Protein AF-A0A3M7I9L4-F1 (afdb_monomer)

pLDDT: mean 83.22, std 18.9, range [24.86, 98.69]

Mean predicted aligned error: 20.14 Å

InterPro domains:
  IPR007240 Autophagy-related protein 17 [PTHR28005] (32-486)
  IPR032063 ADP-ribosylhydrolase MavL-like [PF16062] (511-694)
  IPR032063 ADP-ribosylhydrolase MavL-like [PF16062] (723-897)
  IPR045326 Autophagy protein ATG17-like domain [PF04108] (46-464)

Organism: Hortaea werneckii (NCBI:txid91943)

Secondary structure (DSSP, 8-state):
------PPP-----PPPPP---------PPPPHHHHHHHHHHHHHHGGGHHHHHHHHHHHHHHHHHHHHHHHHHHHHHHHHHHHHHHHHHHHHHHHHHHHHHHHHHHHHHHHHHHHHHHHHHHHHHHHHHHT-BPPTTTTSPP----------------BSGGGS-SHHHHHHHHHHHHHHHHHHHHHHHHHHHHHHHHHHHHHHHHHHHHTT----S-TT----TTSPP---HHHHHHHHHHHHHHHHHHHHHHHHHHHHHHHHHHTSTTHHHHHHHHHHHTTTTSS---SSHHHHHS--PPP---HHHHHHHHHHHHHHHHHHHHHHHHHHHHHHHHHHHHHHHHHHHHHHHHHHHHHHHHHHHHHHHHHHHHHHHHHHHHHHHHHHHHHHHHHHHHHHHHHHHHHHHHHHHHHHHHHHHHHHHHHHHHHHHHHHHHHHHHHHHHHHHHHHHHHHHHHHHTTTS-TTS-TTTT--GGGS--PPP------------------HHHHHHHHHT-SSPPS-STT-GGGS-HHHHHHHHHH-EEEEETTHHHHHHHHHHHHHHHS-HHHHHHS-TT--HHHHHHHHHHT--SEEETTTTEEE-TTSPBPSS-HHHHHHHTTSTTGGG-SS--TTTS--HHHHHHHTTEEEEEEEEBSS---TT-TTPPPPTTSB-SEEEEEEEE----SSTTSTTHHHHSPPPSS-SS-HHHHHHHHHHHT----TTSSS-HHHHHHHHHHHHHHHHHHHHHHHHHT-S-PPEEEEE--TT-STT--STTHHHHHHHHHHHHHHHS--TTEEEEEEES-----HHHHHHHHHHHHTTT-EEEEE---TTBPPS-GGG-PEEEEEEEE-TTS-TTGGGGGT--SSSHHHHHHHHBTHHHHT-TTT-GGGGG-EEEE-TT-

Structure (mmCIF, N/CA/C/O backbone):
data_AF-A0A3M7I9L4-F1
#
_entry.id   AF-A0A3M7I9L4-F1
#
loop_
_atom_site.group_PDB
_atom_site.id
_atom_site.type_symbol
_atom_site.label_atom_id
_atom_site.label_alt_id
_atom_site.label_comp_id
_atom_site.label_asym_id
_atom_site.label_entity_id
_atom_site.label_seq_id
_atom_site.pdbx_PDB_ins_code
_atom_site.Cartn_x
_atom_site.Cartn_y
_atom_site.Cartn_z
_atom_site.occupancy
_atom_site.B_iso_or_equiv
_atom_site.auth_seq_id
_atom_site.auth_comp_id
_atom_site.auth_asym_id
_atom_site.auth_atom_id
_atom_site.pdbx_PDB_model_num
ATOM 1 N N . MET A 1 1 ? 43.085 18.511 -19.664 1.00 33.53 1 MET A N 1
ATOM 2 C CA . MET A 1 1 ? 44.484 18.156 -19.345 1.00 33.53 1 MET A CA 1
ATOM 3 C C . MET A 1 1 ? 45.012 17.386 -20.539 1.00 33.53 1 MET A C 1
ATOM 5 O O . MET A 1 1 ? 44.425 16.374 -20.874 1.00 33.53 1 MET A O 1
ATOM 9 N N . SER A 1 2 ? 45.694 18.095 -21.429 1.00 28.75 2 SER A N 1
ATOM 10 C CA . SER A 1 2 ? 47.157 18.151 -21.588 1.00 28.75 2 SER A CA 1
ATOM 11 C C . SER A 1 2 ? 47.605 17.152 -22.649 1.00 28.75 2 SER A C 1
ATOM 13 O O . SER A 1 2 ? 47.524 15.946 -22.458 1.00 28.75 2 SER A O 1
ATOM 15 N N . SER A 1 3 ? 48.017 17.726 -23.771 1.00 31.16 3 SER A N 1
ATOM 16 C CA . SER A 1 3 ? 48.779 17.135 -24.861 1.00 31.16 3 SER A CA 1
ATOM 17 C C . SER A 1 3 ? 50.098 16.547 -24.364 1.00 31.16 3 SER A C 1
ATOM 19 O O . SER A 1 3 ? 50.776 17.186 -23.558 1.00 31.16 3 SER A O 1
ATOM 21 N N . SER A 1 4 ? 50.477 15.396 -24.916 1.00 30.62 4 SER A N 1
ATOM 22 C CA . SER A 1 4 ? 51.827 14.842 -24.815 1.00 30.62 4 SER A CA 1
ATOM 23 C C . SER A 1 4 ? 52.316 14.532 -26.226 1.00 30.62 4 SER A C 1
ATOM 25 O O . SER A 1 4 ? 51.827 13.608 -26.872 1.00 30.62 4 SER A O 1
ATOM 27 N N . GLU A 1 5 ? 53.231 15.366 -26.707 1.00 30.31 5 GLU A N 1
ATOM 28 C CA . GLU A 1 5 ? 54.142 15.064 -27.805 1.00 30.31 5 GLU A CA 1
ATOM 29 C C . GLU A 1 5 ? 55.215 14.107 -27.270 1.00 30.31 5 GLU A C 1
ATOM 31 O O . GLU A 1 5 ? 55.821 14.396 -26.240 1.00 30.31 5 GLU A O 1
ATOM 36 N N . GLU A 1 6 ? 55.478 13.001 -27.966 1.00 30.38 6 GLU A N 1
ATOM 37 C CA . GLU A 1 6 ? 56.709 12.230 -27.778 1.00 30.38 6 GLU A CA 1
ATOM 38 C C . GLU A 1 6 ? 57.383 11.993 -29.132 1.00 30.38 6 GLU A C 1
ATOM 40 O O . GLU A 1 6 ? 56.840 11.395 -30.061 1.00 30.38 6 GLU A O 1
ATOM 45 N N . SER A 1 7 ? 58.582 12.557 -29.210 1.00 27.67 7 SER A N 1
ATOM 46 C CA . SER A 1 7 ? 59.583 12.503 -30.263 1.00 27.67 7 SER A CA 1
ATOM 47 C C . SER A 1 7 ? 60.156 11.097 -30.440 1.00 27.67 7 SER A C 1
ATOM 49 O O . SER A 1 7 ? 60.625 10.502 -29.473 1.00 27.67 7 SER A O 1
ATOM 51 N N . SER A 1 8 ? 60.200 10.600 -31.677 1.00 31.52 8 SER A N 1
ATOM 52 C CA . SER A 1 8 ? 60.899 9.360 -32.036 1.00 31.52 8 SER A CA 1
ATOM 53 C C . SER A 1 8 ? 62.241 9.688 -32.691 1.00 31.52 8 SER A C 1
ATOM 55 O O . SER A 1 8 ? 62.301 10.385 -33.704 1.00 31.52 8 SER A O 1
ATOM 57 N N . GLU A 1 9 ? 63.314 9.201 -32.075 1.00 29.89 9 GLU A N 1
ATOM 58 C CA . GLU A 1 9 ? 64.704 9.360 -32.493 1.00 29.89 9 GLU A CA 1
ATOM 59 C C . GLU A 1 9 ? 64.999 8.664 -33.830 1.00 29.89 9 GLU A C 1
ATOM 61 O O . GLU A 1 9 ? 64.612 7.522 -34.074 1.00 29.89 9 GLU A O 1
ATOM 66 N N . ALA A 1 10 ? 65.747 9.362 -34.685 1.00 29.23 10 ALA A N 1
ATOM 67 C CA . ALA A 1 10 ? 66.313 8.832 -35.914 1.00 29.23 10 ALA A CA 1
ATOM 68 C C . ALA A 1 10 ? 67.486 7.888 -35.599 1.00 29.23 10 ALA A C 1
ATOM 70 O O . ALA A 1 10 ? 68.532 8.324 -35.117 1.00 29.23 10 ALA A O 1
ATOM 71 N N . SER A 1 11 ? 67.331 6.602 -35.913 1.00 31.52 11 SER A N 1
ATOM 72 C CA . SER A 1 11 ? 68.429 5.630 -35.948 1.00 31.52 11 SER A CA 1
ATOM 73 C C . SER A 1 11 ? 68.933 5.496 -37.385 1.00 31.52 11 SER A C 1
ATOM 75 O O . SER A 1 11 ? 68.186 5.140 -38.294 1.00 31.52 11 SER A O 1
ATOM 77 N N . ALA A 1 12 ? 70.209 5.814 -37.591 1.00 30.03 12 ALA A N 1
ATOM 78 C CA . ALA A 1 12 ? 70.903 5.659 -38.859 1.00 30.03 12 ALA A CA 1
ATOM 79 C C . ALA A 1 12 ? 71.308 4.190 -39.103 1.00 30.03 12 ALA A C 1
ATOM 81 O O . ALA A 1 12 ? 71.992 3.609 -38.269 1.00 30.03 12 ALA A O 1
ATOM 82 N N . SER A 1 13 ? 70.893 3.675 -40.269 1.00 31.47 13 SER A N 1
ATOM 83 C CA . SER A 1 13 ? 71.448 2.626 -41.155 1.00 31.47 13 SER A CA 1
ATOM 84 C C . SER A 1 13 ? 71.956 1.283 -40.584 1.00 31.47 13 SER A C 1
ATOM 86 O O . SER A 1 13 ? 72.690 1.219 -39.603 1.00 31.47 13 SER A O 1
ATOM 88 N N . PRO A 1 14 ? 71.741 0.196 -41.348 1.00 31.72 14 PRO A N 1
ATOM 89 C CA . PRO A 1 14 ? 72.823 -0.193 -42.249 1.00 31.72 14 PRO A CA 1
ATOM 90 C C . PRO A 1 14 ? 72.371 -0.351 -43.703 1.00 31.72 14 PRO A C 1
ATOM 92 O O . PRO A 1 14 ? 71.306 -0.879 -44.010 1.00 31.72 14 PRO A O 1
ATOM 95 N N . SER A 1 15 ? 73.234 0.130 -44.593 1.00 33.97 15 SER A N 1
ATOM 96 C CA . SER A 1 15 ? 73.202 -0.094 -46.035 1.00 33.97 15 SER A CA 1
ATOM 97 C C . SER A 1 15 ? 73.156 -1.594 -46.369 1.00 33.97 15 SER A C 1
ATOM 99 O O . SER A 1 15 ? 73.733 -2.391 -45.623 1.00 33.97 15 SER A O 1
ATOM 101 N N . PRO A 1 16 ? 72.531 -1.991 -47.492 1.00 37.34 16 PRO A N 1
ATOM 102 C CA . PRO A 1 16 ? 72.519 -3.383 -47.923 1.00 37.34 16 PRO A CA 1
ATOM 103 C C . PRO A 1 16 ? 73.951 -3.885 -48.181 1.00 37.34 16 PRO A C 1
ATOM 105 O O . PRO A 1 16 ? 74.814 -3.099 -48.593 1.00 37.34 16 PRO A O 1
ATOM 108 N N . PRO A 1 17 ? 74.231 -5.177 -47.934 1.00 34.19 17 PRO A N 1
ATOM 109 C CA . PRO A 1 17 ? 75.526 -5.757 -48.247 1.00 34.19 17 PRO A CA 1
ATOM 110 C C . PRO A 1 17 ? 75.766 -5.669 -49.756 1.00 34.19 17 PRO A C 1
ATOM 112 O O . PRO A 1 17 ? 74.877 -5.933 -50.561 1.00 34.19 17 PRO A O 1
ATOM 115 N N . ALA A 1 18 ? 76.982 -5.278 -50.132 1.00 32.62 18 ALA A N 1
ATOM 116 C CA . ALA A 1 18 ? 77.439 -5.332 -51.509 1.00 32.62 18 ALA A CA 1
ATOM 117 C C . ALA A 1 18 ? 77.364 -6.783 -52.006 1.00 32.62 18 ALA A C 1
ATOM 119 O O . ALA A 1 18 ? 78.042 -7.655 -51.458 1.00 32.62 18 ALA A O 1
ATOM 120 N N . SER A 1 19 ? 76.550 -7.035 -53.032 1.00 31.61 19 SER A N 1
ATOM 121 C CA . SER A 1 19 ? 76.536 -8.313 -53.743 1.00 31.61 19 SER A CA 1
ATOM 122 C C . SER A 1 19 ? 77.941 -8.619 -54.278 1.00 31.61 19 SER A C 1
ATOM 124 O O . SER A 1 19 ? 78.522 -7.786 -54.985 1.00 31.61 19 SER A O 1
ATOM 126 N N . PRO A 1 20 ? 78.521 -9.785 -53.957 1.00 37.84 20 PRO A N 1
ATOM 127 C CA . PRO A 1 20 ? 79.822 -10.179 -54.456 1.00 37.84 20 PRO A CA 1
ATOM 128 C C . PRO A 1 20 ? 79.634 -10.964 -55.752 1.00 37.84 20 PRO A C 1
ATOM 130 O O . PRO A 1 20 ? 79.678 -12.181 -55.726 1.00 37.84 20 PRO A O 1
ATOM 133 N N . GLU A 1 21 ? 79.429 -10.291 -56.884 1.00 31.78 21 GLU A N 1
ATOM 134 C CA . GLU A 1 21 ? 79.516 -10.958 -58.196 1.00 31.78 21 GLU A CA 1
ATOM 135 C C . GLU A 1 21 ? 79.838 -9.971 -59.330 1.00 31.78 21 GLU A C 1
ATOM 137 O O . GLU A 1 21 ? 79.263 -9.954 -60.410 1.00 31.78 21 GLU A O 1
ATOM 142 N N . ALA A 1 22 ? 80.855 -9.142 -59.096 1.00 34.44 22 ALA A N 1
ATOM 143 C CA . ALA A 1 22 ? 81.660 -8.581 -60.174 1.00 34.44 22 ALA A CA 1
ATOM 144 C C . ALA A 1 22 ? 82.784 -9.577 -60.519 1.00 34.44 22 ALA A C 1
ATOM 146 O O . ALA A 1 22 ? 83.921 -9.421 -60.076 1.00 34.44 22 ALA A O 1
ATOM 147 N N . SER A 1 23 ? 82.469 -10.640 -61.266 1.00 34.75 23 SER A N 1
ATOM 148 C CA . SER A 1 23 ? 83.470 -11.487 -61.944 1.00 34.75 23 SER A CA 1
ATOM 149 C C . SER A 1 23 ? 82.846 -12.372 -63.024 1.00 34.75 23 SER A C 1
ATOM 151 O O . SER A 1 23 ? 82.532 -13.528 -62.780 1.00 34.75 23 SER A O 1
ATOM 153 N N . ASN A 1 24 ? 82.685 -11.810 -64.225 1.00 30.58 24 ASN A N 1
ATOM 154 C CA . ASN A 1 24 ? 83.087 -12.395 -65.519 1.00 30.58 24 ASN A CA 1
ATOM 155 C C . ASN A 1 24 ? 82.420 -11.613 -66.659 1.00 30.58 24 ASN A C 1
ATOM 157 O O . ASN A 1 24 ? 81.452 -12.055 -67.268 1.00 30.58 24 ASN A O 1
ATOM 161 N N . GLN A 1 25 ? 82.969 -10.445 -66.998 1.00 35.50 25 GLN A N 1
ATOM 162 C CA . GLN A 1 25 ? 82.733 -9.872 -68.323 1.00 35.50 25 GLN A CA 1
ATOM 163 C C . GLN A 1 25 ? 83.596 -10.636 -69.335 1.00 35.50 25 GLN A C 1
ATOM 165 O O . GLN A 1 25 ? 84.698 -10.213 -69.683 1.00 35.50 25 GLN A O 1
ATOM 170 N N . GLN A 1 26 ? 83.106 -11.788 -69.796 1.00 35.09 26 GLN A N 1
ATOM 171 C CA . GLN A 1 26 ? 83.443 -12.235 -71.144 1.00 35.09 26 GLN A CA 1
ATOM 172 C C . GLN A 1 26 ? 82.724 -11.305 -72.136 1.00 35.09 26 GLN A C 1
ATOM 174 O O . GLN A 1 26 ? 81.589 -10.902 -71.868 1.00 35.09 26 GLN A O 1
ATOM 179 N N . PRO A 1 27 ? 83.340 -10.936 -73.273 1.00 38.59 27 PRO A N 1
ATOM 180 C CA . PRO A 1 27 ? 82.607 -10.285 -74.345 1.00 38.59 27 PRO A CA 1
ATOM 181 C C . PRO A 1 27 ? 81.603 -11.308 -74.884 1.00 38.59 27 PRO A C 1
ATOM 183 O O . PRO A 1 27 ? 81.975 -12.203 -75.637 1.00 38.59 27 PRO A O 1
ATOM 186 N N . LEU A 1 28 ? 80.350 -11.222 -74.432 1.00 47.28 28 LEU A N 1
ATOM 187 C CA . LEU A 1 28 ? 79.243 -11.983 -75.000 1.00 47.28 28 LEU A CA 1
ATOM 188 C C . LEU A 1 28 ? 79.167 -11.625 -76.486 1.00 47.28 28 LEU A C 1
ATOM 190 O O . LEU A 1 28 ? 78.856 -10.486 -76.847 1.00 47.28 28 LEU A O 1
ATOM 194 N N . GLU A 1 29 ? 79.518 -12.588 -77.337 1.00 56.56 29 GLU A N 1
ATOM 195 C CA . GLU A 1 29 ? 79.172 -12.545 -78.753 1.00 56.56 29 GLU A CA 1
ATOM 196 C C . GLU A 1 29 ? 77.663 -12.274 -78.882 1.00 56.56 29 GLU A C 1
ATOM 198 O O . GLU A 1 29 ? 76.887 -12.732 -78.036 1.00 56.56 29 GLU A O 1
ATOM 203 N N . PRO A 1 30 ? 77.226 -11.506 -79.897 1.00 60.31 30 PRO A N 1
ATOM 204 C CA . PRO A 1 30 ? 75.805 -11.266 -80.109 1.00 60.31 30 PRO A CA 1
ATOM 205 C C . PRO A 1 30 ? 75.071 -12.613 -80.207 1.00 60.31 30 PRO A C 1
ATOM 207 O O . PRO A 1 30 ? 75.572 -13.521 -80.881 1.00 60.31 30 PRO A O 1
ATOM 210 N N . PRO A 1 31 ? 73.915 -12.769 -79.536 1.00 65.00 31 PRO A N 1
ATOM 211 C CA . PRO A 1 31 ? 73.222 -14.048 -79.471 1.00 65.00 31 PRO A CA 1
ATOM 212 C C . PRO A 1 31 ? 72.908 -14.559 -80.878 1.00 65.00 31 PRO A C 1
ATOM 214 O O . PRO A 1 31 ? 72.498 -13.798 -81.760 1.00 65.00 31 PRO A O 1
ATOM 217 N N . SER A 1 32 ? 73.131 -15.858 -81.098 1.00 74.56 32 SER A N 1
ATOM 218 C CA . SER A 1 32 ? 72.840 -16.487 -82.385 1.00 74.56 32 SER A CA 1
ATOM 219 C C . SER A 1 32 ? 71.345 -16.391 -82.701 1.00 74.56 32 SER A C 1
ATOM 221 O O . SER A 1 32 ? 70.502 -16.334 -81.802 1.00 74.56 32 SER A O 1
ATOM 223 N N . LEU A 1 33 ? 70.996 -16.404 -83.991 1.00 77.56 33 LEU A N 1
ATOM 224 C CA . LEU A 1 33 ? 69.596 -16.342 -84.420 1.00 77.56 33 LEU A CA 1
ATOM 225 C C . LEU A 1 33 ? 68.752 -17.467 -83.793 1.00 77.56 33 LEU A C 1
ATOM 227 O O . LEU A 1 33 ? 67.619 -17.231 -83.389 1.00 77.56 33 LEU A O 1
ATOM 231 N N . GLU A 1 34 ? 69.322 -18.665 -83.648 1.00 76.94 34 GLU A N 1
ATOM 232 C CA . GLU A 1 34 ? 68.676 -19.806 -82.988 1.00 76.94 34 GLU A CA 1
ATOM 233 C C . GLU A 1 34 ? 68.372 -19.527 -81.508 1.00 76.94 34 GLU A C 1
ATOM 235 O O . GLU A 1 34 ? 67.284 -19.843 -81.032 1.00 76.94 34 GLU A O 1
ATOM 240 N N . ARG A 1 35 ? 69.293 -18.871 -80.791 1.00 79.69 35 ARG A N 1
ATOM 241 C CA . ARG A 1 35 ? 69.136 -18.512 -79.375 1.00 79.69 35 ARG A CA 1
ATOM 242 C C . ARG A 1 35 ? 68.072 -17.429 -79.172 1.00 79.69 35 ARG A C 1
ATOM 244 O O . ARG A 1 35 ? 67.231 -17.563 -78.291 1.00 79.69 35 ARG A O 1
ATOM 251 N N . LEU A 1 36 ? 68.018 -16.425 -80.051 1.00 79.19 36 LEU A N 1
ATOM 252 C CA . LEU A 1 36 ? 66.950 -15.413 -80.046 1.00 79.19 36 LEU A CA 1
ATOM 253 C C . LEU A 1 36 ? 65.568 -16.003 -80.351 1.00 79.19 36 LEU A C 1
ATOM 255 O O . LEU A 1 36 ? 64.575 -15.597 -79.749 1.00 79.19 36 LEU A O 1
ATOM 259 N N . VAL A 1 37 ? 65.497 -16.974 -81.265 1.00 80.94 37 VAL A N 1
ATOM 260 C CA . VAL A 1 37 ? 64.253 -17.696 -81.562 1.00 80.94 37 VAL A CA 1
ATOM 261 C C . VAL A 1 37 ? 63.818 -18.547 -80.366 1.00 80.94 37 VAL A C 1
ATOM 263 O O . VAL A 1 37 ? 62.629 -18.561 -80.055 1.00 80.94 37 VAL A O 1
ATOM 266 N N . LEU A 1 38 ? 64.750 -19.185 -79.647 1.00 82.25 38 LEU A N 1
ATOM 267 C CA . LEU A 1 38 ? 64.443 -19.879 -78.393 1.00 82.25 38 LEU A CA 1
ATOM 268 C C . LEU A 1 38 ? 63.884 -18.909 -77.343 1.00 82.25 38 LEU A C 1
ATOM 270 O O . LEU A 1 38 ? 62.786 -19.148 -76.845 1.00 82.25 38 LEU A O 1
ATOM 274 N N . HIS A 1 39 ? 64.555 -17.788 -77.061 1.00 83.31 39 HIS A N 1
ATOM 275 C CA . HIS A 1 39 ? 64.066 -16.788 -76.100 1.00 83.31 39 HIS A CA 1
ATOM 276 C C . HIS A 1 39 ? 62.671 -16.257 -76.460 1.00 83.31 39 HIS A C 1
ATOM 278 O O . HIS A 1 39 ? 61.810 -16.151 -75.592 1.00 83.31 39 HIS A O 1
ATOM 284 N N . PHE A 1 40 ? 62.389 -16.046 -77.749 1.00 83.06 40 PHE A N 1
ATOM 285 C CA . PHE A 1 40 ? 61.051 -15.687 -78.221 1.00 83.06 40 PHE A CA 1
ATOM 286 C C . PHE A 1 40 ? 59.996 -16.779 -77.972 1.00 83.06 40 PHE A C 1
ATOM 288 O O . PHE A 1 40 ? 58.870 -16.461 -77.593 1.00 83.06 40 PHE A O 1
ATOM 295 N N . ILE A 1 41 ? 60.328 -18.060 -78.159 1.00 80.81 41 ILE A N 1
ATOM 296 C CA . ILE A 1 41 ? 59.411 -19.171 -77.851 1.00 80.81 41 ILE A CA 1
ATOM 297 C C . ILE A 1 41 ? 59.143 -19.247 -76.345 1.00 80.81 41 ILE A C 1
ATOM 299 O O . ILE A 1 41 ? 57.988 -19.407 -75.952 1.00 80.81 41 ILE A O 1
ATOM 303 N N . HIS A 1 42 ? 60.175 -19.100 -75.508 1.00 81.88 42 HIS A N 1
ATOM 304 C CA . HIS A 1 42 ? 60.036 -19.065 -74.049 1.00 81.88 42 HIS A CA 1
ATOM 305 C C . HIS A 1 42 ? 59.169 -17.878 -73.599 1.00 81.88 42 HIS A C 1
ATOM 307 O O . HIS A 1 42 ? 58.204 -18.079 -72.863 1.00 81.88 42 HIS A O 1
ATOM 313 N N . ALA A 1 43 ? 59.408 -16.681 -74.143 1.00 83.50 43 ALA A N 1
ATOM 314 C CA . ALA A 1 43 ? 58.579 -15.501 -73.905 1.00 83.50 43 ALA A CA 1
ATOM 315 C C . ALA A 1 43 ? 57.136 -15.671 -74.420 1.00 83.50 43 ALA A C 1
ATOM 317 O O . ALA A 1 43 ? 56.192 -15.188 -73.807 1.00 83.50 43 ALA A O 1
ATOM 318 N N . LYS A 1 44 ? 56.913 -16.386 -75.531 1.00 82.38 44 LYS A N 1
ATOM 319 C CA . LYS A 1 44 ? 55.555 -16.677 -76.024 1.00 82.38 44 LYS A CA 1
ATOM 320 C C . LYS A 1 44 ? 54.827 -17.679 -75.126 1.00 82.38 44 LYS A C 1
ATOM 322 O O . LYS A 1 44 ? 53.634 -17.526 -74.872 1.00 82.38 44 LYS A O 1
ATOM 327 N N . ARG A 1 45 ? 55.526 -18.716 -74.658 1.00 82.50 45 ARG A N 1
ATOM 328 C CA . ARG A 1 45 ? 54.979 -19.721 -73.737 1.00 82.50 45 ARG A CA 1
ATOM 329 C C . ARG A 1 45 ? 54.644 -19.100 -72.378 1.00 82.50 45 ARG A C 1
ATOM 331 O O . ARG A 1 45 ? 53.589 -19.424 -71.837 1.00 82.50 45 ARG A O 1
ATOM 338 N N . SER A 1 46 ? 55.458 -18.172 -71.870 1.00 84.12 46 SER A N 1
ATOM 339 C CA . SER A 1 46 ? 55.203 -17.495 -70.590 1.00 84.12 46 SER A CA 1
ATOM 340 C C . SER A 1 46 ? 53.911 -16.659 -70.597 1.00 84.12 46 SER A C 1
ATOM 342 O O . SER A 1 46 ? 53.231 -16.579 -69.577 1.00 84.12 46 SER A O 1
ATOM 344 N N . LEU A 1 47 ? 53.463 -16.152 -71.756 1.00 83.38 47 LEU A N 1
ATOM 345 C CA . LEU A 1 47 ? 52.170 -15.457 -71.890 1.00 83.38 47 LEU A CA 1
ATOM 346 C C . LEU A 1 47 ? 50.937 -16.353 -71.645 1.00 83.38 47 LEU A C 1
ATOM 348 O O . LEU A 1 47 ? 49.830 -15.841 -71.433 1.00 83.38 47 LEU A O 1
ATOM 352 N N . SER A 1 48 ? 51.098 -17.681 -71.615 1.00 82.12 48 SER A N 1
ATOM 353 C CA . SER A 1 48 ? 50.036 -18.596 -71.167 1.00 82.12 48 SER A CA 1
ATOM 354 C C . SER A 1 48 ? 49.648 -18.386 -69.692 1.00 82.12 48 SER A C 1
ATOM 356 O O . SER A 1 48 ? 48.513 -18.687 -69.318 1.00 82.12 48 SER A O 1
ATOM 358 N N . ALA A 1 49 ? 50.510 -17.734 -68.894 1.00 83.88 49 ALA A N 1
ATOM 359 C CA . ALA A 1 49 ? 50.209 -17.269 -67.537 1.00 83.88 49 ALA A CA 1
ATOM 360 C C . ALA A 1 49 ? 49.059 -16.237 -67.473 1.00 83.88 49 ALA A C 1
ATOM 362 O O . ALA A 1 49 ? 48.527 -15.971 -66.396 1.00 83.88 49 ALA A O 1
ATOM 363 N N . SER A 1 50 ? 48.590 -15.714 -68.616 1.00 83.31 50 SER A N 1
ATOM 364 C CA . SER A 1 50 ? 47.355 -14.915 -68.703 1.00 83.31 50 SER A CA 1
ATOM 365 C C . SER A 1 50 ? 46.131 -15.609 -68.088 1.00 83.31 50 SER A C 1
ATOM 367 O O . SER A 1 50 ? 45.252 -14.935 -67.547 1.00 83.31 50 SER A O 1
ATOM 369 N N . ALA A 1 51 ? 46.077 -16.947 -68.117 1.00 85.25 51 ALA A N 1
ATOM 370 C CA . ALA A 1 51 ? 45.013 -17.716 -67.473 1.00 85.25 51 ALA A CA 1
ATOM 371 C C . ALA A 1 51 ? 45.034 -17.583 -65.937 1.00 85.25 51 ALA A C 1
ATOM 373 O O . ALA A 1 51 ? 43.968 -17.481 -65.325 1.00 85.25 51 ALA A O 1
ATOM 374 N N . LEU A 1 52 ? 46.224 -17.523 -65.323 1.00 86.00 52 LEU A N 1
ATOM 375 C CA . LEU A 1 52 ? 46.391 -17.315 -63.878 1.00 86.00 52 LEU A CA 1
ATOM 376 C C . LEU A 1 52 ? 45.916 -15.918 -63.472 1.00 86.00 52 LEU A C 1
ATOM 378 O O . LEU A 1 52 ? 45.175 -15.774 -62.504 1.00 86.00 52 LEU A O 1
ATOM 382 N N . LEU A 1 53 ? 46.253 -14.897 -64.267 1.00 86.69 53 LEU A N 1
ATOM 383 C CA . LEU A 1 53 ? 45.807 -13.525 -64.023 1.00 86.69 53 LEU A CA 1
ATOM 384 C C . LEU A 1 53 ? 44.280 -13.383 -64.143 1.00 86.69 53 LEU A C 1
ATOM 386 O O . LEU A 1 53 ? 43.653 -12.733 -63.306 1.00 86.69 53 LEU A O 1
ATOM 390 N N . SER A 1 54 ? 43.670 -14.017 -65.152 1.00 86.00 54 SER A N 1
ATOM 391 C CA . SER A 1 54 ? 42.208 -14.034 -65.306 1.00 86.00 54 SER A CA 1
ATOM 392 C C . SER A 1 54 ? 41.530 -14.672 -64.091 1.00 86.00 54 SER A C 1
ATOM 394 O O . SER A 1 54 ? 40.593 -14.099 -63.536 1.00 86.00 54 SER A O 1
ATOM 396 N N . ARG A 1 55 ? 42.039 -15.823 -63.631 1.00 89.94 55 ARG A N 1
ATOM 397 C CA . ARG A 1 55 ? 41.524 -16.530 -62.451 1.00 89.94 55 ARG A CA 1
ATOM 398 C C . ARG A 1 55 ? 41.697 -15.714 -61.167 1.00 89.94 55 ARG A C 1
ATOM 400 O O . ARG A 1 55 ? 40.743 -15.586 -60.404 1.00 89.94 55 ARG A O 1
ATOM 407 N N . ALA A 1 56 ? 42.858 -15.098 -60.947 1.00 88.94 56 ALA A N 1
ATOM 408 C CA . ALA A 1 56 ? 43.089 -14.216 -59.802 1.00 88.94 56 ALA A CA 1
ATOM 409 C C . ALA A 1 56 ? 42.127 -13.011 -59.802 1.00 88.94 56 ALA A C 1
ATOM 411 O O . ALA A 1 56 ? 41.541 -12.680 -58.769 1.00 88.94 56 ALA A O 1
ATOM 412 N N . GLY A 1 57 ? 41.886 -12.401 -60.969 1.00 86.88 57 GLY A N 1
ATOM 413 C CA . GLY A 1 57 ? 40.916 -11.314 -61.132 1.00 86.88 57 GLY A CA 1
ATOM 414 C C . GLY A 1 57 ? 39.472 -11.730 -60.820 1.00 86.88 57 GLY A C 1
ATOM 415 O O . GLY A 1 57 ? 38.736 -10.981 -60.166 1.00 86.88 57 GLY A O 1
ATOM 416 N N . GLU A 1 58 ? 39.067 -12.937 -61.223 1.00 90.06 58 GLU A N 1
ATOM 417 C CA . GLU A 1 58 ? 37.763 -13.516 -60.871 1.00 90.06 58 GLU A CA 1
ATOM 418 C C . GLU A 1 58 ? 37.626 -13.735 -59.356 1.00 90.06 58 GLU A C 1
ATOM 420 O O . GLU A 1 58 ? 36.613 -13.341 -58.769 1.00 90.06 58 GLU A O 1
ATOM 425 N N . LEU A 1 59 ? 38.656 -14.279 -58.698 1.00 90.69 59 LEU A N 1
ATOM 426 C CA . LEU A 1 59 ? 38.664 -14.518 -57.249 1.00 90.69 59 LEU A CA 1
ATOM 427 C C . LEU A 1 59 ? 38.623 -13.216 -56.438 1.00 90.69 59 LEU A C 1
ATOM 429 O O . LEU A 1 59 ? 37.867 -13.123 -55.468 1.00 90.69 59 LEU A O 1
ATOM 433 N N . VAL A 1 60 ? 39.371 -12.184 -56.844 1.00 89.06 60 VAL A N 1
ATOM 434 C CA . VAL A 1 60 ? 39.323 -10.850 -56.214 1.00 89.06 60 VAL A CA 1
ATOM 435 C C . VAL A 1 60 ? 37.964 -10.179 -56.427 1.00 89.06 60 VAL A C 1
ATOM 437 O O . VAL A 1 60 ? 37.435 -9.526 -55.526 1.00 89.06 60 VAL A O 1
ATOM 440 N N . THR A 1 61 ? 37.344 -10.362 -57.592 1.00 88.19 61 THR A N 1
ATOM 441 C CA . THR A 1 61 ? 35.996 -9.834 -57.838 1.00 88.19 61 THR A CA 1
ATOM 442 C C . THR A 1 61 ? 34.956 -10.562 -56.981 1.00 88.19 61 THR A C 1
ATOM 444 O O . THR A 1 61 ? 34.114 -9.920 -56.350 1.00 88.19 61 THR A O 1
ATOM 447 N N . GLY A 1 62 ? 35.043 -11.892 -56.885 1.00 87.12 62 GLY A N 1
ATOM 448 C CA . GLY A 1 62 ? 34.171 -12.706 -56.037 1.00 87.12 62 GLY A CA 1
ATOM 449 C C . GLY A 1 62 ? 34.346 -12.432 -54.539 1.00 87.12 62 GLY A C 1
ATOM 450 O O . GLY A 1 62 ? 33.365 -12.443 -53.792 1.00 87.12 62 GLY A O 1
ATOM 451 N N . SER A 1 63 ? 35.565 -12.125 -54.085 1.00 88.06 63 SER A N 1
ATOM 452 C CA . SER A 1 63 ? 35.855 -11.860 -52.670 1.00 88.06 63 SER A CA 1
ATOM 453 C C . SER A 1 63 ? 35.188 -10.583 -52.152 1.00 88.06 63 SER A C 1
ATOM 455 O O . SER A 1 63 ? 34.806 -10.537 -50.983 1.00 88.06 63 SER A O 1
ATOM 457 N N . ARG A 1 64 ? 34.948 -9.582 -53.015 1.00 86.56 64 ARG A N 1
ATOM 458 C CA . ARG A 1 64 ? 34.178 -8.372 -52.662 1.00 86.56 64 ARG A CA 1
ATOM 459 C C . ARG A 1 64 ? 32.747 -8.711 -52.250 1.00 86.56 64 ARG A C 1
ATOM 461 O O . ARG A 1 64 ? 32.287 -8.243 -51.214 1.00 86.56 64 ARG A O 1
ATOM 468 N N . SER A 1 65 ? 32.078 -9.578 -53.012 1.00 87.81 65 SER A N 1
ATOM 469 C CA . SER A 1 65 ? 30.715 -10.020 -52.692 1.00 87.81 65 SER A CA 1
ATOM 470 C C . SER A 1 65 ? 30.666 -10.818 -51.384 1.00 87.81 65 SER A C 1
ATOM 472 O O . SER A 1 65 ? 29.790 -10.577 -50.554 1.00 87.81 65 SER A O 1
ATOM 474 N N . LEU A 1 66 ? 31.642 -11.705 -51.155 1.00 87.69 66 LEU A N 1
ATOM 475 C CA . LEU A 1 66 ? 31.753 -12.453 -49.897 1.00 87.69 66 LEU A CA 1
ATOM 476 C C . LEU A 1 66 ? 32.012 -11.526 -48.699 1.00 87.69 66 LEU A C 1
ATOM 478 O O . LEU A 1 66 ? 31.427 -11.713 -47.634 1.00 87.69 66 LEU A O 1
ATOM 482 N N . LEU A 1 67 ? 32.854 -10.501 -48.867 1.00 86.62 67 LEU A N 1
ATOM 483 C CA . LEU A 1 67 ? 33.144 -9.512 -47.829 1.00 86.62 67 LEU A CA 1
ATOM 484 C C . LEU A 1 67 ? 31.895 -8.714 -47.434 1.00 86.62 67 LEU A C 1
ATOM 486 O O . LEU A 1 67 ? 31.623 -8.553 -46.242 1.00 86.62 67 LEU A O 1
ATOM 490 N N . GLU A 1 68 ? 31.141 -8.231 -48.422 1.00 87.62 68 GLU A N 1
ATOM 491 C CA . GLU A 1 68 ? 29.871 -7.534 -48.201 1.00 87.62 68 GLU A CA 1
ATOM 492 C C . GLU A 1 68 ? 28.870 -8.432 -47.467 1.00 87.62 68 GLU A C 1
ATOM 494 O O . GLU A 1 68 ? 28.261 -8.008 -46.481 1.00 87.62 68 GLU A O 1
ATOM 499 N N . GLU A 1 69 ? 28.744 -9.693 -47.888 1.00 90.12 69 GLU A N 1
ATOM 500 C CA . GLU A 1 69 ? 27.860 -10.659 -47.242 1.00 90.12 69 GLU A CA 1
ATOM 501 C C . GLU A 1 69 ? 28.263 -10.918 -45.783 1.00 90.12 69 GLU A C 1
ATOM 503 O O . GLU A 1 69 ? 27.415 -10.834 -44.892 1.00 90.12 69 GLU A O 1
ATOM 508 N N . ILE A 1 70 ? 29.549 -11.166 -45.512 1.00 87.06 70 ILE A N 1
ATOM 509 C CA . ILE A 1 70 ? 30.067 -11.353 -44.150 1.00 87.06 70 ILE A CA 1
ATOM 510 C C . ILE A 1 70 ? 29.778 -10.116 -43.292 1.00 87.06 70 ILE A C 1
ATOM 512 O O . ILE A 1 70 ? 29.292 -10.255 -42.168 1.00 87.06 70 ILE A O 1
ATOM 516 N N . ALA A 1 71 ? 30.038 -8.910 -43.801 1.00 84.06 71 ALA A N 1
ATOM 517 C CA . ALA A 1 71 ? 29.791 -7.676 -43.061 1.00 84.06 71 ALA A CA 1
ATOM 518 C C . ALA A 1 71 ? 28.305 -7.528 -42.689 1.00 84.06 71 ALA A C 1
ATOM 520 O O . ALA A 1 71 ? 27.982 -7.249 -41.531 1.00 84.06 71 ALA A O 1
ATOM 521 N N . VAL A 1 72 ? 27.398 -7.780 -43.639 1.00 88.25 72 VAL A N 1
ATOM 522 C CA . VAL A 1 72 ? 25.948 -7.710 -43.414 1.00 88.25 72 VAL A CA 1
ATOM 523 C C . VAL A 1 72 ? 25.479 -8.793 -42.440 1.00 88.25 72 VAL A C 1
ATOM 525 O O . VAL A 1 72 ? 24.730 -8.488 -41.508 1.00 88.25 72 VAL A O 1
ATOM 528 N N . LEU A 1 73 ? 25.907 -10.046 -42.621 1.00 87.81 73 LEU A N 1
ATOM 529 C CA . LEU A 1 73 ? 25.506 -11.162 -41.763 1.00 87.81 73 LEU A CA 1
ATOM 530 C C . LEU A 1 73 ? 26.037 -11.003 -40.340 1.00 87.81 73 LEU A C 1
ATOM 532 O O . LEU A 1 73 ? 25.274 -11.216 -39.399 1.00 87.81 73 LEU A O 1
ATOM 536 N N . ASN A 1 74 ? 27.286 -10.570 -40.161 1.00 85.25 74 ASN A N 1
ATOM 537 C CA . ASN A 1 74 ? 27.858 -10.332 -38.836 1.00 85.25 74 ASN A CA 1
ATOM 538 C C . ASN A 1 74 ? 27.183 -9.152 -38.136 1.00 85.25 74 ASN A C 1
ATOM 540 O O . ASN A 1 74 ? 26.853 -9.266 -36.960 1.00 85.25 74 ASN A O 1
ATOM 544 N N . ALA A 1 75 ? 26.913 -8.049 -38.843 1.00 84.06 75 ALA A N 1
ATOM 545 C CA . ALA A 1 75 ? 26.207 -6.907 -38.263 1.00 84.06 75 ALA A CA 1
ATOM 546 C C . ALA A 1 75 ? 24.783 -7.286 -37.820 1.00 84.06 75 ALA A C 1
ATOM 548 O O . ALA A 1 75 ? 24.384 -6.991 -36.692 1.00 84.06 75 ALA A O 1
ATOM 549 N N . ARG A 1 76 ? 24.032 -7.997 -38.675 1.00 88.50 76 ARG A N 1
ATOM 550 C CA . ARG A 1 76 ? 22.684 -8.492 -38.346 1.00 88.50 76 ARG A CA 1
ATOM 551 C C . ARG A 1 76 ? 22.706 -9.491 -37.196 1.00 88.50 76 ARG A C 1
ATOM 553 O O . ARG A 1 76 ? 21.869 -9.396 -36.305 1.00 88.50 76 ARG A O 1
ATOM 560 N N . SER A 1 77 ? 23.652 -10.427 -37.209 1.00 86.50 77 SER A N 1
ATOM 561 C CA . SER A 1 77 ? 23.779 -11.456 -36.174 1.00 86.50 77 SER A CA 1
ATOM 562 C C . SER A 1 77 ? 24.197 -10.856 -34.833 1.00 86.50 77 SER A C 1
ATOM 564 O O . SER A 1 77 ? 23.617 -11.208 -33.816 1.00 86.50 77 SER A O 1
ATOM 566 N N . ALA A 1 78 ? 25.115 -9.885 -34.819 1.00 83.81 78 ALA A N 1
ATOM 567 C CA . ALA A 1 78 ? 25.511 -9.174 -33.604 1.00 83.81 78 ALA A CA 1
ATOM 568 C C . ALA A 1 78 ? 24.362 -8.342 -33.015 1.00 83.81 78 ALA A C 1
ATOM 570 O O . ALA A 1 78 ? 24.162 -8.351 -31.802 1.00 83.81 78 ALA A O 1
ATOM 571 N N . PHE A 1 79 ? 23.594 -7.644 -33.859 1.00 86.31 79 PHE A N 1
ATOM 572 C CA . PHE A 1 79 ? 22.413 -6.902 -33.415 1.00 86.31 79 PHE A CA 1
ATOM 573 C C . PHE A 1 79 ? 21.342 -7.838 -32.838 1.00 86.31 79 PHE A C 1
ATOM 575 O O . PHE A 1 79 ? 20.867 -7.614 -31.728 1.00 86.31 79 PHE A O 1
ATOM 582 N N . ALA A 1 80 ? 21.002 -8.908 -33.565 1.00 86.81 80 ALA A N 1
ATOM 583 C CA . ALA A 1 80 ? 20.016 -9.888 -33.119 1.00 86.81 80 ALA A CA 1
ATOM 584 C C . ALA A 1 80 ? 20.454 -10.592 -31.830 1.00 86.81 80 ALA A C 1
ATOM 586 O O . ALA A 1 80 ? 19.632 -10.783 -30.945 1.00 86.81 80 ALA A O 1
ATOM 587 N N . ARG A 1 81 ? 21.742 -10.927 -31.697 1.00 86.75 81 ARG A N 1
ATOM 588 C CA . ARG A 1 81 ? 22.283 -11.580 -30.504 1.00 86.75 81 ARG A CA 1
ATOM 589 C C . ARG A 1 81 ? 22.126 -10.728 -29.252 1.00 86.75 81 ARG A C 1
ATOM 591 O O . ARG A 1 81 ? 21.559 -11.222 -28.294 1.00 86.75 81 ARG A O 1
ATOM 598 N N . ARG A 1 82 ? 22.521 -9.449 -29.289 1.00 86.75 82 ARG A N 1
ATOM 599 C CA . ARG A 1 82 ? 22.335 -8.547 -28.135 1.00 86.75 82 ARG A CA 1
ATOM 600 C C . ARG A 1 82 ? 20.874 -8.475 -27.699 1.00 86.75 82 ARG A C 1
ATOM 602 O O . ARG A 1 82 ? 20.587 -8.567 -26.516 1.00 86.75 82 ARG A O 1
ATOM 609 N N . ALA A 1 83 ? 19.957 -8.365 -28.663 1.00 86.56 83 ALA A N 1
ATOM 610 C CA . ALA A 1 83 ? 18.531 -8.350 -28.364 1.00 86.56 83 ALA A CA 1
ATOM 611 C C . ALA A 1 83 ? 18.054 -9.686 -27.765 1.00 86.56 83 ALA A C 1
ATOM 613 O O . ALA A 1 83 ? 17.285 -9.685 -26.813 1.00 86.56 83 ALA A O 1
ATOM 614 N N . VAL A 1 84 ? 18.507 -10.824 -28.301 1.00 89.38 84 VAL A N 1
ATOM 615 C CA . VAL A 1 84 ? 18.188 -12.159 -27.771 1.00 89.38 84 VAL A CA 1
ATOM 616 C C . VAL A 1 84 ? 18.723 -12.332 -26.349 1.00 89.38 84 VAL A C 1
ATOM 618 O O . VAL A 1 84 ? 17.971 -12.803 -25.503 1.00 89.38 84 VAL A O 1
ATOM 621 N N . ASP A 1 85 ? 19.963 -11.924 -26.075 1.00 87.25 85 ASP A N 1
ATOM 622 C CA . ASP A 1 85 ? 20.579 -12.000 -24.745 1.00 87.25 85 ASP A CA 1
ATOM 623 C C . ASP A 1 85 ? 19.747 -11.217 -23.715 1.00 87.25 85 ASP A C 1
ATOM 625 O O . ASP A 1 85 ? 19.333 -11.776 -22.700 1.00 87.25 85 ASP A O 1
ATOM 629 N N . GLU A 1 86 ? 19.383 -9.966 -24.028 1.00 89.62 86 GLU A N 1
ATOM 630 C CA . GLU A 1 86 ? 18.516 -9.133 -23.178 1.00 89.62 86 GLU A CA 1
ATOM 631 C C . GLU A 1 86 ? 17.132 -9.772 -22.937 1.00 89.62 86 GLU A C 1
ATOM 633 O O . GLU A 1 86 ? 16.589 -9.723 -21.827 1.00 89.62 86 GLU A O 1
ATOM 638 N N . GLN A 1 87 ? 16.536 -10.391 -23.964 1.00 91.19 87 GLN A N 1
ATOM 639 C CA . GLN A 1 87 ? 15.251 -11.084 -23.816 1.00 91.19 87 GLN A CA 1
ATOM 640 C C . GLN A 1 87 ? 15.372 -12.354 -22.967 1.00 91.19 87 GLN A C 1
ATOM 642 O O . GLN A 1 87 ? 14.483 -12.625 -22.161 1.00 91.19 87 GLN A O 1
ATOM 647 N N . VAL A 1 88 ? 16.452 -13.126 -23.110 1.00 91.06 88 VAL A N 1
ATOM 648 C CA . VAL A 1 88 ? 16.695 -14.334 -22.306 1.00 91.06 88 VAL A CA 1
ATOM 649 C C . VAL A 1 88 ? 16.907 -13.970 -20.838 1.00 91.06 88 VAL A C 1
ATOM 651 O O . VAL A 1 88 ? 16.316 -14.621 -19.978 1.00 91.06 88 VAL A O 1
ATOM 654 N N . GLU A 1 89 ? 17.657 -12.906 -20.541 1.00 91.19 89 GLU A N 1
ATOM 655 C CA . GLU A 1 89 ? 17.797 -12.377 -19.176 1.00 91.19 89 GLU A CA 1
ATOM 656 C C . GLU A 1 89 ? 16.442 -11.959 -18.591 1.00 91.19 89 GLU A C 1
ATOM 658 O O . GLU A 1 89 ? 16.110 -12.309 -17.458 1.00 91.19 89 GLU A O 1
ATOM 663 N N . THR A 1 90 ? 15.618 -11.272 -19.385 1.00 93.00 90 THR A N 1
ATOM 664 C CA . THR A 1 90 ? 14.272 -10.859 -18.963 1.00 93.00 90 THR A CA 1
ATOM 665 C C . THR A 1 90 ? 13.376 -12.066 -18.674 1.00 93.00 90 THR A C 1
ATOM 667 O O . THR A 1 90 ? 12.695 -12.104 -17.649 1.00 93.00 90 THR A O 1
ATOM 670 N N . LEU A 1 91 ? 13.375 -13.078 -19.547 1.00 94.00 91 LEU A N 1
ATOM 671 C CA . LEU A 1 91 ? 12.594 -14.302 -19.350 1.00 94.00 91 LEU A CA 1
ATOM 672 C C . LEU A 1 91 ? 13.099 -15.122 -18.153 1.00 94.00 91 LEU A C 1
ATOM 674 O O . LEU A 1 91 ? 12.290 -15.699 -17.428 1.00 94.00 91 LEU A O 1
ATOM 678 N N . ALA A 1 92 ? 14.410 -15.144 -17.902 1.00 92.62 92 ALA A N 1
ATOM 679 C CA . ALA A 1 92 ? 14.983 -15.761 -16.710 1.00 92.62 92 ALA A CA 1
ATOM 680 C C . ALA A 1 92 ? 14.521 -15.047 -15.430 1.00 92.62 92 ALA A C 1
ATOM 682 O O . ALA A 1 92 ? 14.061 -15.709 -14.504 1.00 92.62 92 ALA A O 1
ATOM 683 N N . ALA A 1 93 ? 14.521 -13.710 -15.413 1.00 93.19 93 ALA A N 1
ATOM 684 C CA . ALA A 1 93 ? 14.010 -12.936 -14.282 1.00 93.19 93 ALA A CA 1
ATOM 685 C C . ALA A 1 93 ? 12.509 -13.177 -14.030 1.00 93.19 93 ALA A C 1
ATOM 687 O O . ALA A 1 93 ? 12.080 -13.278 -12.880 1.00 93.19 93 ALA A O 1
ATOM 688 N N . ILE A 1 94 ? 11.700 -13.314 -15.091 1.00 93.75 94 ILE A N 1
ATOM 689 C CA . ILE A 1 94 ? 10.282 -13.689 -14.962 1.00 93.75 94 ILE A CA 1
ATOM 690 C C . ILE A 1 94 ? 10.153 -15.096 -14.373 1.00 93.75 94 ILE A C 1
ATOM 692 O O . ILE A 1 94 ? 9.337 -15.305 -13.478 1.00 93.75 94 ILE A O 1
ATOM 696 N N . ARG A 1 95 ? 10.952 -16.057 -14.851 1.00 94.12 95 ARG A N 1
ATOM 697 C CA . ARG A 1 95 ? 10.965 -17.422 -14.315 1.00 94.12 95 ARG A CA 1
ATOM 698 C C . ARG A 1 95 ? 11.291 -17.434 -12.829 1.00 94.12 95 ARG A C 1
ATOM 700 O O . ARG A 1 95 ? 10.613 -18.137 -12.086 1.00 94.12 95 ARG A O 1
ATOM 707 N N . ASP A 1 96 ? 12.308 -16.687 -12.412 1.00 93.62 96 ASP A N 1
ATOM 708 C CA . ASP A 1 96 ? 12.721 -16.612 -11.009 1.00 93.62 96 ASP A CA 1
ATOM 709 C C . ASP A 1 96 ? 11.603 -16.013 -10.158 1.00 93.62 96 ASP A C 1
ATOM 711 O O . ASP A 1 96 ? 11.189 -16.626 -9.181 1.00 93.62 96 ASP A O 1
ATOM 715 N N . SER A 1 97 ? 10.988 -1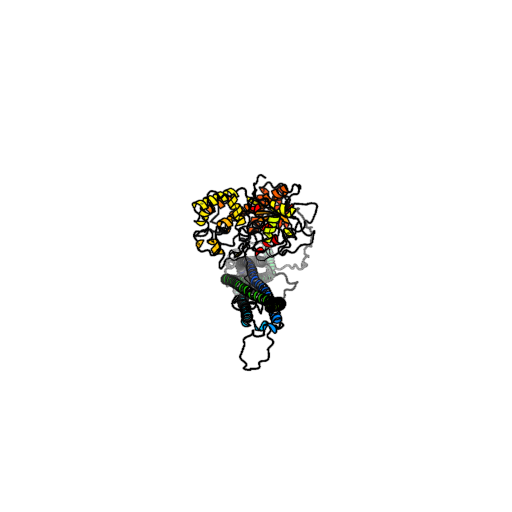4.919 -10.619 1.00 92.44 97 SER A N 1
ATOM 716 C CA . SER A 1 97 ? 9.828 -14.335 -9.942 1.00 92.44 97 SER A CA 1
ATOM 717 C C . SER A 1 97 ? 8.639 -15.295 -9.837 1.00 92.44 97 SER A C 1
ATOM 719 O O . SER A 1 97 ? 7.894 -15.211 -8.864 1.00 92.44 97 SER A O 1
ATOM 721 N N . VAL A 1 98 ? 8.413 -16.169 -10.824 1.00 93.75 98 VAL A N 1
ATOM 722 C CA . VAL A 1 98 ? 7.379 -17.212 -10.737 1.00 93.75 98 VAL A CA 1
ATOM 723 C C . VAL A 1 98 ? 7.793 -18.284 -9.728 1.00 93.75 98 VAL A C 1
ATOM 725 O O . VAL A 1 98 ? 6.961 -18.691 -8.923 1.00 93.75 98 VAL A O 1
ATOM 728 N N . GLY A 1 99 ? 9.058 -18.712 -9.733 1.00 93.44 99 GLY A N 1
ATOM 729 C CA . GLY A 1 99 ? 9.610 -19.661 -8.762 1.00 93.44 99 GLY A CA 1
ATOM 730 C C . GLY A 1 99 ? 9.464 -19.185 -7.316 1.00 93.44 99 GLY A C 1
ATOM 731 O O . GLY A 1 99 ? 8.957 -19.937 -6.485 1.00 93.44 99 GLY A O 1
ATOM 732 N N . ASP A 1 100 ? 9.764 -17.911 -7.058 1.00 93.69 100 ASP A N 1
ATOM 733 C CA . ASP A 1 100 ? 9.634 -17.277 -5.742 1.00 93.69 100 ASP A CA 1
ATOM 734 C C . ASP A 1 100 ? 8.204 -17.377 -5.176 1.00 93.69 100 ASP A C 1
ATOM 736 O O . ASP A 1 100 ? 8.020 -17.495 -3.965 1.00 93.69 100 ASP A O 1
ATOM 740 N N . VAL A 1 101 ? 7.168 -17.375 -6.031 1.00 93.50 101 VAL A N 1
ATOM 741 C CA . VAL A 1 101 ? 5.769 -17.583 -5.600 1.00 93.50 101 VAL A CA 1
ATOM 742 C C . VAL A 1 101 ? 5.573 -18.990 -5.031 1.00 93.50 101 VAL A C 1
ATOM 744 O O . VAL A 1 101 ? 4.857 -19.161 -4.041 1.00 93.50 101 VAL A O 1
ATOM 747 N N . GLY A 1 102 ? 6.194 -19.993 -5.652 1.00 92.69 102 GLY A N 1
ATOM 748 C CA . GLY A 1 102 ? 6.164 -21.380 -5.194 1.00 92.69 102 GLY A CA 1
ATOM 749 C C . GLY A 1 102 ? 6.926 -21.585 -3.889 1.00 92.69 102 GLY A C 1
ATOM 750 O O . GLY A 1 102 ? 6.433 -22.285 -2.999 1.00 92.69 102 GLY A O 1
ATOM 751 N N . ASP A 1 103 ? 8.092 -20.956 -3.757 1.00 93.31 103 ASP A N 1
ATOM 752 C CA . ASP A 1 103 ? 8.922 -21.033 -2.551 1.00 93.31 103 ASP A CA 1
ATOM 753 C C . ASP A 1 103 ? 8.231 -20.340 -1.373 1.00 93.31 103 ASP A C 1
ATOM 755 O O . ASP A 1 103 ? 8.012 -20.966 -0.336 1.00 93.31 103 ASP A O 1
ATOM 759 N N . LEU A 1 104 ? 7.728 -19.117 -1.576 1.00 93.50 104 LEU A N 1
ATOM 760 C CA . LEU A 1 104 ? 6.958 -18.393 -0.564 1.00 93.50 104 LEU A CA 1
ATOM 761 C C . LEU A 1 104 ? 5.719 -19.177 -0.110 1.00 93.50 104 LEU A C 1
ATOM 763 O O . LEU A 1 104 ? 5.434 -19.241 1.083 1.00 93.50 104 LEU A O 1
ATOM 767 N N . ALA A 1 105 ? 4.973 -19.788 -1.036 1.00 93.25 105 ALA A N 1
ATOM 768 C CA . ALA A 1 105 ? 3.819 -20.614 -0.678 1.00 93.25 105 ALA A CA 1
ATOM 769 C C . ALA A 1 105 ? 4.220 -21.863 0.124 1.00 93.25 105 ALA A C 1
ATOM 771 O O . ALA A 1 105 ? 3.461 -22.307 0.979 1.00 93.25 105 ALA A O 1
ATOM 772 N N . THR A 1 106 ? 5.410 -22.418 -0.123 1.00 93.69 106 THR A N 1
ATOM 773 C CA . THR A 1 106 ? 5.936 -23.570 0.625 1.00 93.69 106 THR A CA 1
ATOM 774 C C . THR A 1 106 ? 6.333 -23.167 2.046 1.00 93.69 106 THR A C 1
ATOM 776 O O . THR A 1 106 ? 5.987 -23.871 2.994 1.00 93.69 106 THR A O 1
ATOM 779 N N . ASP A 1 107 ? 6.971 -22.008 2.208 1.00 93.75 107 ASP A N 1
ATOM 780 C CA . ASP A 1 107 ? 7.309 -21.451 3.521 1.00 93.75 107 ASP A CA 1
ATOM 781 C C . ASP A 1 107 ? 6.048 -21.086 4.320 1.00 93.75 107 ASP A C 1
ATOM 783 O O . ASP A 1 107 ? 5.926 -21.406 5.504 1.00 93.75 107 ASP A O 1
ATOM 787 N N . GLU A 1 108 ? 5.068 -20.440 3.680 1.00 93.94 108 GLU A N 1
ATOM 788 C CA . GLU A 1 108 ? 3.764 -20.170 4.291 1.00 93.94 108 GLU A CA 1
ATOM 789 C C . GLU A 1 108 ? 3.062 -21.472 4.704 1.00 93.94 108 GLU A C 1
ATOM 791 O O . GLU A 1 108 ? 2.513 -21.545 5.803 1.00 93.94 108 GLU A O 1
ATOM 796 N N . PHE A 1 109 ? 3.096 -22.501 3.852 1.00 94.94 109 PHE A N 1
ATOM 797 C CA . PHE A 1 109 ? 2.522 -23.809 4.151 1.00 94.94 109 PHE A CA 1
ATOM 798 C C . PHE A 1 109 ? 3.179 -24.455 5.369 1.00 94.94 109 PHE A C 1
ATOM 800 O O . PHE A 1 109 ? 2.461 -24.921 6.252 1.00 94.94 109 PHE A O 1
ATOM 807 N N . GLN A 1 110 ? 4.509 -24.415 5.472 1.00 93.44 110 GLN A N 1
ATOM 808 C CA . GLN A 1 110 ? 5.214 -24.961 6.630 1.00 93.44 110 GLN A CA 1
ATOM 809 C C . GLN A 1 110 ? 4.785 -24.266 7.929 1.00 93.44 110 GLN A C 1
ATOM 811 O O . GLN A 1 110 ? 4.439 -24.939 8.893 1.00 93.44 110 GLN A O 1
ATOM 816 N N . ASN A 1 111 ? 4.692 -22.933 7.927 1.00 90.75 111 ASN A N 1
ATOM 817 C CA . ASN A 1 111 ? 4.220 -22.181 9.096 1.00 90.75 111 ASN A CA 1
ATOM 818 C C . ASN A 1 111 ? 2.776 -22.545 9.491 1.00 90.75 111 ASN A C 1
ATOM 820 O O . ASN A 1 111 ? 2.431 -22.581 10.672 1.00 90.75 111 ASN A O 1
ATOM 824 N N . VAL A 1 112 ? 1.909 -22.797 8.505 1.00 91.94 112 VAL A N 1
ATOM 825 C CA . VAL A 1 112 ? 0.521 -23.215 8.744 1.00 91.94 112 VAL A CA 1
ATOM 826 C C . VAL A 1 112 ? 0.466 -24.624 9.336 1.00 91.94 112 VAL A C 1
ATOM 828 O O . VAL A 1 112 ? -0.304 -24.847 10.271 1.00 91.94 112 VAL A O 1
ATOM 831 N N . VAL A 1 113 ? 1.281 -25.552 8.829 1.00 91.38 113 VAL A N 1
ATOM 832 C CA . VAL A 1 113 ? 1.406 -26.915 9.370 1.00 91.38 113 VAL A CA 1
ATOM 833 C C . VAL A 1 113 ? 1.920 -26.881 10.807 1.00 91.38 113 VAL A C 1
ATOM 835 O O . VAL A 1 113 ? 1.312 -27.509 11.669 1.00 91.38 113 VAL A O 1
ATOM 838 N N . ASP A 1 114 ? 2.937 -26.071 11.104 1.00 90.12 114 ASP A N 1
ATOM 839 C CA . ASP A 1 114 ? 3.458 -25.921 12.468 1.00 90.12 114 ASP A CA 1
ATOM 840 C C . ASP A 1 114 ? 2.360 -25.433 13.440 1.00 90.12 114 ASP A C 1
ATOM 842 O O . ASP A 1 114 ? 2.238 -25.925 14.565 1.00 90.12 114 ASP A O 1
ATOM 846 N N . GLY A 1 115 ? 1.498 -24.511 12.992 1.00 89.62 115 GLY A N 1
ATOM 847 C CA . GLY A 1 115 ? 0.347 -24.041 13.772 1.00 89.62 115 GLY A CA 1
ATOM 848 C C . GLY A 1 115 ? -0.757 -25.093 13.958 1.00 89.62 115 GLY A C 1
ATOM 849 O O . GLY A 1 115 ? -1.397 -25.140 15.013 1.00 89.62 115 GLY A O 1
ATOM 850 N N . VAL A 1 116 ? -0.986 -25.953 12.959 1.00 93.12 116 VAL A N 1
ATOM 851 C CA . VAL A 1 116 ? -1.876 -27.122 13.081 1.00 93.12 116 VAL A CA 1
ATOM 852 C C . VAL A 1 116 ? -1.325 -28.092 14.123 1.00 93.12 116 VAL A C 1
ATOM 854 O O . VAL A 1 116 ? -2.074 -28.511 15.008 1.00 93.12 116 VAL A O 1
ATOM 857 N N . ASP A 1 117 ? -0.034 -28.413 14.051 1.00 92.19 117 ASP A N 1
ATOM 858 C CA . ASP A 1 117 ? 0.631 -29.352 14.954 1.00 92.19 117 ASP A CA 1
ATOM 859 C C . ASP A 1 117 ? 0.615 -28.847 16.402 1.00 92.19 117 ASP A C 1
ATOM 861 O O . ASP A 1 117 ? 0.365 -29.622 17.330 1.00 92.19 117 ASP A O 1
ATOM 865 N N . GLU A 1 118 ? 0.795 -27.541 16.622 1.00 92.25 118 GLU A N 1
ATOM 866 C CA . GLU A 1 118 ? 0.665 -26.938 17.951 1.00 92.25 118 GLU A CA 1
ATOM 867 C C . GLU A 1 118 ? -0.765 -27.069 18.501 1.00 92.25 118 GLU A C 1
ATOM 869 O O . GLU A 1 118 ? -0.962 -27.476 19.656 1.00 92.25 118 GLU A O 1
ATOM 874 N N . ALA A 1 119 ? -1.776 -26.753 17.683 1.00 90.88 119 ALA A N 1
ATOM 875 C CA . ALA A 1 119 ? -3.178 -26.855 18.078 1.00 90.88 119 ALA A CA 1
ATOM 876 C C . ALA A 1 119 ? -3.573 -28.311 18.373 1.00 90.88 119 ALA A C 1
ATOM 878 O O . ALA A 1 119 ? -4.197 -28.583 19.405 1.00 90.88 119 ALA A O 1
ATOM 879 N N . HIS A 1 120 ? -3.158 -29.246 17.517 1.00 90.94 120 HIS A N 1
ATOM 880 C CA . HIS A 1 120 ? -3.364 -30.681 17.699 1.00 90.94 120 HIS A CA 1
ATOM 881 C C . HIS A 1 120 ? -2.655 -31.186 18.962 1.00 90.94 120 HIS A C 1
ATOM 883 O O . HIS A 1 120 ? -3.280 -31.810 19.820 1.00 90.94 120 HIS A O 1
ATOM 889 N N . GLY A 1 121 ? -1.395 -30.799 19.178 1.00 90.69 121 GLY A N 1
ATOM 890 C CA . GLY A 1 121 ? -0.647 -31.130 20.390 1.00 90.69 121 GLY A CA 1
ATOM 891 C C . GLY A 1 121 ? -1.251 -30.539 21.671 1.00 90.69 121 GLY A C 1
ATOM 892 O O . GLY A 1 121 ? -1.076 -31.095 22.761 1.00 90.69 121 GLY A O 1
ATOM 893 N N . ARG A 1 122 ? -1.970 -29.411 21.595 1.00 91.38 122 ARG A N 1
ATOM 894 C CA . ARG A 1 122 ? -2.765 -28.896 22.721 1.00 91.38 122 ARG A CA 1
ATOM 895 C C . ARG A 1 122 ? -4.002 -29.755 22.967 1.00 91.38 122 ARG A C 1
ATOM 897 O O . ARG A 1 122 ? -4.244 -30.108 24.120 1.00 91.38 122 ARG A O 1
ATOM 904 N N . LEU A 1 123 ? -4.746 -30.101 21.919 1.00 90.81 123 LEU A N 1
ATOM 905 C CA . LEU A 1 123 ? -5.931 -30.946 22.034 1.00 90.81 123 LEU A CA 1
ATOM 906 C C . LEU A 1 123 ? -5.593 -32.306 22.658 1.00 90.81 123 LEU A C 1
ATOM 908 O O . LEU A 1 123 ? -6.226 -32.685 23.640 1.00 90.81 123 LEU A O 1
ATOM 912 N N . GLU A 1 124 ? -4.549 -32.982 22.175 1.00 90.62 124 GLU A N 1
ATOM 913 C CA . GLU A 1 124 ? -4.071 -34.264 22.716 1.00 90.62 124 GLU A CA 1
ATOM 914 C C . GLU A 1 124 ? -3.747 -34.184 24.216 1.00 90.62 124 GLU A C 1
ATOM 916 O O . GLU A 1 124 ? -4.171 -35.033 25.005 1.00 90.62 124 GLU A O 1
ATOM 921 N N . ARG A 1 125 ? -3.070 -33.115 24.659 1.00 92.06 125 ARG A N 1
ATOM 922 C CA . ARG A 1 125 ? -2.796 -32.886 26.089 1.00 92.06 125 ARG A CA 1
ATOM 923 C C . ARG A 1 125 ? -4.077 -32.711 26.904 1.00 92.06 125 ARG A C 1
ATOM 925 O O . ARG A 1 125 ? -4.174 -33.265 28.001 1.00 92.06 125 ARG A O 1
ATOM 932 N N . THR A 1 126 ? -5.055 -31.969 26.388 1.00 89.94 126 THR A N 1
ATOM 933 C CA . THR A 1 126 ? -6.347 -31.782 27.060 1.00 89.94 126 THR A CA 1
ATOM 934 C C . THR A 1 126 ? -7.139 -33.094 27.116 1.00 89.94 126 THR A C 1
ATOM 936 O O . THR A 1 126 ? -7.649 -33.449 28.181 1.00 89.94 126 THR A O 1
ATOM 939 N N . LEU A 1 127 ? -7.182 -33.872 26.028 1.00 89.06 127 LEU A N 1
ATOM 940 C CA . LEU A 1 127 ? -7.833 -35.187 25.992 1.00 89.06 127 LEU A CA 1
ATOM 941 C C . LEU A 1 127 ? -7.173 -36.178 26.964 1.00 89.06 127 LEU A C 1
ATOM 943 O O . LEU A 1 127 ? -7.875 -36.875 27.700 1.00 89.06 127 LEU A O 1
ATOM 947 N N . ALA A 1 128 ? -5.840 -36.201 27.040 1.00 89.06 128 ALA A N 1
ATOM 948 C CA . ALA A 1 128 ? -5.108 -36.997 28.026 1.00 89.06 128 ALA A CA 1
ATOM 949 C C . ALA A 1 128 ? -5.454 -36.583 29.469 1.00 89.06 128 ALA A C 1
ATOM 951 O O . ALA A 1 128 ? -5.665 -37.439 30.331 1.00 89.06 128 ALA A O 1
ATOM 952 N N . GLY A 1 129 ? -5.587 -35.277 29.725 1.00 87.56 129 GLY A N 1
ATOM 953 C CA . GLY A 1 129 ? -6.025 -34.745 31.017 1.00 87.56 129 GLY A CA 1
ATOM 954 C C . GLY A 1 129 ? -7.443 -35.175 31.410 1.00 87.56 129 GLY A C 1
ATOM 955 O O . GLY A 1 129 ? -7.703 -35.429 32.586 1.00 87.56 129 GLY A O 1
ATOM 956 N N . LEU A 1 130 ? -8.351 -35.303 30.439 1.00 87.88 130 LEU A N 1
ATOM 957 C CA . LEU A 1 130 ? -9.719 -35.783 30.659 1.00 87.88 130 LEU A CA 1
ATOM 958 C C . LEU A 1 130 ? -9.770 -37.291 30.936 1.00 87.88 130 LEU A C 1
ATOM 960 O O . LEU A 1 130 ? -10.471 -37.711 31.857 1.00 87.88 130 LEU A O 1
ATOM 964 N N . LYS A 1 131 ? -8.986 -38.095 30.203 1.00 87.69 131 LYS A N 1
ATOM 965 C CA . LYS A 1 131 ? -8.844 -39.543 30.449 1.00 87.69 131 LYS A CA 1
ATOM 966 C C . LYS A 1 131 ? -8.276 -39.833 31.843 1.00 87.69 131 LYS A C 1
ATOM 968 O O . LYS A 1 131 ? -8.689 -40.791 32.486 1.00 87.69 131 LYS A O 1
ATOM 973 N N . GLY A 1 132 ? -7.367 -38.987 32.333 1.00 84.94 132 GLY A N 1
ATOM 974 C CA . GLY A 1 132 ? -6.749 -39.128 33.655 1.00 84.94 132 GLY A CA 1
ATOM 975 C C . GLY A 1 132 ? -7.618 -38.695 34.842 1.00 84.94 132 GLY A C 1
ATOM 976 O O . GLY A 1 132 ? -7.182 -38.827 35.986 1.00 84.94 132 GLY A O 1
ATOM 977 N N . ARG A 1 133 ? -8.821 -38.152 34.613 1.00 83.19 133 ARG A N 1
ATOM 978 C CA . ARG A 1 133 ? -9.650 -37.554 35.666 1.00 83.19 133 ARG A CA 1
ATOM 979 C C . ARG A 1 133 ? -10.943 -38.344 35.866 1.00 83.19 133 ARG A C 1
ATOM 981 O O . ARG A 1 133 ? -11.900 -38.195 35.108 1.00 83.19 133 ARG A O 1
ATOM 988 N N . ALA A 1 134 ? -10.949 -39.174 36.908 1.00 84.19 134 ALA A N 1
ATOM 989 C CA . ALA A 1 134 ? -12.095 -39.988 37.304 1.00 84.19 134 ALA A CA 1
ATOM 990 C C . ALA A 1 134 ? -13.270 -39.130 37.806 1.00 84.19 134 ALA A C 1
ATOM 992 O O . ALA A 1 134 ? -13.079 -38.078 38.433 1.00 84.19 134 ALA A O 1
ATOM 993 N N . VAL A 1 135 ? -14.493 -39.586 37.529 1.00 83.19 135 VAL A N 1
ATOM 994 C CA . VAL A 1 135 ? -15.722 -38.958 38.022 1.00 83.19 135 VAL A CA 1
ATOM 995 C C . VAL A 1 135 ? -16.001 -39.403 39.462 1.00 83.19 135 VAL A C 1
ATOM 997 O O . VAL A 1 135 ? -15.849 -40.571 39.800 1.00 83.19 135 VAL A O 1
ATOM 1000 N N . ASP A 1 136 ? -16.412 -38.462 40.311 1.00 79.25 136 ASP A N 1
ATOM 1001 C CA . ASP A 1 136 ? -16.623 -38.659 41.743 1.00 79.25 136 ASP A CA 1
ATOM 1002 C C . ASP A 1 136 ? -17.792 -39.619 42.010 1.00 79.25 136 ASP A C 1
ATOM 1004 O O . ASP A 1 136 ? -18.865 -39.502 41.407 1.00 79.25 136 ASP A O 1
ATOM 1008 N N . ALA A 1 137 ? -17.584 -40.564 42.928 1.00 69.06 137 ALA A N 1
ATOM 1009 C CA . ALA A 1 137 ? -18.531 -41.629 43.247 1.00 69.06 137 ALA A CA 1
ATOM 1010 C C . ALA A 1 137 ? -19.874 -41.116 43.804 1.00 69.06 137 ALA A C 1
ATOM 1012 O O . ALA A 1 137 ? -20.895 -41.789 43.659 1.00 69.06 137 ALA A O 1
ATOM 1013 N N . GLU A 1 138 ? -19.912 -39.931 44.422 1.00 65.69 138 GLU A N 1
ATOM 1014 C CA . GLU A 1 138 ? -21.140 -39.331 44.958 1.00 65.69 138 GLU A CA 1
ATOM 1015 C C . GLU A 1 138 ? -22.062 -38.817 43.838 1.00 65.69 138 GLU A C 1
ATOM 1017 O O . GLU A 1 138 ? -23.283 -38.914 43.947 1.00 65.69 138 GLU A O 1
ATOM 1022 N N . LEU A 1 139 ? -21.482 -38.352 42.723 1.00 67.81 139 LEU A N 1
ATOM 1023 C CA . LEU A 1 139 ? -22.209 -37.926 41.518 1.00 67.81 139 LEU A CA 1
ATOM 1024 C C . LEU A 1 139 ? -22.726 -39.105 40.681 1.00 67.81 139 LEU A C 1
ATOM 1026 O O . LEU A 1 139 ? -23.608 -38.921 39.844 1.00 67.81 139 LEU A O 1
ATOM 1030 N N . GLN A 1 140 ? -22.185 -40.305 40.900 1.00 66.25 140 GLN A N 1
ATOM 1031 C CA . GLN A 1 140 ? -22.589 -41.528 40.205 1.00 66.25 140 GLN A CA 1
ATOM 1032 C C . GLN A 1 140 ? -23.709 -42.298 40.926 1.00 66.25 140 GLN A C 1
ATOM 1034 O O . GLN A 1 140 ? -24.227 -43.267 40.369 1.00 66.25 140 GLN A O 1
ATOM 1039 N N . ARG A 1 141 ? -24.120 -41.888 42.138 1.00 61.03 141 ARG A N 1
ATOM 1040 C CA . ARG A 1 141 ? -25.240 -42.534 42.842 1.00 61.03 141 ARG A CA 1
ATOM 1041 C C . ARG A 1 141 ? -26.581 -42.126 42.215 1.00 61.03 141 ARG A C 1
ATOM 1043 O O . ARG A 1 141 ? -26.859 -40.929 42.120 1.00 61.03 141 ARG A O 1
ATOM 1050 N N . PRO A 1 142 ? -27.456 -43.078 41.842 1.00 47.59 142 PRO A N 1
ATOM 1051 C CA . PRO A 1 142 ? -28.812 -42.753 41.422 1.00 47.59 142 PRO A CA 1
ATOM 1052 C C . PRO A 1 142 ? -29.560 -42.067 42.570 1.00 47.59 142 PRO A C 1
ATOM 1054 O O . PRO A 1 142 ? -29.598 -42.576 43.691 1.00 47.59 142 PRO A O 1
ATOM 1057 N N . GLY A 1 143 ? -30.145 -40.898 42.300 1.00 45.03 143 GLY A N 1
ATOM 1058 C CA . GLY A 1 143 ? -31.030 -40.221 43.242 1.00 45.03 143 GLY A CA 1
ATOM 1059 C C . GLY A 1 143 ? -32.210 -41.123 43.607 1.00 45.03 143 GLY A C 1
ATOM 1060 O O . GLY A 1 143 ? -32.837 -41.711 42.729 1.00 45.03 143 GLY A O 1
ATOM 1061 N N . SER A 1 144 ? -32.479 -41.229 44.908 1.00 46.00 144 SER A N 1
ATOM 1062 C CA . SER A 1 144 ? -33.569 -41.980 45.540 1.00 46.00 144 SER A CA 1
ATOM 1063 C C . SER A 1 144 ? -34.824 -42.123 44.668 1.00 46.00 144 SER A C 1
ATOM 1065 O O . SER A 1 144 ? -35.606 -41.181 44.531 1.00 46.00 144 SER A O 1
ATOM 1067 N N . SER A 1 145 ? -35.035 -43.322 44.129 1.00 34.19 145 SER A N 1
ATOM 1068 C CA . SER A 1 145 ? -36.361 -43.837 43.790 1.00 34.19 145 SER A CA 1
ATOM 1069 C C . SER A 1 145 ? -36.517 -45.139 44.563 1.00 34.19 145 SER A C 1
ATOM 1071 O O . SER A 1 145 ? -35.695 -46.043 44.434 1.00 34.19 145 SER A O 1
ATOM 1073 N N . GLU A 1 146 ? -37.507 -45.170 45.447 1.00 40.06 146 GLU A N 1
ATOM 1074 C CA . GLU A 1 146 ? -37.936 -46.380 46.136 1.00 40.06 146 GLU A CA 1
ATOM 1075 C C . GLU A 1 146 ? -38.343 -47.449 45.108 1.00 40.06 146 GLU A C 1
ATOM 1077 O O . GLU A 1 146 ? -38.939 -47.134 44.079 1.00 40.06 146 GLU A O 1
ATOM 1082 N N . GLU A 1 147 ? -38.011 -48.698 45.441 1.00 40.50 147 GLU A N 1
ATOM 1083 C CA . GLU A 1 147 ? -38.567 -49.945 44.900 1.00 40.50 147 GLU A CA 1
ATOM 1084 C C . GLU A 1 147 ? -38.320 -50.248 43.408 1.00 40.50 147 GLU A C 1
ATOM 1086 O O . GLU A 1 147 ? -39.112 -49.932 42.524 1.00 40.50 147 GLU A O 1
ATOM 1091 N N . ASN A 1 148 ? -37.241 -50.990 43.136 1.00 31.70 148 ASN A N 1
ATOM 1092 C CA . ASN A 1 148 ? -37.360 -52.345 42.583 1.00 31.70 148 ASN A CA 1
ATOM 1093 C C . ASN A 1 148 ? -36.004 -53.059 42.631 1.00 31.70 148 ASN A C 1
ATOM 1095 O O . ASN A 1 148 ? -35.088 -52.775 41.861 1.00 31.70 148 ASN A O 1
ATOM 1099 N N . GLU A 1 149 ? -35.906 -54.009 43.557 1.00 40.44 149 GLU A N 1
ATOM 1100 C CA . GLU A 1 149 ? -34.888 -55.049 43.555 1.00 40.44 149 GLU A CA 1
ATOM 1101 C C . GLU A 1 149 ? -35.164 -56.003 42.387 1.00 40.44 149 GLU A C 1
ATOM 1103 O O . GLU A 1 149 ? -36.062 -56.836 42.452 1.00 40.44 149 GLU A O 1
ATOM 1108 N N . THR A 1 150 ? -34.368 -55.900 41.327 1.00 37.41 150 THR A N 1
ATOM 1109 C CA . THR A 1 150 ? -33.948 -57.074 40.555 1.00 37.41 150 THR A CA 1
ATOM 1110 C C . THR A 1 150 ? -32.532 -56.832 40.066 1.00 37.41 150 THR A C 1
ATOM 1112 O O . THR A 1 150 ? -32.231 -55.821 39.437 1.00 37.41 150 THR A O 1
ATOM 1115 N N . GLU A 1 151 ? -31.676 -57.764 40.453 1.00 42.50 151 GLU A N 1
ATOM 1116 C CA . GLU A 1 151 ? -30.248 -57.836 40.205 1.00 42.50 151 GLU A CA 1
ATOM 1117 C C . GLU A 1 151 ? -29.911 -57.788 38.710 1.00 42.50 151 GLU A C 1
ATOM 1119 O O . GLU A 1 151 ? -30.505 -58.511 37.918 1.00 42.50 151 GLU A O 1
ATOM 1124 N N . GLU A 1 152 ? -28.868 -57.040 38.355 1.00 36.09 152 GLU A N 1
ATOM 1125 C CA . GLU A 1 152 ? -27.746 -57.610 37.609 1.00 36.09 152 GLU A CA 1
ATOM 1126 C C . GLU A 1 152 ? -26.466 -56.861 37.999 1.00 36.09 152 GLU A C 1
ATOM 1128 O O . GLU A 1 152 ? -26.371 -55.634 37.954 1.00 36.09 152 GLU A O 1
ATOM 1133 N N . GLN A 1 153 ? -25.497 -57.633 38.485 1.00 40.44 153 GLN A N 1
ATOM 1134 C CA . GLN A 1 153 ? -24.182 -57.182 38.914 1.00 40.44 153 GLN A CA 1
ATOM 1135 C C . GLN A 1 153 ? -23.383 -56.703 37.697 1.00 40.44 153 GLN A C 1
ATOM 1137 O O . GLN A 1 153 ? -22.798 -57.507 36.977 1.00 40.44 153 GLN A O 1
ATOM 1142 N N . SER A 1 154 ? -23.307 -55.393 37.489 1.00 38.59 154 SER A N 1
ATOM 1143 C CA . SER A 1 154 ? -22.212 -54.779 36.736 1.00 38.59 154 SER A CA 1
ATOM 1144 C C . SER A 1 154 ? -21.304 -54.064 37.730 1.00 38.59 154 SER A C 1
ATOM 1146 O O . SER A 1 154 ? -21.776 -53.187 38.457 1.00 38.59 154 SER A O 1
ATOM 1148 N N . GLU A 1 155 ? -20.026 -54.446 37.791 1.00 42.12 155 GLU A N 1
ATOM 1149 C CA . GLU A 1 155 ? -19.006 -53.703 38.542 1.00 42.12 155 GLU A CA 1
ATOM 1150 C C . GLU A 1 155 ? -19.107 -52.196 38.231 1.00 42.12 155 GLU A C 1
ATOM 1152 O O . GLU A 1 155 ? -19.387 -51.835 37.082 1.00 42.12 155 GLU A O 1
ATOM 1157 N N . PRO A 1 156 ? -18.897 -51.295 39.209 1.00 49.53 156 PRO A N 1
ATOM 1158 C CA . PRO A 1 156 ? -18.890 -49.867 38.938 1.00 49.53 156 PRO A CA 1
ATOM 1159 C C . PRO A 1 156 ? -17.650 -49.556 38.095 1.00 49.53 156 PRO A C 1
ATOM 1161 O O . PRO A 1 156 ? -16.560 -49.360 38.621 1.00 49.53 156 PRO A O 1
ATOM 1164 N N . THR A 1 157 ? -17.796 -49.547 36.770 1.00 57.62 157 THR A N 1
ATOM 1165 C CA . THR A 1 157 ? -16.750 -49.056 35.871 1.00 57.62 157 THR A CA 1
ATOM 1166 C C . THR A 1 157 ? -16.495 -47.597 36.225 1.00 57.62 157 THR A C 1
ATOM 1168 O O . THR A 1 157 ? -17.388 -46.766 36.035 1.00 57.62 157 THR A O 1
ATOM 1171 N N . GLU A 1 158 ? -15.315 -47.293 36.768 1.00 63.94 158 GLU A N 1
ATOM 1172 C CA . GLU A 1 158 ? -14.869 -45.927 37.043 1.00 63.94 158 GLU A CA 1
ATOM 1173 C C . GLU A 1 158 ? -14.889 -45.123 35.738 1.00 63.94 158 GLU A C 1
ATOM 1175 O O . GLU A 1 158 ? -13.980 -45.213 34.915 1.00 63.94 158 GLU A O 1
ATOM 1180 N N . LYS A 1 159 ? -15.964 -44.359 35.520 1.00 80.88 159 LYS A N 1
ATOM 1181 C CA . LYS A 1 159 ? -16.081 -43.480 34.354 1.00 80.88 159 LYS A CA 1
ATOM 1182 C C . LYS A 1 159 ? -15.132 -42.300 34.514 1.00 80.88 159 LYS A C 1
ATOM 1184 O O . LYS A 1 159 ? -15.066 -41.682 35.583 1.00 80.88 159 LYS A O 1
ATOM 1189 N N . ASN A 1 160 ? -14.423 -41.964 33.449 1.00 85.25 160 ASN A N 1
ATOM 1190 C CA . ASN A 1 160 ? -13.586 -40.771 33.377 1.00 85.25 160 ASN A CA 1
ATOM 1191 C C . ASN A 1 160 ? -14.354 -39.635 32.672 1.00 85.25 160 ASN A C 1
ATOM 1193 O O . ASN A 1 160 ? -15.431 -39.841 32.116 1.00 85.25 160 ASN A O 1
ATOM 1197 N N . LEU A 1 161 ? -13.825 -38.410 32.709 1.00 84.19 161 LEU A N 1
ATOM 1198 C CA . LEU A 1 161 ? -14.464 -37.273 32.030 1.00 84.19 161 LEU A CA 1
ATOM 1199 C C . LEU A 1 161 ? -14.476 -37.409 30.498 1.00 84.19 161 LEU A C 1
ATOM 1201 O O . LEU A 1 161 ? -15.339 -36.816 29.853 1.00 84.19 161 LEU A O 1
ATOM 1205 N N . TYR A 1 162 ? -13.541 -38.167 29.920 1.00 85.56 162 TYR A N 1
ATOM 1206 C CA . TYR A 1 162 ? -13.462 -38.396 28.476 1.00 85.56 162 TYR A CA 1
ATOM 1207 C C . TYR A 1 162 ? -14.647 -39.227 27.954 1.00 85.56 162 TYR A C 1
ATOM 1209 O O . TYR A 1 162 ? -15.145 -38.936 26.872 1.00 85.56 162 TYR A O 1
ATOM 1217 N N . ASP A 1 163 ? -15.187 -40.157 28.750 1.00 84.94 163 ASP A N 1
ATOM 1218 C CA . ASP A 1 163 ? -16.352 -40.988 28.391 1.00 84.94 163 ASP A CA 1
ATOM 1219 C C . ASP A 1 163 ? -17.638 -40.172 28.123 1.00 84.94 163 ASP A C 1
ATOM 1221 O O . ASP A 1 163 ? -18.617 -40.689 27.584 1.00 84.94 163 ASP A O 1
ATOM 1225 N N . PHE A 1 164 ? -17.655 -38.890 28.503 1.00 85.44 164 PHE A N 1
ATOM 1226 C CA . PHE A 1 164 ? -18.772 -37.963 28.290 1.00 85.44 164 PHE A CA 1
ATOM 1227 C C . PHE A 1 164 ? -18.605 -37.086 27.036 1.00 85.44 164 PHE A C 1
ATOM 1229 O O . PHE A 1 164 ? -19.432 -36.206 26.788 1.00 85.44 164 PHE A O 1
ATOM 1236 N N . ILE A 1 165 ? -17.549 -37.307 26.248 1.00 85.75 165 ILE A N 1
ATOM 1237 C CA . ILE A 1 165 ? -17.209 -36.537 25.049 1.00 85.75 165 ILE A CA 1
ATOM 1238 C C . ILE A 1 165 ? -17.420 -37.401 23.797 1.00 85.75 165 ILE A C 1
ATOM 1240 O O . ILE A 1 165 ? -17.155 -38.598 23.799 1.00 85.75 165 ILE A O 1
ATOM 1244 N N . GLN A 1 166 ? -17.898 -36.795 22.705 1.00 80.00 166 GLN A N 1
ATOM 1245 C CA . GLN A 1 166 ? -18.018 -37.477 21.412 1.00 80.00 166 GLN A CA 1
ATOM 1246 C C . GLN A 1 166 ? -16.649 -37.579 20.724 1.00 80.00 166 GLN A C 1
ATOM 1248 O O . GLN A 1 166 ? -16.001 -36.568 20.471 1.00 80.00 166 GLN A O 1
ATOM 1253 N N . GLU A 1 167 ? -16.214 -38.797 20.401 1.00 75.25 167 GLU A N 1
ATOM 1254 C CA . GLU A 1 167 ? -14.912 -39.057 19.767 1.00 75.25 167 GLU A CA 1
ATOM 1255 C C . GLU A 1 167 ? -14.872 -38.645 18.279 1.00 75.25 167 GLU A C 1
ATOM 1257 O O . GLU A 1 167 ? -13.822 -38.271 17.757 1.00 75.25 167 GLU A O 1
ATOM 1262 N N . SER A 1 168 ? -16.021 -38.628 17.598 1.00 79.44 168 SER A N 1
ATOM 1263 C CA . SER A 1 168 ? -16.108 -38.308 16.165 1.00 79.44 168 SER A CA 1
ATOM 1264 C C . SER A 1 168 ? -15.741 -36.857 15.830 1.00 79.44 168 SER A C 1
ATOM 1266 O O . SER A 1 168 ? -15.213 -36.580 14.762 1.00 79.44 168 SER A O 1
ATOM 1268 N N . THR A 1 169 ? -15.962 -35.903 16.739 1.00 79.88 169 THR A N 1
ATOM 1269 C CA . THR A 1 169 ? -15.797 -34.471 16.433 1.00 79.88 169 THR A CA 1
ATOM 1270 C C . THR A 1 169 ? -14.352 -34.026 16.216 1.00 79.88 169 THR A C 1
ATOM 1272 O O . THR A 1 169 ? -14.132 -33.124 15.413 1.00 79.88 169 THR A O 1
ATOM 1275 N N . HIS A 1 170 ? -13.368 -34.614 16.904 1.00 81.69 170 HIS A N 1
ATOM 1276 C CA . HIS A 1 170 ? -11.957 -34.261 16.679 1.00 81.69 170 HIS A CA 1
ATOM 1277 C C . HIS A 1 170 ? -11.322 -35.087 15.557 1.00 81.69 170 HIS A C 1
ATOM 1279 O O . HIS A 1 170 ? -10.565 -34.543 14.757 1.00 81.69 170 HIS A O 1
ATOM 1285 N N . THR A 1 171 ? -11.686 -36.367 15.441 1.00 84.56 171 THR A N 1
ATOM 1286 C CA . THR A 1 171 ? -11.170 -37.270 14.400 1.00 84.56 171 THR A CA 1
ATOM 1287 C C . THR A 1 171 ? -11.609 -36.853 12.992 1.00 84.56 171 THR A C 1
ATOM 1289 O O . THR A 1 171 ? -10.790 -36.865 12.069 1.00 84.56 171 THR A O 1
ATOM 1292 N N . ASP A 1 172 ? -12.852 -36.388 12.822 1.00 88.38 172 ASP A N 1
ATOM 1293 C CA . ASP A 1 172 ? -13.339 -35.831 11.550 1.00 88.38 172 ASP A CA 1
ATOM 1294 C C . ASP A 1 172 ? -12.587 -34.543 11.165 1.00 88.38 172 ASP A C 1
ATOM 1296 O O . ASP A 1 172 ? -12.279 -34.305 9.992 1.00 88.38 172 ASP A O 1
ATOM 1300 N N . LEU A 1 173 ? -12.254 -33.714 12.159 1.00 88.44 173 LEU A N 1
ATOM 1301 C CA . LEU A 1 173 ? -11.550 -32.449 11.959 1.00 88.44 173 LEU A CA 1
ATOM 1302 C C . LEU A 1 173 ? -10.093 -32.679 11.536 1.00 88.44 173 LEU A C 1
ATOM 1304 O O . LEU A 1 173 ? -9.613 -32.047 10.594 1.00 88.44 173 LEU A O 1
ATOM 1308 N N . GLU A 1 174 ? -9.415 -33.633 12.172 1.00 87.19 174 GLU A N 1
ATOM 1309 C CA . GLU A 1 174 ? -8.065 -34.068 11.802 1.00 87.19 174 GLU A CA 1
ATOM 1310 C C . GLU A 1 174 ? -8.017 -34.677 10.398 1.00 87.19 174 GLU A C 1
ATOM 1312 O O . GLU A 1 174 ? -7.124 -34.354 9.609 1.00 87.19 174 GLU A O 1
ATOM 1317 N N . ALA A 1 175 ? -8.994 -35.522 10.052 1.00 90.00 175 ALA A N 1
ATOM 1318 C CA . ALA A 1 175 ? -9.101 -36.097 8.715 1.00 90.00 175 ALA A CA 1
ATOM 1319 C C . ALA A 1 175 ? -9.303 -35.010 7.645 1.00 90.00 175 ALA A C 1
ATOM 1321 O O . ALA A 1 175 ? -8.669 -35.062 6.589 1.00 90.00 175 ALA A O 1
ATOM 1322 N N . SER A 1 176 ? -10.128 -33.997 7.932 1.00 93.12 176 SER A N 1
ATOM 1323 C CA . SER A 1 176 ? -10.342 -32.860 7.032 1.00 93.12 176 SER A CA 1
ATOM 1324 C C . SER A 1 176 ? -9.074 -32.027 6.825 1.00 93.12 176 SER A C 1
ATOM 1326 O O . SER A 1 176 ? -8.807 -31.627 5.693 1.00 93.12 176 SER A O 1
ATOM 1328 N N . ILE A 1 177 ? -8.292 -31.762 7.879 1.00 92.31 177 ILE A N 1
ATOM 1329 C CA . ILE A 1 177 ? -7.036 -31.001 7.764 1.00 92.31 177 ILE A CA 1
ATOM 1330 C C . ILE A 1 177 ? -6.002 -31.786 6.949 1.00 92.31 177 ILE A C 1
ATOM 1332 O O . ILE A 1 177 ? -5.356 -31.215 6.071 1.00 92.31 177 ILE A O 1
ATOM 1336 N N . ARG A 1 178 ? -5.892 -33.103 7.170 1.00 92.00 178 ARG A N 1
ATOM 1337 C CA . ARG A 1 178 ? -5.006 -33.968 6.377 1.00 92.00 178 ARG A CA 1
ATOM 1338 C C . ARG A 1 178 ? -5.360 -33.937 4.887 1.00 92.00 178 ARG A C 1
ATOM 1340 O O . ARG A 1 178 ? -4.464 -33.820 4.061 1.00 92.00 178 ARG A O 1
ATOM 1347 N N . GLY A 1 179 ? -6.652 -33.955 4.551 1.00 93.31 179 GLY A N 1
ATOM 1348 C CA . GLY A 1 179 ? -7.109 -33.832 3.163 1.00 93.31 179 GLY A CA 1
ATOM 1349 C C . GLY A 1 179 ? -6.682 -32.521 2.490 1.00 93.31 179 GLY A C 1
ATOM 1350 O O . GLY A 1 179 ? -6.258 -32.541 1.338 1.00 93.31 179 GLY A O 1
ATOM 1351 N N . LEU A 1 180 ? -6.722 -31.399 3.216 1.00 93.62 180 LEU A N 1
ATOM 1352 C CA . LEU A 1 180 ? -6.272 -30.090 2.716 1.00 93.62 180 LEU A CA 1
ATOM 1353 C C . LEU A 1 180 ? -4.746 -30.026 2.524 1.00 93.62 180 LEU A C 1
ATOM 1355 O O . LEU A 1 180 ? -4.258 -29.410 1.578 1.00 93.62 180 LEU A O 1
ATOM 1359 N N . VAL A 1 181 ? -3.987 -30.684 3.404 1.00 92.94 181 VAL A N 1
ATOM 1360 C CA . VAL A 1 181 ? -2.529 -30.837 3.270 1.00 92.94 181 VAL A CA 1
ATOM 1361 C C . VAL A 1 181 ? -2.173 -31.637 2.012 1.00 92.94 181 VAL A C 1
ATOM 1363 O O . VAL A 1 181 ? -1.305 -31.223 1.240 1.00 92.94 181 VAL A O 1
ATOM 1366 N N . ASP A 1 182 ? -2.875 -32.744 1.765 1.00 93.69 182 ASP A N 1
ATOM 1367 C CA . ASP A 1 182 ? -2.680 -33.553 0.558 1.00 93.69 182 ASP A CA 1
ATOM 1368 C C . ASP A 1 182 ? -3.042 -32.762 -0.714 1.00 93.69 182 ASP A C 1
ATOM 1370 O O . ASP A 1 182 ? -2.328 -32.827 -1.721 1.00 93.69 182 ASP A O 1
ATOM 1374 N N . GLU A 1 183 ? -4.111 -31.961 -0.664 1.00 94.75 183 GLU A N 1
ATOM 1375 C CA . GLU A 1 183 ? -4.536 -31.084 -1.759 1.00 94.75 183 GLU A CA 1
ATOM 1376 C C . GLU A 1 183 ? -3.463 -30.046 -2.122 1.00 94.75 183 GLU A C 1
ATOM 1378 O O . GLU A 1 183 ? -3.150 -29.874 -3.307 1.00 94.75 183 GLU A O 1
ATOM 1383 N N . PHE A 1 184 ? -2.818 -29.425 -1.126 1.00 95.38 184 PHE A N 1
ATOM 1384 C CA . PHE A 1 184 ? -1.680 -28.533 -1.369 1.00 95.38 184 PHE A CA 1
ATOM 1385 C C . PHE A 1 184 ? -0.544 -29.257 -2.099 1.00 95.38 184 PHE A C 1
ATOM 1387 O O . PHE A 1 184 ? -0.000 -28.736 -3.076 1.00 95.38 184 PHE A O 1
ATOM 1394 N N . GLY A 1 185 ? -0.225 -30.486 -1.680 1.00 93.69 185 GLY A N 1
ATOM 1395 C CA . GLY A 1 185 ? 0.777 -31.317 -2.345 1.00 93.69 185 GLY A CA 1
ATOM 1396 C C . GLY A 1 185 ? 0.457 -31.559 -3.825 1.00 93.69 185 GLY A C 1
ATOM 1397 O O . GLY A 1 185 ? 1.347 -31.487 -4.678 1.00 93.69 185 GLY A O 1
ATOM 1398 N N . VAL A 1 186 ? -0.811 -31.800 -4.170 1.00 95.75 186 VAL A N 1
ATOM 1399 C CA . VAL A 1 186 ? -1.252 -31.968 -5.567 1.00 95.75 186 VAL A CA 1
ATOM 1400 C C . VAL A 1 186 ? -1.082 -30.671 -6.361 1.00 95.75 186 VAL A C 1
ATOM 1402 O O . VAL A 1 186 ? -0.490 -30.684 -7.445 1.00 95.75 186 VAL A O 1
ATOM 1405 N N . VAL A 1 187 ? -1.561 -29.552 -5.817 1.00 95.12 187 VAL A N 1
ATOM 1406 C CA . VAL A 1 187 ? -1.514 -28.233 -6.463 1.00 95.12 187 VAL A CA 1
ATOM 1407 C C . VAL A 1 187 ? -0.066 -27.771 -6.678 1.00 95.12 187 VAL A C 1
ATOM 1409 O O . VAL A 1 187 ? 0.287 -27.347 -7.783 1.00 95.12 187 VAL A O 1
ATOM 1412 N N . LYS A 1 188 ? 0.813 -27.964 -5.687 1.00 94.69 188 LYS A N 1
ATOM 1413 C CA . LYS A 1 188 ? 2.252 -27.685 -5.799 1.00 94.69 188 LYS A CA 1
ATOM 1414 C C . LYS A 1 188 ? 2.926 -28.537 -6.872 1.00 94.69 188 LYS A C 1
ATOM 1416 O O . LYS A 1 188 ? 3.668 -28.009 -7.694 1.00 94.69 188 LYS A O 1
ATOM 1421 N N . ASN A 1 189 ? 2.624 -29.832 -6.942 1.00 95.25 189 ASN A N 1
ATOM 1422 C CA . ASN A 1 189 ? 3.192 -30.703 -7.976 1.00 95.25 189 ASN A CA 1
ATOM 1423 C C . ASN A 1 189 ? 2.815 -30.267 -9.403 1.00 95.25 189 ASN A C 1
ATOM 1425 O O . ASN A 1 189 ? 3.624 -30.403 -10.328 1.00 95.25 189 ASN A O 1
ATOM 1429 N N . ILE A 1 190 ? 1.593 -29.757 -9.596 1.00 94.25 190 ILE A N 1
ATOM 1430 C CA . ILE A 1 190 ? 1.140 -29.210 -10.882 1.00 94.25 190 ILE A CA 1
ATOM 1431 C C . ILE A 1 190 ? 1.943 -27.954 -11.233 1.00 94.25 190 ILE A C 1
ATOM 1433 O O . ILE A 1 190 ? 2.445 -27.865 -12.356 1.00 94.25 190 ILE A O 1
ATOM 1437 N N . PHE A 1 191 ? 2.106 -27.038 -10.277 1.00 96.19 191 PHE A N 1
ATOM 1438 C CA . PHE A 1 191 ? 2.897 -25.820 -10.438 1.00 96.19 191 PHE A CA 1
ATOM 1439 C C . PHE A 1 191 ? 4.375 -26.120 -10.739 1.00 96.19 191 PHE A C 1
ATOM 1441 O O . PHE A 1 191 ? 4.911 -25.655 -11.744 1.00 96.19 191 PHE A O 1
ATOM 1448 N N . ASP A 1 192 ? 5.016 -26.992 -9.957 1.00 94.50 192 ASP A N 1
ATOM 1449 C CA . ASP A 1 192 ? 6.424 -27.354 -10.149 1.00 94.50 192 ASP A CA 1
ATOM 1450 C C . ASP A 1 192 ? 6.657 -28.022 -11.519 1.00 94.50 192 ASP A C 1
ATOM 1452 O O . ASP A 1 192 ? 7.723 -27.891 -12.127 1.00 94.50 192 ASP A O 1
ATOM 1456 N N . ARG A 1 193 ? 5.664 -28.758 -12.039 1.00 95.56 193 ARG A N 1
ATOM 1457 C CA . ARG A 1 193 ? 5.720 -29.337 -13.390 1.00 95.56 193 ARG A CA 1
ATOM 1458 C C . ARG A 1 193 ? 5.692 -28.260 -14.472 1.00 95.56 193 ARG A C 1
ATOM 1460 O O . ARG A 1 193 ? 6.439 -28.395 -15.444 1.00 95.56 193 ARG A O 1
ATOM 1467 N N . ASP A 1 194 ? 4.858 -27.238 -14.309 1.00 94.69 194 ASP A N 1
ATOM 1468 C CA . ASP A 1 194 ? 4.782 -26.099 -15.225 1.00 94.69 194 ASP A CA 1
ATOM 1469 C C . ASP A 1 194 ? 6.089 -25.289 -15.216 1.00 94.69 194 ASP A C 1
ATOM 1471 O O . ASP A 1 194 ? 6.695 -25.067 -16.267 1.00 94.69 194 ASP A O 1
ATOM 1475 N N . LEU A 1 195 ? 6.632 -25.003 -14.028 1.00 94.62 195 LEU A N 1
ATOM 1476 C CA . LEU A 1 195 ? 7.916 -24.316 -13.873 1.00 94.62 195 LEU A CA 1
ATOM 1477 C C . LEU A 1 195 ? 9.080 -25.102 -14.508 1.00 94.62 195 LEU A C 1
ATOM 1479 O O . LEU A 1 195 ? 9.944 -24.531 -15.178 1.00 94.62 195 LEU A O 1
ATOM 1483 N N . ARG A 1 196 ? 9.087 -26.440 -14.390 1.00 95.06 196 ARG A N 1
ATOM 1484 C CA . ARG A 1 196 ? 10.047 -27.304 -15.109 1.00 95.06 196 ARG A CA 1
ATOM 1485 C C . ARG A 1 196 ? 9.877 -27.255 -16.628 1.00 95.06 196 ARG A C 1
ATOM 1487 O O . ARG A 1 196 ? 10.845 -27.492 -17.351 1.00 95.06 196 ARG A O 1
ATOM 1494 N N . GLN A 1 197 ? 8.672 -27.023 -17.141 1.00 93.94 197 GLN A N 1
ATOM 1495 C CA . GLN A 1 197 ? 8.453 -26.834 -18.576 1.00 93.94 197 GLN A CA 1
ATOM 1496 C C . GLN A 1 197 ? 9.002 -25.488 -19.046 1.00 93.94 197 GLN A C 1
ATOM 1498 O O . GLN A 1 197 ? 9.738 -25.468 -20.031 1.00 93.94 197 GLN A O 1
ATOM 1503 N N . TYR A 1 198 ? 8.751 -24.415 -18.295 1.00 94.44 198 TYR A N 1
ATOM 1504 C CA . TYR A 1 198 ? 9.343 -23.102 -18.550 1.00 94.44 198 TYR A CA 1
ATOM 1505 C C . TYR A 1 198 ? 10.876 -23.190 -18.605 1.00 94.44 198 TYR A C 1
ATOM 1507 O O . TYR A 1 198 ? 11.502 -22.755 -19.572 1.00 94.44 198 TYR A O 1
ATOM 1515 N N . ASN A 1 199 ? 11.491 -23.819 -17.598 1.00 93.50 199 ASN A N 1
ATOM 1516 C CA . ASN A 1 199 ? 12.944 -23.984 -17.528 1.00 93.50 199 ASN A CA 1
ATOM 1517 C C . ASN A 1 199 ? 13.519 -24.744 -18.727 1.00 93.50 199 ASN A C 1
ATOM 1519 O O . ASN A 1 199 ? 14.581 -24.380 -19.226 1.00 93.50 199 ASN A O 1
ATOM 1523 N N . ARG A 1 200 ? 12.811 -25.763 -19.231 1.00 93.06 200 ARG A N 1
ATOM 1524 C CA . ARG A 1 200 ? 13.227 -26.478 -20.446 1.00 93.06 200 ARG A CA 1
ATOM 1525 C C . ARG A 1 200 ? 13.226 -25.575 -21.677 1.00 93.06 200 ARG A C 1
ATOM 1527 O O . ARG A 1 200 ? 14.154 -25.683 -22.468 1.00 93.06 200 ARG A O 1
ATOM 1534 N N . HIS A 1 201 ? 12.245 -24.680 -21.825 1.00 91.38 201 HIS A N 1
ATOM 1535 C CA . HIS A 1 201 ? 12.235 -23.717 -22.933 1.00 91.38 201 HIS A CA 1
ATOM 1536 C C . HIS A 1 201 ? 13.428 -22.751 -22.858 1.00 91.38 201 HIS A C 1
ATOM 1538 O O . HIS A 1 201 ? 14.083 -22.514 -23.870 1.00 91.38 201 HIS A O 1
ATOM 1544 N N . LEU A 1 202 ? 13.756 -22.232 -21.666 1.00 92.44 202 LEU A N 1
ATOM 1545 C CA . LEU A 1 202 ? 14.924 -21.358 -21.495 1.00 92.44 202 LEU A CA 1
ATOM 1546 C C . LEU A 1 202 ? 16.247 -22.079 -21.752 1.00 92.44 202 LEU A C 1
ATOM 1548 O O . LEU A 1 202 ? 17.116 -21.527 -22.427 1.00 92.44 202 LEU A O 1
ATOM 1552 N N . GLN A 1 203 ? 16.392 -23.306 -21.246 1.00 91.12 203 GLN A N 1
ATOM 1553 C CA . GLN A 1 203 ? 17.603 -24.094 -21.456 1.00 91.12 203 GLN A CA 1
ATOM 1554 C C . GLN A 1 203 ? 17.806 -24.404 -22.940 1.00 91.12 203 GLN A C 1
ATOM 1556 O O . GLN A 1 203 ? 18.892 -24.197 -23.458 1.00 91.12 203 GLN A O 1
ATOM 1561 N N . ASP A 1 204 ? 16.752 -24.805 -23.649 1.00 90.62 204 ASP A N 1
ATOM 1562 C CA . ASP A 1 204 ? 16.804 -25.095 -25.084 1.00 90.62 204 ASP A CA 1
ATOM 1563 C C . ASP A 1 204 ? 17.180 -23.853 -25.925 1.00 90.62 204 ASP A C 1
ATOM 1565 O O . ASP A 1 204 ? 17.951 -23.948 -26.886 1.00 90.62 204 ASP A O 1
ATOM 1569 N N . ILE A 1 205 ? 16.710 -22.660 -25.535 1.00 91.00 205 ILE A N 1
ATOM 1570 C CA . ILE A 1 205 ? 17.137 -21.387 -26.140 1.00 91.00 205 ILE A CA 1
ATOM 1571 C C . ILE A 1 205 ? 18.629 -21.128 -25.878 1.00 91.00 205 ILE A C 1
ATOM 1573 O O . ILE A 1 205 ? 19.362 -20.803 -26.814 1.00 91.00 205 ILE A O 1
ATOM 1577 N N . SER A 1 206 ? 19.086 -21.299 -24.635 1.00 89.38 206 SER A N 1
ATOM 1578 C CA . SER A 1 206 ? 20.483 -21.078 -24.235 1.00 89.38 206 SER A CA 1
ATOM 1579 C C . SER A 1 206 ? 21.450 -22.076 -24.889 1.00 89.38 206 SER A C 1
ATOM 1581 O O . SER A 1 206 ? 22.498 -21.686 -25.409 1.00 89.38 206 SER A O 1
ATOM 1583 N N . ASP A 1 207 ? 21.071 -23.352 -24.966 1.00 87.44 207 ASP A N 1
ATOM 1584 C CA . ASP A 1 207 ? 21.833 -24.409 -25.633 1.00 87.44 207 ASP A CA 1
ATOM 1585 C C . ASP A 1 207 ? 21.946 -24.114 -27.136 1.00 87.44 207 ASP A C 1
ATOM 1587 O O . ASP A 1 207 ? 23.036 -24.143 -27.704 1.00 87.44 207 ASP A O 1
ATOM 1591 N N . THR A 1 208 ? 20.847 -23.717 -27.787 1.00 86.44 208 THR A N 1
ATOM 1592 C CA . THR A 1 208 ? 20.874 -23.330 -29.211 1.00 86.44 208 THR A CA 1
ATOM 1593 C C . THR A 1 208 ? 21.762 -22.098 -29.447 1.00 86.44 208 THR A C 1
ATOM 1595 O O . THR A 1 208 ? 22.460 -22.011 -30.461 1.00 86.44 208 THR A O 1
ATOM 1598 N N . LEU A 1 209 ? 21.771 -21.149 -28.507 1.00 84.31 209 LEU A N 1
ATOM 1599 C CA . LEU A 1 209 ? 22.571 -19.927 -28.576 1.00 84.31 209 LEU A CA 1
ATOM 1600 C C . LEU A 1 209 ? 24.070 -20.174 -28.328 1.00 84.31 209 LEU A C 1
ATOM 1602 O O . LEU A 1 209 ? 24.898 -19.523 -28.964 1.00 84.31 209 LEU A O 1
ATOM 1606 N N . SER A 1 210 ? 24.426 -21.121 -27.457 1.00 82.88 210 SER A N 1
ATOM 1607 C CA . SER A 1 210 ? 25.816 -21.524 -27.186 1.00 82.88 210 SER A CA 1
ATOM 1608 C C . SER A 1 210 ? 26.385 -22.451 -28.270 1.00 82.88 210 SER A C 1
ATOM 1610 O O . SER A 1 210 ? 27.562 -22.355 -28.633 1.00 82.88 210 SER A O 1
ATOM 1612 N N . HIS A 1 211 ? 25.543 -23.285 -28.885 1.00 77.12 211 HIS A N 1
ATOM 1613 C CA . HIS A 1 211 ? 25.893 -24.035 -30.093 1.00 77.12 211 HIS A CA 1
ATOM 1614 C C . HIS A 1 211 ? 26.138 -23.133 -31.311 1.00 77.12 211 HIS A C 1
ATOM 1616 O O . HIS A 1 211 ? 26.888 -23.511 -32.207 1.00 77.12 211 HIS A O 1
ATOM 1622 N N . ALA A 1 212 ? 25.570 -21.922 -31.341 1.00 67.50 212 ALA A N 1
ATOM 1623 C CA . ALA A 1 212 ? 25.885 -20.931 -32.371 1.00 67.50 212 ALA A CA 1
ATOM 1624 C C . ALA A 1 212 ? 27.305 -20.338 -32.238 1.00 67.50 212 ALA A C 1
ATOM 1626 O O . ALA A 1 212 ? 27.856 -19.879 -33.240 1.00 67.50 212 ALA A O 1
ATOM 1627 N N . ASP A 1 213 ? 27.891 -20.368 -31.033 1.00 64.06 213 ASP A N 1
ATOM 1628 C CA . ASP A 1 213 ? 29.259 -19.901 -30.758 1.00 64.06 213 ASP A CA 1
ATOM 1629 C C . ASP A 1 213 ? 30.306 -21.009 -30.918 1.00 64.06 213 ASP A C 1
ATOM 1631 O O . ASP A 1 213 ? 31.454 -20.752 -31.290 1.00 64.06 213 ASP A O 1
ATOM 1635 N N . SER A 1 214 ? 29.920 -22.254 -30.638 1.00 59.50 214 SER A N 1
ATOM 1636 C CA . SER A 1 214 ? 30.808 -23.412 -30.705 1.00 59.50 214 SER A CA 1
ATOM 1637 C C . SER A 1 214 ? 30.792 -24.035 -32.098 1.00 59.50 214 SER A C 1
ATOM 1639 O O . SER A 1 214 ? 30.049 -24.968 -32.390 1.00 59.50 214 SER A O 1
ATOM 1641 N N . HIS A 1 215 ? 31.662 -23.546 -32.981 1.00 53.75 215 HIS A N 1
ATOM 1642 C CA . HIS A 1 215 ? 31.960 -24.283 -34.204 1.00 53.75 215 HIS A CA 1
ATOM 1643 C C . HIS A 1 215 ? 33.011 -25.379 -33.957 1.00 53.75 215 HIS A C 1
ATOM 1645 O O . HIS A 1 215 ? 34.056 -25.096 -33.366 1.00 53.75 215 HIS A O 1
ATOM 1651 N N . PRO A 1 216 ? 32.776 -26.613 -34.449 1.00 41.53 216 PRO A N 1
ATOM 1652 C CA . PRO A 1 216 ? 33.781 -27.660 -34.472 1.00 41.53 216 PRO A CA 1
ATOM 1653 C C . PRO A 1 216 ? 34.857 -27.256 -35.477 1.00 41.53 216 PRO A C 1
ATOM 1655 O O . PRO A 1 216 ? 34.617 -27.216 -36.685 1.00 41.53 216 PRO A O 1
ATOM 1658 N N . THR A 1 217 ? 36.057 -26.948 -34.993 1.00 36.88 217 THR A N 1
ATOM 1659 C CA . THR A 1 217 ? 37.246 -27.054 -35.833 1.00 36.88 217 THR A CA 1
ATOM 1660 C C . THR A 1 217 ? 37.291 -28.488 -36.340 1.00 36.88 217 THR A C 1
ATOM 1662 O O . THR A 1 217 ? 37.241 -29.435 -35.555 1.00 36.88 217 THR A O 1
ATOM 1665 N N . SER A 1 218 ? 37.328 -28.662 -37.654 1.00 36.81 218 SER A N 1
ATOM 1666 C CA . SER A 1 218 ? 37.468 -29.956 -38.313 1.00 36.81 218 SER A CA 1
ATOM 1667 C C . SER A 1 218 ? 38.884 -30.517 -38.126 1.00 36.81 218 SER A C 1
ATOM 1669 O O . SER A 1 218 ? 39.567 -30.759 -39.110 1.00 36.81 218 SER A O 1
ATOM 1671 N N . ASP A 1 219 ? 39.332 -30.663 -36.875 1.00 35.16 219 ASP A N 1
ATOM 1672 C CA . ASP A 1 219 ? 40.440 -31.520 -36.453 1.00 35.16 219 ASP A CA 1
ATOM 1673 C C . ASP A 1 219 ? 40.472 -31.632 -34.905 1.00 35.16 219 ASP A C 1
ATOM 1675 O O . ASP A 1 219 ? 40.678 -30.619 -34.227 1.00 35.16 219 ASP A O 1
ATOM 1679 N N . PRO A 1 220 ? 40.280 -32.818 -34.291 1.00 36.50 220 PRO A N 1
ATOM 1680 C CA . PRO A 1 220 ? 40.402 -33.000 -32.840 1.00 36.50 220 PRO A CA 1
ATOM 1681 C C . PRO A 1 220 ? 41.832 -32.826 -32.290 1.00 36.50 220 PRO A C 1
ATOM 1683 O O . PRO A 1 220 ? 42.025 -32.959 -31.080 1.00 36.50 220 PRO A O 1
ATOM 1686 N N . GLN A 1 221 ? 42.839 -32.559 -33.136 1.00 36.75 221 GLN A N 1
ATOM 1687 C CA . GLN A 1 221 ? 44.244 -32.433 -32.721 1.00 36.75 221 GLN A CA 1
ATOM 1688 C C . GLN A 1 221 ? 44.833 -31.013 -32.729 1.00 36.75 221 GLN A C 1
ATOM 1690 O O . GLN A 1 221 ? 45.899 -30.818 -32.146 1.00 36.75 221 GLN A O 1
ATOM 1695 N N . ALA A 1 222 ? 44.155 -29.996 -33.263 1.00 37.41 222 ALA A N 1
ATOM 1696 C CA . ALA A 1 222 ? 44.703 -28.637 -33.299 1.00 37.41 222 ALA A CA 1
ATOM 1697 C C . ALA A 1 222 ? 44.253 -27.795 -32.088 1.00 37.41 222 ALA A C 1
ATOM 1699 O O . ALA A 1 222 ? 43.413 -26.902 -32.198 1.00 37.41 222 ALA A O 1
ATOM 1700 N N . LYS A 1 223 ? 44.818 -28.059 -30.902 1.00 40.47 223 LYS A N 1
ATOM 1701 C CA . LYS A 1 223 ? 44.834 -27.042 -29.837 1.00 40.47 223 LYS A CA 1
ATOM 1702 C C . LYS A 1 223 ? 45.750 -25.912 -30.301 1.00 40.47 223 LYS A C 1
ATOM 1704 O O . LYS A 1 223 ? 46.953 -26.138 -30.381 1.00 40.47 223 LYS A O 1
ATOM 1709 N N . GLN A 1 224 ? 45.192 -24.730 -30.569 1.00 40.41 224 GLN A N 1
ATOM 1710 C CA . GLN A 1 224 ? 45.983 -23.514 -30.771 1.00 40.41 224 GLN A CA 1
ATOM 1711 C C . GLN A 1 224 ? 46.965 -23.355 -29.608 1.00 40.41 224 GLN A C 1
ATOM 1713 O O . GLN A 1 224 ? 46.563 -23.298 -28.440 1.00 40.41 224 GLN A O 1
ATOM 1718 N N . THR A 1 225 ? 48.253 -23.348 -29.924 1.00 43.84 225 THR A N 1
ATOM 1719 C CA . THR A 1 225 ? 49.314 -23.121 -28.944 1.00 43.84 225 THR A CA 1
ATOM 1720 C C . THR A 1 225 ? 49.638 -21.630 -28.882 1.00 43.84 225 THR A C 1
ATOM 1722 O O . THR A 1 225 ? 49.331 -20.878 -29.801 1.00 43.84 225 THR A O 1
ATOM 1725 N N . LEU A 1 226 ? 50.281 -21.182 -27.798 1.00 38.59 226 LEU A N 1
ATOM 1726 C CA . LEU A 1 226 ? 50.677 -19.780 -27.572 1.00 38.59 226 LEU A CA 1
ATOM 1727 C C . LEU A 1 226 ? 51.620 -19.202 -28.663 1.00 38.59 226 LEU A C 1
ATOM 1729 O O . LEU A 1 226 ? 51.988 -18.034 -28.584 1.00 38.59 226 LEU A O 1
ATOM 1733 N N . TYR A 1 227 ? 52.036 -20.026 -29.630 1.00 44.50 227 TYR A N 1
ATOM 1734 C CA . TYR A 1 227 ? 52.976 -19.715 -30.708 1.00 44.50 227 TYR A CA 1
ATOM 1735 C C . TYR A 1 227 ? 52.331 -19.694 -32.104 1.00 44.50 227 TYR A C 1
ATOM 1737 O O . TYR A 1 227 ? 53.046 -19.475 -33.078 1.00 44.50 227 TYR A O 1
ATOM 1745 N N . ASP A 1 228 ? 51.016 -19.909 -32.219 1.00 39.44 228 ASP A N 1
ATOM 1746 C CA . ASP A 1 228 ? 50.325 -19.803 -33.506 1.00 39.44 228 ASP A CA 1
ATOM 1747 C C . ASP A 1 228 ? 50.056 -18.328 -33.840 1.00 39.44 228 ASP A C 1
ATOM 1749 O O . ASP A 1 228 ? 49.414 -17.608 -33.069 1.00 39.44 228 ASP A O 1
ATOM 1753 N N . ASP A 1 229 ? 50.546 -17.874 -34.998 1.00 40.50 229 ASP A N 1
ATOM 1754 C CA . ASP A 1 229 ? 50.285 -16.524 -35.499 1.00 40.50 229 ASP A CA 1
ATOM 1755 C C . ASP A 1 229 ? 48.767 -16.275 -35.619 1.00 40.50 229 ASP A C 1
ATOM 1757 O O . ASP A 1 229 ? 48.014 -17.147 -36.075 1.00 40.50 229 ASP A O 1
ATOM 1761 N N . PRO A 1 230 ? 48.269 -15.089 -35.224 1.00 45.66 230 PRO A N 1
ATOM 1762 C CA . PRO A 1 230 ? 46.843 -14.816 -35.218 1.00 45.66 230 PRO A CA 1
ATOM 1763 C C . PRO A 1 230 ? 46.273 -14.892 -36.637 1.00 45.66 230 PRO A C 1
ATOM 1765 O O . PRO A 1 230 ? 46.753 -14.222 -37.552 1.00 45.66 230 PRO A O 1
ATOM 1768 N N . THR A 1 231 ? 45.196 -15.669 -36.799 1.00 57.19 231 THR A N 1
ATOM 1769 C CA . THR A 1 231 ? 44.445 -15.779 -38.060 1.00 57.19 231 THR A CA 1
ATOM 1770 C C . THR A 1 231 ? 44.225 -14.386 -38.679 1.00 57.19 231 THR A C 1
ATOM 1772 O O . THR A 1 231 ? 43.708 -13.500 -37.986 1.00 57.19 231 THR A O 1
ATOM 1775 N N . PRO A 1 232 ? 44.590 -14.148 -39.955 1.00 63.19 232 PRO A N 1
ATOM 1776 C CA . PRO A 1 232 ? 44.500 -12.817 -40.545 1.00 63.19 232 PRO A CA 1
ATOM 1777 C C . PRO A 1 232 ? 43.056 -12.309 -40.530 1.00 63.19 232 PRO A C 1
ATOM 1779 O O . PRO A 1 232 ? 42.119 -13.047 -40.836 1.00 63.19 232 PRO A O 1
ATOM 1782 N N . SER A 1 233 ? 42.857 -11.034 -40.183 1.00 76.12 233 SER A N 1
ATOM 1783 C CA . SER A 1 233 ? 41.516 -10.450 -40.190 1.00 76.12 233 SER A CA 1
ATOM 1784 C C . SER A 1 233 ? 40.950 -10.398 -41.612 1.00 76.12 233 SER A C 1
ATOM 1786 O O . SER A 1 233 ? 41.684 -10.234 -42.583 1.00 76.12 233 SER A O 1
ATOM 1788 N N . ILE A 1 234 ? 39.626 -10.497 -41.743 1.00 79.50 234 ILE A N 1
ATOM 1789 C CA . ILE A 1 234 ? 38.927 -10.515 -43.039 1.00 79.50 234 ILE A CA 1
ATOM 1790 C C . ILE A 1 234 ? 39.351 -9.346 -43.967 1.00 79.50 234 ILE A C 1
ATOM 1792 O O . ILE A 1 234 ? 39.632 -9.596 -45.139 1.00 79.50 234 ILE A O 1
ATOM 1796 N N . PRO A 1 235 ? 39.515 -8.094 -43.481 1.00 82.56 235 PRO A N 1
ATOM 1797 C CA . PRO A 1 235 ? 40.040 -7.001 -44.306 1.00 82.56 235 PRO A CA 1
ATOM 1798 C C . PRO A 1 235 ? 41.508 -7.169 -44.722 1.00 82.56 235 PRO A C 1
ATOM 1800 O O . PRO A 1 235 ? 41.896 -6.676 -45.778 1.00 82.56 235 PRO A O 1
ATOM 1803 N N . LYS A 1 236 ? 42.335 -7.839 -43.905 1.00 83.69 236 LYS A N 1
ATOM 1804 C CA . LYS A 1 236 ? 43.731 -8.149 -44.248 1.00 83.69 236 LYS A CA 1
ATOM 1805 C C . LYS A 1 236 ? 43.804 -9.219 -45.335 1.00 83.69 236 LYS A C 1
ATOM 1807 O O . LYS A 1 236 ? 44.580 -9.038 -46.260 1.00 83.69 236 LYS A O 1
ATOM 1812 N N . LEU A 1 237 ? 42.964 -10.259 -45.269 1.00 84.06 237 LEU A N 1
ATOM 1813 C CA . LEU A 1 237 ? 42.864 -11.284 -46.320 1.00 84.06 237 LEU A CA 1
ATOM 1814 C C . LEU A 1 237 ? 42.490 -10.664 -47.671 1.00 84.06 237 LEU A C 1
ATOM 1816 O O . LEU A 1 237 ? 43.135 -10.938 -48.676 1.00 84.06 237 LEU A O 1
ATOM 1820 N N . PHE A 1 238 ? 41.496 -9.771 -47.681 1.00 85.75 238 PHE A N 1
ATOM 1821 C CA . PHE A 1 238 ? 41.083 -9.079 -48.902 1.00 85.75 238 PHE A CA 1
ATOM 1822 C C . PHE A 1 238 ? 42.190 -8.178 -49.472 1.00 85.75 238 PHE A C 1
ATOM 1824 O O . PHE A 1 238 ? 42.476 -8.242 -50.662 1.00 85.75 238 PHE A O 1
ATOM 1831 N N . ARG A 1 239 ? 42.840 -7.360 -48.630 1.00 87.00 239 ARG A N 1
ATOM 1832 C CA . ARG A 1 239 ? 43.940 -6.482 -49.072 1.00 87.00 239 ARG A CA 1
ATOM 1833 C C . ARG A 1 239 ? 45.162 -7.262 -49.552 1.00 87.00 239 ARG A C 1
ATOM 1835 O O . ARG A 1 239 ? 45.814 -6.804 -50.479 1.00 87.00 239 ARG A O 1
ATOM 1842 N N . ALA A 1 240 ? 45.459 -8.404 -48.930 1.00 86.00 240 ALA A N 1
ATOM 1843 C CA . ALA A 1 240 ? 46.527 -9.292 -49.374 1.00 86.00 240 ALA A CA 1
ATOM 1844 C C . ALA A 1 240 ? 46.219 -9.841 -50.772 1.00 86.00 240 ALA A C 1
ATOM 1846 O O . ALA A 1 240 ? 47.029 -9.671 -51.670 1.00 86.00 240 ALA A O 1
ATOM 1847 N N . MET A 1 241 ? 45.010 -10.369 -51.002 1.00 88.56 241 MET A N 1
ATOM 1848 C CA . MET A 1 241 ? 44.605 -10.839 -52.333 1.00 88.56 241 MET A CA 1
ATOM 1849 C C . MET A 1 241 ? 44.635 -9.741 -53.404 1.00 88.56 241 MET A C 1
ATOM 1851 O O . MET A 1 241 ? 45.101 -9.988 -54.510 1.00 88.56 241 MET A O 1
ATOM 1855 N N . ASP A 1 242 ? 44.127 -8.543 -53.094 1.00 87.75 242 ASP A N 1
ATOM 1856 C CA . ASP A 1 242 ? 44.122 -7.400 -54.022 1.00 87.75 242 ASP A CA 1
ATOM 1857 C C . ASP A 1 242 ? 45.560 -6.945 -54.340 1.00 87.75 242 ASP A C 1
ATOM 1859 O O . ASP A 1 242 ? 45.888 -6.660 -55.490 1.00 87.75 242 ASP A O 1
ATOM 1863 N N . GLY A 1 243 ? 46.443 -6.964 -53.334 1.00 89.25 243 GLY A N 1
ATOM 1864 C CA . GLY A 1 243 ? 47.872 -6.698 -53.488 1.00 89.25 243 GLY A CA 1
ATOM 1865 C C . GLY A 1 243 ? 48.594 -7.752 -54.330 1.00 89.25 243 GLY A C 1
ATOM 1866 O O . GLY A 1 243 ? 49.328 -7.386 -55.243 1.00 89.25 243 GLY A O 1
ATOM 1867 N N . HIS A 1 244 ? 48.350 -9.041 -54.081 1.00 90.75 244 HIS A N 1
ATOM 1868 C CA . HIS A 1 244 ? 48.970 -10.138 -54.833 1.00 90.75 244 HIS A CA 1
ATOM 1869 C C . HIS A 1 244 ? 48.474 -10.146 -56.285 1.00 90.75 244 HIS A C 1
ATOM 1871 O O . HIS A 1 244 ? 49.276 -10.269 -57.202 1.00 90.75 244 HIS A O 1
ATOM 1877 N N . ALA A 1 245 ? 47.184 -9.892 -56.532 1.00 89.50 245 ALA A N 1
ATOM 1878 C CA . ALA A 1 245 ? 46.658 -9.747 -57.891 1.00 89.50 245 ALA A CA 1
ATOM 1879 C C . ALA A 1 245 ? 47.246 -8.529 -58.633 1.00 89.50 245 ALA A C 1
ATOM 1881 O O . ALA A 1 245 ? 47.482 -8.600 -59.841 1.00 89.50 245 ALA A O 1
ATOM 1882 N N . ALA A 1 246 ? 47.514 -7.422 -57.929 1.00 89.81 246 ALA A N 1
ATOM 1883 C CA . ALA A 1 246 ? 48.198 -6.263 -58.504 1.00 89.81 246 ALA A CA 1
ATOM 1884 C C . ALA A 1 246 ? 49.666 -6.570 -58.851 1.00 89.81 246 ALA A C 1
ATOM 1886 O O . ALA A 1 246 ? 50.113 -6.212 -59.940 1.00 89.81 246 ALA A O 1
ATOM 1887 N N . GLN A 1 247 ? 50.384 -7.284 -57.977 1.00 91.25 247 GLN A N 1
ATOM 1888 C CA . GLN A 1 247 ? 51.749 -7.760 -58.240 1.00 91.25 247 GLN A CA 1
ATOM 1889 C C . GLN A 1 247 ? 51.784 -8.733 -59.425 1.00 91.25 247 GLN A C 1
ATOM 1891 O O . GLN A 1 247 ? 52.596 -8.568 -60.332 1.00 91.25 247 GLN A O 1
ATOM 1896 N N . MET A 1 248 ? 50.831 -9.669 -59.505 1.00 90.56 248 MET A N 1
ATOM 1897 C CA . MET A 1 248 ? 50.688 -10.563 -60.658 1.00 90.56 248 MET A CA 1
ATOM 1898 C C . MET A 1 248 ? 50.470 -9.789 -61.967 1.00 90.56 248 MET A C 1
ATOM 1900 O O . MET A 1 248 ? 51.014 -10.161 -63.006 1.00 90.56 248 MET A O 1
ATOM 1904 N N . ALA A 1 249 ? 49.700 -8.696 -61.945 1.00 88.56 249 ALA A N 1
ATOM 1905 C CA . ALA A 1 249 ? 49.506 -7.849 -63.121 1.00 88.56 249 ALA A CA 1
ATOM 1906 C C . ALA A 1 249 ? 50.789 -7.094 -63.527 1.00 88.56 249 ALA A C 1
ATOM 1908 O O . ALA A 1 249 ? 51.032 -6.900 -64.721 1.00 88.56 249 ALA A O 1
ATOM 1909 N N . GLU A 1 250 ? 51.616 -6.684 -62.561 1.00 90.06 250 GLU A N 1
ATOM 1910 C CA . GLU A 1 250 ? 52.904 -6.022 -62.802 1.00 90.06 250 GLU A CA 1
ATOM 1911 C C . GLU A 1 250 ? 53.939 -6.986 -63.404 1.00 90.06 250 GLU A C 1
ATOM 1913 O O . GLU A 1 250 ? 54.528 -6.669 -64.442 1.00 90.06 250 GLU A O 1
ATOM 1918 N N . LEU A 1 251 ? 54.076 -8.190 -62.835 1.00 90.00 251 LEU A N 1
ATOM 1919 C CA . LEU A 1 251 ? 54.926 -9.267 -63.360 1.00 90.00 251 LEU A CA 1
ATOM 1920 C C . LEU A 1 251 ? 54.460 -9.741 -64.745 1.00 90.00 251 LEU A C 1
ATOM 1922 O O . LEU A 1 251 ? 55.256 -9.955 -65.654 1.00 90.00 251 LEU A O 1
ATOM 1926 N N . PHE A 1 252 ? 53.151 -9.838 -64.979 1.00 89.44 252 PHE A N 1
ATOM 1927 C CA . PHE A 1 252 ? 52.649 -10.169 -66.313 1.00 89.44 252 PHE A CA 1
ATOM 1928 C C . PHE A 1 252 ? 52.928 -9.047 -67.332 1.00 89.44 252 PHE A C 1
ATOM 1930 O O . PHE A 1 252 ? 53.235 -9.314 -68.493 1.00 89.44 252 PHE A O 1
ATOM 1937 N N . SER A 1 253 ? 52.879 -7.780 -66.905 1.00 87.88 253 SER A N 1
ATOM 1938 C CA . SER A 1 253 ? 53.249 -6.631 -67.741 1.00 87.88 253 SER A CA 1
ATOM 1939 C C . SER A 1 253 ? 54.736 -6.640 -68.115 1.00 87.88 253 SER A C 1
ATOM 1941 O O . SER A 1 253 ? 55.072 -6.288 -69.248 1.00 87.88 253 SER A O 1
ATOM 1943 N N . SER A 1 254 ? 55.635 -7.074 -67.220 1.00 89.12 254 SER A N 1
ATOM 1944 C CA . SER A 1 254 ? 57.056 -7.247 -67.557 1.00 89.12 254 SER A CA 1
ATOM 1945 C C . SER A 1 254 ? 57.271 -8.386 -68.561 1.00 89.12 254 SER A C 1
ATOM 1947 O O . SER A 1 254 ? 58.007 -8.187 -69.527 1.00 89.12 254 SER A O 1
ATOM 1949 N N . LEU A 1 255 ? 56.543 -9.505 -68.442 1.00 87.19 255 LEU A N 1
ATOM 1950 C CA . LEU A 1 255 ? 56.563 -10.590 -69.436 1.00 87.19 255 LEU A CA 1
ATOM 1951 C C . LEU A 1 255 ? 56.065 -10.138 -70.819 1.00 87.19 255 LEU A C 1
ATOM 1953 O O . LEU A 1 255 ? 56.669 -10.493 -71.831 1.00 87.19 255 LEU A O 1
ATOM 1957 N N . ILE A 1 256 ? 55.009 -9.315 -70.884 1.00 85.44 256 ILE A N 1
ATOM 1958 C CA . ILE A 1 256 ? 54.540 -8.720 -72.150 1.00 85.44 256 ILE A CA 1
ATOM 1959 C C . ILE A 1 256 ? 55.620 -7.818 -72.752 1.00 85.44 256 ILE A C 1
ATOM 1961 O O . ILE A 1 256 ? 55.914 -7.933 -73.940 1.00 85.44 256 ILE A O 1
ATOM 1965 N N . LYS A 1 257 ? 56.244 -6.949 -71.946 1.00 85.81 257 LYS A N 1
ATOM 1966 C CA . LYS A 1 257 ? 57.328 -6.071 -72.417 1.00 85.81 257 LYS A CA 1
ATOM 1967 C C . LYS A 1 257 ? 58.519 -6.876 -72.933 1.00 85.81 257 LYS A C 1
ATOM 1969 O O . LYS A 1 257 ? 59.069 -6.519 -73.971 1.00 85.81 257 LYS A O 1
ATOM 1974 N N . HIS A 1 258 ? 58.885 -7.961 -72.252 1.00 87.00 258 HIS A N 1
ATOM 1975 C CA . HIS A 1 258 ? 59.947 -8.862 -72.692 1.00 87.00 258 HIS A CA 1
ATOM 1976 C C . HIS A 1 258 ? 59.584 -9.556 -74.012 1.00 87.00 258 HIS A C 1
ATOM 1978 O O . HIS A 1 258 ? 60.382 -9.557 -74.948 1.00 87.00 258 HIS A O 1
ATOM 1984 N N . TYR A 1 259 ? 58.352 -10.056 -74.147 1.00 85.81 259 TYR A N 1
ATOM 1985 C CA . TYR A 1 259 ? 57.850 -10.603 -75.408 1.00 85.81 259 TYR A CA 1
ATOM 1986 C C . TYR A 1 259 ? 57.917 -9.570 -76.544 1.00 85.81 259 TYR A C 1
ATOM 1988 O O . TYR A 1 259 ? 58.473 -9.864 -77.603 1.00 85.81 259 TYR A O 1
ATOM 1996 N N . ASP A 1 260 ? 57.432 -8.345 -76.327 1.00 83.94 260 ASP A N 1
ATOM 1997 C CA . ASP A 1 260 ? 57.488 -7.258 -77.312 1.00 83.94 260 ASP A CA 1
ATOM 1998 C C . ASP A 1 260 ? 58.937 -6.877 -77.675 1.00 83.94 260 ASP A C 1
ATOM 2000 O O . ASP A 1 260 ? 59.240 -6.564 -78.836 1.00 83.94 260 ASP A O 1
ATOM 2004 N N . LEU A 1 261 ? 59.861 -6.961 -76.714 1.00 84.56 261 LEU A N 1
ATOM 2005 C CA . LEU A 1 261 ? 61.289 -6.747 -76.933 1.00 84.56 261 LEU A CA 1
ATOM 2006 C C . LEU A 1 261 ? 61.912 -7.880 -77.765 1.00 84.56 261 LEU A C 1
ATOM 2008 O O . LEU A 1 261 ? 62.646 -7.593 -78.710 1.00 84.56 261 LEU A O 1
ATOM 2012 N N . CYS A 1 262 ? 61.567 -9.147 -77.509 1.00 82.06 262 CYS A N 1
ATOM 2013 C CA . CYS A 1 262 ? 61.972 -10.291 -78.336 1.00 82.06 262 CYS A CA 1
ATOM 2014 C C . CYS A 1 262 ? 61.437 -10.176 -79.772 1.00 82.06 262 CYS A C 1
ATOM 2016 O O . CYS A 1 262 ? 62.164 -10.423 -80.736 1.00 82.06 262 CYS A O 1
ATOM 2018 N N . VAL A 1 263 ? 60.178 -9.753 -79.929 1.00 80.06 263 VAL A N 1
ATOM 2019 C CA . VAL A 1 263 ? 59.544 -9.471 -81.227 1.00 80.06 263 VAL A CA 1
ATOM 2020 C C . VAL A 1 263 ? 60.327 -8.395 -81.982 1.00 80.06 263 VAL A C 1
ATOM 2022 O O . VAL A 1 263 ? 60.600 -8.539 -83.177 1.00 80.06 263 VAL A O 1
ATOM 2025 N N . THR A 1 264 ? 60.711 -7.326 -81.287 1.00 80.56 264 THR A N 1
ATOM 2026 C CA . THR A 1 264 ? 61.490 -6.218 -81.852 1.00 80.56 264 THR A CA 1
ATOM 2027 C C . THR A 1 264 ? 62.902 -6.679 -82.228 1.00 80.56 264 THR A C 1
ATOM 2029 O O . THR A 1 264 ? 63.332 -6.481 -83.365 1.00 80.56 264 THR A O 1
ATOM 2032 N N . ALA A 1 265 ? 63.592 -7.416 -81.355 1.00 79.56 265 ALA A N 1
ATOM 2033 C CA . ALA A 1 265 ? 64.922 -7.969 -81.615 1.00 79.56 265 ALA A CA 1
ATOM 2034 C C . ALA A 1 265 ? 64.965 -8.917 -82.831 1.00 79.56 265 ALA A C 1
ATOM 2036 O O . ALA A 1 265 ? 65.910 -8.864 -83.628 1.00 79.56 265 ALA A O 1
ATOM 2037 N N . LEU A 1 266 ? 63.924 -9.735 -83.026 1.00 78.38 266 LEU A N 1
ATOM 2038 C CA . LEU A 1 266 ? 63.783 -10.615 -84.192 1.00 78.38 266 LEU A CA 1
ATOM 2039 C C . LEU A 1 266 ? 63.498 -9.850 -85.490 1.00 78.38 266 LEU A C 1
ATOM 2041 O O . LEU A 1 266 ? 64.008 -10.237 -86.541 1.00 78.38 266 LEU A O 1
ATOM 2045 N N . LYS A 1 267 ? 62.731 -8.751 -85.438 1.00 76.69 267 LYS A N 1
ATOM 2046 C CA . LYS A 1 267 ? 62.491 -7.872 -86.600 1.00 76.69 267 LYS A CA 1
ATOM 2047 C C . LYS A 1 267 ? 63.769 -7.183 -87.087 1.00 76.69 267 LYS A C 1
ATOM 2049 O O . LYS A 1 267 ? 63.929 -6.989 -88.289 1.00 76.69 267 LYS A O 1
ATOM 2054 N N . HIS A 1 268 ? 64.678 -6.843 -86.173 1.00 74.88 268 HIS A N 1
ATOM 2055 C CA . HIS A 1 268 ? 65.966 -6.205 -86.475 1.00 74.88 268 HIS A CA 1
ATOM 2056 C C . HIS A 1 268 ? 67.114 -7.198 -86.732 1.00 74.88 268 HIS A C 1
ATOM 2058 O O . HIS A 1 268 ? 68.277 -6.792 -86.776 1.00 74.88 268 HIS A O 1
ATOM 2064 N N . THR A 1 269 ? 66.822 -8.492 -86.903 1.00 76.81 269 THR A N 1
ATOM 2065 C CA . THR A 1 269 ? 67.822 -9.530 -87.193 1.00 76.81 269 THR A CA 1
ATOM 2066 C C . THR A 1 269 ? 67.492 -10.233 -88.511 1.00 76.81 269 THR A C 1
ATOM 2068 O O . THR A 1 269 ? 66.365 -10.670 -88.737 1.00 76.81 269 THR A O 1
ATOM 2071 N N . GLU A 1 270 ? 68.474 -10.321 -89.410 1.00 72.88 270 GLU A N 1
ATOM 2072 C CA . GLU A 1 270 ? 68.311 -10.904 -90.747 1.00 72.88 270 GLU A CA 1
ATOM 2073 C C . GLU A 1 270 ? 67.847 -12.371 -90.658 1.00 72.88 270 GLU A C 1
ATOM 2075 O O . GLU A 1 270 ? 68.423 -13.171 -89.926 1.00 72.88 270 GLU A O 1
ATOM 2080 N N . GLY A 1 271 ? 66.756 -12.718 -91.353 1.00 70.88 271 GLY A N 1
ATOM 2081 C CA . GLY A 1 271 ? 66.141 -14.055 -91.298 1.00 70.88 271 GLY A CA 1
ATOM 2082 C C . GLY A 1 271 ? 65.299 -14.359 -90.044 1.00 70.88 271 GLY A C 1
ATOM 2083 O O . GLY A 1 271 ? 64.625 -15.390 -90.006 1.00 70.88 271 GLY A O 1
ATOM 2084 N N . GLY A 1 272 ? 65.258 -13.468 -89.045 1.00 69.50 272 GLY A N 1
ATOM 2085 C CA . GLY A 1 272 ? 64.588 -13.720 -87.761 1.00 69.50 272 GLY A CA 1
ATOM 2086 C C . GLY A 1 272 ? 63.070 -13.878 -87.840 1.00 69.50 272 GLY A C 1
ATOM 2087 O O . GLY A 1 272 ? 62.507 -14.742 -87.170 1.00 69.50 272 GLY A O 1
ATOM 2088 N N . GLY A 1 273 ? 62.400 -13.123 -88.715 1.00 68.56 273 GLY A N 1
ATOM 2089 C CA . GLY A 1 273 ? 60.950 -13.240 -88.919 1.00 68.56 273 GLY A CA 1
ATOM 2090 C C . GLY A 1 273 ? 60.510 -14.571 -89.548 1.00 68.56 273 GLY A C 1
ATOM 2091 O O . GLY A 1 273 ? 59.455 -15.098 -89.196 1.00 68.56 273 GLY A O 1
ATOM 2092 N N . GLU A 1 274 ? 61.313 -15.150 -90.450 1.00 68.69 274 GLU A N 1
ATOM 2093 C CA . GLU A 1 274 ? 61.026 -16.466 -91.046 1.00 68.69 274 GLU A CA 1
ATOM 2094 C C . GLU A 1 274 ? 61.351 -17.611 -90.077 1.00 68.69 274 GLU A C 1
ATOM 2096 O O . GLU A 1 274 ? 60.561 -18.552 -89.961 1.00 68.69 274 GLU A O 1
ATOM 2101 N N . ALA A 1 275 ? 62.452 -17.500 -89.323 1.00 71.00 275 ALA A N 1
ATOM 2102 C CA . ALA A 1 275 ? 62.849 -18.476 -88.309 1.00 71.00 275 ALA A CA 1
ATOM 2103 C C . ALA A 1 275 ? 61.845 -18.550 -87.141 1.00 71.00 275 ALA A C 1
ATOM 2105 O O . ALA A 1 275 ? 61.438 -19.641 -86.741 1.00 71.00 275 ALA A O 1
ATOM 2106 N N . ALA A 1 276 ? 61.351 -17.403 -86.661 1.00 69.38 276 ALA A N 1
ATOM 2107 C CA . ALA A 1 276 ? 60.297 -17.346 -85.647 1.00 69.38 276 ALA A CA 1
ATOM 2108 C C . ALA A 1 276 ? 58.984 -17.990 -86.132 1.00 69.38 276 ALA A C 1
ATOM 2110 O O . ALA A 1 276 ? 58.322 -18.702 -85.375 1.00 69.38 276 ALA A O 1
ATOM 2111 N N . LYS A 1 277 ? 58.630 -17.809 -87.415 1.00 69.06 277 LYS A N 1
ATOM 2112 C CA . LYS A 1 277 ? 57.438 -18.421 -88.024 1.00 69.06 277 LYS A CA 1
ATOM 2113 C C . LYS A 1 277 ? 57.521 -19.942 -88.063 1.00 69.06 277 LYS A C 1
ATOM 2115 O O . LYS A 1 277 ? 56.546 -20.616 -87.736 1.00 69.06 277 LYS A O 1
ATOM 2120 N N . GLN A 1 278 ? 58.670 -20.474 -88.476 1.00 70.75 278 GLN A N 1
ATOM 2121 C CA . GLN A 1 278 ? 58.905 -21.917 -88.528 1.00 70.75 278 GLN A CA 1
ATOM 2122 C C . GLN A 1 278 ? 58.898 -22.526 -87.125 1.00 70.75 278 GLN A C 1
ATOM 2124 O O . GLN A 1 278 ? 58.270 -23.561 -86.919 1.00 70.75 278 GLN A O 1
ATOM 2129 N N . ALA A 1 279 ? 59.513 -21.853 -86.152 1.00 69.94 279 ALA A N 1
ATOM 2130 C CA . ALA A 1 279 ? 59.565 -22.331 -84.779 1.00 69.94 279 ALA A CA 1
ATOM 2131 C C . ALA A 1 279 ? 58.184 -22.349 -84.099 1.00 69.94 279 ALA A C 1
ATOM 2133 O O . ALA A 1 279 ? 57.816 -23.353 -83.500 1.00 69.94 279 ALA A O 1
ATOM 2134 N N . VAL A 1 280 ? 57.360 -21.307 -84.277 1.00 69.19 280 VAL A N 1
ATOM 2135 C CA . VAL A 1 280 ? 55.975 -21.269 -83.756 1.00 69.19 280 VAL A CA 1
ATOM 2136 C C . VAL A 1 280 ? 55.087 -22.352 -84.385 1.00 69.19 280 VAL A C 1
ATOM 2138 O O . VAL A 1 280 ? 54.214 -22.897 -83.706 1.00 69.19 280 VAL A O 1
ATOM 2141 N N . GLN A 1 281 ? 55.301 -22.678 -85.666 1.00 68.94 281 GLN A N 1
ATOM 2142 C CA . GLN A 1 281 ? 54.583 -23.755 -86.361 1.00 68.94 281 GLN A CA 1
ATOM 2143 C C . GLN A 1 281 ? 55.045 -25.149 -85.914 1.00 68.94 281 GLN A C 1
ATOM 2145 O O . GLN A 1 281 ? 54.202 -26.025 -85.731 1.00 68.94 281 GLN A O 1
ATOM 2150 N N . ALA A 1 282 ? 56.350 -25.345 -85.701 1.00 65.50 282 ALA A N 1
ATOM 2151 C CA . ALA A 1 282 ? 56.925 -26.599 -85.207 1.00 65.50 282 ALA A CA 1
ATOM 2152 C C . ALA A 1 282 ? 56.476 -26.927 -83.772 1.00 65.50 282 ALA A C 1
ATOM 2154 O O . ALA A 1 282 ? 56.258 -28.085 -83.429 1.00 65.50 282 ALA A O 1
ATOM 2155 N N . GLU A 1 283 ? 56.285 -25.895 -82.958 1.00 61.31 283 GLU A N 1
ATOM 2156 C CA . GLU A 1 283 ? 55.871 -25.970 -81.557 1.00 61.31 283 GLU A CA 1
ATOM 2157 C C . GLU A 1 283 ? 54.342 -26.032 -81.350 1.00 61.31 283 GLU A C 1
ATOM 2159 O O . GLU A 1 283 ? 53.875 -26.109 -80.218 1.00 61.31 283 GLU A O 1
ATOM 2164 N N . HIS A 1 284 ? 53.534 -25.986 -82.421 1.00 60.59 284 HIS A N 1
ATOM 2165 C CA . HIS A 1 284 ? 52.060 -25.981 -82.356 1.00 60.59 284 HIS A CA 1
ATOM 2166 C C . HIS A 1 284 ? 51.446 -24.844 -81.492 1.00 60.59 284 HIS A C 1
ATOM 2168 O O . HIS A 1 284 ? 50.271 -24.896 -81.126 1.00 60.59 284 HIS A O 1
ATOM 2174 N N . LEU A 1 285 ? 52.179 -23.753 -81.238 1.00 60.06 285 LEU A N 1
ATOM 2175 C CA . LEU A 1 285 ? 51.764 -22.607 -80.402 1.00 60.06 285 LEU A CA 1
ATOM 2176 C C . LEU A 1 285 ? 50.789 -21.635 -81.111 1.00 60.06 285 LEU A C 1
ATOM 2178 O O . LEU A 1 285 ? 50.743 -20.450 -80.786 1.00 60.06 285 LEU A O 1
ATOM 2182 N N . SER A 1 286 ? 50.050 -22.101 -82.122 1.00 54.75 286 SER A N 1
ATOM 2183 C CA . SER A 1 286 ? 49.183 -21.288 -82.999 1.00 54.75 286 SER A CA 1
ATOM 2184 C C . SER A 1 286 ? 47.730 -21.167 -82.508 1.00 54.75 286 SER A C 1
ATOM 2186 O O . SER A 1 286 ? 46.941 -20.466 -83.138 1.00 54.75 286 SER A O 1
ATOM 2188 N N . ALA A 1 287 ? 47.338 -21.885 -81.450 1.00 49.91 287 ALA A N 1
ATOM 2189 C CA . ALA A 1 287 ? 45.923 -22.157 -81.171 1.00 49.91 287 ALA A CA 1
ATOM 2190 C C . ALA A 1 287 ? 45.374 -21.607 -79.841 1.00 49.91 287 ALA A C 1
ATOM 2192 O O . ALA A 1 287 ? 44.206 -21.849 -79.543 1.00 49.91 287 ALA A O 1
ATOM 2193 N N . GLN A 1 288 ? 46.151 -20.876 -79.036 1.00 46.91 288 GLN A N 1
ATOM 2194 C CA . GLN A 1 288 ? 45.683 -20.385 -77.733 1.00 46.91 288 GLN A CA 1
ATOM 2195 C C . GLN A 1 288 ? 45.925 -18.871 -77.591 1.00 46.91 288 GLN A C 1
ATOM 2197 O O . GLN A 1 288 ? 47.044 -18.423 -77.383 1.00 46.91 288 GLN A O 1
ATOM 2202 N N . ASN A 1 289 ? 44.820 -18.123 -77.706 1.00 41.44 289 ASN A N 1
ATOM 2203 C CA . ASN A 1 289 ? 44.602 -16.674 -77.558 1.00 41.44 289 ASN A CA 1
ATOM 2204 C C . ASN A 1 289 ? 44.946 -15.718 -78.740 1.00 41.44 289 ASN A C 1
ATOM 2206 O O . ASN A 1 289 ? 46.110 -15.427 -79.008 1.00 41.44 289 ASN A O 1
ATOM 2210 N N . PRO A 1 290 ? 43.916 -15.134 -79.404 1.00 43.81 290 PRO A N 1
ATOM 2211 C CA . PRO A 1 290 ? 44.036 -14.214 -80.536 1.00 43.81 290 PRO A CA 1
ATOM 2212 C C . PRO A 1 290 ? 44.093 -12.746 -80.077 1.00 43.81 290 PRO A C 1
ATOM 2214 O O . PRO A 1 290 ? 43.196 -11.954 -80.365 1.00 43.81 290 PRO A O 1
ATOM 2217 N N . ALA A 1 291 ? 45.140 -12.357 -79.353 1.00 37.62 291 ALA A N 1
ATOM 2218 C CA . ALA A 1 291 ? 45.344 -10.963 -78.958 1.00 37.62 291 ALA A CA 1
ATOM 2219 C C . ALA A 1 291 ? 46.437 -10.304 -79.814 1.00 37.62 291 ALA A C 1
ATOM 2221 O O . ALA A 1 291 ? 47.552 -10.110 -79.354 1.00 37.62 291 ALA A O 1
ATOM 2222 N N . GLY A 1 292 ? 46.113 -9.994 -81.077 1.00 44.03 292 GLY A N 1
ATOM 2223 C CA . GLY A 1 292 ? 46.655 -8.882 -81.888 1.00 44.03 292 GLY A CA 1
ATOM 2224 C C . GLY A 1 292 ? 48.160 -8.780 -82.212 1.00 44.03 292 GLY A C 1
ATOM 2225 O O . GLY A 1 292 ? 48.509 -8.092 -83.170 1.00 44.03 292 GLY A O 1
ATOM 2226 N N . GLY A 1 293 ? 49.056 -9.445 -81.480 1.00 44.66 293 GLY A N 1
ATOM 2227 C CA . GLY A 1 293 ? 50.508 -9.328 -81.632 1.00 44.66 293 GLY A CA 1
ATOM 2228 C C . GLY A 1 293 ? 51.077 -10.162 -82.779 1.00 44.66 293 GLY A C 1
ATOM 2229 O O . GLY A 1 293 ? 52.063 -9.764 -83.400 1.00 44.66 293 GLY A O 1
ATOM 2230 N N . GLU A 1 294 ? 50.426 -11.278 -83.133 1.00 47.75 294 GLU A N 1
ATOM 2231 C CA . GLU A 1 294 ? 50.895 -12.150 -84.221 1.00 47.75 294 GLU A CA 1
ATOM 2232 C C . GLU A 1 294 ? 50.869 -11.448 -85.587 1.00 47.75 294 GLU A C 1
ATOM 2234 O O . GLU A 1 294 ? 51.720 -11.713 -86.431 1.00 47.75 294 GLU A O 1
ATOM 2239 N N . GLU A 1 295 ? 49.976 -10.477 -85.803 1.00 48.28 295 GLU A N 1
ATOM 2240 C CA . GLU A 1 295 ? 49.964 -9.687 -87.042 1.00 48.28 295 GLU A CA 1
ATOM 2241 C C . GLU A 1 295 ? 51.138 -8.698 -87.152 1.00 48.28 295 GLU A C 1
ATOM 2243 O O . GLU A 1 295 ? 51.500 -8.301 -88.262 1.00 48.28 295 GLU A O 1
ATOM 2248 N N . SER A 1 296 ? 51.741 -8.289 -86.031 1.00 49.91 296 SER A N 1
ATOM 2249 C CA . SER A 1 296 ? 52.797 -7.269 -86.006 1.00 49.91 296 SER A CA 1
ATOM 2250 C C . SER A 1 296 ? 54.146 -7.808 -86.488 1.00 49.91 296 SER A C 1
ATOM 2252 O O . SER A 1 296 ? 54.941 -7.054 -87.042 1.00 49.91 296 SER A O 1
ATOM 2254 N N . LEU A 1 297 ? 54.415 -9.106 -86.319 1.00 50.78 297 LEU A N 1
ATOM 2255 C CA . LEU A 1 297 ? 55.675 -9.748 -86.727 1.00 50.78 297 LEU A CA 1
ATOM 2256 C C . LEU A 1 297 ? 55.728 -10.072 -88.225 1.00 50.78 297 LEU A C 1
ATOM 2258 O O . LEU A 1 297 ? 56.804 -10.076 -88.817 1.00 50.78 297 LEU A O 1
ATOM 2262 N N . TYR A 1 298 ? 54.564 -10.326 -88.835 1.00 53.53 298 TYR A N 1
ATOM 2263 C CA . TYR A 1 298 ? 54.448 -10.795 -90.221 1.00 53.53 298 TYR A CA 1
ATOM 2264 C C . TYR A 1 298 ? 53.916 -9.740 -91.202 1.00 53.53 298 TYR A C 1
ATOM 2266 O O . TYR A 1 298 ? 53.882 -9.991 -92.410 1.00 53.53 298 TYR A O 1
ATOM 2274 N N . LYS A 1 299 ? 53.524 -8.548 -90.730 1.00 50.72 299 LYS A N 1
ATOM 2275 C CA . LYS A 1 299 ? 53.324 -7.390 -91.611 1.00 50.72 299 LYS A CA 1
ATOM 2276 C C . LYS A 1 299 ? 54.688 -6.903 -92.106 1.00 50.72 299 LYS A C 1
ATOM 2278 O O . LYS A 1 299 ? 55.616 -6.734 -91.325 1.00 50.72 299 LYS A O 1
ATOM 2283 N N . LYS A 1 300 ? 54.799 -6.646 -93.417 1.00 44.31 300 LYS A N 1
ATOM 2284 C CA . LYS A 1 300 ? 55.953 -5.991 -94.070 1.00 44.31 300 LYS A CA 1
ATOM 2285 C C . LYS A 1 300 ? 56.074 -4.519 -93.639 1.00 44.31 300 LYS A C 1
ATOM 2287 O O . LYS A 1 300 ? 55.993 -3.615 -94.465 1.00 44.31 300 LYS A O 1
ATOM 2292 N N . THR A 1 301 ? 56.215 -4.251 -92.351 1.00 50.59 301 THR A N 1
ATOM 2293 C CA . THR A 1 301 ? 56.637 -2.942 -91.859 1.00 50.59 301 THR A CA 1
ATOM 2294 C C . THR A 1 301 ? 58.147 -2.981 -91.743 1.00 50.59 301 THR A C 1
ATOM 2296 O O . THR A 1 301 ? 58.682 -3.788 -90.985 1.00 50.59 301 THR A O 1
ATOM 2299 N N . VAL A 1 302 ? 58.824 -2.152 -92.540 1.00 51.19 302 VAL A N 1
ATOM 2300 C CA . VAL A 1 302 ? 60.262 -1.917 -92.397 1.00 51.19 302 VAL A CA 1
ATOM 2301 C C . VAL A 1 302 ? 60.487 -1.435 -90.958 1.00 51.19 302 VAL A C 1
ATOM 2303 O O . VAL A 1 302 ? 59.846 -0.456 -90.572 1.00 51.19 302 VAL A O 1
ATOM 2306 N N . PRO A 1 303 ? 61.299 -2.131 -90.149 1.00 58.69 303 PRO A N 1
ATOM 2307 C CA . PRO A 1 303 ? 61.586 -1.703 -88.785 1.00 58.69 303 PRO A CA 1
ATOM 2308 C C . PRO A 1 303 ? 62.228 -0.305 -88.789 1.00 58.69 303 PRO A C 1
ATOM 2310 O O . PRO A 1 303 ? 62.999 -0.002 -89.701 1.00 58.69 303 PRO A O 1
ATOM 2313 N N . GLU A 1 304 ? 61.924 0.551 -87.809 1.00 60.03 304 GLU A N 1
ATOM 2314 C CA . GLU A 1 304 ? 62.593 1.858 -87.692 1.00 60.03 304 GLU A CA 1
ATOM 2315 C C . GLU A 1 304 ? 64.112 1.652 -87.546 1.00 60.03 304 GLU A C 1
ATOM 2317 O O . GLU A 1 304 ? 64.530 0.780 -86.792 1.00 60.03 304 GLU A O 1
ATOM 2322 N N . PRO A 1 305 ? 64.974 2.372 -88.281 1.00 59.34 305 PRO A N 1
ATOM 2323 C CA . PRO A 1 305 ? 66.410 2.124 -88.227 1.00 59.34 305 PRO A CA 1
ATOM 2324 C C . PRO A 1 305 ? 66.958 2.448 -86.829 1.00 59.34 305 PRO A C 1
ATOM 2326 O O . PRO A 1 305 ? 67.062 3.615 -86.466 1.00 59.34 305 PRO A O 1
ATOM 2329 N N . ILE A 1 306 ? 67.302 1.406 -86.070 1.00 70.50 306 ILE A N 1
ATOM 2330 C CA . ILE A 1 306 ? 68.014 1.501 -84.788 1.00 70.50 306 ILE A CA 1
ATOM 2331 C C . ILE A 1 306 ? 69.523 1.552 -85.034 1.00 70.50 306 ILE A C 1
ATOM 2333 O O . ILE A 1 306 ? 70.022 0.901 -85.961 1.00 70.50 306 ILE A O 1
ATOM 2337 N N . ASP A 1 307 ? 70.251 2.310 -84.214 1.00 74.69 307 ASP A N 1
ATOM 2338 C CA . ASP A 1 307 ? 71.714 2.351 -84.290 1.00 74.69 307 ASP A CA 1
ATOM 2339 C C . ASP A 1 307 ? 72.328 1.002 -83.862 1.00 74.69 307 ASP A C 1
ATOM 2341 O O . ASP A 1 307 ? 71.722 0.207 -83.137 1.00 74.69 307 ASP A O 1
ATOM 2345 N N . GLU A 1 308 ? 73.549 0.713 -84.311 1.00 68.56 308 GLU A N 1
ATOM 2346 C CA . GLU A 1 308 ? 74.220 -0.559 -84.037 1.00 68.56 308 GLU A CA 1
ATOM 2347 C C . GLU A 1 308 ? 74.501 -0.748 -82.535 1.00 68.56 308 GLU A C 1
ATOM 2349 O O . GLU A 1 308 ? 74.431 -1.871 -82.027 1.00 68.56 308 GLU A O 1
ATOM 2354 N N . GLU A 1 309 ? 74.743 0.342 -81.801 1.00 71.75 309 GLU A N 1
ATOM 2355 C CA . GLU A 1 309 ? 74.901 0.302 -80.344 1.00 71.75 309 GLU A CA 1
ATOM 2356 C C . GLU A 1 309 ? 73.569 0.147 -79.598 1.00 71.75 309 GLU A C 1
ATOM 2358 O O . GLU A 1 309 ? 73.494 -0.635 -78.647 1.00 71.75 309 GLU A O 1
ATOM 2363 N N . GLU A 1 310 ? 72.490 0.775 -80.073 1.00 76.19 310 GLU A N 1
ATOM 2364 C CA . GLU A 1 310 ? 71.138 0.557 -79.533 1.00 76.19 310 GLU A CA 1
ATOM 2365 C C . GLU A 1 310 ? 70.685 -0.896 -79.742 1.00 76.19 310 GLU A C 1
ATOM 2367 O O . GLU A 1 310 ? 70.123 -1.523 -78.839 1.00 76.19 310 GLU A O 1
ATOM 2372 N N . ARG A 1 311 ? 71.014 -1.488 -80.897 1.00 76.44 311 ARG A N 1
ATOM 2373 C CA . ARG A 1 311 ? 70.748 -2.901 -81.194 1.00 76.44 311 ARG A CA 1
ATOM 2374 C C . ARG A 1 311 ? 71.525 -3.841 -80.274 1.00 76.44 311 ARG A C 1
ATOM 2376 O O . ARG A 1 311 ? 70.948 -4.803 -79.768 1.00 76.44 311 ARG A O 1
ATOM 2383 N N . LYS A 1 312 ? 72.816 -3.583 -80.031 1.00 76.50 312 LYS A N 1
ATOM 2384 C CA . LYS A 1 312 ? 73.626 -4.381 -79.090 1.00 76.50 312 LYS A CA 1
ATOM 2385 C C . LYS A 1 312 ? 73.101 -4.270 -77.661 1.00 76.50 312 LYS A C 1
ATOM 2387 O O . LYS A 1 312 ? 73.084 -5.272 -76.949 1.00 76.50 312 LYS A O 1
ATOM 2392 N N . GLN A 1 313 ? 72.656 -3.086 -77.246 1.00 78.62 313 GLN A N 1
ATOM 2393 C CA . GLN A 1 313 ? 72.052 -2.883 -75.932 1.00 78.62 313 GLN A CA 1
ATOM 2394 C C . GLN A 1 313 ? 70.730 -3.648 -75.795 1.00 78.62 313 GLN A C 1
ATOM 2396 O O . GLN A 1 313 ? 70.555 -4.361 -74.811 1.00 78.62 313 GLN A O 1
ATOM 2401 N N . MET A 1 314 ? 69.850 -3.587 -76.798 1.00 81.69 314 MET A N 1
ATOM 2402 C CA . MET A 1 314 ? 68.599 -4.352 -76.825 1.00 81.69 314 MET A CA 1
ATOM 2403 C C . MET A 1 314 ? 68.846 -5.863 -76.718 1.00 81.69 314 MET A C 1
ATOM 2405 O O . MET A 1 314 ? 68.195 -6.531 -75.922 1.00 81.69 314 MET A O 1
ATOM 2409 N N . LEU A 1 315 ? 69.810 -6.405 -77.470 1.00 81.31 315 LEU A N 1
ATOM 2410 C CA . LEU A 1 315 ? 70.142 -7.834 -77.416 1.00 81.31 315 LEU A CA 1
ATOM 2411 C C . LEU A 1 315 ? 70.710 -8.259 -76.054 1.00 81.31 315 LEU A C 1
ATOM 2413 O O . LEU A 1 315 ? 70.429 -9.367 -75.609 1.00 81.31 315 LEU A O 1
ATOM 2417 N N . ARG A 1 316 ? 71.458 -7.384 -75.366 1.00 82.00 316 ARG A N 1
ATOM 2418 C CA . ARG A 1 316 ? 71.915 -7.641 -73.988 1.00 82.00 316 ARG A CA 1
ATOM 2419 C C . ARG A 1 316 ? 70.763 -7.671 -72.988 1.00 82.00 316 ARG A C 1
ATOM 2421 O O . ARG A 1 316 ? 70.789 -8.506 -72.094 1.00 82.00 316 ARG A O 1
ATOM 2428 N N . VAL A 1 317 ? 69.783 -6.778 -73.134 1.00 83.75 317 VAL A N 1
ATOM 2429 C CA . VAL A 1 317 ? 68.590 -6.754 -72.272 1.00 83.75 317 VAL A CA 1
ATOM 2430 C C . VAL A 1 317 ? 67.745 -8.008 -72.501 1.00 83.75 317 VAL A C 1
ATOM 2432 O O . VAL A 1 317 ? 67.395 -8.670 -71.537 1.00 83.75 317 VAL A O 1
ATOM 2435 N N . VAL A 1 318 ? 67.521 -8.414 -73.758 1.00 84.31 318 VAL A N 1
ATOM 2436 C CA . VAL A 1 318 ? 66.806 -9.667 -74.072 1.00 84.31 318 VAL A CA 1
ATOM 2437 C C . VAL A 1 318 ? 67.500 -10.888 -73.465 1.00 84.31 318 VAL A C 1
ATOM 2439 O O . VAL A 1 318 ? 66.823 -11.758 -72.932 1.00 84.31 318 VAL A O 1
ATOM 2442 N N . GLU A 1 319 ? 68.830 -10.963 -73.530 1.00 82.19 319 GLU A N 1
ATOM 2443 C CA . GLU A 1 319 ? 69.592 -12.080 -72.958 1.00 82.19 319 GLU A CA 1
ATOM 2444 C C . GLU A 1 319 ? 69.544 -12.095 -71.420 1.00 82.19 319 GLU A C 1
ATOM 2446 O O . GLU A 1 319 ? 69.452 -13.167 -70.830 1.00 82.19 319 GLU A O 1
ATOM 2451 N N . GLY A 1 320 ? 69.584 -10.921 -70.779 1.00 83.00 320 GLY A N 1
ATOM 2452 C CA . GLY A 1 320 ? 69.446 -10.785 -69.326 1.00 83.00 320 GLY A CA 1
ATOM 2453 C C . GLY A 1 320 ? 68.050 -11.182 -68.848 1.00 83.00 320 GLY A C 1
ATOM 2454 O O . GLY A 1 320 ? 67.913 -12.124 -68.071 1.00 83.00 320 GLY A O 1
ATOM 2455 N N . ASP A 1 321 ? 67.018 -10.541 -69.397 1.00 86.88 321 ASP A N 1
ATOM 2456 C CA . ASP A 1 321 ? 65.619 -10.808 -69.055 1.00 86.88 321 ASP A CA 1
ATOM 2457 C C . ASP A 1 321 ? 65.254 -12.284 -69.286 1.00 86.88 321 ASP A C 1
ATOM 2459 O O . ASP A 1 321 ? 64.530 -12.880 -68.494 1.00 86.88 321 ASP A O 1
ATOM 2463 N N . ALA A 1 322 ? 65.786 -12.914 -70.343 1.00 84.12 322 ALA A N 1
ATOM 2464 C CA . ALA A 1 322 ? 65.497 -14.310 -70.658 1.00 84.12 322 ALA A CA 1
ATOM 2465 C C . ALA A 1 322 ? 65.975 -15.304 -69.587 1.00 84.12 322 ALA A C 1
ATOM 2467 O O . ALA A 1 322 ? 65.451 -16.418 -69.533 1.00 84.12 322 ALA A O 1
ATOM 2468 N N . THR A 1 323 ? 66.948 -14.929 -68.749 1.00 85.44 323 THR A N 1
ATOM 2469 C CA . THR A 1 323 ? 67.369 -15.750 -67.600 1.00 85.44 323 THR A CA 1
ATOM 2470 C C . THR A 1 323 ? 66.424 -15.633 -66.405 1.00 85.44 323 THR A C 1
ATOM 2472 O O . THR A 1 323 ? 66.358 -16.565 -65.613 1.00 85.44 323 THR A O 1
ATOM 2475 N N . GLU A 1 324 ? 65.645 -14.551 -66.325 1.00 86.06 324 GLU A N 1
ATOM 2476 C CA . GLU A 1 324 ? 64.727 -14.251 -65.217 1.00 86.06 324 GLU A CA 1
ATOM 2477 C C . GLU A 1 324 ? 63.276 -14.696 -65.502 1.00 86.06 324 GLU A C 1
ATOM 2479 O O . GLU A 1 324 ? 62.458 -14.767 -64.588 1.00 86.06 324 GLU A O 1
ATOM 2484 N N . VAL A 1 325 ? 62.930 -15.035 -66.756 1.00 86.25 325 VAL A N 1
ATOM 2485 C CA . VAL A 1 325 ? 61.553 -15.408 -67.158 1.00 86.25 325 VAL A CA 1
ATOM 2486 C C . VAL A 1 325 ? 60.980 -16.569 -66.335 1.00 86.25 325 VAL A C 1
ATOM 2488 O O . VAL A 1 325 ? 59.805 -16.526 -65.975 1.00 86.25 325 VAL A O 1
ATOM 2491 N N . GLU A 1 326 ? 61.771 -17.604 -66.044 1.00 84.75 326 GLU A N 1
ATOM 2492 C CA . GLU A 1 326 ? 61.303 -18.757 -65.256 1.00 84.75 326 GLU A CA 1
ATOM 2493 C C . GLU A 1 326 ? 61.097 -18.395 -63.775 1.00 84.75 326 GLU A C 1
ATOM 2495 O O . GLU A 1 326 ? 60.137 -18.861 -63.163 1.00 84.75 326 GLU A O 1
ATOM 2500 N N . ASP A 1 327 ? 61.928 -17.512 -63.214 1.00 86.88 327 ASP A N 1
ATOM 2501 C CA . ASP A 1 327 ? 61.779 -17.033 -61.834 1.00 86.88 327 ASP A CA 1
ATOM 2502 C C . ASP A 1 327 ? 60.511 -16.178 -61.686 1.00 86.88 327 ASP A C 1
ATOM 2504 O O . ASP A 1 327 ? 59.717 -16.400 -60.771 1.00 86.88 327 ASP A O 1
ATOM 2508 N N . VAL A 1 328 ? 60.247 -15.291 -62.654 1.00 88.25 328 VAL A N 1
ATOM 2509 C CA . VAL A 1 328 ? 59.004 -14.501 -62.721 1.00 88.25 328 VAL A CA 1
ATOM 2510 C C . VAL A 1 328 ? 57.773 -15.401 -62.890 1.00 88.25 328 VAL A C 1
ATOM 2512 O O . VAL A 1 328 ? 56.711 -15.122 -62.330 1.00 88.25 328 VAL A O 1
ATOM 2515 N N . LEU A 1 329 ? 57.883 -16.498 -63.648 1.00 86.88 329 LEU A N 1
ATOM 2516 C CA . LEU A 1 329 ? 56.802 -17.479 -63.770 1.00 86.88 329 LEU A CA 1
ATOM 2517 C C . LEU A 1 329 ? 56.555 -18.229 -62.459 1.00 86.88 329 LEU A C 1
ATOM 2519 O O . LEU A 1 329 ? 55.392 -18.443 -62.119 1.00 86.88 329 LEU A O 1
ATOM 2523 N N . ASN A 1 330 ? 57.599 -18.615 -61.725 1.00 87.94 330 ASN A N 1
ATOM 2524 C CA . ASN A 1 330 ? 57.453 -19.251 -60.414 1.00 87.94 330 ASN A CA 1
ATOM 2525 C C . ASN A 1 330 ? 56.789 -18.296 -59.412 1.00 87.94 330 ASN A C 1
ATOM 2527 O O . ASN A 1 330 ? 55.809 -18.682 -58.778 1.00 87.94 330 ASN A O 1
ATOM 2531 N N . GLU A 1 331 ? 57.219 -17.032 -59.365 1.00 90.94 331 GLU A N 1
ATOM 2532 C CA . GLU A 1 331 ? 56.608 -15.999 -58.518 1.00 90.94 331 GLU A CA 1
ATOM 2533 C C . GLU A 1 331 ? 55.119 -15.784 -58.859 1.00 90.94 331 GLU A C 1
ATOM 2535 O O . GLU A 1 331 ? 54.272 -15.701 -57.970 1.00 90.94 331 GLU A O 1
ATOM 2540 N N . LEU A 1 332 ? 54.753 -15.785 -60.148 1.00 89.50 332 LEU A N 1
ATOM 2541 C CA . LEU A 1 332 ? 53.349 -15.721 -60.579 1.00 89.50 332 LEU A CA 1
ATOM 2542 C C . LEU A 1 332 ? 52.511 -16.919 -60.103 1.00 89.50 332 LEU A C 1
ATOM 2544 O O . LEU A 1 332 ? 51.331 -16.742 -59.784 1.00 89.50 332 LEU A O 1
ATOM 2548 N N . HIS A 1 333 ? 53.083 -18.125 -60.075 1.00 89.62 333 HIS A N 1
ATOM 2549 C CA . HIS A 1 333 ? 52.392 -19.310 -59.559 1.00 89.62 333 HIS A CA 1
ATOM 2550 C C . HIS A 1 333 ? 52.235 -19.240 -58.036 1.00 89.62 333 HIS A C 1
ATOM 2552 O O . HIS A 1 333 ? 51.129 -19.465 -57.547 1.00 89.62 333 HIS A O 1
ATOM 2558 N N . GLU A 1 334 ? 53.286 -18.858 -57.307 1.00 90.81 334 GLU A N 1
ATOM 2559 C CA . GLU A 1 334 ? 53.251 -18.686 -55.848 1.00 90.81 334 GLU A CA 1
ATOM 2560 C C . GLU A 1 334 ? 52.188 -17.656 -55.434 1.00 90.81 334 GLU A C 1
ATOM 2562 O O . GLU A 1 334 ? 51.308 -17.955 -54.623 1.00 90.81 334 GLU A O 1
ATOM 2567 N N . LEU A 1 335 ? 52.173 -16.480 -56.073 1.00 90.19 335 LEU A N 1
ATOM 2568 C CA . LEU A 1 335 ? 51.160 -15.452 -55.818 1.00 90.19 335 LEU A CA 1
ATOM 2569 C C . LEU A 1 335 ? 49.739 -15.944 -56.139 1.00 90.19 335 LEU A C 1
ATOM 2571 O O . LEU A 1 335 ? 48.795 -15.627 -55.409 1.00 90.19 335 LEU A O 1
ATOM 2575 N N . SER A 1 336 ? 49.566 -16.743 -57.199 1.00 90.00 336 SER A N 1
ATOM 2576 C CA . SER A 1 336 ? 48.269 -17.343 -57.538 1.00 90.00 336 SER A CA 1
ATOM 2577 C C . SER A 1 336 ? 47.790 -18.318 -56.456 1.00 90.00 336 SER A C 1
ATOM 2579 O O . SER A 1 336 ? 46.615 -18.280 -56.079 1.00 90.00 336 SER A O 1
ATOM 2581 N N . GLU A 1 337 ? 48.673 -19.169 -55.928 1.00 90.12 337 GLU A N 1
ATOM 2582 C CA . GLU A 1 337 ? 48.353 -20.098 -54.834 1.00 90.12 337 GLU A CA 1
ATOM 2583 C C . GLU A 1 337 ? 47.979 -19.350 -53.543 1.00 90.12 337 GLU A C 1
ATOM 2585 O O . GLU A 1 337 ? 47.031 -19.726 -52.842 1.00 90.12 337 GLU A O 1
ATOM 2590 N N . GLU A 1 338 ? 48.652 -18.237 -53.245 1.00 89.38 338 GLU A N 1
ATOM 2591 C CA . GLU A 1 338 ? 48.336 -17.399 -52.085 1.00 89.38 338 GLU A CA 1
ATOM 2592 C C . GLU A 1 338 ? 46.980 -16.683 -52.205 1.00 89.38 338 GLU A C 1
ATOM 2594 O O . GLU A 1 338 ? 46.240 -16.578 -51.212 1.00 89.38 338 GLU A O 1
ATOM 2599 N N . VAL A 1 339 ? 46.624 -16.214 -53.409 1.00 89.19 339 VAL A N 1
ATOM 2600 C CA . VAL A 1 339 ? 45.301 -15.634 -53.703 1.00 89.19 339 VAL A CA 1
ATOM 2601 C C . VAL A 1 339 ? 44.204 -16.685 -53.506 1.00 89.19 339 VAL A C 1
ATOM 2603 O O . VAL A 1 339 ? 43.180 -16.389 -52.882 1.00 89.19 339 VAL A O 1
ATOM 2606 N N . GLU A 1 340 ? 44.424 -17.918 -53.966 1.00 89.50 340 GLU A N 1
ATOM 2607 C CA . GLU A 1 340 ? 43.487 -19.036 -53.794 1.00 89.50 340 GLU A CA 1
ATOM 2608 C C . GLU A 1 340 ? 43.315 -19.432 -52.324 1.00 89.50 340 GLU A C 1
ATOM 2610 O O . GLU A 1 340 ? 42.188 -19.473 -51.822 1.00 89.50 340 GLU A O 1
ATOM 2615 N N . SER A 1 341 ? 44.419 -19.610 -51.595 1.00 88.19 341 SER A N 1
ATOM 2616 C CA . SER A 1 341 ? 44.410 -19.916 -50.157 1.00 88.19 341 SER A CA 1
ATOM 2617 C C . SER A 1 341 ? 43.665 -18.851 -49.343 1.00 88.19 341 SER A C 1
ATOM 2619 O O . SER A 1 341 ? 42.877 -19.148 -48.436 1.00 88.19 341 SER A O 1
ATOM 2621 N N . SER A 1 342 ? 43.876 -17.576 -49.674 1.00 88.25 342 SER A N 1
ATOM 2622 C CA . SER A 1 342 ? 43.187 -16.460 -49.023 1.00 88.25 342 SER A CA 1
ATOM 2623 C C . SER A 1 342 ? 41.688 -16.439 -49.338 1.00 88.25 342 SER A C 1
ATOM 2625 O O . SER A 1 342 ? 40.873 -16.183 -48.441 1.00 88.25 342 SER A O 1
ATOM 2627 N N . TYR A 1 343 ? 41.304 -16.773 -50.572 1.00 88.56 343 TYR A N 1
ATOM 2628 C CA . TYR A 1 343 ? 39.904 -16.896 -50.972 1.00 88.56 343 TYR A CA 1
ATOM 2629 C C . TYR A 1 343 ? 39.192 -18.049 -50.243 1.00 88.56 343 TYR A C 1
ATOM 2631 O O . TYR A 1 343 ? 38.078 -17.866 -49.748 1.00 88.56 343 TYR A O 1
ATOM 2639 N N . GLU A 1 344 ? 39.834 -19.208 -50.071 1.00 87.81 344 GLU A N 1
ATOM 2640 C CA . GLU A 1 344 ? 39.282 -20.338 -49.303 1.00 87.81 344 GLU A CA 1
ATOM 2641 C C . GLU A 1 344 ? 39.034 -19.983 -47.825 1.00 87.81 344 GLU A C 1
ATOM 2643 O O . GLU A 1 344 ? 37.983 -20.302 -47.247 1.00 87.81 344 GLU A O 1
ATOM 2648 N N . LYS A 1 345 ? 39.961 -19.242 -47.203 1.00 86.81 345 LYS A N 1
ATOM 2649 C CA . LYS A 1 345 ? 39.799 -18.710 -45.836 1.00 86.81 345 LYS A CA 1
ATOM 2650 C C . LYS A 1 345 ? 38.627 -17.723 -45.737 1.00 86.81 345 LYS A C 1
ATOM 2652 O O . LYS A 1 345 ? 37.902 -17.705 -44.734 1.00 86.81 345 LYS A O 1
ATOM 2657 N N . LEU A 1 346 ? 38.391 -16.920 -46.774 1.00 87.06 346 LEU A N 1
ATOM 2658 C CA . LEU A 1 346 ? 37.236 -16.023 -46.839 1.00 87.06 346 LEU A CA 1
ATOM 2659 C C . LEU A 1 346 ? 35.921 -16.796 -47.034 1.00 87.06 346 LEU A C 1
ATOM 2661 O O . LEU A 1 346 ? 34.918 -16.506 -46.374 1.00 87.06 346 LEU A O 1
ATOM 2665 N N . HIS A 1 347 ? 35.929 -17.824 -47.878 1.00 87.44 347 HIS A N 1
ATOM 2666 C CA . HIS A 1 347 ? 34.772 -18.676 -48.132 1.00 87.44 347 HIS A CA 1
ATOM 2667 C C . HIS A 1 347 ? 34.343 -19.451 -46.873 1.00 87.44 347 HIS A C 1
ATOM 2669 O O . HIS A 1 347 ? 33.168 -19.433 -46.498 1.00 87.44 347 HIS A O 1
ATOM 2675 N N . SER A 1 348 ? 35.291 -20.047 -46.141 1.00 86.69 348 SER A N 1
ATOM 2676 C CA . SER A 1 348 ? 35.017 -20.696 -44.846 1.00 86.69 348 SER A CA 1
ATOM 2677 C C . SER A 1 348 ? 34.492 -19.710 -43.793 1.00 86.69 348 SER A C 1
ATOM 2679 O O . SER A 1 348 ? 33.579 -20.029 -43.029 1.00 86.69 348 SER A O 1
ATOM 2681 N N . SER A 1 349 ? 34.992 -18.472 -43.782 1.00 85.44 349 SER A N 1
ATOM 2682 C CA . SER A 1 349 ? 34.468 -17.402 -42.921 1.00 85.44 349 SER A CA 1
ATOM 2683 C C . SER A 1 349 ? 33.036 -16.999 -43.283 1.00 85.44 349 SER A C 1
ATOM 2685 O O . SER A 1 349 ? 32.226 -16.763 -42.388 1.00 85.44 349 SER A O 1
ATOM 2687 N N . THR A 1 350 ? 32.692 -17.004 -44.572 1.00 87.88 350 THR A N 1
ATOM 2688 C CA . THR A 1 350 ? 31.319 -16.769 -45.048 1.00 87.88 350 THR A CA 1
ATOM 2689 C C . THR A 1 350 ? 30.381 -17.897 -44.618 1.00 87.88 350 THR A C 1
ATOM 2691 O O . THR A 1 350 ? 29.282 -17.636 -44.129 1.00 87.88 350 THR A O 1
ATOM 2694 N N . ALA A 1 351 ? 30.820 -19.156 -44.724 1.00 86.38 351 ALA A N 1
ATOM 2695 C CA . ALA A 1 351 ? 30.050 -20.310 -44.259 1.00 86.38 351 ALA A CA 1
ATOM 2696 C C . ALA A 1 351 ? 29.755 -20.238 -42.748 1.00 86.38 351 ALA A C 1
ATOM 2698 O O . ALA A 1 351 ? 28.619 -20.486 -42.338 1.00 86.38 351 ALA A O 1
ATOM 2699 N N . ARG A 1 352 ? 30.734 -19.810 -41.935 1.00 84.25 352 ARG A N 1
ATOM 2700 C CA . ARG A 1 352 ? 30.535 -19.544 -40.498 1.00 84.25 352 ARG A CA 1
ATOM 2701 C C . ARG A 1 352 ? 29.483 -18.460 -40.262 1.00 84.25 352 ARG A C 1
ATOM 2703 O O . ARG A 1 352 ? 28.520 -18.702 -39.543 1.00 84.25 352 ARG A O 1
ATOM 2710 N N . ALA A 1 353 ? 29.604 -17.308 -40.928 1.00 85.44 353 ALA A N 1
ATOM 2711 C CA . ALA A 1 353 ? 28.640 -16.212 -40.788 1.00 85.44 353 ALA A CA 1
ATOM 2712 C C . ALA A 1 353 ? 27.202 -16.636 -41.160 1.00 85.44 353 ALA A C 1
ATOM 2714 O O . ALA A 1 353 ? 26.248 -16.280 -40.465 1.00 85.44 353 ALA A O 1
ATOM 2715 N N . ARG A 1 354 ? 27.035 -17.450 -42.215 1.00 89.75 354 ARG A N 1
ATOM 2716 C CA . ARG A 1 354 ? 25.737 -18.035 -42.602 1.00 89.75 354 ARG A CA 1
ATOM 2717 C C . ARG A 1 354 ? 25.194 -18.991 -41.541 1.00 89.75 354 ARG A C 1
ATOM 2719 O O . ARG A 1 354 ? 24.010 -18.909 -41.214 1.00 89.75 354 ARG A O 1
ATOM 2726 N N . SER A 1 355 ? 26.040 -19.863 -40.991 1.00 86.62 355 SER A N 1
ATOM 2727 C CA . SER A 1 355 ? 25.643 -20.807 -39.943 1.00 86.62 355 SER A CA 1
ATOM 2728 C C . SER A 1 355 ? 25.165 -20.076 -38.690 1.00 86.62 355 SER A C 1
ATOM 2730 O O . SER A 1 355 ? 24.043 -20.319 -38.248 1.00 86.62 355 SER A O 1
ATOM 2732 N N . THR A 1 356 ? 25.946 -19.120 -38.174 1.00 86.12 356 THR A N 1
ATOM 2733 C CA . THR A 1 356 ? 25.561 -18.300 -37.013 1.00 86.12 356 THR A CA 1
ATOM 2734 C C . THR A 1 356 ? 24.239 -17.572 -37.259 1.00 86.12 356 THR A C 1
ATOM 2736 O O . THR A 1 356 ? 23.345 -17.600 -36.413 1.00 86.12 356 THR A O 1
ATOM 2739 N N . HIS A 1 357 ? 24.068 -16.978 -38.445 1.00 88.06 357 HIS A N 1
ATOM 2740 C CA . HIS A 1 357 ? 22.819 -16.313 -38.808 1.00 88.06 357 HIS A CA 1
ATOM 2741 C C . HIS A 1 357 ? 21.625 -17.282 -38.834 1.00 88.06 357 HIS A C 1
ATOM 2743 O O . HIS A 1 357 ? 20.534 -16.936 -38.379 1.00 88.06 357 HIS A O 1
ATOM 2749 N N . SER A 1 358 ? 21.817 -18.505 -39.337 1.00 89.81 358 SER A N 1
ATOM 2750 C CA . SER A 1 358 ? 20.770 -19.531 -39.374 1.00 89.81 358 SER A CA 1
ATOM 2751 C C . SER A 1 358 ? 20.375 -20.019 -37.974 1.00 89.81 358 SER A C 1
ATOM 2753 O O . SER A 1 358 ? 19.181 -20.098 -37.685 1.00 89.81 358 SER A O 1
ATOM 2755 N N . SER A 1 359 ? 21.343 -20.232 -37.075 1.00 88.25 359 SER A N 1
ATOM 2756 C CA . SER A 1 359 ? 21.088 -20.617 -35.682 1.00 88.25 359 SER A CA 1
ATOM 2757 C C . SER A 1 359 ? 20.323 -19.528 -34.934 1.00 88.25 359 SER A C 1
ATOM 2759 O O . SER A 1 359 ? 19.342 -19.821 -34.255 1.00 88.25 359 SER A O 1
ATOM 2761 N N . LEU A 1 360 ? 20.685 -18.254 -35.124 1.00 89.50 360 LEU A N 1
ATOM 2762 C CA . LEU A 1 360 ? 19.948 -17.132 -34.530 1.00 89.50 360 LEU A CA 1
ATOM 2763 C C . LEU A 1 360 ? 18.495 -17.055 -35.020 1.00 89.50 360 LEU A C 1
ATOM 2765 O O . LEU A 1 360 ? 17.607 -16.707 -34.245 1.00 89.50 360 LEU A O 1
ATOM 2769 N N . ARG A 1 361 ? 18.213 -17.423 -36.276 1.00 89.69 361 ARG A N 1
ATOM 2770 C CA . ARG A 1 361 ? 16.825 -17.523 -36.762 1.00 89.69 361 ARG A CA 1
ATOM 2771 C C . ARG A 1 361 ? 16.042 -18.630 -36.058 1.00 89.69 361 ARG A C 1
ATOM 2773 O O . ARG A 1 361 ? 14.862 -18.432 -35.784 1.00 89.69 361 ARG A O 1
ATOM 2780 N N . VAL A 1 362 ? 16.680 -19.762 -35.756 1.00 91.56 362 VAL A N 1
ATOM 2781 C CA . VAL A 1 362 ? 16.062 -20.842 -34.966 1.00 91.56 362 VAL A CA 1
ATOM 2782 C C . VAL A 1 362 ? 15.774 -20.362 -33.542 1.00 91.56 362 VAL A C 1
ATOM 2784 O O . VAL A 1 362 ? 14.667 -20.570 -33.051 1.00 91.56 362 VAL A O 1
ATOM 2787 N N . VAL A 1 363 ? 16.716 -19.650 -32.912 1.00 91.56 363 VAL A N 1
ATOM 2788 C CA . VAL A 1 363 ? 16.520 -19.053 -31.578 1.00 91.56 363 VAL A CA 1
ATOM 2789 C C . VAL A 1 363 ? 15.347 -18.070 -31.567 1.00 91.56 363 VAL A C 1
ATOM 2791 O O . VAL A 1 363 ? 14.510 -18.133 -30.672 1.00 91.56 363 VAL A O 1
ATOM 2794 N N . LEU A 1 364 ? 15.227 -17.209 -32.582 1.00 89.75 364 LEU A N 1
ATOM 2795 C CA . LEU A 1 364 ? 14.085 -16.294 -32.705 1.00 89.75 364 LEU A CA 1
ATOM 2796 C C . LEU A 1 364 ? 12.747 -17.039 -32.845 1.00 89.75 364 LEU A C 1
ATOM 2798 O O . LEU A 1 364 ? 11.741 -16.581 -32.308 1.00 89.75 364 LEU A O 1
ATOM 2802 N N . GLY A 1 365 ? 12.731 -18.195 -33.517 1.00 90.31 365 GLY A N 1
ATOM 2803 C CA . GLY A 1 365 ? 11.562 -19.079 -33.559 1.00 90.31 365 GLY A CA 1
ATOM 2804 C C . GLY A 1 365 ? 11.179 -19.599 -32.170 1.00 90.31 365 GLY A C 1
ATOM 2805 O O . GLY A 1 365 ? 10.032 -19.445 -31.757 1.00 90.31 365 GLY A O 1
ATOM 2806 N N . LYS A 1 366 ? 12.155 -20.108 -31.408 1.00 91.06 366 LYS A N 1
ATOM 2807 C CA . LYS A 1 366 ? 11.953 -20.584 -30.025 1.00 91.06 366 LYS A CA 1
ATOM 2808 C C . LYS A 1 366 ? 11.504 -19.462 -29.077 1.00 91.06 366 LYS A C 1
ATOM 2810 O O . LYS A 1 366 ? 10.655 -19.683 -28.217 1.00 91.06 366 LYS A O 1
ATOM 2815 N N . LEU A 1 367 ? 12.006 -18.237 -29.263 1.00 91.75 367 LEU A N 1
ATOM 2816 C CA . LEU A 1 367 ? 11.531 -17.060 -28.525 1.00 91.75 367 LEU A CA 1
ATOM 2817 C C . LEU A 1 367 ? 10.054 -16.748 -28.812 1.00 91.75 367 LEU A C 1
ATOM 2819 O O . LEU A 1 367 ? 9.323 -16.331 -27.917 1.00 91.75 367 LEU A O 1
ATOM 2823 N N . HIS A 1 368 ? 9.587 -16.974 -30.039 1.00 90.12 368 HIS A N 1
ATOM 2824 C CA . HIS A 1 368 ? 8.173 -16.808 -30.365 1.00 90.12 368 HIS A CA 1
ATOM 2825 C C . HIS A 1 368 ? 7.302 -17.925 -29.763 1.00 90.12 368 HIS A C 1
ATOM 2827 O O . HIS A 1 368 ? 6.193 -17.666 -29.291 1.00 90.12 368 HIS A O 1
ATOM 2833 N N . GLU A 1 369 ? 7.816 -19.155 -29.704 1.00 90.88 369 GLU A N 1
ATOM 2834 C CA . GLU A 1 369 ? 7.143 -20.269 -29.026 1.00 90.88 369 GLU A CA 1
ATOM 2835 C C . GLU A 1 369 ? 6.951 -19.971 -27.531 1.00 90.88 369 GLU A C 1
ATOM 2837 O O . GLU A 1 369 ? 5.819 -20.030 -27.040 1.00 90.88 369 GLU A O 1
ATOM 2842 N N . ILE A 1 370 ? 8.004 -19.551 -26.815 1.00 92.50 370 ILE A N 1
ATOM 2843 C CA . ILE A 1 370 ? 7.873 -19.184 -25.396 1.00 92.50 370 ILE A CA 1
ATOM 2844 C C . ILE A 1 370 ? 7.001 -17.938 -25.206 1.00 92.50 370 ILE A C 1
ATOM 2846 O O . ILE A 1 370 ? 6.227 -17.902 -24.257 1.00 92.50 370 ILE A O 1
ATOM 2850 N N . GLN A 1 371 ? 7.030 -16.963 -26.124 1.00 91.06 371 GLN A N 1
ATOM 2851 C CA . GLN A 1 371 ? 6.116 -15.814 -26.094 1.00 91.06 371 GLN A CA 1
ATOM 2852 C C . GLN A 1 371 ? 4.647 -16.263 -26.104 1.00 91.06 371 GLN A C 1
ATOM 2854 O O . GLN A 1 371 ? 3.829 -15.702 -25.376 1.00 91.06 371 GLN A O 1
ATOM 2859 N N . SER A 1 372 ? 4.309 -17.277 -26.905 1.00 90.69 372 SER A N 1
ATOM 2860 C CA . SER A 1 372 ? 2.948 -17.819 -26.968 1.00 90.69 372 SER A CA 1
ATOM 2861 C C . SER A 1 372 ? 2.564 -18.644 -25.732 1.00 90.69 372 SER A C 1
ATOM 2863 O O . SER A 1 372 ? 1.403 -18.629 -25.325 1.00 90.69 372 SER A O 1
ATOM 2865 N N . ALA A 1 373 ? 3.532 -19.319 -25.103 1.00 91.38 373 ALA A N 1
ATOM 2866 C CA . ALA A 1 373 ? 3.323 -20.131 -23.903 1.00 91.38 373 ALA A CA 1
ATOM 2867 C C . ALA A 1 373 ? 3.353 -19.314 -22.596 1.00 91.38 373 ALA A C 1
ATOM 2869 O O . ALA A 1 373 ? 2.758 -19.723 -21.599 1.00 91.38 373 ALA A O 1
ATOM 2870 N N . LEU A 1 374 ? 4.008 -18.148 -22.590 1.00 93.25 374 LEU A N 1
ATOM 2871 C CA . LEU A 1 374 ? 4.221 -17.312 -21.407 1.00 93.25 374 LEU A CA 1
ATOM 2872 C C . LEU A 1 374 ? 2.920 -16.948 -20.666 1.00 93.25 374 LEU A C 1
ATOM 2874 O O . LEU A 1 374 ? 2.899 -17.100 -19.443 1.00 93.25 374 LEU A O 1
ATOM 2878 N N . PRO A 1 375 ? 1.821 -16.539 -21.335 1.00 94.62 375 PRO A N 1
ATOM 2879 C CA . PRO A 1 375 ? 0.558 -16.287 -20.646 1.00 94.62 375 PRO A CA 1
ATOM 2880 C C . PRO A 1 375 ? 0.043 -17.514 -19.887 1.00 94.62 375 PRO A C 1
ATOM 2882 O O . PRO A 1 375 ? -0.434 -17.372 -18.768 1.00 94.62 375 PRO A O 1
ATOM 2885 N N . SER A 1 376 ? 0.194 -18.720 -20.448 1.00 92.69 376 SER A N 1
ATOM 2886 C CA . SER A 1 376 ? -0.231 -19.960 -19.786 1.00 92.69 376 SER A CA 1
ATOM 2887 C C . SER A 1 376 ? 0.555 -20.217 -18.500 1.00 92.69 376 SER A C 1
ATOM 2889 O O . SER A 1 376 ? -0.041 -20.600 -17.498 1.00 92.69 376 SER A O 1
ATOM 2891 N N . HIS A 1 377 ? 1.868 -19.977 -18.509 1.00 93.00 377 HIS A N 1
ATOM 2892 C CA . HIS A 1 377 ? 2.715 -20.128 -17.322 1.00 93.00 377 HIS A CA 1
ATOM 2893 C C . HIS A 1 377 ? 2.372 -19.100 -16.231 1.00 93.00 377 HIS A C 1
ATOM 2895 O O . HIS A 1 377 ? 2.290 -19.427 -15.046 1.00 93.00 377 HIS A O 1
ATOM 2901 N N . LEU A 1 378 ? 2.102 -17.850 -16.625 1.00 93.44 378 LEU A N 1
ATOM 2902 C CA . LEU A 1 378 ? 1.677 -16.805 -15.689 1.00 93.44 378 LEU A CA 1
ATOM 2903 C C . LEU A 1 378 ? 0.295 -17.100 -15.088 1.00 93.44 378 LEU A C 1
ATOM 2905 O O . LEU A 1 378 ? 0.097 -16.904 -13.890 1.00 93.44 378 LEU A O 1
ATOM 2909 N N . GLU A 1 379 ? -0.652 -17.603 -15.882 1.00 92.38 379 GLU A N 1
ATOM 2910 C CA . GLU A 1 379 ? -1.963 -18.026 -15.375 1.00 92.38 379 GLU A CA 1
ATOM 2911 C C . GLU A 1 379 ? -1.867 -19.265 -14.474 1.00 92.38 379 GLU A C 1
ATOM 2913 O O . GLU A 1 379 ? -2.563 -19.327 -13.459 1.00 92.38 379 GLU A O 1
ATOM 2918 N N . ALA A 1 380 ? -0.968 -20.213 -14.763 1.00 92.12 380 ALA A N 1
ATOM 2919 C CA . ALA A 1 380 ? -0.703 -21.352 -13.882 1.00 92.12 380 ALA A CA 1
ATOM 2920 C C . ALA A 1 380 ? -0.176 -20.898 -12.508 1.00 92.12 380 ALA A C 1
ATOM 2922 O O . ALA A 1 380 ? -0.647 -21.388 -11.483 1.00 92.12 380 ALA A O 1
ATOM 2923 N N . SER A 1 381 ? 0.729 -19.912 -12.475 1.00 94.81 381 SER A N 1
ATOM 2924 C CA . SER A 1 381 ? 1.224 -19.299 -11.233 1.00 94.81 381 SER A CA 1
ATOM 2925 C C . SER A 1 381 ? 0.116 -18.594 -10.439 1.00 94.81 381 SER A C 1
ATOM 2927 O O . SER A 1 381 ? -0.019 -18.817 -9.234 1.00 94.81 381 SER A O 1
ATOM 2929 N N . LYS A 1 382 ? -0.736 -17.801 -11.105 1.00 93.81 382 LYS A N 1
ATOM 2930 C CA . LYS A 1 382 ? -1.889 -17.149 -10.455 1.00 93.81 382 LYS A CA 1
ATOM 2931 C C . LYS A 1 382 ? -2.888 -18.161 -9.904 1.00 93.81 382 LYS A C 1
ATOM 2933 O O . LYS A 1 382 ? -3.357 -18.000 -8.782 1.00 93.81 382 LYS A O 1
ATOM 2938 N N . THR A 1 383 ? -3.189 -19.201 -10.681 1.00 94.19 383 THR A N 1
ATOM 2939 C CA . THR A 1 383 ? -4.103 -20.277 -10.278 1.00 94.19 383 THR A CA 1
ATOM 2940 C C . THR A 1 383 ? -3.549 -21.018 -9.067 1.00 94.19 383 THR A C 1
ATOM 2942 O O . THR A 1 383 ? -4.265 -21.195 -8.090 1.00 94.19 383 THR A O 1
ATOM 2945 N N . PHE A 1 384 ? -2.258 -21.372 -9.087 1.00 96.75 384 PHE A N 1
ATOM 2946 C CA . PHE A 1 384 ? -1.569 -21.968 -7.942 1.00 96.75 384 PHE A CA 1
ATOM 2947 C C . PHE A 1 384 ? -1.699 -21.096 -6.689 1.00 96.75 384 PHE A C 1
ATOM 2949 O O . PHE A 1 384 ? -2.073 -21.600 -5.631 1.00 96.75 384 PHE A O 1
ATOM 2956 N N . ARG A 1 385 ? -1.454 -19.782 -6.808 1.00 96.00 385 ARG A N 1
ATOM 2957 C CA . ARG A 1 385 ? -1.566 -18.869 -5.667 1.00 96.00 385 ARG A CA 1
ATOM 2958 C C . ARG A 1 385 ? -2.996 -18.771 -5.136 1.00 96.00 385 ARG A C 1
ATOM 2960 O O . ARG A 1 385 ? -3.177 -18.834 -3.926 1.00 96.00 385 ARG A O 1
ATOM 2967 N N . ALA A 1 386 ? -3.989 -18.666 -6.017 1.00 94.25 386 ALA A N 1
ATOM 2968 C CA . ALA A 1 386 ? -5.397 -18.622 -5.626 1.00 94.25 386 ALA A CA 1
ATOM 2969 C C . ALA A 1 386 ? -5.830 -19.909 -4.905 1.00 94.25 386 ALA A C 1
ATOM 2971 O O . ALA A 1 386 ? -6.417 -19.839 -3.829 1.00 94.25 386 ALA A O 1
ATOM 2972 N N . SER A 1 387 ? -5.468 -21.079 -5.444 1.00 95.06 387 SER A N 1
ATOM 2973 C CA . SER A 1 387 ? -5.724 -22.365 -4.789 1.00 95.06 387 SER A CA 1
ATOM 2974 C C . SER A 1 387 ? -5.013 -22.473 -3.437 1.00 95.06 387 SER A C 1
ATOM 2976 O O . SER A 1 387 ? -5.606 -22.961 -2.479 1.00 95.06 387 SER A O 1
ATOM 2978 N N . TRP A 1 388 ? -3.773 -21.982 -3.315 1.00 96.50 388 TRP A N 1
ATOM 2979 C CA . TRP A 1 388 ? -3.086 -21.932 -2.022 1.00 96.50 388 TRP A CA 1
ATOM 2980 C C . TRP A 1 388 ? -3.815 -21.033 -1.018 1.00 96.50 388 TRP A C 1
ATOM 2982 O O . TRP A 1 388 ? -4.000 -21.436 0.127 1.00 96.50 388 TRP A O 1
ATOM 2992 N N . ASP A 1 389 ? -4.274 -19.851 -1.430 1.00 94.31 389 ASP A N 1
ATOM 2993 C CA . ASP A 1 389 ? -5.011 -18.945 -0.548 1.00 94.31 389 ASP A CA 1
ATOM 2994 C C . ASP A 1 389 ? -6.308 -19.590 -0.017 1.00 94.31 389 ASP A C 1
ATOM 2996 O O . ASP A 1 389 ? -6.594 -19.483 1.179 1.00 94.31 389 ASP A O 1
ATOM 3000 N N . GLU A 1 390 ? -7.041 -20.331 -0.856 1.00 94.75 390 GLU A N 1
ATOM 3001 C CA . GLU A 1 390 ? -8.239 -21.089 -0.459 1.00 94.75 390 GLU A CA 1
ATOM 3002 C C . GLU A 1 390 ? -7.925 -22.230 0.523 1.00 94.75 390 GLU A C 1
ATOM 3004 O O . GLU A 1 390 ? -8.585 -22.359 1.565 1.00 94.75 390 GLU A O 1
ATOM 3009 N N . ILE A 1 391 ? -6.893 -23.032 0.232 1.00 95.12 391 ILE A N 1
ATOM 3010 C CA . ILE A 1 391 ? -6.440 -24.123 1.108 1.00 95.12 391 ILE A CA 1
ATOM 3011 C C . ILE A 1 391 ? -5.992 -23.551 2.455 1.00 95.12 391 ILE A C 1
ATOM 3013 O O . ILE A 1 391 ? -6.424 -24.022 3.507 1.00 95.12 391 ILE A O 1
ATOM 3017 N N . ARG A 1 392 ? -5.190 -22.483 2.443 1.00 95.44 392 ARG A N 1
ATOM 3018 C CA . ARG A 1 392 ? -4.692 -21.800 3.639 1.00 95.44 392 ARG A CA 1
ATOM 3019 C C . ARG A 1 392 ? -5.828 -21.263 4.504 1.00 95.44 392 ARG A C 1
ATOM 3021 O O . ARG A 1 392 ? -5.817 -21.478 5.715 1.00 95.44 392 ARG A O 1
ATOM 3028 N N . SER A 1 393 ? -6.819 -20.593 3.912 1.00 93.75 393 SER A N 1
ATOM 3029 C CA . SER A 1 393 ? -8.001 -20.120 4.646 1.00 93.75 393 SER A CA 1
ATOM 3030 C C . SER A 1 393 ? -8.803 -21.275 5.248 1.00 93.75 393 SER A C 1
ATOM 3032 O O . SER A 1 393 ? -9.257 -21.175 6.392 1.00 93.75 393 SER A O 1
ATOM 3034 N N . SER A 1 394 ? -8.933 -22.384 4.518 1.00 94.31 394 SER A N 1
ATOM 3035 C CA . SER A 1 394 ? -9.627 -23.584 4.994 1.00 94.31 394 SER A CA 1
ATOM 3036 C C . SER A 1 394 ? -8.890 -24.237 6.166 1.00 94.31 394 SER A C 1
ATOM 3038 O O . SER A 1 394 ? -9.516 -24.510 7.193 1.00 94.31 394 SER A O 1
ATOM 3040 N N . ILE A 1 395 ? -7.564 -24.403 6.071 1.00 93.38 395 ILE A N 1
ATOM 3041 C CA . ILE A 1 395 ? -6.741 -24.926 7.170 1.00 93.38 395 ILE A CA 1
ATOM 3042 C C . ILE A 1 395 ? -6.842 -23.995 8.381 1.00 93.38 395 ILE A C 1
ATOM 3044 O O . ILE A 1 395 ? -7.164 -24.461 9.466 1.00 93.38 395 ILE A O 1
ATOM 3048 N N . ALA A 1 396 ? -6.684 -22.678 8.211 1.00 91.31 396 ALA A N 1
ATOM 3049 C CA . ALA A 1 396 ? -6.772 -21.721 9.316 1.00 91.31 396 ALA A CA 1
ATOM 3050 C C . ALA A 1 396 ? -8.127 -21.771 10.051 1.00 91.31 396 ALA A C 1
ATOM 3052 O O . ALA A 1 396 ? -8.167 -21.730 11.284 1.00 91.31 396 ALA A O 1
ATOM 3053 N N . SER A 1 397 ? -9.240 -21.905 9.317 1.00 93.12 397 SER A N 1
ATOM 3054 C CA . SER A 1 397 ? -10.570 -22.091 9.916 1.00 93.12 397 SER A CA 1
ATOM 3055 C C . SER A 1 397 ? -10.640 -23.379 10.738 1.00 93.12 397 SER A C 1
ATOM 3057 O O . SER A 1 397 ? -11.095 -23.358 11.883 1.00 93.12 397 SER A O 1
ATOM 3059 N N . LYS A 1 398 ? -10.152 -24.494 10.185 1.00 92.12 398 LYS A N 1
ATOM 3060 C CA . LYS A 1 398 ? -10.178 -25.809 10.841 1.00 92.12 398 LYS A CA 1
ATOM 3061 C C . LYS A 1 398 ? -9.243 -25.871 12.053 1.00 92.12 398 LYS A C 1
ATOM 3063 O O . LYS A 1 398 ? -9.637 -26.392 13.093 1.00 92.12 398 LYS A O 1
ATOM 3068 N N . THR A 1 399 ? -8.071 -25.242 11.993 1.00 92.00 399 THR A N 1
ATOM 3069 C CA . THR A 1 399 ? -7.161 -25.079 13.139 1.00 92.00 399 THR A CA 1
ATOM 3070 C C . THR A 1 399 ? -7.807 -24.258 14.252 1.00 92.00 399 THR A C 1
ATOM 3072 O O . THR A 1 399 ? -7.684 -24.598 15.429 1.00 92.00 399 THR A O 1
ATOM 3075 N N . LYS A 1 400 ? -8.558 -23.204 13.905 1.00 92.06 400 LYS A N 1
ATOM 3076 C CA . LYS A 1 400 ? -9.322 -22.423 14.887 1.00 92.06 400 LYS A CA 1
ATOM 3077 C C . LYS A 1 400 ? -10.437 -23.252 15.526 1.00 92.06 400 LYS A C 1
ATOM 3079 O O . LYS A 1 400 ? -10.623 -23.158 16.740 1.00 92.06 400 LYS A O 1
ATOM 3084 N N . GLU A 1 401 ? -11.161 -24.059 14.751 1.00 92.25 401 GLU A N 1
ATOM 3085 C CA . GLU A 1 401 ? -12.146 -25.015 15.282 1.00 92.25 401 GLU A CA 1
ATOM 3086 C C . GLU A 1 401 ? -11.476 -25.982 16.274 1.00 92.25 401 GLU A C 1
ATOM 3088 O O . GLU A 1 401 ? -11.988 -26.177 17.377 1.00 92.25 401 GLU A O 1
ATOM 3093 N N . LEU A 1 402 ? -10.282 -26.484 15.944 1.00 90.69 402 LEU A N 1
ATOM 3094 C CA . LEU A 1 402 ? -9.527 -27.428 16.768 1.00 90.69 402 LEU A CA 1
ATOM 3095 C C . LEU A 1 402 ? -9.039 -26.797 18.085 1.00 90.69 402 LEU A C 1
ATOM 3097 O O . LEU A 1 402 ? -9.224 -27.362 19.164 1.00 90.69 402 LEU A O 1
ATOM 3101 N N . ALA A 1 403 ? -8.504 -25.575 18.029 1.00 90.38 403 ALA A N 1
ATOM 3102 C CA . ALA A 1 403 ? -8.123 -24.808 19.217 1.00 90.38 403 ALA A CA 1
ATOM 3103 C C . ALA A 1 403 ? -9.332 -24.437 20.101 1.00 90.38 403 ALA A C 1
ATOM 3105 O O . ALA A 1 403 ? -9.239 -24.430 21.336 1.00 90.38 403 ALA A O 1
ATOM 3106 N N . SER A 1 404 ? -10.478 -24.138 19.480 1.00 91.19 404 SER A N 1
ATOM 3107 C CA . SER A 1 404 ? -11.730 -23.865 20.196 1.00 91.19 404 SER A CA 1
ATOM 3108 C C . SER A 1 404 ? -12.235 -25.119 20.906 1.00 91.19 404 SER A C 1
ATOM 3110 O O . SER A 1 404 ? -12.661 -25.034 22.057 1.00 91.19 404 SER A O 1
ATOM 3112 N N . LEU A 1 405 ? -12.122 -26.283 20.259 1.00 91.50 405 LEU A N 1
ATOM 3113 C CA . LEU A 1 405 ? -12.486 -27.574 20.833 1.00 91.50 405 LEU A CA 1
ATOM 3114 C C . LEU A 1 405 ? -11.620 -27.916 22.053 1.00 91.50 405 LEU A C 1
ATOM 3116 O O . LEU A 1 405 ? -12.154 -28.275 23.101 1.00 91.50 405 LEU A O 1
ATOM 3120 N N . ALA A 1 406 ? -10.302 -27.712 21.962 1.00 90.19 406 ALA A N 1
ATOM 3121 C CA . ALA A 1 406 ? -9.398 -27.877 23.102 1.00 90.19 406 ALA A CA 1
ATOM 3122 C C . ALA A 1 406 ? -9.784 -26.956 24.275 1.00 90.19 406 ALA A C 1
ATOM 3124 O O . ALA A 1 406 ? -9.846 -27.392 25.423 1.00 90.19 406 ALA A O 1
ATOM 3125 N N . SER A 1 407 ? -10.115 -25.695 23.985 1.00 90.75 407 SER A N 1
ATOM 3126 C CA . SER A 1 407 ? -10.507 -24.724 25.016 1.00 90.75 407 SER A CA 1
ATOM 3127 C C . SER A 1 407 ? -11.857 -25.076 25.657 1.00 90.75 407 SER A C 1
ATOM 3129 O O . SER A 1 407 ? -12.007 -24.969 26.871 1.00 90.75 407 SER A O 1
ATOM 3131 N N . PHE A 1 408 ? -12.815 -25.575 24.871 1.00 91.94 408 PHE A N 1
ATOM 3132 C CA . PHE A 1 408 ? -14.084 -26.097 25.381 1.00 91.94 408 PHE A CA 1
ATOM 3133 C C . PHE A 1 408 ? -13.873 -27.274 26.347 1.00 91.94 408 PHE A C 1
ATOM 3135 O O . PHE A 1 408 ? -14.523 -27.344 27.391 1.00 91.94 408 PHE A O 1
ATOM 3142 N N . TYR A 1 409 ? -12.946 -28.182 26.039 1.00 90.88 409 TYR A N 1
ATOM 3143 C CA . TYR A 1 409 ? -12.612 -29.302 26.921 1.00 90.88 409 TYR A CA 1
ATOM 3144 C C . TYR A 1 409 ? -11.865 -28.871 28.195 1.00 90.88 409 TYR A C 1
ATOM 3146 O O . TYR A 1 409 ? -12.134 -29.419 29.271 1.00 90.88 409 TYR A O 1
ATOM 3154 N N . ASP A 1 410 ? -10.999 -27.856 28.118 1.00 89.25 410 ASP A N 1
ATOM 3155 C CA . ASP A 1 410 ? -10.388 -27.231 29.300 1.00 89.25 410 ASP A CA 1
ATOM 3156 C C . ASP A 1 410 ? -11.476 -26.632 30.220 1.00 89.25 410 ASP A C 1
ATOM 3158 O O . ASP A 1 410 ? -11.499 -26.889 31.431 1.00 89.25 410 ASP A O 1
ATOM 3162 N N . ASP A 1 411 ? -12.433 -25.900 29.641 1.00 90.25 411 ASP A N 1
ATOM 3163 C CA . ASP A 1 411 ? -13.567 -25.311 30.359 1.00 90.25 411 ASP A CA 1
ATOM 3164 C C . ASP A 1 411 ? -14.492 -26.372 30.961 1.00 90.25 411 ASP A C 1
ATOM 3166 O O . ASP A 1 411 ? -14.952 -26.215 32.096 1.00 90.25 411 ASP A O 1
ATOM 3170 N N . PHE A 1 412 ? -14.731 -27.478 30.251 1.00 90.12 412 PHE A N 1
ATOM 3171 C CA . PHE A 1 412 ? -15.486 -28.624 30.757 1.00 90.12 412 PHE A CA 1
ATOM 3172 C C . PHE A 1 412 ? -14.824 -29.224 32.011 1.00 90.12 412 PHE A C 1
ATOM 3174 O O . PHE A 1 412 ? -15.483 -29.396 33.042 1.00 90.12 412 PHE A O 1
ATOM 3181 N N . SER A 1 413 ? -13.505 -29.440 31.983 1.00 88.06 413 SER A N 1
ATOM 3182 C CA . SER A 1 413 ? -12.730 -29.915 33.143 1.00 88.06 413 SER A CA 1
ATOM 3183 C C . SER A 1 413 ? -12.757 -28.916 34.318 1.00 88.06 413 SER A C 1
ATOM 3185 O O . SER A 1 413 ? -12.897 -29.290 35.495 1.00 88.06 413 SER A O 1
ATOM 3187 N N . ALA A 1 414 ? -12.688 -27.613 34.027 1.00 87.44 414 ALA A N 1
ATOM 3188 C CA . ALA A 1 414 ? -12.788 -26.559 35.035 1.00 87.44 414 ALA A CA 1
ATOM 3189 C C . ALA A 1 414 ? -14.200 -26.456 35.640 1.00 87.44 414 ALA A C 1
ATOM 3191 O O . ALA A 1 414 ? -14.345 -26.268 36.854 1.00 87.44 414 ALA A O 1
ATOM 3192 N N . ALA A 1 415 ? -15.244 -26.599 34.823 1.00 88.50 415 ALA A N 1
ATOM 3193 C CA . ALA A 1 415 ? -16.636 -26.620 35.253 1.00 88.50 415 ALA A CA 1
ATOM 3194 C C . ALA A 1 415 ? -16.911 -27.820 36.160 1.00 88.50 415 ALA A C 1
ATOM 3196 O O . ALA A 1 415 ? -17.497 -27.642 37.228 1.00 88.50 415 ALA A O 1
ATOM 3197 N N . TYR A 1 416 ? -16.386 -29.000 35.825 1.00 88.38 416 TYR A N 1
ATOM 3198 C CA . TYR A 1 416 ? -16.458 -30.174 36.691 1.00 88.38 416 TYR A CA 1
ATOM 3199 C C . TYR A 1 416 ? -15.858 -29.905 38.086 1.00 88.38 416 TYR A C 1
ATOM 3201 O O . TYR A 1 416 ? -16.472 -30.198 39.110 1.00 88.38 416 TYR A O 1
ATOM 3209 N N . SER A 1 417 ? -14.725 -29.200 38.156 1.00 85.88 417 SER A N 1
ATOM 3210 C CA . SER A 1 417 ? -14.121 -28.781 39.437 1.00 85.88 417 SER A CA 1
ATOM 3211 C C . SER A 1 417 ? -14.993 -27.800 40.245 1.00 85.88 417 SER A C 1
ATOM 3213 O O . SER A 1 417 ? -14.835 -27.667 41.461 1.00 85.88 417 SER A O 1
ATOM 3215 N N . LYS A 1 418 ? -15.885 -27.050 39.587 1.00 87.69 418 LYS A N 1
ATOM 3216 C CA . LYS A 1 418 ? -16.876 -26.187 40.253 1.00 87.69 418 LYS A CA 1
ATOM 3217 C C . LYS A 1 418 ? -18.081 -26.999 40.724 1.00 87.69 418 LYS A C 1
ATOM 3219 O O . LYS A 1 418 ? -18.582 -26.718 41.807 1.00 87.69 418 LYS A O 1
ATOM 3224 N N . VAL A 1 419 ? -18.500 -28.007 39.956 1.00 85.75 419 VAL A N 1
ATOM 3225 C CA . VAL A 1 419 ? -19.565 -28.941 40.350 1.00 85.75 419 VAL A CA 1
ATOM 3226 C C . VAL A 1 419 ? -19.194 -29.644 41.652 1.00 85.75 419 VAL A C 1
ATOM 3228 O O . VAL A 1 419 ? -20.000 -29.623 42.573 1.00 85.75 419 VAL A O 1
ATOM 3231 N N . LEU A 1 420 ? -17.962 -30.146 41.785 1.00 84.81 420 LEU A N 1
ATOM 3232 C CA . LEU A 1 420 ? -17.497 -30.767 43.035 1.00 84.81 420 LEU A CA 1
ATOM 3233 C C . LEU A 1 420 ? -17.609 -29.814 44.237 1.00 84.81 420 LEU A C 1
ATOM 3235 O O . LEU A 1 420 ? -18.191 -30.161 45.259 1.00 84.81 420 LEU A O 1
ATOM 3239 N N . ARG A 1 421 ? -17.169 -28.558 44.083 1.00 83.81 421 ARG A N 1
ATOM 3240 C CA . ARG A 1 421 ? -17.312 -27.537 45.138 1.00 83.81 421 ARG A CA 1
ATOM 3241 C C . ARG A 1 421 ? -18.769 -27.216 45.477 1.00 83.81 421 ARG A C 1
ATOM 3243 O O . ARG A 1 421 ? -19.077 -26.912 46.628 1.00 83.81 421 ARG A O 1
ATOM 3250 N N . GLU A 1 422 ? -19.665 -27.239 44.494 1.00 84.25 422 GLU A N 1
ATOM 3251 C CA . GLU A 1 422 ? -21.095 -27.025 44.730 1.00 84.25 422 GLU A CA 1
ATOM 3252 C C . GLU A 1 422 ? -21.740 -28.224 45.436 1.00 84.25 422 GLU A C 1
ATOM 3254 O O . GLU A 1 422 ? -22.592 -28.014 46.300 1.00 84.25 422 GLU A O 1
ATOM 3259 N N . VAL A 1 423 ? -21.310 -29.455 45.136 1.00 82.75 423 VAL A N 1
ATOM 3260 C CA . VAL A 1 423 ? -21.713 -30.661 45.880 1.00 82.75 423 VAL A CA 1
ATOM 3261 C C . VAL A 1 423 ? -21.302 -30.531 47.347 1.00 82.75 423 VAL A C 1
ATOM 3263 O O . VAL A 1 423 ? -22.163 -30.622 48.224 1.00 82.75 423 VAL A O 1
ATOM 3266 N N . ASP A 1 424 ? -20.042 -30.180 47.625 1.00 80.31 424 ASP A N 1
ATOM 3267 C CA . ASP A 1 424 ? -19.552 -29.954 48.994 1.00 80.31 424 ASP A CA 1
ATOM 3268 C C . ASP A 1 424 ? -20.357 -28.871 49.723 1.00 80.31 424 ASP A C 1
ATOM 3270 O O . ASP A 1 424 ? -20.780 -29.039 50.872 1.00 80.31 424 ASP A O 1
ATOM 3274 N N . ARG A 1 425 ? -20.621 -27.748 49.042 1.00 88.25 425 ARG A N 1
ATOM 3275 C CA . ARG A 1 425 ? -21.411 -26.645 49.598 1.00 88.25 425 ARG A CA 1
ATOM 3276 C C . ARG A 1 425 ? -22.844 -27.081 49.908 1.00 88.25 425 ARG A C 1
ATOM 3278 O O . ARG A 1 425 ? -23.383 -26.670 50.938 1.00 88.25 425 ARG A O 1
ATOM 3285 N N . ARG A 1 426 ? -23.476 -27.882 49.041 1.00 82.75 426 ARG A N 1
ATOM 3286 C CA . ARG A 1 426 ? -24.833 -28.409 49.264 1.00 82.75 426 ARG A CA 1
ATOM 3287 C C . ARG A 1 426 ? -24.871 -29.373 50.437 1.00 82.75 426 ARG A C 1
ATOM 3289 O O . ARG A 1 426 ? -25.731 -29.197 51.296 1.00 82.75 426 ARG A O 1
ATOM 3296 N N . ASN A 1 427 ? -23.904 -30.277 50.536 1.00 78.44 427 ASN A N 1
ATOM 3297 C CA . ASN A 1 427 ? -23.783 -31.194 51.667 1.00 78.44 427 ASN A CA 1
ATOM 3298 C C . ASN A 1 427 ? -23.600 -30.423 52.990 1.00 78.44 427 ASN A C 1
ATOM 3300 O O . ASN A 1 427 ? -24.278 -30.702 53.982 1.00 78.44 427 ASN A O 1
ATOM 3304 N N . ALA A 1 428 ? -22.761 -29.380 53.001 1.00 79.56 428 ALA A N 1
ATOM 3305 C CA . ALA A 1 428 ? -22.572 -28.518 54.170 1.00 79.56 428 ALA A CA 1
ATOM 3306 C C . ALA A 1 428 ? -23.837 -27.716 54.535 1.00 79.56 428 ALA A C 1
ATOM 3308 O O . ALA A 1 428 ? -24.202 -27.623 55.712 1.00 79.56 428 ALA A O 1
ATOM 3309 N N . ALA A 1 429 ? -24.527 -27.154 53.538 1.00 76.62 429 ALA A N 1
ATOM 3310 C CA . ALA A 1 429 ? -25.772 -26.417 53.737 1.00 76.62 429 ALA A CA 1
ATOM 3311 C C . ALA A 1 429 ? -26.895 -27.327 54.259 1.00 76.62 429 ALA A C 1
ATOM 3313 O O . ALA A 1 429 ? -27.622 -26.937 55.173 1.00 76.62 429 ALA A O 1
ATOM 3314 N N . GLU A 1 430 ? -27.006 -28.549 53.734 1.00 77.75 430 GLU A N 1
ATOM 3315 C CA . GLU A 1 430 ? -27.963 -29.546 54.206 1.00 77.75 430 GLU A CA 1
ATOM 3316 C C . GLU A 1 430 ? -27.669 -29.955 55.655 1.00 77.75 430 GLU A C 1
ATOM 3318 O O . GLU A 1 430 ? -28.575 -29.956 56.493 1.00 77.75 430 GLU A O 1
ATOM 3323 N N . ALA A 1 431 ? -26.404 -30.211 55.999 1.00 77.88 431 ALA A N 1
ATOM 3324 C CA . ALA A 1 431 ? -26.002 -30.514 57.371 1.00 77.88 431 ALA A CA 1
ATOM 3325 C C . ALA A 1 431 ? -26.339 -29.363 58.340 1.00 77.88 431 ALA A C 1
ATOM 3327 O O . ALA A 1 431 ? -26.841 -29.592 59.447 1.00 77.88 431 ALA A O 1
ATOM 3328 N N . GLN A 1 432 ? -26.120 -28.112 57.923 1.00 76.12 432 GLN A N 1
ATOM 3329 C CA . GLN A 1 432 ? -26.464 -26.930 58.714 1.00 76.12 432 GLN A CA 1
ATOM 3330 C C . GLN A 1 432 ? -27.983 -26.763 58.874 1.00 76.12 432 GLN A C 1
ATOM 3332 O O . GLN A 1 432 ? -28.450 -26.482 59.982 1.00 76.12 432 GLN A O 1
ATOM 3337 N N . ALA A 1 433 ? -28.756 -26.977 57.805 1.00 69.00 433 ALA A N 1
ATOM 3338 C CA . ALA A 1 433 ? -30.215 -26.936 57.836 1.00 69.00 433 ALA A CA 1
ATOM 3339 C C . ALA A 1 433 ? -30.787 -28.018 58.766 1.00 69.00 433 ALA A C 1
ATOM 3341 O O . ALA A 1 433 ? -31.598 -27.703 59.638 1.00 69.00 433 ALA A O 1
ATOM 3342 N N . ARG A 1 434 ? -30.293 -29.263 58.673 1.00 75.75 434 ARG A N 1
ATOM 3343 C CA . ARG A 1 434 ? -30.670 -30.363 59.580 1.00 75.75 434 ARG A CA 1
ATOM 3344 C C . ARG A 1 434 ? -30.354 -30.026 61.042 1.00 75.75 434 ARG A C 1
ATOM 3346 O O . ARG A 1 434 ? -31.179 -30.272 61.921 1.00 75.75 434 ARG A O 1
ATOM 3353 N N . LYS A 1 435 ? -29.204 -29.399 61.321 1.00 79.50 435 LYS A N 1
ATOM 3354 C CA . LYS A 1 435 ? -28.821 -28.967 62.679 1.00 79.50 435 LYS A CA 1
ATOM 3355 C C . LYS A 1 435 ? -29.748 -27.880 63.237 1.00 79.50 435 LYS A C 1
ATOM 3357 O O . LYS A 1 435 ? -30.109 -27.933 64.414 1.00 79.50 435 LYS A O 1
ATOM 3362 N N . LEU A 1 436 ? -30.129 -26.901 62.415 1.00 74.81 436 LEU A N 1
ATOM 3363 C CA . LEU A 1 436 ? -31.068 -25.837 62.793 1.00 74.81 436 LEU A CA 1
ATOM 3364 C C . LEU A 1 436 ? -32.482 -26.380 63.014 1.00 74.81 436 LEU A C 1
ATOM 3366 O O . LEU A 1 436 ? -33.088 -26.053 64.033 1.00 74.81 436 LEU A O 1
ATOM 3370 N N . ALA A 1 437 ? -32.966 -27.255 62.129 1.00 69.56 437 ALA A N 1
ATOM 3371 C CA . ALA A 1 437 ? -34.255 -27.926 62.275 1.00 69.56 437 ALA A CA 1
ATOM 3372 C C . ALA A 1 437 ? -34.315 -28.748 63.572 1.00 69.56 437 ALA A C 1
ATOM 3374 O O . ALA A 1 437 ? -35.252 -28.599 64.350 1.00 69.56 437 ALA A O 1
ATOM 3375 N N . ALA A 1 438 ? -33.265 -29.520 63.878 1.00 73.19 438 ALA A N 1
ATOM 3376 C CA . ALA A 1 438 ? -33.179 -30.274 65.128 1.00 73.19 438 ALA A CA 1
ATOM 3377 C C . ALA A 1 438 ? -33.178 -29.370 66.376 1.00 73.19 438 ALA A C 1
ATOM 3379 O O . ALA A 1 438 ? -33.733 -29.743 67.407 1.00 73.19 438 ALA A O 1
ATOM 3380 N N . LYS A 1 439 ? -32.567 -28.178 66.311 1.00 76.19 439 LYS A N 1
ATOM 3381 C CA . LYS A 1 439 ? -32.595 -27.207 67.417 1.00 76.19 439 LYS A CA 1
ATOM 3382 C C . LYS A 1 439 ? -33.981 -26.577 67.583 1.00 76.19 439 LYS A C 1
ATOM 3384 O O . LYS A 1 439 ? -34.447 -26.466 68.711 1.00 76.19 439 LYS A O 1
ATOM 3389 N N . ALA A 1 440 ? -34.622 -26.183 66.484 1.00 68.94 440 ALA A N 1
ATOM 3390 C CA . ALA A 1 440 ? -35.969 -25.621 66.497 1.00 68.94 440 ALA A CA 1
ATOM 3391 C C . ALA A 1 440 ? -36.996 -26.631 67.028 1.00 68.94 440 ALA A C 1
ATOM 3393 O O . ALA A 1 440 ? -37.817 -26.266 67.864 1.00 68.94 440 ALA A O 1
ATOM 3394 N N . GLN A 1 441 ? -36.887 -27.901 66.622 1.00 69.69 441 GLN A N 1
ATOM 3395 C CA . GLN A 1 441 ? -37.740 -28.978 67.122 1.00 69.69 441 GLN A CA 1
ATOM 3396 C C . GLN A 1 441 ? -37.593 -29.154 68.637 1.00 69.69 441 GLN A C 1
ATOM 3398 O O . GLN A 1 441 ? -38.591 -29.151 69.339 1.00 69.69 441 GLN A O 1
ATOM 3403 N N . ARG A 1 442 ? -36.363 -29.182 69.172 1.00 76.44 442 ARG A N 1
ATOM 3404 C CA . ARG A 1 442 ? -36.144 -29.291 70.628 1.00 76.44 442 ARG A CA 1
ATOM 3405 C C . ARG A 1 442 ? -36.737 -28.131 71.427 1.00 76.44 442 ARG A C 1
ATOM 3407 O O . ARG A 1 442 ? -37.190 -28.342 72.545 1.00 76.44 442 ARG A O 1
ATOM 3414 N N . GLU A 1 443 ? -36.677 -26.906 70.910 1.00 73.94 443 GLU A N 1
ATOM 3415 C CA . GLU A 1 443 ? -37.278 -25.749 71.589 1.00 73.94 443 GLU A CA 1
ATOM 3416 C C . GLU A 1 443 ? -38.812 -25.778 71.505 1.00 73.94 443 GLU A C 1
ATOM 3418 O O . GLU A 1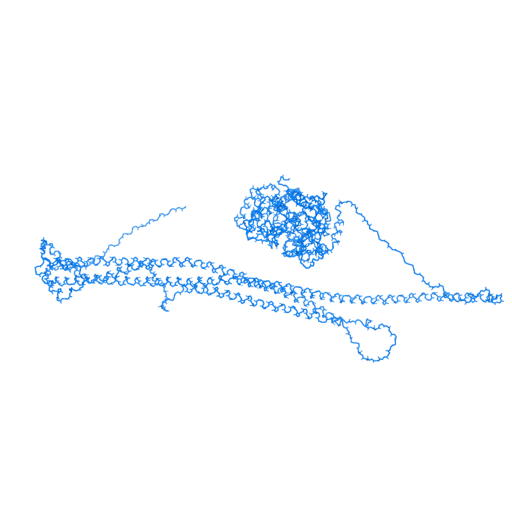 443 ? -39.478 -25.443 72.480 1.00 73.94 443 GLU A O 1
ATOM 3423 N N . LEU A 1 444 ? -39.376 -26.250 70.387 1.00 71.25 444 LEU A N 1
ATOM 3424 C CA . LEU A 1 444 ? -40.813 -26.510 70.259 1.00 71.25 444 LEU A CA 1
ATOM 3425 C C . LEU A 1 444 ? -41.281 -27.610 71.221 1.00 71.25 444 LEU A C 1
ATOM 3427 O O . LEU A 1 444 ? -42.287 -27.419 71.896 1.00 71.25 444 LEU A O 1
ATOM 3431 N N . ASP A 1 445 ? -40.531 -28.707 71.340 1.00 73.38 445 ASP A N 1
ATOM 3432 C CA . ASP A 1 445 ? -40.843 -29.810 72.256 1.00 73.38 445 ASP A CA 1
ATOM 3433 C C . ASP A 1 445 ? -40.801 -29.340 73.723 1.00 73.38 445 ASP A C 1
ATOM 3435 O O . ASP A 1 445 ? -41.686 -29.671 74.505 1.00 73.38 445 ASP A O 1
ATOM 3439 N N . LYS A 1 446 ? -39.829 -28.492 74.102 1.00 78.88 446 LYS A N 1
ATOM 3440 C CA . LYS A 1 446 ? -39.783 -27.880 75.446 1.00 78.88 446 LYS A CA 1
ATOM 3441 C C . LYS A 1 446 ? -40.995 -27.001 75.739 1.00 78.88 446 LYS A C 1
ATOM 3443 O O . LYS A 1 446 ? -41.534 -27.064 76.838 1.00 78.88 446 LYS A O 1
ATOM 3448 N N . LEU A 1 447 ? -41.393 -26.155 74.785 1.00 73.12 447 LEU A N 1
ATOM 3449 C CA . LEU A 1 447 ? -42.573 -25.300 74.938 1.00 73.12 447 LEU A CA 1
ATOM 3450 C C . LEU A 1 447 ? -43.850 -26.135 75.034 1.00 73.12 447 LEU A C 1
ATOM 3452 O O . LEU A 1 447 ? -44.740 -25.799 75.807 1.00 73.12 447 LEU A O 1
ATOM 3456 N N . TYR A 1 448 ? -43.916 -27.229 74.277 1.00 73.62 448 TYR A N 1
ATOM 3457 C CA . TYR A 1 448 ? -45.030 -28.163 74.317 1.00 73.62 448 TYR A CA 1
ATOM 3458 C C . TYR A 1 448 ? -45.154 -28.859 75.676 1.00 73.62 448 TYR A C 1
ATOM 3460 O O . TYR A 1 448 ? -46.251 -28.909 76.227 1.00 73.62 448 TYR A O 1
ATOM 3468 N N . GLU A 1 449 ? -44.048 -29.355 76.236 1.00 74.50 449 GLU A N 1
ATOM 3469 C CA . GLU A 1 449 ? -44.059 -29.983 77.563 1.00 74.50 449 GLU A CA 1
ATOM 3470 C C . GLU A 1 449 ? -44.377 -28.973 78.674 1.00 74.50 449 GLU A C 1
ATOM 3472 O O . GLU A 1 449 ? -45.192 -29.277 79.537 1.00 74.50 449 GLU A O 1
ATOM 3477 N N . ALA A 1 450 ? -43.845 -27.746 78.614 1.00 75.69 450 ALA A N 1
ATOM 3478 C CA . ALA A 1 450 ? -44.172 -26.702 79.591 1.00 75.69 450 ALA A CA 1
ATOM 3479 C C . ALA A 1 450 ? -45.657 -26.285 79.549 1.00 75.69 450 ALA A C 1
ATOM 3481 O O . ALA A 1 450 ? -46.279 -26.069 80.586 1.00 75.69 450 ALA A O 1
ATOM 3482 N N . ASP A 1 451 ? -46.246 -26.184 78.353 1.00 74.25 451 ASP A N 1
ATOM 3483 C CA . ASP A 1 451 ? -47.679 -25.912 78.181 1.00 74.25 451 ASP A CA 1
ATOM 3484 C C . ASP A 1 451 ? -48.549 -27.092 78.642 1.00 74.25 451 ASP A C 1
ATOM 3486 O O . ASP A 1 451 ? -49.624 -26.894 79.207 1.00 74.25 451 ASP A O 1
ATOM 3490 N N . LYS A 1 452 ? -48.090 -28.329 78.427 1.00 72.44 452 LYS A N 1
ATOM 3491 C CA . L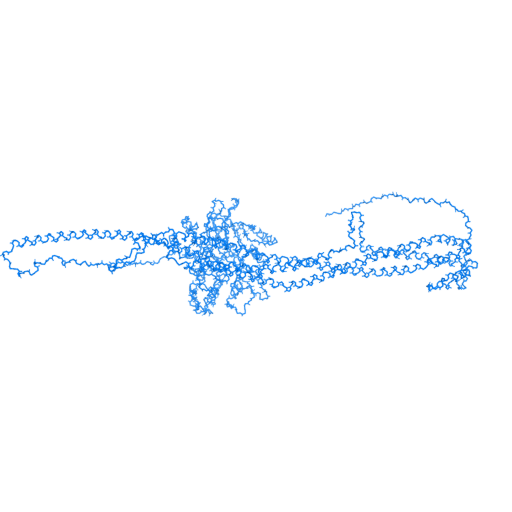YS A 1 452 ? -48.761 -29.535 78.918 1.00 72.44 452 LYS A CA 1
ATOM 3492 C C . LYS A 1 452 ? -48.758 -29.594 80.448 1.00 72.44 452 LYS A C 1
ATOM 3494 O O . LYS A 1 452 ? -49.815 -29.831 81.020 1.00 72.44 452 LYS A O 1
ATOM 3499 N N . GLU A 1 453 ? -47.621 -29.328 81.085 1.00 77.62 453 GLU A N 1
ATOM 3500 C CA . GLU A 1 453 ? -47.476 -29.288 82.547 1.00 77.62 453 GLU A CA 1
ATOM 3501 C C . GLU A 1 453 ? -48.383 -28.204 83.155 1.00 77.62 453 GLU A C 1
ATOM 3503 O O . GLU A 1 453 ? -49.187 -28.490 84.034 1.00 77.62 453 GLU A O 1
ATOM 3508 N N . ALA A 1 454 ? -48.397 -26.995 82.580 1.00 74.00 454 ALA A N 1
ATOM 3509 C CA . ALA A 1 454 ? -49.300 -25.924 83.014 1.00 74.00 454 ALA A CA 1
ATOM 3510 C C . ALA A 1 454 ? -50.795 -26.270 82.844 1.00 74.00 454 ALA A C 1
ATOM 3512 O O . ALA A 1 454 ? -51.635 -25.826 83.632 1.00 74.00 454 ALA A O 1
ATOM 3513 N N . ARG A 1 455 ? -51.154 -27.050 81.813 1.00 70.44 455 ARG A N 1
ATOM 3514 C CA . ARG A 1 455 ? -52.523 -27.555 81.620 1.00 70.44 455 ARG A CA 1
ATOM 3515 C C . ARG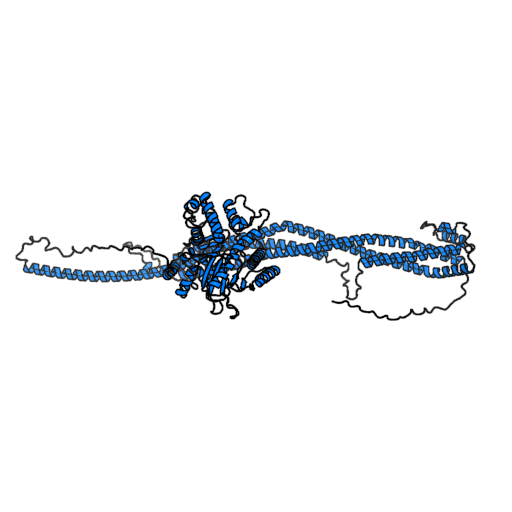 A 1 455 ? -52.888 -28.625 82.645 1.00 70.44 455 ARG A C 1
ATOM 3517 O O . ARG A 1 455 ? -54.032 -28.636 83.095 1.00 70.44 455 ARG A O 1
ATOM 3524 N N . GLU A 1 456 ? -51.956 -29.509 82.989 1.00 70.50 456 GLU A N 1
ATOM 3525 C CA . GLU A 1 456 ? -52.141 -30.540 84.016 1.00 70.50 456 GLU A CA 1
ATOM 3526 C C . GLU A 1 456 ? -52.315 -29.907 85.407 1.00 70.50 456 GLU A C 1
ATOM 3528 O O . GLU A 1 456 ? -53.315 -30.206 86.060 1.00 70.50 456 GLU A O 1
ATOM 3533 N N . ASP A 1 457 ? -51.471 -28.938 85.784 1.00 74.06 457 ASP A N 1
ATOM 3534 C CA . ASP A 1 457 ? -51.600 -28.161 87.030 1.00 74.06 457 ASP A CA 1
ATOM 3535 C C . ASP A 1 457 ? -52.957 -27.437 87.117 1.00 74.06 457 ASP A C 1
ATOM 3537 O O . ASP A 1 457 ? -53.672 -27.513 88.118 1.00 74.06 457 ASP A O 1
ATOM 3541 N N . PHE A 1 458 ? -53.370 -26.769 86.033 1.00 70.69 458 PHE A N 1
ATOM 3542 C CA . PHE A 1 458 ? -54.673 -26.100 85.969 1.00 70.69 458 PHE A CA 1
ATOM 3543 C C . PHE A 1 458 ? -55.848 -27.085 86.093 1.00 70.69 458 PHE A C 1
ATOM 3545 O O . PHE A 1 458 ? -56.870 -26.775 86.707 1.00 70.69 458 PHE A O 1
ATOM 3552 N N . LEU A 1 459 ? -55.732 -28.278 85.503 1.00 66.75 459 LEU A N 1
ATOM 3553 C CA . LEU A 1 459 ? -56.753 -29.321 85.608 1.00 66.75 459 LEU A CA 1
ATOM 3554 C C . LEU A 1 459 ? -56.817 -29.923 87.019 1.00 66.75 459 LEU A C 1
ATOM 3556 O O . LEU A 1 459 ? -57.914 -30.283 87.453 1.00 66.75 459 LEU A O 1
ATOM 3560 N N . GLU A 1 460 ? -55.695 -30.002 87.735 1.00 70.44 460 GLU A N 1
ATOM 3561 C CA . GLU A 1 460 ? -55.639 -30.458 89.128 1.00 70.44 460 GLU A CA 1
ATOM 3562 C C . GLU A 1 460 ? -56.312 -29.456 90.083 1.00 70.44 460 GLU A C 1
ATOM 3564 O O . GLU A 1 460 ? -57.150 -29.854 90.897 1.00 70.44 460 GLU A O 1
ATOM 3569 N N . ASP A 1 461 ? -56.066 -28.154 89.907 1.00 68.19 461 ASP A N 1
ATOM 3570 C CA . ASP A 1 461 ? -56.660 -27.089 90.732 1.00 68.19 461 ASP A CA 1
ATOM 3571 C C . ASP A 1 461 ? -58.182 -26.938 90.539 1.00 68.19 461 ASP A C 1
ATOM 3573 O O . ASP A 1 461 ? -58.913 -26.525 91.447 1.00 68.19 461 ASP A O 1
ATOM 3577 N N . VAL A 1 462 ? -58.683 -27.244 89.339 1.00 66.69 462 VAL A N 1
ATOM 3578 C CA . VAL A 1 462 ? -60.023 -26.821 88.900 1.00 66.69 462 VAL A CA 1
ATOM 3579 C C . VAL A 1 462 ? -60.960 -28.003 88.584 1.00 66.69 462 VAL A C 1
ATOM 3581 O O . VAL A 1 462 ? -62.185 -27.836 88.514 1.00 66.69 462 VAL A O 1
ATOM 3584 N N . GLY A 1 463 ? -60.425 -29.223 88.466 1.00 57.91 463 GLY A N 1
ATOM 3585 C CA . GLY A 1 463 ? -61.103 -30.411 87.929 1.00 57.91 463 GLY A CA 1
ATOM 3586 C C . GLY A 1 463 ? -62.345 -30.908 88.682 1.00 57.91 463 GLY A C 1
ATOM 3587 O O . GLY A 1 463 ? -63.140 -31.652 88.109 1.00 57.91 463 GLY A O 1
ATOM 3588 N N . GLY A 1 464 ? -62.560 -30.485 89.932 1.00 59.44 464 GLY A N 1
ATOM 3589 C CA . GLY A 1 464 ? -63.767 -30.810 90.708 1.00 59.44 464 GLY A CA 1
ATOM 3590 C C . GLY A 1 464 ? -64.928 -29.816 90.560 1.00 59.44 464 GLY A C 1
ATOM 3591 O O . GLY A 1 464 ? -66.048 -30.130 90.962 1.00 59.44 464 GLY A O 1
ATOM 3592 N N . SER A 1 465 ? -64.678 -28.628 89.998 1.00 60.34 465 SER A N 1
ATOM 3593 C CA . SER A 1 465 ? -65.573 -27.462 90.126 1.00 60.34 465 SER A CA 1
ATOM 3594 C C . SER A 1 465 ? -66.133 -26.943 88.799 1.00 60.34 465 SER A C 1
ATOM 3596 O O . SER A 1 465 ? -67.051 -26.122 88.807 1.00 60.34 465 SER A O 1
ATOM 3598 N N . LEU A 1 466 ? -65.597 -27.390 87.660 1.00 57.34 466 LEU A N 1
ATOM 3599 C CA . LEU A 1 466 ? -65.927 -26.854 86.339 1.00 57.34 466 LEU A CA 1
ATOM 3600 C C . LEU A 1 466 ? -66.390 -27.959 85.368 1.00 57.34 466 LEU A C 1
ATOM 3602 O O . LEU A 1 466 ? -65.640 -28.901 85.109 1.00 57.34 466 LEU A O 1
ATOM 3606 N N . PRO A 1 467 ? -67.617 -27.863 84.813 1.00 59.22 467 PRO A N 1
ATOM 3607 C CA . PRO A 1 467 ? -68.100 -28.771 83.773 1.00 59.22 467 PRO A CA 1
ATOM 3608 C C . PRO A 1 467 ? -67.203 -28.724 82.527 1.00 59.22 467 PRO A C 1
ATOM 3610 O O . PRO A 1 467 ? -66.795 -27.645 82.092 1.00 59.22 467 PRO A O 1
ATOM 3613 N N . ARG A 1 468 ? -66.926 -29.889 81.924 1.00 56.75 468 ARG A N 1
ATOM 3614 C CA . ARG A 1 468 ? -66.023 -30.050 80.758 1.00 56.75 468 ARG A CA 1
ATOM 3615 C C . ARG A 1 468 ? -66.465 -29.273 79.509 1.00 56.75 468 ARG A C 1
ATOM 3617 O O . ARG A 1 468 ? -65.693 -29.088 78.576 1.00 56.75 468 ARG A O 1
ATOM 3624 N N . ASP A 1 469 ? -67.705 -28.824 79.497 1.00 56.53 469 ASP A N 1
ATOM 3625 C CA . ASP A 1 469 ? -68.448 -28.261 78.382 1.00 56.53 469 ASP A CA 1
ATOM 3626 C C . ASP A 1 469 ? -68.406 -26.719 78.333 1.00 56.53 469 ASP A C 1
ATOM 3628 O O . ASP A 1 469 ? -68.828 -26.129 77.339 1.00 56.53 469 ASP A O 1
ATOM 3632 N N . ILE A 1 470 ? -67.818 -26.050 79.337 1.00 64.38 470 ILE A N 1
ATOM 3633 C CA . ILE A 1 470 ? -67.666 -24.581 79.333 1.00 64.38 470 ILE A CA 1
ATOM 3634 C C . ILE A 1 470 ? -66.593 -24.089 78.347 1.00 64.38 470 ILE A C 1
ATOM 3636 O O . ILE A 1 470 ? -66.663 -22.960 77.862 1.00 64.38 470 ILE A O 1
ATOM 3640 N N . TRP A 1 471 ? -65.596 -24.930 78.043 1.00 63.34 471 TRP A N 1
ATOM 3641 C CA . TRP A 1 471 ? -64.524 -24.618 77.100 1.00 63.34 471 TRP A CA 1
ATOM 3642 C C . TRP A 1 471 ? -64.164 -25.855 76.256 1.00 63.34 471 TRP A C 1
ATOM 3644 O O . TRP A 1 471 ? -63.229 -26.586 76.577 1.00 63.34 471 TRP A O 1
ATOM 3654 N N . PRO A 1 472 ? -64.835 -26.055 75.106 1.00 57.34 472 PRO A N 1
ATOM 3655 C CA . PRO A 1 472 ? -64.634 -27.220 74.234 1.00 57.34 472 PRO A CA 1
ATOM 3656 C C . PRO A 1 472 ? -63.206 -27.395 73.686 1.00 57.34 472 PRO A C 1
ATOM 3658 O O . PRO A 1 472 ? -62.837 -28.488 73.278 1.00 57.34 472 PRO A O 1
ATOM 3661 N N . ARG A 1 473 ? -62.407 -26.319 73.667 1.00 52.56 473 ARG A N 1
ATOM 3662 C CA . ARG A 1 473 ? -61.012 -26.289 73.188 1.00 52.56 473 ARG A CA 1
ATOM 3663 C C . ARG A 1 473 ? -59.964 -26.417 74.301 1.00 52.56 473 ARG A C 1
ATOM 3665 O O . ARG A 1 473 ? -58.779 -26.378 74.000 1.00 52.56 473 ARG A O 1
ATOM 3672 N N . ALA A 1 474 ? -60.367 -26.573 75.564 1.00 56.03 474 ALA A N 1
ATOM 3673 C CA . ALA A 1 474 ? -59.430 -26.725 76.683 1.00 56.03 474 ALA A CA 1
ATOM 3674 C C . ALA A 1 474 ? -58.595 -28.024 76.605 1.00 56.03 474 ALA A C 1
ATOM 3676 O O . ALA A 1 474 ? -57.572 -28.136 77.272 1.00 56.03 474 ALA A O 1
ATOM 3677 N N . GLY A 1 475 ? -59.011 -28.989 75.773 1.00 51.66 475 GLY A N 1
ATOM 3678 C CA . GLY A 1 475 ? -58.276 -30.229 75.499 1.00 51.66 475 GLY A CA 1
ATOM 3679 C C . GLY A 1 475 ? -57.424 -30.229 74.223 1.00 51.66 475 GLY A C 1
ATOM 3680 O O . GLY A 1 475 ? -56.786 -31.243 73.946 1.00 51.66 475 GLY A O 1
ATOM 3681 N N . ASP A 1 476 ? -57.400 -29.148 73.434 1.00 50.34 476 ASP A N 1
ATOM 3682 C CA . ASP A 1 476 ? -56.641 -29.125 72.177 1.00 50.34 476 ASP A CA 1
ATOM 3683 C C . ASP A 1 476 ? -55.146 -28.888 72.437 1.00 50.34 476 ASP A C 1
ATOM 3685 O O . ASP A 1 476 ? -54.742 -27.879 73.013 1.00 50.34 476 ASP A O 1
ATOM 3689 N N . ALA A 1 477 ? -54.308 -29.817 71.973 1.00 49.56 477 ALA A N 1
ATOM 3690 C CA . ALA A 1 477 ? -52.856 -29.701 72.022 1.00 49.56 477 ALA A CA 1
ATOM 3691 C C . ALA A 1 477 ? -52.349 -28.513 71.172 1.00 49.56 477 ALA A C 1
ATOM 3693 O O . ALA A 1 477 ? -52.823 -28.280 70.058 1.00 49.56 477 ALA A O 1
ATOM 3694 N N . PHE A 1 478 ? -51.331 -27.809 71.681 1.00 45.75 478 PHE A N 1
ATOM 3695 C CA . PHE A 1 478 ? -50.729 -26.550 71.193 1.00 45.75 478 PHE A CA 1
ATOM 3696 C C . PHE A 1 478 ? -50.269 -26.515 69.708 1.00 45.75 478 PHE A C 1
ATOM 3698 O O . PHE A 1 478 ? -49.851 -25.480 69.192 1.00 45.75 478 PHE A O 1
ATOM 3705 N N . LEU A 1 479 ? -50.339 -27.626 68.972 1.00 44.41 479 LEU A N 1
ATOM 3706 C CA . LEU A 1 479 ? -49.607 -27.843 67.718 1.00 44.41 479 LEU A CA 1
ATOM 3707 C C . LEU A 1 479 ? -50.220 -27.254 66.431 1.00 44.41 479 LEU A C 1
ATOM 3709 O O . LEU A 1 479 ? -49.654 -27.450 65.360 1.00 44.41 479 LEU A O 1
ATOM 3713 N N . ASN A 1 480 ? -51.312 -26.485 66.484 1.00 45.19 480 ASN A N 1
ATOM 3714 C CA . ASN A 1 480 ? -51.974 -25.989 65.261 1.00 45.19 480 ASN A CA 1
ATOM 3715 C C . ASN A 1 480 ? -51.693 -24.522 64.867 1.00 45.19 480 ASN A C 1
ATOM 3717 O O . ASN A 1 480 ? -52.298 -24.043 63.908 1.00 45.19 480 ASN A O 1
ATOM 3721 N N . ILE A 1 481 ? -50.794 -23.792 65.545 1.00 46.44 481 ILE A N 1
ATOM 3722 C CA . ILE A 1 481 ? -50.642 -22.332 65.322 1.00 46.44 481 ILE A CA 1
ATOM 3723 C C . ILE A 1 481 ? -49.414 -21.932 64.475 1.00 46.44 481 ILE A C 1
ATOM 3725 O O . ILE A 1 481 ? -49.418 -20.858 63.877 1.00 46.44 481 ILE A O 1
ATOM 3729 N N . PHE A 1 482 ? -48.397 -22.782 64.301 1.00 39.84 482 PHE A N 1
ATOM 3730 C CA . PHE A 1 482 ? -47.181 -22.401 63.560 1.00 39.84 482 PHE A CA 1
ATOM 3731 C C . PHE A 1 482 ? -47.073 -23.049 62.170 1.00 39.84 482 PHE A C 1
ATOM 3733 O O . PHE A 1 482 ? -46.307 -23.984 61.954 1.00 39.84 482 PHE A O 1
ATOM 3740 N N . LYS A 1 483 ? -47.785 -22.486 61.184 1.00 34.12 483 LYS A N 1
ATOM 3741 C CA . LYS A 1 483 ? -47.376 -22.547 59.768 1.00 34.12 483 LYS A CA 1
ATOM 3742 C C . LYS A 1 483 ? -46.813 -21.180 59.368 1.00 34.12 483 LYS A C 1
ATOM 3744 O O . LYS A 1 483 ? -47.549 -20.202 59.289 1.00 34.12 483 LYS A O 1
ATOM 3749 N N . PHE A 1 484 ? -45.496 -21.117 59.164 1.00 31.62 484 PHE A N 1
ATOM 3750 C CA . PHE A 1 484 ? -44.758 -19.915 58.761 1.00 31.62 484 PHE A CA 1
ATOM 3751 C C . PHE A 1 484 ? -45.263 -19.347 57.419 1.00 31.62 484 PHE A C 1
ATOM 3753 O O . PHE A 1 484 ? -45.333 -20.066 56.425 1.00 31.62 484 PHE A O 1
ATOM 3760 N N . VAL A 1 485 ? -45.548 -18.039 57.387 1.00 28.67 485 VAL A N 1
ATOM 3761 C CA . VAL A 1 485 ? -45.763 -17.234 56.171 1.00 28.67 485 VAL A CA 1
ATOM 3762 C C . VAL A 1 485 ? -44.494 -16.423 55.902 1.00 28.67 485 VAL A C 1
ATOM 3764 O O . VAL A 1 485 ? -43.954 -15.787 56.804 1.00 28.67 485 VAL A O 1
ATOM 3767 N N . ASN A 1 486 ? -44.013 -16.472 54.662 1.00 28.33 486 ASN A N 1
ATOM 3768 C CA . ASN A 1 486 ? -42.787 -15.830 54.190 1.00 28.33 486 ASN A CA 1
ATOM 3769 C C . ASN A 1 486 ? -43.124 -14.457 53.566 1.00 28.33 486 ASN A C 1
ATOM 3771 O O . ASN A 1 486 ? -44.072 -14.370 52.786 1.00 28.33 486 ASN A O 1
ATOM 3775 N N . VAL A 1 487 ? -42.368 -13.396 53.877 1.00 27.78 487 VAL A N 1
ATOM 3776 C CA . VAL A 1 487 ? -42.533 -12.050 53.285 1.00 27.78 487 VAL A CA 1
ATOM 3777 C C . VAL A 1 487 ? -41.217 -11.625 52.639 1.00 27.78 487 VAL A C 1
ATOM 3779 O O . VAL A 1 487 ? -40.203 -11.516 53.322 1.00 27.78 487 VAL A O 1
ATOM 3782 N N . ALA A 1 488 ? -41.243 -11.344 51.333 1.00 25.92 488 ALA A N 1
ATOM 3783 C CA . ALA A 1 488 ? -40.128 -10.746 50.605 1.00 25.92 488 ALA A CA 1
ATOM 3784 C C . ALA A 1 488 ? -40.616 -9.676 49.608 1.00 25.92 488 ALA A C 1
ATOM 3786 O O . ALA A 1 488 ? -41.470 -9.928 48.762 1.00 25.92 488 ALA A O 1
ATOM 3787 N N . GLY A 1 489 ? -40.030 -8.486 49.717 1.00 24.86 489 GLY A N 1
ATOM 3788 C CA . GLY A 1 489 ? -40.088 -7.328 48.816 1.00 24.86 489 GLY A CA 1
ATOM 3789 C C . GLY A 1 489 ? -39.138 -6.282 49.417 1.00 24.86 489 GLY A C 1
ATOM 3790 O O . GLY A 1 489 ? -39.028 -6.214 50.633 1.00 24.86 489 GLY A O 1
ATOM 3791 N N . MET A 1 490 ? -38.351 -5.471 48.719 1.00 26.14 490 MET A N 1
ATOM 3792 C CA . MET A 1 490 ? -38.198 -5.053 47.325 1.00 26.14 490 MET A CA 1
ATOM 3793 C C . MET A 1 490 ? -36.743 -4.549 47.181 1.00 26.14 490 MET A C 1
ATOM 3795 O O . MET A 1 490 ? -36.139 -4.193 48.188 1.00 26.14 490 MET A O 1
ATOM 3799 N N . ASN A 1 491 ? -36.221 -4.381 45.961 1.00 25.31 491 ASN A N 1
ATOM 3800 C CA . ASN A 1 491 ? -35.243 -3.315 45.694 1.00 25.31 491 ASN A CA 1
ATOM 3801 C C . ASN A 1 491 ? -35.379 -2.778 44.259 1.00 25.31 491 ASN A C 1
ATOM 3803 O O . ASN A 1 491 ? -35.417 -3.541 43.296 1.00 25.31 491 ASN A O 1
ATOM 3807 N N . LYS A 1 492 ? -35.475 -1.445 44.152 1.00 26.56 492 LYS A N 1
ATOM 3808 C CA . LYS A 1 492 ? -35.440 -0.633 42.924 1.00 26.56 492 LYS A CA 1
ATOM 3809 C C . LYS A 1 492 ? -34.024 -0.083 42.719 1.00 26.56 492 LYS A C 1
ATOM 3811 O O . LYS A 1 492 ? -33.374 0.287 43.692 1.00 26.56 492 LYS A O 1
ATOM 3816 N N . ILE A 1 493 ? -33.607 0.058 41.461 1.00 25.44 493 ILE A N 1
ATOM 3817 C CA . ILE A 1 493 ? -32.398 0.783 41.035 1.00 25.44 493 ILE A CA 1
ATOM 3818 C C . ILE A 1 493 ? -32.827 2.079 40.326 1.00 25.44 493 ILE A C 1
ATOM 3820 O O . ILE A 1 493 ? -33.802 2.081 39.576 1.00 25.44 493 ILE A O 1
ATOM 3824 N N . ILE A 1 494 ? -32.101 3.172 40.584 1.00 25.59 494 ILE A N 1
ATOM 3825 C CA . ILE A 1 494 ? -32.218 4.486 39.929 1.00 25.59 494 ILE A CA 1
ATOM 3826 C C . ILE A 1 494 ? -30.923 4.749 39.143 1.00 25.59 494 ILE A C 1
ATOM 3828 O O . ILE A 1 494 ? -29.833 4.538 39.669 1.00 25.59 494 ILE A O 1
ATOM 3832 N N . SER A 1 495 ? -31.052 5.244 37.910 1.00 26.62 495 SER A N 1
ATOM 3833 C CA . SER A 1 495 ? -29.972 5.800 37.071 1.00 26.62 495 SER A CA 1
ATOM 3834 C C . SER A 1 495 ? -29.890 7.332 37.216 1.00 26.62 495 SER A C 1
ATOM 3836 O O . SER A 1 495 ? -30.934 7.947 37.445 1.00 26.62 495 SER A O 1
ATOM 3838 N N . PRO A 1 496 ? -28.729 7.986 36.995 1.00 31.89 496 PRO A N 1
ATOM 3839 C CA . PRO A 1 496 ? -28.671 9.443 36.863 1.00 31.89 496 PRO A CA 1
ATOM 3840 C C . PRO A 1 496 ? -28.206 9.953 35.483 1.00 31.89 496 PRO A C 1
ATOM 3842 O O . PRO A 1 496 ? -27.446 9.309 34.764 1.00 31.89 496 PRO A O 1
ATOM 3845 N N . GLN A 1 497 ? -28.703 11.150 35.155 1.00 27.41 497 GLN A N 1
ATOM 3846 C CA . GLN A 1 497 ? -28.496 11.945 33.938 1.00 27.41 497 GLN A CA 1
ATOM 3847 C C . GLN A 1 497 ? -27.210 12.800 33.979 1.00 27.41 497 GLN A C 1
ATOM 3849 O O . GLN A 1 497 ? -26.745 13.191 35.049 1.00 27.41 497 GLN A O 1
ATOM 3854 N N . LEU A 1 498 ? -26.691 13.132 32.787 1.00 29.88 498 LEU A N 1
ATOM 3855 C CA . LEU A 1 498 ? -25.478 13.919 32.511 1.00 29.88 498 LEU A CA 1
ATOM 3856 C C . LEU A 1 498 ? -25.596 15.436 32.791 1.00 29.88 498 LEU A C 1
ATOM 3858 O O . LEU A 1 498 ? -26.646 16.051 32.605 1.00 29.88 498 LEU A O 1
ATOM 3862 N N . ARG A 1 499 ? -24.443 16.042 33.118 1.00 26.52 499 ARG A N 1
ATOM 3863 C CA . ARG A 1 499 ? -24.117 17.485 33.138 1.00 26.52 499 ARG A CA 1
ATOM 3864 C C . ARG A 1 499 ? -22.669 17.695 32.599 1.00 26.52 499 ARG A C 1
ATOM 3866 O O . ARG A 1 499 ? -22.002 16.695 32.352 1.00 26.52 499 ARG A O 1
ATOM 3873 N N . PRO A 1 500 ? -22.225 18.940 32.311 1.00 32.03 500 PRO A N 1
ATOM 3874 C CA . PRO A 1 500 ? -21.415 19.308 31.138 1.00 32.03 500 PRO A CA 1
ATOM 3875 C C . PRO A 1 500 ? -19.917 18.960 31.204 1.00 32.03 500 PRO A C 1
ATOM 3877 O O . PRO A 1 500 ? -19.341 18.807 32.275 1.00 32.03 500 PRO A O 1
ATOM 3880 N N . ILE A 1 501 ? -19.314 18.859 30.014 1.00 41.69 501 ILE A N 1
ATOM 3881 C CA . ILE A 1 501 ? -18.001 18.267 29.725 1.00 41.69 501 ILE A CA 1
ATOM 3882 C C . ILE A 1 501 ? -16.858 19.221 30.106 1.00 41.69 501 ILE A C 1
ATOM 3884 O O . ILE A 1 501 ? -16.483 20.110 29.345 1.00 41.69 501 ILE A O 1
ATOM 3888 N N . THR A 1 502 ? -16.265 18.985 31.271 1.00 44.44 502 THR A N 1
ATOM 3889 C CA . THR A 1 502 ? -14.806 19.017 31.439 1.00 44.44 502 THR A CA 1
ATOM 3890 C C . THR A 1 502 ? -14.300 17.586 31.226 1.00 44.44 502 THR A C 1
ATOM 3892 O O . THR A 1 502 ? -15.023 16.636 31.539 1.00 44.44 502 THR A O 1
ATOM 3895 N N . THR A 1 503 ? -13.105 17.392 30.653 1.00 58.78 503 THR A N 1
ATOM 3896 C CA . THR A 1 503 ? -12.521 16.047 30.497 1.00 58.78 503 THR A CA 1
ATOM 3897 C C . THR A 1 503 ? -12.100 15.539 31.874 1.00 58.78 503 THR A C 1
ATOM 3899 O O . THR A 1 503 ? -10.952 15.658 32.292 1.00 58.78 503 THR A O 1
ATOM 3902 N N . ASP A 1 504 ? -13.065 15.030 32.632 1.00 75.25 504 ASP A N 1
ATOM 3903 C CA . ASP A 1 504 ? -12.796 14.344 33.882 1.00 75.25 504 ASP A CA 1
ATOM 3904 C C . ASP A 1 504 ? -11.999 13.070 33.578 1.00 75.25 504 ASP A C 1
ATOM 3906 O O . ASP A 1 504 ? -12.455 12.193 32.841 1.00 75.25 504 ASP A O 1
ATOM 3910 N N . MET A 1 505 ? -10.784 12.979 34.119 1.00 82.12 505 MET A N 1
ATOM 3911 C CA . MET A 1 505 ? -9.915 11.832 33.861 1.00 82.12 505 MET A CA 1
ATOM 3912 C C . MET A 1 505 ? -10.521 10.541 34.417 1.00 82.12 505 MET A C 1
ATOM 3914 O O . MET A 1 505 ? -10.330 9.479 33.826 1.00 82.12 505 MET A O 1
ATOM 3918 N N . ASP A 1 506 ? -11.323 10.625 35.483 1.00 80.62 506 ASP A N 1
ATOM 3919 C CA . ASP A 1 506 ? -12.044 9.466 36.012 1.00 80.62 506 ASP A CA 1
ATOM 3920 C C . ASP A 1 506 ? -13.101 8.970 35.012 1.00 80.62 506 ASP A C 1
ATOM 3922 O O . ASP A 1 506 ? -13.269 7.762 34.833 1.00 80.62 506 ASP A O 1
ATOM 3926 N N . SER A 1 507 ? -13.745 9.883 34.277 1.00 85.88 507 SER A N 1
ATOM 3927 C CA . SER A 1 507 ? -14.644 9.557 33.163 1.00 85.88 507 SER A CA 1
ATOM 3928 C C . SER A 1 507 ? -13.905 8.879 32.004 1.00 85.88 507 SER A C 1
ATOM 3930 O O . SER A 1 507 ? -14.362 7.843 31.517 1.00 85.88 507 SER A O 1
ATOM 3932 N N . VAL A 1 508 ? -12.742 9.396 31.591 1.00 85.94 508 VAL A N 1
ATOM 3933 C CA . VAL A 1 508 ? -11.936 8.800 30.506 1.00 85.94 508 VAL A CA 1
ATOM 3934 C C . VAL A 1 508 ? -11.419 7.407 30.900 1.00 85.94 508 VAL A C 1
ATOM 3936 O O . VAL A 1 508 ? -11.583 6.456 30.136 1.00 85.94 508 VAL A O 1
ATOM 3939 N N . LEU A 1 509 ? -10.892 7.238 32.120 1.00 87.06 509 LEU A N 1
ATOM 3940 C CA . LEU A 1 509 ? -10.466 5.931 32.644 1.00 87.06 509 LEU A CA 1
ATOM 3941 C C . LEU A 1 509 ? -11.639 4.954 32.776 1.00 87.06 509 LEU A C 1
ATOM 3943 O O . LEU A 1 509 ? -11.507 3.772 32.455 1.00 87.06 509 LEU A O 1
ATOM 3947 N N . SER A 1 510 ? -12.797 5.430 33.240 1.00 89.25 510 SER A N 1
ATOM 3948 C CA . SER A 1 510 ? -14.017 4.623 33.321 1.00 89.25 510 SER A CA 1
ATOM 3949 C C . SER A 1 510 ? -14.451 4.136 31.938 1.00 89.25 510 SER A C 1
ATOM 3951 O O . SER A 1 510 ? -14.768 2.959 31.771 1.00 89.25 510 SER A O 1
ATOM 3953 N N . ARG A 1 511 ? -14.400 4.998 30.918 1.00 91.31 511 ARG A N 1
ATOM 3954 C CA . ARG A 1 511 ? -14.713 4.628 29.530 1.00 91.31 511 ARG A CA 1
ATOM 3955 C C . ARG A 1 511 ? -13.731 3.610 28.967 1.00 91.31 511 ARG A C 1
ATOM 3957 O O . ARG A 1 511 ? -14.187 2.603 28.433 1.00 91.31 511 ARG A O 1
ATOM 3964 N N . ALA A 1 512 ? -12.426 3.813 29.156 1.00 89.44 512 ALA A N 1
ATOM 3965 C CA . ALA A 1 512 ? -11.398 2.851 28.750 1.00 89.44 512 ALA A CA 1
ATOM 3966 C C . ALA A 1 512 ? -11.664 1.458 29.351 1.00 89.44 512 ALA A C 1
ATOM 3968 O O . ALA A 1 512 ? -11.705 0.453 28.639 1.00 89.44 512 ALA A O 1
ATOM 3969 N N . ARG A 1 513 ? -11.976 1.397 30.654 1.00 88.44 513 ARG A N 1
ATOM 3970 C CA . ARG A 1 513 ? -12.323 0.142 31.345 1.00 88.44 513 ARG A CA 1
ATOM 3971 C C . ARG A 1 513 ? -13.623 -0.483 30.856 1.00 88.44 513 ARG A C 1
ATOM 3973 O O . ARG A 1 513 ? -13.758 -1.698 30.953 1.00 88.44 513 ARG A O 1
ATOM 3980 N N . ASN A 1 514 ? -14.561 0.302 30.334 1.00 90.75 514 ASN A N 1
ATOM 3981 C CA . ASN A 1 514 ? -15.906 -0.140 29.957 1.00 90.75 514 ASN A CA 1
ATOM 3982 C C . ASN A 1 514 ? -16.113 -0.302 28.441 1.00 90.75 514 ASN A C 1
ATOM 3984 O O . ASN A 1 514 ? -17.247 -0.502 28.012 1.00 90.75 514 ASN A O 1
ATOM 3988 N N . LEU A 1 515 ? -15.047 -0.279 27.631 1.00 92.19 515 LEU A N 1
ATOM 3989 C CA . LEU A 1 515 ? -15.142 -0.610 26.206 1.00 92.19 515 LEU A CA 1
ATOM 3990 C C . LEU A 1 515 ? -15.744 -2.008 25.999 1.00 92.19 515 LEU A C 1
ATOM 3992 O O . LEU A 1 515 ? -15.406 -2.943 26.733 1.00 92.19 515 LEU A O 1
ATOM 3996 N N . ALA A 1 516 ? -16.623 -2.138 25.000 1.00 93.19 516 ALA A N 1
ATOM 3997 C CA . ALA A 1 516 ? -17.256 -3.409 24.644 1.00 93.19 516 ALA A CA 1
ATOM 3998 C C . ALA A 1 516 ? -16.218 -4.431 24.155 1.00 93.19 516 ALA A C 1
ATOM 4000 O O . ALA A 1 516 ? -16.196 -5.564 24.627 1.00 93.19 516 ALA A O 1
ATOM 4001 N N . VAL A 1 517 ? -15.310 -3.995 23.279 1.00 93.81 517 VAL A N 1
ATOM 4002 C CA . VAL A 1 517 ? -14.109 -4.745 22.897 1.00 93.81 517 VAL A CA 1
ATOM 4003 C C . VAL A 1 517 ? -12.937 -4.208 23.701 1.00 93.81 517 VAL A C 1
ATOM 4005 O O . VAL A 1 517 ? -12.651 -3.011 23.667 1.00 93.81 517 VAL A O 1
ATOM 4008 N N . LYS A 1 518 ? -12.276 -5.078 24.466 1.00 93.19 518 LYS A N 1
ATOM 4009 C CA . LYS A 1 518 ? -11.114 -4.677 25.262 1.00 93.19 518 LYS A CA 1
ATOM 4010 C C . LYS A 1 518 ? -9.892 -4.495 24.361 1.00 93.19 518 LYS A C 1
ATOM 4012 O O . LYS A 1 518 ? -9.711 -5.304 23.452 1.00 93.19 518 LYS A O 1
ATOM 4017 N N . PRO A 1 519 ? -9.041 -3.488 24.628 1.00 93.25 519 PRO A N 1
ATOM 4018 C CA . PRO A 1 519 ? -7.708 -3.444 24.045 1.00 93.25 519 PRO A CA 1
ATOM 4019 C C . PRO A 1 519 ? -6.983 -4.781 24.309 1.00 93.25 519 PRO A C 1
ATOM 4021 O O . PRO A 1 519 ? -7.028 -5.260 25.446 1.00 93.25 519 PRO A O 1
ATOM 4024 N N . PRO A 1 520 ? -6.341 -5.401 23.303 1.00 92.75 520 PRO A N 1
ATOM 4025 C CA . PRO A 1 520 ? -5.653 -6.684 23.473 1.00 92.75 520 PRO A CA 1
ATOM 4026 C C . PRO A 1 520 ? -4.495 -6.657 24.474 1.00 92.75 520 PRO A C 1
ATOM 4028 O O . PRO A 1 520 ? -4.127 -7.697 25.014 1.00 92.75 520 PRO A O 1
ATOM 4031 N N . ILE A 1 521 ? -3.908 -5.482 24.707 1.00 93.88 521 ILE A N 1
ATOM 4032 C CA . ILE A 1 521 ? -2.808 -5.271 25.649 1.00 93.88 521 ILE A CA 1
ATOM 4033 C C . ILE A 1 521 ? -3.144 -4.133 26.613 1.00 93.88 521 ILE A C 1
ATOM 4035 O O . ILE A 1 521 ? -3.951 -3.252 26.314 1.00 93.88 521 ILE A O 1
ATOM 4039 N N . THR A 1 522 ? -2.495 -4.143 27.777 1.00 93.50 522 THR A N 1
ATOM 4040 C CA . THR A 1 522 ? -2.648 -3.107 28.814 1.00 93.50 522 THR A CA 1
ATOM 4041 C C . THR A 1 522 ? -1.356 -2.337 29.090 1.00 93.50 522 THR A C 1
ATOM 4043 O O . THR A 1 522 ? -1.361 -1.382 29.866 1.00 93.50 522 THR A O 1
ATOM 4046 N N . THR A 1 523 ? -0.238 -2.748 28.486 1.00 94.19 523 THR A N 1
ATOM 4047 C CA . THR A 1 523 ? 1.106 -2.189 28.718 1.00 94.19 523 THR A CA 1
ATOM 4048 C C . THR A 1 523 ? 1.212 -0.715 28.330 1.00 94.19 523 THR A C 1
ATOM 4050 O O . THR A 1 523 ? 1.931 0.040 28.977 1.00 94.19 523 THR A O 1
ATOM 4053 N N . ASN A 1 524 ? 0.449 -0.292 27.327 1.00 93.88 524 ASN A N 1
ATOM 4054 C CA . ASN A 1 524 ? 0.347 1.071 26.806 1.00 93.88 524 ASN A CA 1
ATOM 4055 C C . ASN A 1 524 ? -0.924 1.818 27.270 1.00 93.88 524 ASN A C 1
ATOM 4057 O O . ASN A 1 524 ? -1.222 2.888 26.740 1.00 93.88 524 ASN A O 1
ATOM 4061 N N . SER A 1 525 ? -1.690 1.274 28.225 1.00 95.56 525 SER A N 1
ATOM 4062 C CA . SER A 1 525 ? -2.917 1.925 28.709 1.00 95.56 525 SER A CA 1
ATOM 4063 C C . SER A 1 525 ? -2.602 3.233 29.437 1.00 95.56 525 SER A C 1
ATOM 4065 O O . SER A 1 525 ? -1.651 3.304 30.218 1.00 95.56 525 SER A O 1
ATOM 4067 N N . ILE A 1 526 ? -3.444 4.255 29.266 1.00 94.50 526 ILE A N 1
ATOM 4068 C CA . ILE A 1 526 ? -3.327 5.542 29.972 1.00 94.50 526 ILE A CA 1
ATOM 4069 C C . ILE A 1 526 ? -3.402 5.380 31.496 1.00 94.50 526 ILE A C 1
ATOM 4071 O O . ILE A 1 526 ? -2.883 6.210 32.235 1.00 94.50 526 ILE A O 1
ATOM 4075 N N . ALA A 1 527 ? -4.003 4.286 31.979 1.00 92.56 527 ALA A N 1
ATOM 4076 C CA . ALA A 1 527 ? -4.047 3.943 33.399 1.00 92.56 527 ALA A CA 1
ATOM 4077 C C . ALA A 1 527 ? -2.664 3.615 33.994 1.00 92.56 527 ALA A C 1
ATOM 4079 O O . ALA A 1 527 ? -2.505 3.650 35.213 1.00 92.56 527 ALA A O 1
ATOM 4080 N N . SER A 1 528 ? -1.683 3.296 33.146 1.00 92.31 528 SER A N 1
ATOM 4081 C CA . SER A 1 528 ? -0.308 2.962 33.529 1.00 92.31 528 SER A CA 1
ATOM 4082 C C . SER A 1 528 ? 0.599 4.194 33.659 1.00 92.31 528 SER A C 1
ATOM 4084 O O . SER A 1 528 ? 1.746 4.061 34.087 1.00 92.31 528 SER A O 1
ATOM 4086 N N . PHE A 1 529 ? 0.111 5.387 33.304 1.00 93.50 529 PHE A N 1
ATOM 4087 C CA . PHE A 1 529 ? 0.881 6.633 33.316 1.00 93.50 529 PHE A CA 1
ATOM 4088 C C . PHE A 1 529 ? 0.323 7.646 34.318 1.00 93.50 529 PHE A C 1
ATOM 4090 O O . PHE A 1 529 ? -0.738 7.459 34.914 1.00 93.50 529 PHE A O 1
ATOM 4097 N N . ASP A 1 530 ? 1.056 8.746 34.508 1.00 92.50 530 ASP A N 1
ATOM 4098 C CA . ASP A 1 530 ? 0.623 9.838 35.375 1.00 92.50 530 ASP A CA 1
ATOM 4099 C C . ASP A 1 530 ? -0.759 10.375 34.927 1.00 92.50 530 ASP A C 1
ATOM 4101 O O . ASP A 1 530 ? -0.915 10.778 33.765 1.00 92.50 530 ASP A O 1
ATOM 4105 N N . PRO A 1 531 ? -1.770 10.407 35.819 1.00 89.81 531 PRO A N 1
ATOM 4106 C CA . PRO A 1 531 ? -3.125 10.816 35.454 1.00 89.81 531 PRO A CA 1
ATOM 4107 C C . PRO A 1 531 ? -3.233 12.265 34.973 1.00 89.81 531 PRO A C 1
ATOM 4109 O O . PRO A 1 531 ? -4.075 12.562 34.125 1.00 89.81 531 PRO A O 1
ATOM 4112 N N . ASN A 1 532 ? -2.399 13.177 35.487 1.00 90.38 532 ASN A N 1
ATOM 4113 C CA . ASN A 1 532 ? -2.421 14.579 35.059 1.00 90.38 532 ASN A CA 1
ATOM 4114 C C . ASN A 1 532 ? -1.845 14.729 33.648 1.00 90.38 532 ASN A C 1
ATOM 4116 O O . ASN A 1 532 ? -2.415 15.434 32.819 1.00 90.38 532 ASN A O 1
ATOM 4120 N N . THR A 1 533 ? -0.751 14.026 33.359 1.00 92.81 533 THR A N 1
ATOM 4121 C CA . THR A 1 533 ? -0.153 13.974 32.021 1.00 92.81 533 THR A CA 1
ATOM 4122 C C . THR A 1 533 ? -1.127 13.355 31.024 1.00 92.81 533 THR A C 1
ATOM 4124 O O . THR A 1 533 ? -1.397 13.954 29.990 1.00 92.81 533 THR A O 1
ATOM 4127 N N . SER A 1 534 ? -1.751 12.229 31.378 1.00 93.69 534 SER A N 1
ATOM 4128 C CA . SER A 1 534 ? -2.752 11.567 30.531 1.00 93.69 534 SER A CA 1
ATOM 4129 C C . SER A 1 534 ? -3.979 12.447 30.269 1.00 93.69 534 SER A C 1
ATOM 4131 O O . SER A 1 534 ? -4.495 12.468 29.152 1.00 93.69 534 SER A O 1
ATOM 4133 N N . ARG A 1 535 ? -4.426 13.223 31.268 1.00 93.19 535 ARG A N 1
ATOM 4134 C CA . ARG A 1 535 ? -5.496 14.218 31.098 1.00 93.19 535 ARG A CA 1
ATOM 4135 C C . ARG A 1 535 ? -5.091 15.308 30.111 1.00 93.19 535 ARG A C 1
ATOM 4137 O O . ARG A 1 535 ? -5.840 15.578 29.175 1.00 93.19 535 ARG A O 1
ATOM 4144 N N . ASN A 1 536 ? -3.912 15.899 30.299 1.00 92.81 536 ASN A N 1
ATOM 4145 C CA . ASN A 1 536 ? -3.387 16.922 29.394 1.00 92.81 536 ASN A CA 1
ATOM 4146 C C . ASN A 1 536 ? -3.239 16.374 27.969 1.00 92.81 536 ASN A C 1
ATOM 4148 O O . ASN A 1 536 ? -3.503 17.087 27.004 1.00 92.81 536 ASN A O 1
ATOM 4152 N N . ASP A 1 537 ? -2.870 15.100 27.827 1.00 95.94 537 ASP A N 1
ATOM 4153 C CA . ASP A 1 537 ? -2.748 14.466 26.522 1.00 95.94 537 ASP A CA 1
ATOM 4154 C C . ASP A 1 537 ? -4.104 14.255 25.843 1.00 95.94 537 ASP A C 1
ATOM 4156 O O . ASP A 1 537 ? -4.270 14.549 24.653 1.00 95.94 537 ASP A O 1
ATOM 4160 N N . ALA A 1 538 ? -5.103 13.809 26.608 1.00 95.38 538 ALA A N 1
ATOM 4161 C CA . ALA A 1 538 ? -6.476 13.688 26.136 1.00 95.38 538 ALA A CA 1
ATOM 4162 C C . ALA A 1 538 ? -7.031 15.047 25.669 1.00 95.38 538 ALA A C 1
ATOM 4164 O O . ALA A 1 538 ? -7.648 15.133 24.602 1.00 95.38 538 ALA A O 1
ATOM 4165 N N . GLU A 1 539 ? -6.774 16.117 26.429 1.00 94.75 539 GLU A N 1
ATOM 4166 C CA . GLU A 1 539 ? -7.156 17.495 26.092 1.00 94.75 539 GLU A CA 1
ATOM 4167 C C . GLU A 1 539 ? -6.379 18.046 24.887 1.00 94.75 539 GLU A C 1
ATOM 4169 O O . GLU A 1 539 ? -6.956 18.739 24.049 1.00 94.75 539 GLU A O 1
ATOM 4174 N N . GLY A 1 540 ? -5.100 17.687 24.759 1.00 95.69 540 GLY A N 1
ATOM 4175 C CA . GLY A 1 540 ? -4.228 18.065 23.647 1.00 95.69 540 GLY A CA 1
ATOM 4176 C C . GLY A 1 540 ? -4.482 17.297 22.346 1.00 95.69 540 GLY A C 1
ATOM 4177 O O . GLY A 1 540 ? -3.918 17.665 21.307 1.00 95.69 540 GLY A O 1
ATOM 4178 N N . THR A 1 541 ? -5.309 16.249 22.381 1.00 98.19 541 THR A N 1
ATOM 4179 C CA . THR A 1 541 ? -5.740 15.495 21.196 1.00 98.19 541 THR A CA 1
ATOM 4180 C C . THR A 1 541 ? -6.804 16.279 20.423 1.00 98.19 541 THR A C 1
ATOM 4182 O O . THR A 1 541 ? -7.721 16.854 21.024 1.00 98.19 541 THR A O 1
ATOM 4185 N N . ARG A 1 542 ? -6.675 16.320 19.091 1.00 98.19 542 ARG A N 1
ATOM 4186 C CA . ARG A 1 542 ? -7.542 17.082 18.178 1.00 98.19 542 ARG A CA 1
ATOM 4187 C C . ARG A 1 542 ? -7.633 16.444 16.792 1.00 98.19 542 ARG A C 1
ATOM 4189 O O . ARG A 1 542 ? -6.690 15.791 16.341 1.00 98.19 542 ARG A O 1
ATOM 4196 N N . ILE A 1 543 ? -8.741 16.693 16.100 1.00 98.62 543 ILE A N 1
ATOM 4197 C CA . ILE A 1 543 ? -8.868 16.420 14.665 1.00 98.62 543 ILE A CA 1
ATOM 4198 C C . ILE A 1 543 ? -8.137 17.534 13.910 1.00 98.62 543 ILE A C 1
ATOM 4200 O O . ILE A 1 543 ? -8.292 18.709 14.243 1.00 98.62 543 ILE A O 1
ATOM 4204 N N . VAL A 1 544 ? -7.355 17.182 12.895 1.00 98.50 544 VAL A N 1
ATOM 4205 C CA . VAL A 1 544 ? -6.655 18.129 12.021 1.00 98.50 544 VAL A CA 1
ATOM 4206 C C . VAL A 1 544 ? -7.201 18.030 10.602 1.00 98.50 544 VAL A C 1
ATOM 4208 O O . VAL A 1 544 ? -7.356 16.934 10.061 1.00 98.50 544 VAL A O 1
ATOM 4211 N N . VAL A 1 545 ? -7.514 19.179 10.003 1.00 98.38 545 VAL A N 1
ATOM 4212 C CA . VAL A 1 545 ? -8.064 19.259 8.644 1.00 98.38 545 VAL A CA 1
ATOM 4213 C C . VAL A 1 545 ? -7.379 20.355 7.836 1.00 98.38 545 VAL A C 1
ATOM 4215 O O . VAL A 1 545 ? -7.003 21.404 8.364 1.00 98.38 545 VAL A O 1
ATOM 4218 N N . HIS A 1 546 ? -7.258 20.138 6.529 1.00 97.88 546 HIS A N 1
ATOM 4219 C CA . HIS A 1 546 ? -6.764 21.147 5.595 1.00 97.88 546 HIS A CA 1
ATOM 4220 C C . HIS A 1 546 ? -7.724 22.361 5.543 1.00 97.88 546 HIS A C 1
ATOM 4222 O O . HIS A 1 546 ? -8.941 22.191 5.567 1.00 97.88 546 HIS A O 1
ATOM 4228 N N . SER A 1 547 ? -7.207 23.586 5.387 1.00 96.50 547 SER A N 1
ATOM 4229 C CA . SER A 1 547 ? -7.978 24.851 5.299 1.00 96.50 547 SER A CA 1
ATOM 4230 C C . SER A 1 547 ? -9.204 24.831 4.376 1.00 96.50 547 SER A C 1
ATOM 4232 O O . SER A 1 547 ? -10.256 25.366 4.709 1.00 96.50 547 SER A O 1
ATOM 4234 N N . ARG A 1 548 ? -9.073 24.200 3.208 1.00 97.19 548 ARG A N 1
ATOM 4235 C CA . ARG A 1 548 ? -10.148 23.973 2.222 1.00 97.19 548 ARG A CA 1
ATOM 4236 C C . ARG A 1 548 ? -11.203 22.925 2.610 1.00 97.19 548 ARG A C 1
ATOM 4238 O O . ARG A 1 548 ? -12.248 22.878 1.970 1.00 97.19 548 ARG A O 1
ATOM 4245 N N . PHE A 1 549 ? -10.952 22.071 3.600 1.00 98.12 549 PHE A N 1
ATOM 4246 C CA . PHE A 1 549 ? -11.817 20.927 3.912 1.00 98.12 549 PHE A CA 1
ATOM 4247 C C . PHE A 1 549 ? -13.235 21.325 4.359 1.00 98.12 549 PHE A C 1
ATOM 4249 O O . PHE A 1 549 ? -14.182 20.715 3.869 1.00 98.12 549 PHE A O 1
ATOM 4256 N N . PRO A 1 550 ? -13.443 22.385 5.172 1.00 98.19 550 PRO A N 1
ATOM 4257 C CA . PRO A 1 550 ? -14.791 22.851 5.499 1.00 98.19 550 PRO A CA 1
ATOM 4258 C C . PRO A 1 550 ? -15.645 23.159 4.261 1.00 98.19 550 PRO A C 1
ATOM 4260 O O . PRO A 1 550 ? -16.816 22.803 4.226 1.00 98.19 550 PRO A O 1
ATOM 4263 N N . ALA A 1 551 ? -15.059 23.751 3.214 1.00 98.12 551 ALA A N 1
ATOM 4264 C CA . ALA A 1 551 ? -15.783 24.047 1.977 1.00 98.12 551 ALA A CA 1
ATOM 4265 C C . ALA A 1 551 ? -16.176 22.775 1.203 1.00 98.12 551 ALA A C 1
ATOM 4267 O O . ALA A 1 551 ? -17.269 22.722 0.643 1.00 98.12 551 ALA A O 1
ATOM 4268 N N . LEU A 1 552 ? -15.322 21.742 1.210 1.00 98.56 552 LEU A N 1
ATOM 4269 C CA . LEU A 1 552 ? -15.653 20.431 0.638 1.00 98.56 552 LEU A CA 1
ATOM 4270 C C . LEU A 1 552 ? -16.845 19.800 1.365 1.00 98.56 552 LEU A C 1
ATOM 4272 O O . LEU A 1 552 ? -17.764 19.302 0.721 1.00 98.56 552 LEU A O 1
ATOM 4276 N N . ILE A 1 553 ? -16.850 19.853 2.698 1.00 98.69 553 ILE A N 1
ATOM 4277 C CA . ILE A 1 553 ? -17.944 19.306 3.500 1.00 98.69 553 ILE A CA 1
ATOM 4278 C C . ILE A 1 553 ? -19.252 20.063 3.254 1.00 98.69 553 ILE A C 1
ATOM 4280 O O . ILE A 1 553 ? -20.290 19.434 3.088 1.00 98.69 553 ILE A O 1
ATOM 4284 N N . GLU A 1 554 ? -19.229 21.393 3.168 1.00 98.44 554 GLU A N 1
ATOM 4285 C CA . GLU A 1 554 ? -20.441 22.163 2.849 1.00 98.44 554 GLU A CA 1
ATOM 4286 C C . GLU A 1 554 ? -20.997 21.814 1.457 1.00 98.44 554 GLU A C 1
ATOM 4288 O O . GLU A 1 554 ? -22.213 21.669 1.286 1.00 98.44 554 GLU A O 1
ATOM 4293 N N . ALA A 1 555 ? -20.121 21.602 0.468 1.00 98.44 555 ALA A N 1
ATOM 4294 C CA . ALA A 1 555 ? -20.522 21.123 -0.855 1.00 98.44 555 ALA A CA 1
ATOM 4295 C C . ALA A 1 555 ? -21.111 19.701 -0.796 1.00 98.44 555 ALA A C 1
ATOM 4297 O O . ALA A 1 555 ? -22.159 19.445 -1.396 1.00 98.44 555 ALA A O 1
ATOM 4298 N N . PHE A 1 556 ? -20.496 18.798 -0.025 1.00 98.62 556 PHE A N 1
ATOM 4299 C CA . PHE A 1 556 ? -21.007 17.449 0.229 1.00 98.62 556 PHE A CA 1
ATOM 4300 C C . PHE A 1 556 ? -22.393 17.479 0.885 1.00 98.62 556 PHE A C 1
ATOM 4302 O O . PHE A 1 556 ? -23.328 16.879 0.360 1.00 98.62 556 PHE A O 1
ATOM 4309 N N . LEU A 1 557 ? -22.568 18.223 1.981 1.00 98.56 557 LEU A N 1
ATOM 4310 C CA . LEU A 1 557 ? -23.840 18.317 2.703 1.00 98.56 557 LEU A CA 1
ATOM 4311 C C . LEU A 1 557 ? -24.940 18.912 1.821 1.00 98.56 557 LEU A C 1
ATOM 4313 O O . LEU A 1 557 ? -26.060 18.401 1.800 1.00 98.56 557 LEU A O 1
ATOM 4317 N N . THR A 1 558 ? -24.624 19.958 1.052 1.00 98.06 558 THR A N 1
ATOM 4318 C CA . THR A 1 558 ? -25.550 20.538 0.065 1.00 98.06 558 THR A CA 1
ATOM 4319 C C . THR A 1 558 ? -25.975 19.488 -0.957 1.00 98.06 558 THR A C 1
ATOM 4321 O O . THR A 1 558 ? -27.168 19.279 -1.180 1.00 98.06 558 THR A O 1
ATOM 4324 N N . HIS A 1 559 ? -25.011 18.751 -1.513 1.00 98.06 559 HIS A N 1
ATOM 4325 C CA . HIS A 1 559 ? -25.291 17.686 -2.464 1.00 98.06 559 HIS A CA 1
ATOM 4326 C C . HIS A 1 559 ? -26.185 16.590 -1.862 1.00 98.06 559 HIS A C 1
ATOM 4328 O O . HIS A 1 559 ? -27.196 16.230 -2.470 1.00 98.06 559 HIS A O 1
ATOM 4334 N N . LYS A 1 560 ? -25.863 16.094 -0.661 1.00 97.62 560 LYS A N 1
ATOM 4335 C CA . LYS A 1 560 ? -26.617 15.027 0.015 1.00 97.62 560 LYS A CA 1
ATOM 4336 C C . LYS A 1 560 ? -28.034 15.452 0.400 1.00 97.62 560 LYS A C 1
ATOM 4338 O O . LYS A 1 560 ? -28.966 14.664 0.256 1.00 97.62 560 LYS A O 1
ATOM 4343 N N . ARG A 1 561 ? -28.239 16.712 0.789 1.00 97.50 561 ARG A N 1
ATOM 4344 C CA . ARG A 1 561 ? -29.577 17.274 1.057 1.00 97.50 561 ARG A CA 1
ATOM 4345 C C . ARG A 1 561 ? -30.466 17.319 -0.179 1.00 97.50 561 ARG A C 1
ATOM 4347 O O . ARG A 1 561 ? -31.668 17.089 -0.079 1.00 97.50 561 ARG A O 1
ATOM 4354 N N . GLU A 1 562 ? -29.894 17.607 -1.341 1.00 96.62 562 GLU A N 1
ATOM 4355 C CA . GLU A 1 562 ? -30.651 17.734 -2.588 1.00 96.62 562 GLU A CA 1
ATOM 4356 C C . GLU A 1 562 ? -30.856 16.378 -3.283 1.00 96.62 562 GLU A C 1
ATOM 4358 O O . GLU A 1 562 ? -31.981 16.010 -3.640 1.00 96.62 562 GLU A O 1
ATOM 4363 N N . HIS A 1 563 ? -29.781 15.603 -3.430 1.00 96.25 563 HIS A N 1
ATOM 4364 C CA . HIS A 1 563 ? -29.712 14.423 -4.300 1.00 96.25 563 HIS A CA 1
ATOM 4365 C C . HIS A 1 563 ? -29.553 13.105 -3.538 1.00 96.25 563 HIS A C 1
ATOM 4367 O O . HIS A 1 563 ? -29.654 12.047 -4.153 1.00 96.25 563 HIS A O 1
ATOM 4373 N N . GLY A 1 564 ? -29.321 13.152 -2.224 1.00 95.38 564 GLY A N 1
ATOM 4374 C CA . GLY A 1 564 ? -29.114 11.956 -1.416 1.00 95.38 564 GLY A CA 1
ATOM 4375 C C . GLY A 1 564 ? -30.350 11.064 -1.296 1.00 95.38 564 GLY A C 1
ATOM 4376 O O . GLY A 1 564 ? -31.479 11.449 -1.641 1.00 95.38 564 GLY A O 1
ATOM 4377 N N . SER A 1 565 ? -30.121 9.861 -0.776 1.00 97.00 565 SER A N 1
ATOM 4378 C CA . SER A 1 565 ? -31.161 8.887 -0.450 1.00 97.00 565 SER A CA 1
ATOM 4379 C C . SER A 1 565 ? -32.105 9.400 0.642 1.00 97.00 565 SER A C 1
ATOM 4381 O O . SER A 1 565 ? -31.863 10.418 1.299 1.00 97.00 565 SER A O 1
ATOM 4383 N N . THR A 1 566 ? -33.191 8.666 0.891 1.00 96.75 566 THR A N 1
ATOM 4384 C CA . THR A 1 566 ? -34.079 8.959 2.027 1.00 96.75 566 THR A CA 1
ATOM 4385 C C . THR A 1 566 ? -33.350 8.900 3.371 1.00 96.75 566 THR A C 1
ATOM 4387 O O . THR A 1 566 ? -33.694 9.661 4.270 1.00 96.75 566 THR A O 1
ATOM 4390 N N . TYR A 1 567 ? -32.336 8.037 3.505 1.00 97.44 567 TYR A N 1
ATOM 4391 C CA . TYR A 1 567 ? -31.532 7.913 4.724 1.00 97.44 567 TYR A CA 1
ATOM 4392 C C . TYR A 1 567 ? -30.597 9.112 4.901 1.00 97.44 567 TYR A C 1
ATOM 4394 O O . TYR A 1 567 ? -30.546 9.702 5.977 1.00 97.44 567 TYR A O 1
ATOM 4402 N N . GLU A 1 568 ? -29.913 9.522 3.832 1.00 97.62 568 GLU A N 1
ATOM 4403 C CA . GLU A 1 568 ? -28.995 10.667 3.852 1.00 97.62 568 GLU A CA 1
ATOM 4404 C C . GLU A 1 568 ? -29.744 11.974 4.125 1.00 97.62 568 GLU A C 1
ATOM 4406 O O . GLU A 1 568 ? -29.330 12.765 4.968 1.00 97.62 568 GLU A O 1
ATOM 4411 N N . LYS A 1 569 ? -30.900 12.183 3.486 1.00 96.94 569 LYS A N 1
ATOM 4412 C CA . LYS A 1 569 ? -31.736 13.373 3.719 1.00 96.94 569 LYS A CA 1
ATOM 4413 C C . LYS A 1 569 ? -32.302 13.436 5.137 1.00 96.94 569 LYS A C 1
ATOM 4415 O O . LYS A 1 569 ? -32.493 14.533 5.657 1.00 96.94 569 LYS A O 1
ATOM 4420 N N . ALA A 1 570 ? -32.572 12.284 5.753 1.00 96.50 570 ALA A N 1
ATOM 4421 C CA . ALA A 1 570 ? -33.018 12.214 7.142 1.00 96.50 570 ALA A CA 1
ATOM 4422 C C . ALA A 1 570 ? -31.890 12.545 8.133 1.00 96.50 570 ALA A C 1
ATOM 4424 O O . ALA A 1 570 ? -32.156 13.139 9.175 1.00 96.50 570 ALA A O 1
ATOM 4425 N N . LEU A 1 571 ? -30.645 12.192 7.802 1.00 97.00 571 LEU A N 1
ATOM 4426 C CA . LEU A 1 571 ? -29.475 12.469 8.631 1.00 97.00 571 LEU A CA 1
ATOM 4427 C C . LEU A 1 571 ? -28.995 13.925 8.492 1.00 97.00 571 LEU A C 1
ATOM 4429 O O . LEU A 1 571 ? -28.849 14.633 9.489 1.00 97.00 571 LEU A O 1
ATOM 4433 N N . TYR A 1 572 ? -28.783 14.400 7.263 1.00 96.94 572 TYR A N 1
ATOM 4434 C CA . TYR A 1 572 ? -28.161 15.699 6.977 1.00 96.94 572 TYR A CA 1
ATOM 4435 C C . TYR A 1 572 ? -29.167 16.853 6.957 1.00 96.94 572 TYR A C 1
ATOM 4437 O O . TYR A 1 572 ? -29.250 17.630 6.002 1.00 96.94 572 TYR A O 1
ATOM 4445 N N . ILE A 1 573 ? -29.934 16.999 8.033 1.00 94.75 573 ILE A N 1
ATOM 4446 C CA . ILE A 1 573 ? -30.895 18.096 8.196 1.00 94.75 573 ILE A CA 1
ATOM 4447 C C . ILE A 1 573 ? -30.212 19.472 8.142 1.00 94.75 573 ILE A C 1
ATOM 4449 O O . ILE A 1 573 ? -28.998 19.588 8.289 1.00 94.75 573 ILE A O 1
ATOM 4453 N N . ALA A 1 574 ? -30.984 20.545 7.952 1.00 92.00 574 ALA A N 1
ATOM 4454 C CA . ALA A 1 574 ? -30.445 21.898 7.764 1.00 92.00 574 ALA A CA 1
ATOM 4455 C C . ALA A 1 574 ? -29.546 22.397 8.915 1.00 92.00 574 ALA A C 1
ATOM 4457 O O . ALA A 1 574 ? -28.649 23.199 8.679 1.00 92.00 574 ALA A O 1
ATOM 4458 N N . SER A 1 575 ? -29.761 21.922 10.146 1.00 94.44 575 SER A N 1
ATOM 4459 C CA . SER A 1 575 ? -28.928 22.264 11.306 1.00 94.44 575 SER A CA 1
ATOM 4460 C C . SER A 1 575 ? -27.641 21.442 11.421 1.00 94.44 575 SER A C 1
ATOM 4462 O O . SER A 1 575 ? -26.824 21.759 12.275 1.00 94.44 575 SER A O 1
ATOM 4464 N N . PHE A 1 576 ? -27.468 20.391 10.611 1.00 96.69 576 PHE A N 1
ATOM 4465 C CA . PHE A 1 576 ? -26.270 19.551 10.603 1.00 96.69 576 PHE A CA 1
ATOM 4466 C C . PHE A 1 576 ? -25.124 20.304 9.912 1.00 96.69 576 PHE A C 1
ATOM 4468 O O . PHE A 1 576 ? -25.203 20.627 8.727 1.00 96.69 576 PHE A O 1
ATOM 4475 N N . THR A 1 577 ? -24.079 20.652 10.649 1.00 97.00 577 THR A N 1
ATOM 4476 C CA . THR A 1 577 ? -23.001 21.523 10.164 1.00 97.00 577 THR A CA 1
ATOM 4477 C C . THR A 1 577 ? -21.800 20.728 9.665 1.00 97.00 577 THR A C 1
ATOM 4479 O O . THR A 1 577 ? -21.656 19.539 9.947 1.00 97.00 577 THR A O 1
ATOM 4482 N N . TRP A 1 578 ? -20.863 21.401 8.991 1.00 97.75 578 TRP A N 1
ATOM 4483 C CA . TRP A 1 578 ? -19.596 20.768 8.620 1.00 97.75 578 TRP A CA 1
ATOM 4484 C C . TRP A 1 578 ? -18.789 20.257 9.824 1.00 97.75 578 TRP A C 1
ATOM 4486 O O . TRP A 1 578 ? -18.003 19.323 9.686 1.00 97.75 578 TRP A O 1
ATOM 4496 N N . ARG A 1 579 ? -18.964 20.851 11.013 1.00 97.38 579 ARG A N 1
ATOM 4497 C CA . ARG A 1 579 ? -18.291 20.391 12.237 1.00 97.38 579 ARG A CA 1
ATOM 4498 C C . ARG A 1 579 ? -18.901 19.103 12.769 1.00 97.38 579 ARG A C 1
ATOM 4500 O O . ARG A 1 579 ? -18.152 18.243 13.224 1.00 97.38 579 ARG A O 1
ATOM 4507 N N . ASP A 1 580 ? -20.221 18.976 12.673 1.00 98.00 580 ASP A N 1
ATOM 4508 C CA . ASP A 1 580 ? -20.928 17.744 13.029 1.00 98.00 580 ASP A CA 1
ATOM 4509 C C . ASP A 1 580 ? -20.496 16.605 12.100 1.00 98.00 580 ASP A C 1
ATOM 4511 O O . ASP A 1 580 ? -20.226 15.499 12.563 1.00 98.00 580 ASP A O 1
ATOM 4515 N N . GLU A 1 581 ? -20.320 16.902 10.809 1.00 98.44 581 GLU A N 1
ATOM 4516 C CA . GLU A 1 581 ? -19.792 15.939 9.843 1.00 98.44 581 GLU A CA 1
ATOM 4517 C C . GLU A 1 581 ? -18.354 15.527 10.180 1.00 98.44 581 GLU A C 1
ATOM 4519 O O . GLU A 1 581 ? -18.049 14.342 10.236 1.00 98.44 581 GLU A O 1
ATOM 4524 N N . VAL A 1 582 ? -17.465 16.473 10.504 1.00 98.25 582 VAL A N 1
ATOM 4525 C CA . VAL A 1 582 ? -16.087 16.144 10.915 1.00 98.25 582 VAL A CA 1
ATOM 4526 C C . VAL A 1 582 ? -16.050 15.257 12.165 1.00 98.25 582 VAL A C 1
ATOM 4528 O O . VAL A 1 582 ? -15.265 14.309 12.211 1.00 98.25 582 VAL A O 1
ATOM 4531 N N . ALA A 1 583 ? -16.891 15.529 13.168 1.00 97.75 583 ALA A N 1
ATOM 4532 C CA . ALA A 1 583 ? -17.001 14.671 14.347 1.00 97.75 583 ALA A CA 1
ATOM 4533 C C . ALA A 1 583 ? -17.505 13.270 13.962 1.00 97.75 583 ALA A C 1
ATOM 4535 O O . ALA A 1 583 ? -16.913 12.258 14.348 1.00 97.75 583 ALA A O 1
ATOM 4536 N N . ARG A 1 584 ? -18.539 13.206 13.118 1.00 97.81 584 ARG A N 1
ATOM 4537 C CA . ARG A 1 584 ? -19.123 11.964 12.608 1.00 97.81 584 ARG A CA 1
ATOM 4538 C C . ARG A 1 584 ? -18.113 11.098 11.854 1.00 97.81 584 ARG A C 1
ATOM 4540 O O . ARG A 1 584 ? -18.071 9.892 12.105 1.00 97.81 584 ARG A O 1
ATOM 4547 N N . LEU A 1 585 ? -17.266 11.699 11.014 1.00 98.56 585 LEU A N 1
ATOM 4548 C CA . LEU A 1 585 ? -16.201 11.010 10.273 1.00 98.56 585 LEU A CA 1
ATOM 4549 C C . LEU A 1 585 ? -15.210 10.271 11.182 1.00 98.56 585 LEU A C 1
ATOM 4551 O O . LEU A 1 585 ? -14.499 9.398 10.694 1.00 98.56 585 LEU A O 1
ATOM 4555 N N . ILE A 1 586 ? -15.152 10.595 12.478 1.00 97.88 586 ILE A N 1
ATOM 4556 C CA . ILE A 1 586 ? -14.343 9.896 13.484 1.00 97.88 586 ILE A CA 1
ATOM 4557 C C . ILE A 1 586 ? -15.203 8.963 14.347 1.00 97.88 586 ILE A C 1
ATOM 4559 O O . ILE A 1 586 ? -14.856 7.798 14.538 1.00 97.88 586 ILE A O 1
ATOM 4563 N N . GLU A 1 587 ? -16.335 9.445 14.859 1.00 97.81 587 GLU A N 1
ATOM 4564 C CA . GLU A 1 587 ? -17.171 8.726 15.831 1.00 97.81 587 GLU A CA 1
ATOM 4565 C C . GLU A 1 587 ? -17.854 7.482 15.259 1.00 97.81 587 GLU A C 1
ATOM 4567 O O . GLU A 1 587 ? -18.059 6.498 15.974 1.00 97.81 587 GLU A O 1
ATOM 4572 N N . LYS A 1 588 ? -18.213 7.516 13.973 1.00 97.94 588 LYS A N 1
ATOM 4573 C CA . LYS A 1 588 ? -19.031 6.476 13.335 1.00 97.94 588 LYS A CA 1
ATOM 4574 C C . LYS A 1 588 ? -18.211 5.424 12.584 1.00 97.94 588 LYS A C 1
ATOM 4576 O O . LYS A 1 588 ? -18.781 4.600 11.873 1.00 97.94 588 LYS A O 1
ATOM 4581 N N . ARG A 1 589 ? -16.894 5.372 12.804 1.00 97.75 589 ARG A N 1
ATOM 4582 C CA . ARG A 1 589 ? -16.031 4.302 12.279 1.00 97.75 589 ARG A CA 1
ATOM 4583 C C . ARG A 1 589 ? -16.227 2.978 13.048 1.00 97.75 589 ARG A C 1
ATOM 4585 O O . ARG A 1 589 ? -16.557 3.001 14.242 1.00 97.75 589 ARG A O 1
ATOM 4592 N N . PRO A 1 590 ? -16.070 1.815 12.395 1.00 97.75 590 PRO A N 1
ATOM 4593 C CA . PRO A 1 590 ? -15.877 0.532 13.069 1.00 97.75 590 PRO A CA 1
ATOM 4594 C C . PRO A 1 590 ? -14.505 0.463 13.764 1.00 97.75 590 PRO A C 1
ATOM 4596 O O . PRO A 1 590 ? -13.656 1.338 13.592 1.00 97.75 590 PRO A O 1
ATOM 4599 N N . LEU A 1 591 ? -14.283 -0.591 14.555 1.00 96.94 591 LEU A N 1
ATOM 4600 C CA . LEU A 1 591 ? -12.966 -0.840 15.151 1.00 96.94 591 LEU A CA 1
ATOM 4601 C C . LEU A 1 591 ? -11.949 -1.227 14.081 1.00 96.94 591 LEU A C 1
ATOM 4603 O O . LEU A 1 591 ? -10.810 -0.771 14.123 1.00 96.94 591 LEU A O 1
ATOM 4607 N N . VAL A 1 592 ? -12.394 -2.055 13.136 1.00 96.81 592 VAL A N 1
ATOM 4608 C CA . VAL A 1 592 ? -11.564 -2.665 12.099 1.00 96.81 592 VAL A CA 1
ATOM 4609 C C . VAL A 1 592 ? -12.231 -2.460 10.750 1.00 96.81 592 VAL A C 1
ATOM 4611 O O . VAL A 1 592 ? -13.440 -2.680 10.635 1.00 96.81 592 VAL A O 1
ATOM 4614 N N . PHE A 1 593 ? -11.435 -2.097 9.752 1.00 96.19 593 PHE A N 1
ATOM 4615 C CA . PHE A 1 593 ? -11.813 -2.028 8.346 1.00 96.19 593 PHE A CA 1
ATOM 4616 C C . PHE A 1 593 ? -10.566 -2.322 7.503 1.00 96.19 593 PHE A C 1
ATOM 4618 O O . PHE A 1 593 ? -9.620 -1.534 7.508 1.00 96.19 593 PHE A O 1
ATOM 4625 N N . VAL A 1 594 ? -10.520 -3.489 6.850 1.00 92.19 594 VAL A N 1
ATOM 4626 C CA . VAL A 1 594 ? -9.306 -3.968 6.161 1.00 92.19 594 VAL A CA 1
ATOM 4627 C C . VAL A 1 594 ? -9.587 -4.707 4.855 1.00 92.19 594 VAL A C 1
ATOM 4629 O O . VAL A 1 594 ? -10.563 -5.452 4.738 1.00 92.19 594 VAL A O 1
ATOM 4632 N N . GLY A 1 595 ? -8.662 -4.566 3.904 1.00 90.25 595 GLY A N 1
ATOM 4633 C CA . GLY A 1 595 ? -8.615 -5.337 2.662 1.00 90.25 595 GLY A CA 1
ATOM 4634 C C . GLY A 1 595 ? -9.699 -4.978 1.640 1.00 90.25 595 GLY A C 1
ATOM 4635 O O . GLY A 1 595 ? -10.662 -4.268 1.926 1.00 90.25 595 GLY A O 1
ATOM 4636 N N . GLY A 1 596 ? -9.586 -5.530 0.428 1.00 91.31 596 GLY A N 1
ATOM 4637 C CA . GLY A 1 596 ? -10.556 -5.318 -0.662 1.00 91.31 596 GLY A CA 1
ATOM 4638 C C . GLY A 1 596 ? -11.942 -5.948 -0.440 1.00 91.31 596 GLY A C 1
ATOM 4639 O O . GLY A 1 596 ? -12.877 -5.676 -1.195 1.00 91.31 596 GLY A O 1
ATOM 4640 N N . SER A 1 597 ? -12.099 -6.776 0.596 1.00 91.81 597 SER A N 1
ATOM 4641 C CA . SER A 1 597 ? -13.395 -7.279 1.072 1.00 91.81 597 SER A CA 1
ATOM 4642 C C . SER A 1 597 ? -14.059 -6.355 2.095 1.00 91.81 597 SER A C 1
ATOM 4644 O O . SER A 1 597 ? -15.183 -6.642 2.510 1.00 91.81 597 SER A O 1
ATOM 4646 N N . ASP A 1 598 ? -13.394 -5.264 2.493 1.00 94.62 598 ASP A N 1
ATOM 4647 C CA . ASP A 1 598 ? -13.827 -4.339 3.544 1.00 94.62 598 ASP A CA 1
ATOM 4648 C C . ASP A 1 598 ? -14.166 -5.073 4.856 1.00 94.62 598 ASP A C 1
ATOM 4650 O O . ASP A 1 598 ? -15.178 -4.800 5.510 1.00 94.62 598 ASP A O 1
ATOM 4654 N N . THR A 1 599 ? -13.342 -6.058 5.229 1.00 94.38 599 THR A N 1
ATOM 4655 C CA . THR A 1 599 ? -13.555 -6.895 6.416 1.00 94.38 599 THR A CA 1
ATOM 4656 C C . THR A 1 599 ? -13.678 -6.012 7.648 1.00 94.38 599 THR A C 1
ATOM 4658 O O . THR A 1 599 ? -12.787 -5.217 7.945 1.00 94.38 599 THR A O 1
ATOM 4661 N N . THR A 1 600 ? -14.799 -6.152 8.354 1.00 96.44 600 THR A N 1
ATOM 4662 C CA . THR A 1 600 ? -15.202 -5.205 9.395 1.00 96.44 600 THR A CA 1
ATOM 4663 C C . THR A 1 600 ? -15.418 -5.887 10.740 1.00 96.44 600 THR A C 1
ATOM 4665 O O . THR A 1 600 ? -16.124 -6.895 10.835 1.00 96.44 600 THR A O 1
ATOM 4668 N N . VAL A 1 601 ? -14.879 -5.276 11.798 1.00 96.25 601 VAL A N 1
ATOM 4669 C CA . VAL A 1 601 ? -15.261 -5.549 13.192 1.00 96.25 601 VAL A CA 1
ATOM 4670 C C . VAL A 1 601 ? -15.888 -4.287 13.766 1.00 96.25 601 VAL A C 1
ATOM 4672 O O . VAL A 1 601 ? -15.268 -3.226 13.841 1.00 96.25 601 VAL A O 1
ATOM 4675 N N . LEU A 1 602 ? -17.149 -4.402 14.156 1.00 96.56 602 LEU A N 1
ATOM 4676 C CA . LEU A 1 602 ? -17.963 -3.316 14.681 1.00 96.56 602 LEU A CA 1
ATOM 4677 C C . LEU A 1 602 ? -17.527 -2.917 16.096 1.00 96.56 602 LEU A C 1
ATOM 4679 O O . LEU A 1 602 ? -16.846 -3.661 16.800 1.00 96.56 602 LEU A O 1
ATOM 4683 N N . ARG A 1 603 ? -18.013 -1.764 16.570 1.00 95.44 603 ARG A N 1
ATOM 4684 C CA . ARG A 1 603 ? -17.717 -1.243 17.922 1.00 95.44 603 ARG A CA 1
ATOM 4685 C C . ARG A 1 603 ? -18.141 -2.172 19.066 1.00 95.44 603 ARG A C 1
ATOM 4687 O O . ARG A 1 603 ? -17.604 -2.065 20.164 1.00 95.44 603 ARG A O 1
ATOM 4694 N N . ASN A 1 604 ? -19.085 -3.079 18.821 1.00 93.44 604 ASN A N 1
ATOM 4695 C CA . ASN A 1 604 ? -19.533 -4.094 19.780 1.00 93.44 604 ASN A CA 1
ATOM 4696 C C . ASN A 1 604 ? -18.785 -5.439 19.656 1.00 93.44 604 ASN A C 1
ATOM 4698 O O . ASN A 1 604 ? -19.124 -6.372 20.378 1.00 93.44 604 ASN A O 1
ATOM 4702 N N . GLY A 1 605 ? -17.806 -5.553 18.752 1.00 93.25 605 GLY A N 1
ATOM 4703 C CA . GLY A 1 605 ? -17.026 -6.771 18.509 1.00 93.25 605 GLY A CA 1
ATOM 4704 C C . GLY A 1 605 ? -17.650 -7.758 17.525 1.00 93.25 605 GLY A C 1
ATOM 4705 O O . GLY A 1 605 ? -17.022 -8.764 17.209 1.00 93.25 605 GLY A O 1
ATOM 4706 N N . ALA A 1 606 ? -18.855 -7.491 17.019 1.00 93.12 606 ALA A N 1
ATOM 4707 C CA . ALA A 1 606 ? -19.456 -8.320 15.982 1.00 93.12 606 ALA A CA 1
ATOM 4708 C C . ALA A 1 606 ? -18.791 -8.072 14.618 1.00 93.12 606 ALA A C 1
ATOM 4710 O O . ALA A 1 606 ? -18.339 -6.965 14.326 1.00 93.12 606 ALA A O 1
ATOM 4711 N N . SER A 1 607 ? -18.786 -9.092 13.765 1.00 92.50 607 SER A N 1
ATOM 4712 C CA . SER A 1 607 ? -18.422 -8.971 12.350 1.00 92.50 607 SER A CA 1
ATOM 4713 C C . SER A 1 607 ? -19.675 -8.913 11.479 1.00 92.50 607 SER A C 1
ATOM 4715 O O . SER A 1 607 ? -20.738 -9.390 11.880 1.00 92.50 607 SER A O 1
ATOM 4717 N N . ILE A 1 608 ? -19.557 -8.343 10.280 1.00 92.00 608 ILE A N 1
ATOM 4718 C CA . ILE A 1 608 ? -20.646 -8.359 9.295 1.00 92.00 608 ILE A CA 1
ATOM 4719 C C . ILE A 1 608 ? -20.726 -9.773 8.689 1.00 92.00 608 ILE A C 1
ATOM 4721 O O . ILE A 1 608 ? -19.710 -10.269 8.195 1.00 92.00 608 ILE A O 1
ATOM 4725 N N . PRO A 1 609 ? -21.889 -10.448 8.726 1.00 81.62 609 PRO A N 1
ATOM 4726 C CA . PRO A 1 609 ? -22.042 -11.777 8.150 1.00 81.62 609 PRO A CA 1
ATOM 4727 C C . PRO A 1 609 ? -21.986 -11.722 6.617 1.00 81.62 609 PRO A C 1
ATOM 4729 O O . PRO A 1 609 ? -22.584 -10.854 5.986 1.00 81.62 609 PRO A O 1
ATOM 4732 N N . GLY A 1 610 ? -21.299 -12.686 6.004 1.00 82.12 610 GLY A N 1
ATOM 4733 C CA . GLY A 1 610 ? -21.167 -12.756 4.549 1.00 82.12 610 GLY A CA 1
ATOM 4734 C C . GLY A 1 610 ? -20.213 -11.696 3.993 1.00 82.12 610 GLY A C 1
ATOM 4735 O O . GLY A 1 610 ? -19.086 -11.558 4.464 1.00 82.12 610 GLY A O 1
ATOM 4736 N N . ASN A 1 611 ? -20.638 -10.982 2.948 1.00 83.12 611 ASN A N 1
ATOM 4737 C CA . ASN A 1 611 ? -19.770 -10.080 2.196 1.00 83.12 611 ASN A CA 1
ATOM 4738 C C . ASN A 1 611 ? -19.836 -8.635 2.727 1.00 83.12 611 ASN A C 1
ATOM 4740 O O . ASN A 1 611 ? -20.733 -7.874 2.358 1.00 83.12 611 ASN A O 1
ATOM 4744 N N . SER A 1 612 ? -18.867 -8.249 3.569 1.00 92.75 612 SER A N 1
ATOM 4745 C CA . SER A 1 612 ? -18.821 -6.917 4.203 1.00 92.75 612 SER A CA 1
ATOM 4746 C C . SER A 1 612 ? -18.882 -5.776 3.179 1.00 92.75 612 SER A C 1
ATOM 4748 O O . SER A 1 612 ? -19.613 -4.804 3.378 1.00 92.75 612 SER A O 1
ATOM 4750 N N . CYS A 1 613 ? -18.176 -5.904 2.051 1.00 94.00 613 CYS A N 1
ATOM 4751 C CA . CYS A 1 613 ? -18.105 -4.838 1.053 1.00 94.00 613 CYS A CA 1
ATOM 4752 C C . CYS A 1 613 ? -19.441 -4.529 0.359 1.00 94.00 613 CYS A C 1
ATOM 4754 O O . CYS A 1 613 ? -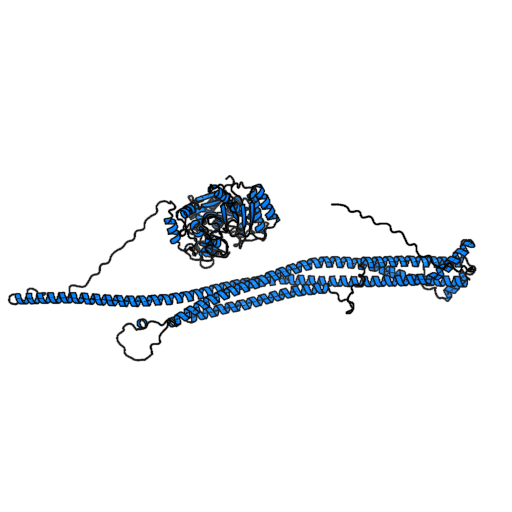19.660 -3.393 -0.062 1.00 94.00 613 CYS A O 1
ATOM 4756 N N . GLU A 1 614 ? -20.358 -5.496 0.265 1.00 94.75 614 GLU A N 1
ATOM 4757 C CA . GLU A 1 614 ? -21.691 -5.245 -0.285 1.00 94.75 614 GLU A CA 1
ATOM 4758 C C . GLU A 1 614 ? -22.551 -4.414 0.662 1.00 94.75 614 GLU A C 1
ATOM 4760 O O . GLU A 1 614 ? -23.298 -3.547 0.208 1.00 94.75 614 GLU A O 1
ATOM 4765 N N . GLU A 1 615 ? -22.466 -4.663 1.973 1.00 96.44 615 GLU A N 1
ATOM 4766 C CA . GLU A 1 615 ? -23.194 -3.837 2.936 1.00 96.44 615 GLU A CA 1
ATOM 4767 C C . GLU A 1 615 ? -22.660 -2.407 2.945 1.00 96.44 615 GLU A C 1
ATOM 4769 O O . GLU A 1 615 ? -23.460 -1.470 2.949 1.00 96.44 615 GLU A O 1
ATOM 4774 N N . TRP A 1 616 ? -21.337 -2.225 2.869 1.00 97.19 616 TRP A N 1
ATOM 4775 C CA . TRP A 1 616 ? -20.738 -0.897 2.722 1.00 97.19 616 TRP A CA 1
ATOM 4776 C C . TRP A 1 616 ? -21.157 -0.213 1.422 1.00 97.19 616 TRP A C 1
ATOM 4778 O O . TRP A 1 616 ? -21.462 0.978 1.435 1.00 97.19 616 TRP A O 1
ATOM 4788 N N . ASP A 1 617 ? -21.223 -0.948 0.308 1.00 95.88 617 ASP A N 1
ATOM 4789 C CA . ASP A 1 617 ? -21.663 -0.400 -0.977 1.00 95.88 617 ASP A CA 1
ATOM 4790 C C . ASP A 1 617 ? -23.113 0.103 -0.943 1.00 95.88 617 ASP A C 1
ATOM 4792 O O . ASP A 1 617 ? -23.431 1.080 -1.625 1.00 95.88 617 ASP A O 1
ATOM 4796 N N . ARG A 1 618 ? -23.972 -0.548 -0.150 1.00 96.88 618 ARG A N 1
ATOM 4797 C CA . ARG A 1 618 ? -25.386 -0.192 0.015 1.00 96.88 618 ARG A CA 1
ATOM 4798 C C . ARG A 1 618 ? -25.629 0.827 1.131 1.00 96.88 618 ARG A C 1
ATOM 4800 O O . ARG A 1 618 ? -26.664 1.497 1.096 1.00 96.88 618 ARG A O 1
ATOM 4807 N N . ASN A 1 619 ? -24.731 0.960 2.110 1.00 97.75 619 ASN A N 1
ATOM 4808 C CA . ASN A 1 619 ? -24.946 1.807 3.284 1.00 97.75 619 ASN A CA 1
ATOM 4809 C C . ASN A 1 619 ? -25.074 3.290 2.893 1.00 97.75 619 ASN A C 1
ATOM 4811 O O . ASN A 1 619 ? -24.216 3.843 2.207 1.00 97.75 619 ASN A O 1
ATOM 4815 N N . GLY A 1 620 ? -26.164 3.934 3.311 1.00 96.31 620 GLY A N 1
ATOM 4816 C CA . GLY A 1 620 ? -26.516 5.298 2.903 1.00 96.31 620 GLY A CA 1
ATOM 4817 C C . GLY A 1 620 ? -27.190 5.422 1.533 1.00 96.31 620 GLY A C 1
ATOM 4818 O O . GLY A 1 620 ? -27.701 6.490 1.207 1.00 96.31 620 GLY A O 1
ATOM 4819 N N . THR A 1 621 ? -27.293 4.351 0.745 1.00 96.88 621 THR A N 1
ATOM 4820 C CA . THR A 1 621 ? -28.025 4.359 -0.535 1.00 96.88 621 THR A CA 1
ATOM 4821 C C . THR A 1 621 ? -29.497 3.968 -0.348 1.00 96.88 621 THR A C 1
ATOM 4823 O O . THR A 1 621 ? -29.913 3.525 0.723 1.00 96.88 621 THR A O 1
ATOM 4826 N N . ASN A 1 622 ? -30.303 4.047 -1.413 1.00 96.31 622 ASN A N 1
ATOM 4827 C CA . ASN A 1 622 ? -31.682 3.529 -1.396 1.00 96.31 622 ASN A CA 1
ATOM 4828 C C . ASN A 1 622 ? -31.748 2.002 -1.164 1.00 96.31 6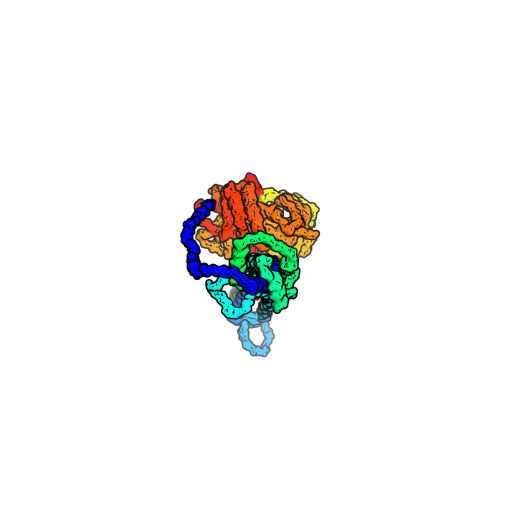22 ASN A C 1
ATOM 4830 O O . ASN A 1 622 ? -32.790 1.471 -0.774 1.00 96.31 622 ASN A O 1
ATOM 4834 N N . GLU A 1 623 ? -30.637 1.288 -1.359 1.00 96.69 623 GLU A N 1
ATOM 4835 C CA . GLU A 1 623 ? -30.531 -0.152 -1.132 1.00 96.69 623 GLU A CA 1
ATOM 4836 C C . GLU A 1 623 ? -30.167 -0.536 0.311 1.00 96.69 623 GLU A C 1
ATOM 4838 O O . GLU A 1 623 ? -30.128 -1.728 0.613 1.00 96.69 623 GLU A O 1
ATOM 4843 N N . GLN A 1 624 ? -29.949 0.425 1.223 1.00 96.50 624 GLN A N 1
ATOM 4844 C CA . GLN A 1 624 ? -29.559 0.135 2.614 1.00 96.50 624 GLN A CA 1
ATOM 4845 C C . GLN A 1 624 ? -30.539 -0.809 3.329 1.00 96.50 624 GLN A C 1
ATOM 4847 O O . GLN A 1 624 ? -30.124 -1.574 4.189 1.00 96.50 624 GLN A O 1
ATOM 4852 N N . HIS A 1 625 ? -31.825 -0.817 2.961 1.00 95.56 625 HIS A N 1
ATOM 4853 C CA . HIS A 1 625 ? -32.826 -1.741 3.514 1.00 95.56 625 HIS A CA 1
ATOM 4854 C C . HIS A 1 625 ? -32.473 -3.234 3.349 1.00 95.56 625 HIS A C 1
ATOM 4856 O O . HIS A 1 625 ? -33.092 -4.080 3.988 1.00 95.56 625 HIS A O 1
ATOM 4862 N N . ARG A 1 626 ? -31.508 -3.560 2.478 1.00 95.69 626 ARG A N 1
ATOM 4863 C CA . ARG A 1 626 ? -30.985 -4.915 2.253 1.00 95.69 626 ARG A CA 1
ATOM 4864 C C . ARG A 1 626 ? -29.829 -5.278 3.191 1.00 95.69 626 ARG A C 1
ATOM 4866 O O . ARG A 1 626 ? -29.416 -6.435 3.195 1.00 95.69 626 ARG A O 1
ATOM 4873 N N . ASN A 1 627 ? -29.278 -4.317 3.932 1.00 95.50 627 ASN A N 1
ATOM 4874 C CA . ASN A 1 627 ? -28.222 -4.570 4.906 1.00 95.50 627 ASN A CA 1
ATOM 4875 C C . ASN A 1 627 ? -28.797 -5.250 6.146 1.00 95.50 627 ASN A C 1
ATOM 4877 O O . ASN A 1 627 ? -29.900 -4.927 6.589 1.00 95.50 627 ASN A O 1
ATOM 4881 N N . GLN A 1 628 ? -28.035 -6.180 6.714 1.00 93.38 628 GLN A N 1
ATOM 4882 C CA . GLN A 1 628 ? -28.406 -6.864 7.948 1.00 93.38 628 GLN A CA 1
ATOM 4883 C C . GLN A 1 628 ? -27.876 -6.114 9.169 1.00 93.38 628 GLN A C 1
ATOM 4885 O O . GLN A 1 628 ? -28.504 -6.141 10.227 1.00 93.38 628 GLN A O 1
ATOM 4890 N N . VAL A 1 629 ? -26.718 -5.462 9.022 1.00 94.38 629 VAL A N 1
ATOM 4891 C CA . VAL A 1 629 ? -25.959 -4.907 10.143 1.00 94.38 629 VAL A CA 1
ATOM 4892 C C . VAL A 1 629 ? -25.695 -3.414 9.973 1.00 94.38 629 VAL A C 1
ATOM 4894 O O . VAL A 1 629 ? -25.920 -2.650 10.914 1.00 94.38 629 VAL A O 1
ATOM 4897 N N . LEU A 1 630 ? -25.213 -2.976 8.806 1.00 96.19 630 LEU A N 1
ATOM 4898 C CA . LEU A 1 630 ? -24.826 -1.578 8.606 1.00 96.19 630 LEU A CA 1
ATOM 4899 C C . LEU A 1 630 ? -26.028 -0.670 8.338 1.00 96.19 630 LEU A C 1
ATOM 4901 O O . LEU A 1 630 ? -26.806 -0.891 7.407 1.00 96.19 630 LEU A O 1
ATOM 4905 N N . THR A 1 631 ? -26.108 0.413 9.108 1.00 97.19 631 THR A N 1
ATOM 4906 C CA . THR A 1 631 ? -27.026 1.529 8.873 1.00 97.19 631 THR A CA 1
ATOM 4907 C C . THR A 1 631 ? -26.255 2.844 8.835 1.00 97.19 631 THR A C 1
ATOM 4909 O O . THR A 1 631 ? -25.286 3.022 9.576 1.00 97.19 631 THR A O 1
ATOM 4912 N N . LEU A 1 632 ? -26.704 3.798 8.011 1.00 97.75 632 LEU A N 1
ATOM 4913 C CA . LEU A 1 632 ? -26.083 5.123 7.924 1.00 97.75 632 LEU A CA 1
ATOM 4914 C C . LEU A 1 632 ? -26.106 5.869 9.268 1.00 97.75 632 LEU A C 1
ATOM 4916 O O . LEU A 1 632 ? -25.219 6.657 9.571 1.00 97.75 632 LEU A O 1
ATOM 4920 N N . GLU A 1 633 ? -27.102 5.621 10.115 1.00 96.44 633 GLU A N 1
ATOM 4921 C CA . GLU A 1 633 ? -27.164 6.232 11.445 1.00 96.44 633 GLU A CA 1
ATOM 4922 C C . GLU A 1 633 ? -25.951 5.849 12.311 1.00 96.44 633 GLU A C 1
ATOM 4924 O O . GLU A 1 633 ? -25.364 6.697 12.993 1.00 96.44 633 GLU A O 1
ATOM 4929 N N . GLU A 1 634 ? -25.524 4.586 12.236 1.00 96.00 634 GLU A N 1
ATOM 4930 C CA . GLU A 1 634 ? -24.454 4.045 13.073 1.00 96.00 634 GLU A CA 1
ATOM 4931 C C . GLU A 1 634 ? -23.084 3.974 12.398 1.00 96.00 634 GLU A C 1
ATOM 4933 O O . GLU A 1 634 ? -22.073 3.967 13.105 1.00 96.00 634 GLU A O 1
ATOM 4938 N N . TYR A 1 635 ? -23.021 3.964 11.069 1.00 98.06 635 TYR A N 1
ATOM 4939 C CA . TYR A 1 635 ? -21.776 3.826 10.316 1.00 98.06 635 TYR A CA 1
ATOM 4940 C C . TYR A 1 635 ? -21.745 4.723 9.080 1.00 98.06 635 TYR A C 1
ATOM 4942 O O . TYR A 1 635 ? -22.782 5.162 8.583 1.00 98.06 635 TYR A O 1
ATOM 4950 N N . LEU A 1 636 ? -20.536 4.997 8.594 1.00 98.50 636 LEU A N 1
ATOM 4951 C CA . LEU A 1 636 ? -20.302 5.853 7.433 1.00 98.50 636 LEU A CA 1
ATOM 4952 C C . LEU A 1 636 ? -20.835 5.230 6.126 1.00 98.50 636 LEU A C 1
ATOM 4954 O O . LEU A 1 636 ? -20.934 4.015 5.970 1.00 98.50 636 LEU A O 1
ATOM 4958 N N . SER A 1 637 ? -21.169 6.063 5.155 1.00 98.12 637 SER A N 1
ATOM 4959 C CA . SER A 1 637 ? -21.320 5.686 3.749 1.00 98.12 637 SER A CA 1
ATOM 4960 C C . SER A 1 637 ? -19.966 5.717 3.039 1.00 98.12 637 SER A C 1
ATOM 4962 O O . SER A 1 637 ? -19.027 6.365 3.494 1.00 98.12 637 SER A O 1
ATOM 4964 N N . TYR A 1 638 ? -19.854 5.069 1.879 1.00 97.12 638 TYR A N 1
ATOM 4965 C CA . TYR A 1 638 ? -18.598 5.065 1.117 1.00 97.12 638 TYR A CA 1
ATOM 4966 C C . TYR A 1 638 ? -18.123 6.466 0.689 1.00 97.12 638 TYR A C 1
ATOM 4968 O O . TYR A 1 638 ? -16.918 6.710 0.618 1.00 97.12 638 TYR A O 1
ATOM 4976 N N . ASP A 1 639 ? -19.051 7.396 0.452 1.00 97.50 639 ASP A N 1
ATOM 4977 C CA . ASP A 1 639 ? -18.702 8.786 0.153 1.00 97.50 639 ASP A CA 1
ATOM 4978 C C . ASP A 1 639 ? -18.112 9.497 1.388 1.00 97.50 639 ASP A C 1
ATOM 4980 O O . ASP A 1 639 ? -17.152 10.259 1.263 1.00 97.50 639 ASP A O 1
ATOM 4984 N N . GLU A 1 640 ? -18.628 9.206 2.588 1.00 98.56 640 GLU A N 1
ATOM 4985 C CA . GLU A 1 640 ? -18.068 9.693 3.857 1.00 98.56 640 GLU A CA 1
ATOM 4986 C C . GLU A 1 640 ? -16.700 9.068 4.152 1.00 98.56 640 GLU A C 1
ATOM 4988 O O . GLU A 1 640 ? -15.809 9.759 4.638 1.00 98.56 640 GLU A O 1
ATOM 4993 N N . ILE A 1 641 ? -16.475 7.794 3.811 1.00 98.56 641 ILE A N 1
ATOM 4994 C CA . ILE A 1 641 ? -15.158 7.158 3.991 1.00 98.56 641 ILE A CA 1
ATOM 4995 C C . ILE A 1 641 ? -14.084 7.906 3.185 1.00 98.56 641 ILE A C 1
ATOM 4997 O O . ILE A 1 641 ? -12.983 8.143 3.692 1.00 98.56 641 ILE A O 1
ATOM 5001 N N . MET A 1 642 ? -14.410 8.359 1.968 1.00 98.06 642 MET A N 1
ATOM 5002 C CA . MET A 1 642 ? -13.493 9.182 1.175 1.00 98.06 642 MET A CA 1
ATOM 5003 C C . MET A 1 642 ? -13.153 10.498 1.887 1.00 98.06 642 MET A C 1
ATOM 5005 O O . MET A 1 642 ? -11.977 10.860 1.969 1.00 98.06 642 MET A O 1
ATOM 5009 N N . LEU A 1 643 ? -14.144 11.184 2.466 1.00 98.56 643 LEU A N 1
ATOM 5010 C CA . LEU A 1 643 ? -13.915 12.377 3.291 1.00 98.56 643 LEU A CA 1
ATOM 5011 C C . LEU A 1 643 ? -13.054 12.062 4.525 1.00 98.56 643 LEU A C 1
ATOM 5013 O O . LEU A 1 643 ? -12.120 12.804 4.833 1.00 98.56 643 LEU A O 1
ATOM 5017 N N . GLY A 1 644 ? -13.316 10.937 5.193 1.00 97.94 644 GLY A N 1
ATOM 5018 C CA . GLY A 1 644 ? -12.569 10.453 6.355 1.00 97.94 644 GLY A CA 1
ATOM 5019 C C . GLY A 1 644 ? -11.093 10.161 6.066 1.00 97.94 644 GLY A C 1
ATOM 5020 O O . GLY A 1 644 ? -10.268 10.244 6.976 1.00 97.94 644 GLY A O 1
ATOM 5021 N N . SER A 1 645 ? -10.738 9.887 4.807 1.00 97.62 645 SER A N 1
ATOM 5022 C CA . SER A 1 645 ? -9.346 9.706 4.367 1.00 97.62 645 SER A CA 1
ATOM 5023 C C . SER A 1 645 ? -8.555 11.017 4.209 1.00 97.62 645 SER A C 1
ATOM 5025 O O . SER A 1 645 ? -7.336 10.994 4.037 1.00 97.62 645 SER A O 1
ATOM 5027 N N . LEU A 1 646 ? -9.230 12.170 4.248 1.00 98.25 646 LEU A N 1
ATOM 5028 C CA . LEU A 1 646 ? -8.636 13.497 4.035 1.00 98.25 646 LEU A CA 1
ATOM 5029 C C . LEU A 1 646 ? -8.405 14.274 5.342 1.00 98.25 646 LEU A C 1
ATOM 5031 O O . LEU A 1 646 ? -7.958 15.422 5.303 1.00 98.25 646 LEU A O 1
ATOM 5035 N N . ILE A 1 647 ? -8.705 13.659 6.489 1.00 97.88 647 ILE A N 1
ATOM 5036 C CA . ILE A 1 647 ? -8.515 14.230 7.827 1.00 97.88 647 ILE A CA 1
ATOM 5037 C C . ILE A 1 647 ? -7.490 13.417 8.619 1.00 97.88 647 ILE A C 1
ATOM 5039 O O . ILE A 1 647 ? -7.213 12.261 8.301 1.00 97.88 647 ILE A O 1
ATOM 5043 N N . GLY A 1 648 ? -6.939 14.016 9.673 1.00 97.75 648 GLY A N 1
ATOM 5044 C CA . GLY A 1 648 ? -6.065 13.322 10.615 1.00 97.75 648 GLY A CA 1
ATOM 5045 C C . GLY A 1 648 ? -6.493 13.513 12.063 1.00 97.75 648 GLY A C 1
ATOM 5046 O O . GLY A 1 648 ? -7.284 14.401 12.384 1.00 97.75 648 GLY A O 1
ATOM 5047 N N . VAL A 1 649 ? -5.923 12.708 12.957 1.00 98.44 649 VAL A N 1
ATOM 5048 C CA . VAL A 1 649 ? -6.014 12.922 14.410 1.00 98.44 649 VAL A CA 1
ATOM 5049 C C . VAL A 1 649 ? -4.608 13.049 14.967 1.00 98.44 649 VAL A C 1
ATOM 5051 O O . VAL A 1 649 ? -3.759 12.189 14.733 1.00 98.44 649 VAL A O 1
ATOM 5054 N N . SER A 1 650 ? -4.374 14.135 15.694 1.00 98.44 650 SER A N 1
ATOM 5055 C CA . SER A 1 650 ? -3.086 14.480 16.275 1.00 98.44 650 SER A CA 1
ATOM 5056 C C . SER A 1 650 ? -3.205 14.595 17.785 1.00 98.44 650 SER A C 1
ATOM 5058 O O . SER A 1 650 ? -4.101 15.282 18.285 1.00 98.44 650 SER A O 1
ATOM 5060 N N . GLY A 1 651 ? -2.259 14.009 18.510 1.00 97.69 651 GLY A N 1
ATOM 5061 C CA . GLY A 1 651 ? -2.206 14.087 19.963 1.00 97.69 651 GLY A CA 1
ATOM 5062 C C . GLY A 1 651 ? -0.798 13.846 20.507 1.00 97.69 651 GLY A C 1
ATOM 5063 O O . GLY A 1 651 ? 0.019 13.187 19.859 1.00 97.69 651 GLY A O 1
ATOM 5064 N N . PRO A 1 652 ? -0.467 14.409 21.680 1.00 97.44 652 PRO A N 1
ATOM 5065 C CA . PRO A 1 652 ? 0.689 13.958 22.446 1.00 97.44 652 PRO A CA 1
ATOM 5066 C C . PRO A 1 652 ? 0.465 12.519 22.938 1.00 97.44 652 PRO A C 1
ATOM 5068 O O . PRO A 1 652 ? -0.664 12.111 23.214 1.00 97.44 652 PRO A O 1
ATOM 5071 N N . SER A 1 653 ? 1.540 11.743 23.051 1.00 97.00 653 SER A N 1
ATOM 5072 C CA . SER A 1 653 ? 1.443 10.346 23.465 1.00 97.00 653 SER A CA 1
ATOM 5073 C C . SER A 1 653 ? 2.652 9.886 24.276 1.00 97.00 653 SER A C 1
ATOM 5075 O O . SER A 1 653 ? 3.770 10.394 24.126 1.00 97.00 653 SER A O 1
ATOM 5077 N N . HIS A 1 654 ? 2.403 8.919 25.159 1.00 97.31 654 HIS A N 1
ATOM 5078 C CA . HIS A 1 654 ? 3.442 8.136 25.811 1.00 97.31 654 HIS A CA 1
ATOM 5079 C C . HIS A 1 654 ? 3.861 6.997 24.896 1.00 97.31 654 HIS A C 1
ATOM 5081 O O . HIS A 1 654 ? 2.998 6.310 24.356 1.00 97.31 654 HIS A O 1
ATOM 5087 N N . PHE A 1 655 ? 5.167 6.779 24.771 1.00 97.69 655 PHE A N 1
ATOM 5088 C CA . PHE A 1 655 ? 5.708 5.607 24.094 1.00 97.69 655 PHE A CA 1
ATOM 5089 C C . PHE A 1 655 ? 6.237 4.615 25.125 1.00 97.69 655 PHE A C 1
ATOM 5091 O O . PHE A 1 655 ? 6.802 5.026 26.139 1.00 97.69 655 PHE A O 1
ATOM 5098 N N . ILE A 1 656 ? 6.036 3.321 24.879 1.00 97.44 656 ILE A N 1
ATOM 5099 C CA . ILE A 1 656 ? 6.531 2.242 25.749 1.00 97.44 656 ILE A CA 1
ATOM 5100 C C . ILE A 1 656 ? 7.717 1.487 25.148 1.00 97.44 656 ILE A C 1
ATOM 5102 O O . ILE A 1 656 ? 8.383 0.748 25.864 1.00 97.44 656 ILE A O 1
ATOM 5106 N N . ASN A 1 657 ? 7.983 1.663 23.853 1.00 97.25 657 ASN A N 1
ATOM 5107 C CA . ASN A 1 657 ? 9.095 1.067 23.117 1.00 97.25 657 ASN A CA 1
ATOM 5108 C C . ASN A 1 657 ? 9.461 1.942 21.901 1.00 97.25 657 ASN A C 1
ATOM 5110 O O . ASN A 1 657 ? 8.974 3.064 21.756 1.00 97.25 657 ASN A O 1
ATOM 5114 N N . ASP A 1 658 ? 10.347 1.450 21.034 1.00 95.69 658 ASP A N 1
ATOM 5115 C CA . ASP A 1 658 ? 10.859 2.194 19.880 1.00 95.69 658 ASP A CA 1
ATOM 5116 C C . ASP A 1 658 ? 9.915 2.233 18.664 1.00 95.69 658 ASP A C 1
ATOM 5118 O O . ASP A 1 658 ? 10.198 2.944 17.696 1.00 95.69 658 ASP A O 1
ATOM 5122 N N . GLY A 1 659 ? 8.789 1.519 18.705 1.00 95.12 659 GLY A N 1
ATOM 5123 C CA . GLY A 1 659 ? 7.783 1.513 17.649 1.00 95.12 659 GLY A CA 1
ATOM 5124 C C . GLY A 1 659 ? 8.051 0.586 16.474 1.00 95.12 659 GLY A C 1
ATOM 5125 O O . GLY A 1 659 ? 7.418 0.751 15.430 1.00 95.12 659 GLY A O 1
ATOM 5126 N N . GLY A 1 660 ? 8.987 -0.361 16.590 1.00 94.12 660 GLY A N 1
ATOM 5127 C CA . GLY A 1 660 ? 9.232 -1.340 15.530 1.00 94.12 660 GLY A CA 1
ATOM 5128 C C . GLY A 1 660 ? 7.959 -2.084 15.096 1.00 94.12 660 GLY A C 1
ATOM 5129 O O . GLY A 1 660 ? 7.051 -2.316 15.892 1.00 94.12 660 GLY A O 1
ATOM 5130 N N . ARG A 1 661 ? 7.886 -2.500 13.825 1.00 91.38 661 ARG A N 1
ATOM 5131 C CA . ARG A 1 661 ? 6.704 -3.174 13.235 1.00 91.38 661 ARG A CA 1
ATOM 5132 C C . ARG A 1 661 ? 6.284 -4.465 13.961 1.00 91.38 661 ARG A C 1
ATOM 5134 O O . ARG A 1 661 ? 5.135 -4.884 13.855 1.00 91.38 661 ARG A O 1
ATOM 5141 N N . TYR A 1 662 ? 7.212 -5.078 14.690 1.00 91.62 662 TYR A N 1
ATOM 5142 C CA . TYR A 1 662 ? 7.012 -6.301 15.470 1.00 91.62 662 TYR A CA 1
ATOM 5143 C C . TYR A 1 662 ? 7.140 -6.053 16.978 1.00 91.62 662 TYR A C 1
ATOM 5145 O O . TYR A 1 662 ? 7.557 -6.938 17.711 1.00 91.62 662 TYR A O 1
ATOM 5153 N N . ASN A 1 663 ? 6.835 -4.837 17.449 1.00 94.25 663 ASN A N 1
ATOM 5154 C CA . ASN A 1 663 ? 6.957 -4.512 18.872 1.00 94.25 663 ASN A CA 1
ATOM 5155 C C . ASN A 1 663 ? 5.912 -5.222 19.746 1.00 94.25 663 ASN A C 1
ATOM 5157 O O . ASN A 1 663 ? 6.149 -5.396 20.935 1.00 94.25 663 ASN A O 1
ATOM 5161 N N . CYS A 1 664 ? 4.762 -5.593 19.170 1.00 93.38 664 CYS A N 1
ATOM 5162 C CA . CYS A 1 664 ? 3.721 -6.418 19.787 1.00 93.38 664 CYS A CA 1
ATOM 5163 C C . CYS A 1 664 ? 3.273 -5.963 21.202 1.00 93.38 664 CYS A C 1
ATOM 5165 O O . CYS A 1 664 ? 2.736 -6.750 21.977 1.00 93.38 664 CYS A O 1
ATOM 5167 N N . GLY A 1 665 ? 3.462 -4.682 21.545 1.00 94.38 665 GLY A N 1
ATOM 5168 C CA . GLY A 1 665 ? 3.098 -4.110 22.846 1.00 94.38 665 GLY A CA 1
ATOM 5169 C C . GLY A 1 665 ? 4.109 -4.355 23.966 1.00 94.38 665 GLY A C 1
ATOM 5170 O O . GLY A 1 665 ? 3.805 -4.077 25.130 1.00 94.38 665 GLY A O 1
ATOM 5171 N N . GLU A 1 666 ? 5.293 -4.873 23.646 1.00 95.56 666 GLU A N 1
ATOM 5172 C CA . GLU A 1 666 ? 6.330 -5.184 24.624 1.00 95.56 666 GLU A CA 1
ATOM 5173 C C . GLU A 1 666 ? 7.057 -3.909 25.084 1.00 95.56 666 GLU A C 1
ATOM 5175 O O . GLU A 1 666 ? 7.508 -3.124 24.243 1.00 95.56 666 GLU A O 1
ATOM 5180 N N . PRO A 1 667 ? 7.191 -3.661 26.401 1.00 96.44 667 PRO A N 1
ATOM 5181 C CA . PRO A 1 667 ? 7.953 -2.521 26.902 1.00 96.44 667 PRO A CA 1
ATOM 5182 C C . PRO A 1 667 ? 9.442 -2.612 26.535 1.00 96.44 667 PRO A C 1
ATOM 5184 O O . PRO A 1 667 ? 10.110 -3.606 26.816 1.00 96.44 667 PRO A O 1
ATOM 5187 N N . GLY A 1 668 ? 9.980 -1.547 25.945 1.00 95.31 668 GLY A N 1
ATOM 5188 C CA . GLY A 1 668 ? 11.392 -1.426 25.600 1.00 95.31 668 GLY A CA 1
ATOM 5189 C C . GLY A 1 668 ? 12.267 -1.060 26.801 1.00 95.31 668 GLY A C 1
ATOM 5190 O O . GLY A 1 668 ? 11.792 -0.584 27.835 1.00 95.31 668 GLY A O 1
ATOM 5191 N N . GLN A 1 669 ? 13.584 -1.220 26.658 1.00 94.69 669 GLN A N 1
ATOM 5192 C CA . GLN A 1 669 ? 14.527 -0.797 27.696 1.00 94.69 669 GLN A CA 1
ATOM 5193 C C . GLN A 1 669 ? 14.568 0.741 27.808 1.00 94.69 669 GLN A C 1
ATOM 5195 O O . GLN A 1 669 ? 14.783 1.414 26.791 1.00 94.69 669 GLN A O 1
ATOM 5200 N N . PRO A 1 670 ? 14.414 1.331 29.011 1.00 91.31 670 PRO A N 1
ATOM 5201 C CA . PRO A 1 670 ? 14.514 2.778 29.193 1.00 91.31 670 PRO A CA 1
ATOM 5202 C C . PRO A 1 670 ? 15.811 3.352 28.607 1.00 91.31 670 PRO A C 1
ATOM 5204 O O . PRO A 1 670 ? 16.889 2.795 28.790 1.00 91.31 670 PRO A O 1
ATOM 5207 N N . GLY A 1 671 ? 15.705 4.474 27.892 1.00 90.19 671 GLY A N 1
ATOM 5208 C CA . GLY A 1 671 ? 16.840 5.121 27.221 1.00 90.19 671 GLY A CA 1
ATOM 5209 C C . GLY A 1 671 ? 17.100 4.648 25.786 1.00 90.19 671 GLY A C 1
ATOM 5210 O O . GLY A 1 671 ? 17.817 5.332 25.062 1.00 90.19 671 GLY A O 1
ATOM 5211 N N . THR A 1 672 ? 16.479 3.553 25.333 1.00 93.25 672 THR A N 1
ATOM 5212 C CA . THR A 1 672 ? 16.587 3.079 23.933 1.00 93.25 672 THR A CA 1
ATOM 5213 C C . THR A 1 672 ? 15.548 3.695 22.990 1.00 93.25 672 THR A C 1
ATOM 5215 O O . THR A 1 672 ? 15.708 3.657 21.769 1.00 93.25 672 THR A O 1
ATOM 5218 N N . PHE A 1 673 ? 14.526 4.349 23.544 1.00 95.06 673 PHE A N 1
ATOM 5219 C CA . PHE A 1 673 ? 13.458 5.027 22.813 1.00 95.06 673 PHE A CA 1
ATOM 5220 C C . PHE A 1 673 ? 13.131 6.396 23.435 1.00 95.06 673 PHE A C 1
ATOM 5222 O O . PHE A 1 673 ? 13.470 6.683 24.588 1.00 95.06 673 PHE A O 1
ATOM 5229 N N . GLU A 1 674 ? 12.502 7.274 22.657 1.00 94.25 674 GLU A N 1
ATOM 5230 C CA . GLU A 1 674 ? 11.920 8.518 23.147 1.00 94.25 674 GLU A CA 1
ATOM 5231 C C . GLU A 1 674 ? 10.663 8.202 23.962 1.00 94.25 674 GLU A C 1
ATOM 5233 O O . GLU A 1 674 ? 9.778 7.537 23.450 1.00 94.25 674 GLU A O 1
ATOM 5238 N N . PRO A 1 675 ? 10.521 8.679 25.208 1.00 94.38 675 PRO A N 1
ATOM 5239 C CA . PRO A 1 675 ? 9.358 8.344 26.037 1.00 94.38 675 PRO A CA 1
ATOM 5240 C C . PRO A 1 675 ? 8.091 9.127 25.654 1.00 94.38 675 PRO A C 1
ATOM 5242 O O . PRO A 1 675 ? 7.000 8.839 26.151 1.00 94.38 675 PRO A O 1
ATOM 5245 N N . ARG A 1 676 ? 8.247 10.184 24.848 1.00 94.31 676 ARG A N 1
ATOM 5246 C CA . ARG A 1 676 ? 7.223 11.190 24.560 1.00 94.31 676 ARG A CA 1
ATOM 5247 C C . ARG A 1 676 ? 7.377 11.720 23.141 1.00 94.31 676 ARG A C 1
ATOM 5249 O O . ARG A 1 676 ? 8.493 11.947 22.676 1.00 94.31 676 ARG A O 1
ATOM 5256 N N . GLY A 1 677 ? 6.253 12.023 22.511 1.00 95.62 677 GLY A N 1
ATOM 5257 C CA . GLY A 1 677 ? 6.192 12.737 21.241 1.00 95.62 677 GLY A CA 1
ATOM 5258 C C . GLY A 1 677 ? 4.755 13.063 20.864 1.00 95.62 677 GLY A C 1
ATOM 5259 O O . GLY A 1 677 ? 3.828 12.810 21.635 1.00 95.62 677 GLY A O 1
ATOM 5260 N N . TYR A 1 678 ? 4.582 13.620 19.672 1.00 98.25 678 TYR A N 1
ATOM 5261 C CA . TYR A 1 678 ? 3.274 13.778 19.047 1.00 98.25 678 TYR A CA 1
ATOM 5262 C C . TYR A 1 678 ? 3.106 12.721 17.969 1.00 98.25 678 TYR A C 1
ATOM 5264 O O . TYR A 1 678 ? 4.041 12.452 17.216 1.00 98.25 678 TYR A O 1
ATOM 5272 N N . ILE A 1 679 ? 1.917 12.145 17.890 1.00 97.88 679 ILE A N 1
ATOM 5273 C CA . ILE A 1 679 ? 1.555 11.148 16.891 1.00 97.88 679 ILE A CA 1
ATOM 5274 C C . ILE A 1 679 ? 0.371 11.657 16.081 1.00 97.88 679 ILE A C 1
ATOM 5276 O O . ILE A 1 679 ? -0.601 12.175 16.631 1.00 97.88 679 ILE A O 1
ATOM 5280 N N . VAL A 1 680 ? 0.482 11.534 14.762 1.00 98.38 680 VAL A N 1
ATOM 5281 C CA . VAL A 1 680 ? -0.510 12.004 13.799 1.00 98.38 680 VAL A CA 1
ATOM 5282 C C . VAL A 1 680 ? -0.946 10.819 12.941 1.00 98.38 680 VAL A C 1
ATOM 5284 O O . VAL A 1 680 ? -0.162 10.289 12.154 1.00 98.38 680 VAL A O 1
ATOM 5287 N N . GLY A 1 681 ? -2.194 10.385 13.113 1.00 97.56 681 GLY A N 1
ATOM 5288 C CA . GLY A 1 681 ? -2.806 9.364 12.263 1.00 97.56 681 GLY A CA 1
ATOM 5289 C C . GLY A 1 681 ? -3.267 9.988 10.956 1.00 97.56 681 GLY A C 1
ATOM 5290 O O . GLY A 1 681 ? -4.054 10.937 10.985 1.00 97.56 681 GLY A O 1
ATOM 5291 N N . LEU A 1 682 ? -2.761 9.482 9.832 1.00 97.56 682 LEU A N 1
ATOM 5292 C CA . LEU A 1 682 ? -3.027 10.011 8.496 1.00 97.56 682 LEU A CA 1
ATOM 5293 C C . LEU A 1 682 ? -3.247 8.881 7.497 1.00 97.56 682 LEU A C 1
ATOM 5295 O O . LEU A 1 682 ? -2.640 7.818 7.596 1.00 97.56 682 LEU A O 1
ATOM 5299 N N . VAL A 1 683 ? -4.080 9.147 6.495 1.00 97.06 683 VAL A N 1
ATOM 5300 C CA . VAL A 1 683 ? -4.501 8.146 5.513 1.00 97.06 683 VAL A CA 1
ATOM 5301 C C . VAL A 1 683 ? -3.849 8.446 4.161 1.00 97.06 683 VAL A C 1
ATOM 5303 O O . VAL A 1 683 ? -3.854 9.588 3.679 1.00 97.06 683 VAL A O 1
ATOM 5306 N N . GLY A 1 684 ? -3.234 7.418 3.576 1.00 96.44 684 GLY A N 1
ATOM 5307 C CA . GLY A 1 684 ? -2.709 7.455 2.209 1.00 96.44 684 GLY A CA 1
ATOM 5308 C C . GLY A 1 684 ? -3.775 7.121 1.168 1.00 96.44 684 GLY A C 1
ATOM 5309 O O . GLY A 1 684 ? -4.898 6.780 1.520 1.00 96.44 684 GLY A O 1
ATOM 5310 N N . ALA A 1 685 ? -3.417 7.194 -0.113 1.00 97.25 685 ALA A N 1
ATOM 5311 C CA . ALA A 1 685 ? -4.332 6.807 -1.184 1.00 97.25 685 ALA A CA 1
ATOM 5312 C C . ALA A 1 685 ? -4.592 5.285 -1.173 1.00 97.25 685 ALA A C 1
ATOM 5314 O O . ALA A 1 685 ? -3.636 4.506 -1.118 1.00 97.25 685 ALA A O 1
ATOM 5315 N N . ARG A 1 686 ? -5.865 4.872 -1.229 1.00 96.00 686 ARG A N 1
ATOM 5316 C CA . ARG A 1 686 ? -6.325 3.473 -1.206 1.00 96.00 686 ARG A CA 1
ATOM 5317 C C . ARG A 1 686 ? -6.914 3.055 -2.557 1.00 96.00 686 ARG A C 1
ATOM 5319 O O . ARG A 1 686 ? -7.893 3.638 -3.015 1.00 96.00 686 ARG A O 1
ATOM 5326 N N . PHE A 1 687 ? -6.380 1.968 -3.123 1.00 95.50 687 PHE A N 1
ATOM 5327 C CA . PHE A 1 687 ? -6.757 1.437 -4.445 1.00 95.50 687 PHE A CA 1
ATOM 5328 C C . PHE A 1 687 ? -7.292 -0.009 -4.430 1.00 95.50 687 PHE A C 1
ATOM 5330 O O . PHE A 1 687 ? -7.437 -0.629 -5.477 1.00 95.50 687 PHE A O 1
ATOM 5337 N N . GLU A 1 688 ? -7.591 -0.581 -3.260 1.00 92.88 688 GLU A N 1
ATOM 5338 C CA . GLU A 1 688 ? -8.033 -1.988 -3.143 1.00 92.88 688 GLU A CA 1
ATOM 5339 C C . GLU A 1 688 ? -9.406 -2.280 -3.764 1.00 92.88 688 GLU A C 1
ATOM 5341 O O . GLU A 1 688 ? -9.774 -3.437 -3.965 1.00 92.88 688 GLU A O 1
ATOM 5346 N N . ARG A 1 689 ? -10.201 -1.236 -4.008 1.00 93.44 689 ARG A N 1
ATOM 5347 C CA . ARG A 1 689 ? -11.600 -1.336 -4.420 1.00 93.44 689 ARG A CA 1
ATOM 5348 C C . ARG A 1 689 ? -11.817 -0.493 -5.666 1.00 93.44 689 ARG A C 1
ATOM 5350 O O . ARG A 1 689 ? -11.685 0.726 -5.612 1.00 93.44 689 ARG A O 1
ATOM 5357 N N . LYS A 1 690 ? -12.216 -1.144 -6.759 1.00 93.00 690 LYS A N 1
ATOM 5358 C CA . LYS A 1 690 ? -12.532 -0.458 -8.015 1.00 93.00 690 LYS A CA 1
ATOM 5359 C C . LYS A 1 690 ? -13.701 0.521 -7.840 1.00 93.00 690 LYS A C 1
ATOM 5361 O O . LYS A 1 690 ? -14.713 0.168 -7.230 1.00 93.00 690 LYS A O 1
ATOM 5366 N N . ASP A 1 691 ? -13.572 1.714 -8.416 1.00 94.56 691 ASP A N 1
ATOM 5367 C CA . ASP A 1 691 ? -14.545 2.816 -8.392 1.00 94.56 691 ASP A CA 1
ATOM 5368 C C . ASP A 1 691 ? -14.959 3.243 -6.969 1.00 94.56 691 ASP A C 1
ATOM 5370 O O . ASP A 1 691 ? -16.060 3.742 -6.723 1.00 94.56 691 ASP A O 1
ATOM 5374 N N . ARG A 1 692 ? -14.060 3.043 -6.001 1.00 95.00 692 ARG A N 1
ATOM 5375 C CA . ARG A 1 692 ? -14.194 3.495 -4.615 1.00 95.00 692 ARG A CA 1
ATOM 5376 C C . ARG A 1 692 ? -12.935 4.239 -4.196 1.00 95.00 692 ARG A C 1
ATOM 5378 O O . ARG A 1 692 ? -11.860 3.978 -4.720 1.00 95.00 692 ARG A O 1
ATOM 5385 N N . MET A 1 693 ? -13.068 5.121 -3.207 1.00 95.69 693 MET A N 1
ATOM 5386 C CA . MET A 1 693 ? -11.933 5.857 -2.637 1.00 95.69 693 MET A CA 1
ATOM 5387 C C . MET A 1 693 ? -11.081 6.518 -3.731 1.00 95.69 693 MET A C 1
ATOM 5389 O O . MET A 1 693 ? -11.633 7.085 -4.672 1.00 95.69 693 MET A O 1
ATOM 5393 N N . ASP A 1 694 ? -9.755 6.450 -3.620 1.00 97.25 694 ASP A N 1
ATOM 5394 C CA . ASP A 1 694 ? -8.820 7.092 -4.538 1.00 97.25 694 ASP A CA 1
ATOM 5395 C C . ASP A 1 694 ? -8.826 6.464 -5.944 1.00 97.25 694 ASP A C 1
ATOM 5397 O O . ASP A 1 694 ? -8.588 7.177 -6.922 1.00 97.25 694 ASP A O 1
ATOM 5401 N N . ASP A 1 695 ? -9.196 5.180 -6.079 1.00 96.12 695 ASP A N 1
ATOM 5402 C CA . ASP A 1 695 ? -9.350 4.517 -7.384 1.00 96.12 695 ASP A CA 1
ATOM 5403 C C . ASP A 1 695 ? -10.347 5.268 -8.281 1.00 96.12 695 ASP A C 1
ATOM 5405 O O . ASP A 1 695 ? -10.031 5.588 -9.426 1.00 96.12 695 ASP A O 1
ATOM 5409 N N . ALA A 1 696 ? -11.489 5.698 -7.729 1.00 95.38 696 ALA A N 1
ATOM 5410 C CA . ALA A 1 696 ? -12.521 6.431 -8.473 1.00 95.38 696 ALA A CA 1
ATOM 5411 C C . ALA A 1 696 ? -12.013 7.733 -9.133 1.00 95.38 696 ALA A C 1
ATOM 5413 O O . ALA A 1 696 ? -12.568 8.192 -10.142 1.00 95.38 696 ALA A O 1
ATOM 5414 N N . PHE A 1 697 ? -10.963 8.342 -8.577 1.00 96.06 697 PHE A N 1
ATOM 5415 C CA . PHE A 1 697 ? -10.428 9.621 -9.043 1.00 96.06 697 PHE A CA 1
ATOM 5416 C C . PHE A 1 697 ? -9.226 9.473 -9.975 1.00 96.06 697 PHE A C 1
ATOM 5418 O O . PHE A 1 697 ? -9.001 10.369 -10.783 1.00 96.06 697 PHE A O 1
ATOM 5425 N N . MET A 1 698 ? -8.473 8.377 -9.874 1.00 95.88 698 MET A N 1
ATOM 5426 C CA . MET A 1 698 ? -7.139 8.265 -10.477 1.00 95.88 698 MET A CA 1
ATOM 5427 C C . MET A 1 698 ? -7.024 7.156 -11.521 1.00 95.88 698 MET A C 1
ATOM 5429 O O . MET A 1 698 ? -6.113 7.216 -12.339 1.00 95.88 698 MET A O 1
ATOM 5433 N N . THR A 1 699 ? -7.913 6.162 -11.526 1.00 94.25 699 THR A N 1
ATOM 5434 C CA . THR A 1 699 ? -7.955 5.112 -12.560 1.00 94.25 699 THR A CA 1
ATOM 5435 C C . THR A 1 699 ? -9.113 5.369 -13.533 1.00 94.25 699 THR A C 1
ATOM 5437 O O . THR A 1 699 ? -9.943 6.242 -13.264 1.00 94.25 699 THR A O 1
ATOM 5440 N N . PRO A 1 700 ? -9.196 4.690 -14.696 1.00 91.62 700 PRO A N 1
ATOM 5441 C CA . PRO A 1 700 ? -10.229 4.968 -15.691 1.00 91.62 700 PRO A CA 1
ATOM 5442 C C . PRO A 1 700 ? -11.641 4.864 -15.107 1.00 91.62 700 PRO A C 1
ATOM 5444 O O . PRO A 1 700 ? -11.963 3.902 -14.406 1.00 91.62 700 PRO A O 1
ATOM 5447 N N . SER A 1 701 ? -12.487 5.859 -15.394 1.00 89.69 701 SER A N 1
ATOM 5448 C CA . SER A 1 701 ? -13.851 5.910 -14.858 1.00 89.69 701 SER A CA 1
ATOM 5449 C C . SER A 1 701 ? -14.660 4.642 -15.172 1.00 89.69 701 SER A C 1
ATOM 5451 O O . SER A 1 701 ? -14.643 4.129 -16.291 1.00 89.69 701 SER A O 1
ATOM 5453 N N . SER A 1 702 ? -15.410 4.156 -14.176 1.00 89.56 702 SER A N 1
ATOM 5454 C CA . SER A 1 702 ? -16.408 3.095 -14.361 1.00 89.56 702 SER A CA 1
ATOM 5455 C C . SER A 1 702 ? -17.489 3.520 -15.363 1.00 89.56 702 SER A C 1
ATOM 5457 O O . SER A 1 702 ? -17.833 4.700 -15.442 1.00 89.56 702 SER A O 1
ATOM 5459 N N . THR A 1 703 ? -18.066 2.559 -16.093 1.00 88.31 703 THR A N 1
ATOM 5460 C CA . THR A 1 703 ? -19.237 2.797 -16.959 1.00 88.31 703 THR A CA 1
ATOM 5461 C C . THR A 1 703 ? -20.461 3.217 -16.154 1.00 88.31 703 THR A C 1
ATOM 5463 O O . THR A 1 703 ? -21.266 4.015 -16.625 1.00 88.31 703 THR A O 1
ATOM 5466 N N . GLU A 1 704 ? -20.572 2.713 -14.926 1.00 90.75 704 GLU A N 1
ATOM 5467 C CA . GLU A 1 704 ? -21.590 3.092 -13.949 1.00 90.75 704 GLU A CA 1
ATOM 5468 C C . GLU A 1 704 ? -20.887 3.541 -12.661 1.00 90.75 704 GLU A C 1
ATOM 5470 O O . GLU A 1 704 ? -20.643 2.725 -11.768 1.00 90.75 704 GLU A O 1
ATOM 5475 N N . PRO A 1 705 ? -20.483 4.823 -12.583 1.00 92.62 705 PRO A N 1
ATOM 5476 C CA . PRO A 1 705 ? -19.904 5.404 -11.385 1.00 92.62 705 PRO A CA 1
ATOM 5477 C C . PRO A 1 705 ? -20.804 5.265 -10.163 1.00 92.62 705 PRO A C 1
ATOM 5479 O O . PRO A 1 705 ? -21.950 5.721 -10.171 1.00 92.62 705 PRO A O 1
ATOM 5482 N N . LYS A 1 706 ? -20.267 4.723 -9.073 1.00 93.88 706 LYS A N 1
ATOM 5483 C CA . LYS A 1 706 ? -20.998 4.624 -7.808 1.00 93.88 706 LYS A CA 1
ATOM 5484 C C . LYS A 1 706 ? -21.085 5.966 -7.072 1.00 93.88 706 LYS A C 1
ATOM 5486 O O . LYS A 1 706 ? -22.035 6.183 -6.326 1.00 93.88 706 LYS A O 1
ATOM 5491 N N . MET A 1 707 ? -20.115 6.864 -7.270 1.00 95.06 707 MET A N 1
ATOM 5492 C CA . MET A 1 707 ? -20.161 8.238 -6.752 1.00 95.06 707 MET A CA 1
ATOM 5493 C C . MET A 1 707 ? -20.855 9.164 -7.753 1.00 95.06 707 MET A C 1
ATOM 5495 O O . MET A 1 707 ? -20.504 9.194 -8.934 1.00 95.06 707 MET A O 1
ATOM 5499 N N . HIS A 1 708 ? -21.798 9.975 -7.271 1.00 95.50 708 HIS A N 1
ATOM 5500 C CA . HIS A 1 708 ? -22.535 10.910 -8.118 1.00 95.50 708 HIS A CA 1
ATOM 5501 C C . HIS A 1 708 ? -21.604 11.976 -8.752 1.00 95.50 708 HIS A C 1
ATOM 5503 O O . HIS A 1 708 ? -20.778 12.555 -8.040 1.00 95.50 708 HIS A O 1
ATOM 5509 N N . PRO A 1 709 ? -21.767 12.339 -10.044 1.00 94.25 709 PRO A N 1
ATOM 5510 C CA . PRO A 1 709 ? -20.866 13.268 -10.744 1.00 94.25 709 PRO A CA 1
ATOM 5511 C C . PRO A 1 709 ? -20.677 14.630 -10.061 1.00 94.25 709 PRO A C 1
ATOM 5513 O O . PRO A 1 709 ? -19.549 15.070 -9.881 1.00 94.25 709 PRO A O 1
ATOM 5516 N N . ARG A 1 710 ? -21.761 15.267 -9.589 1.00 95.62 710 ARG A N 1
ATOM 5517 C CA . ARG A 1 710 ? -21.674 16.546 -8.846 1.00 95.62 710 ARG A CA 1
ATOM 5518 C C . ARG A 1 710 ? -20.862 16.457 -7.553 1.00 95.62 710 ARG A C 1
ATOM 5520 O O . ARG A 1 710 ? -20.233 17.430 -7.155 1.00 95.62 710 ARG A O 1
ATOM 5527 N N . LEU A 1 711 ? -20.898 15.309 -6.876 1.00 96.69 711 LEU A N 1
ATOM 5528 C CA . LEU A 1 711 ? -20.085 15.116 -5.681 1.00 96.69 711 LEU A CA 1
ATOM 5529 C C . LEU A 1 711 ? -18.612 14.940 -6.061 1.00 96.69 711 LEU A C 1
ATOM 5531 O O . LEU A 1 711 ? -17.734 15.522 -5.433 1.00 96.69 711 LEU A O 1
ATOM 5535 N N . ARG A 1 712 ? -18.348 14.195 -7.136 1.00 95.44 712 ARG A N 1
ATOM 5536 C CA . ARG A 1 712 ? -17.005 14.029 -7.697 1.00 95.44 712 ARG A CA 1
ATOM 5537 C C . ARG A 1 712 ? -16.378 15.370 -8.105 1.00 95.44 712 ARG A C 1
ATOM 5539 O O . ARG A 1 712 ? -15.211 15.599 -7.806 1.00 95.44 712 ARG A O 1
ATOM 5546 N N . GLU A 1 713 ? -17.154 16.277 -8.700 1.00 96.06 713 GLU A N 1
ATOM 5547 C CA . GLU A 1 713 ? -16.721 17.651 -9.009 1.00 96.06 713 GLU A CA 1
ATOM 5548 C C . GLU A 1 713 ? -16.281 18.421 -7.754 1.00 96.06 713 GLU A C 1
ATOM 5550 O O . GLU A 1 713 ? -15.232 19.063 -7.771 1.00 96.06 713 GLU A O 1
ATOM 5555 N N . ALA A 1 714 ? -17.003 18.292 -6.635 1.00 98.06 714 ALA A N 1
ATOM 5556 C CA . ALA A 1 714 ? -16.610 18.932 -5.377 1.00 98.06 714 ALA A CA 1
ATOM 5557 C C . ALA A 1 714 ? -15.238 18.441 -4.870 1.00 98.06 714 ALA A C 1
ATOM 5559 O O . ALA A 1 714 ? -14.443 19.233 -4.355 1.00 98.06 714 ALA A O 1
ATOM 5560 N N . PHE A 1 715 ? -14.922 17.153 -5.055 1.00 98.19 715 PHE A N 1
ATOM 5561 C CA . PHE A 1 715 ? -13.588 16.622 -4.761 1.00 98.19 715 PHE A CA 1
ATOM 5562 C C . PHE A 1 715 ? -12.520 17.182 -5.709 1.00 98.19 715 PHE A C 1
ATOM 5564 O O . PHE A 1 715 ? -11.448 17.555 -5.236 1.00 98.19 715 PHE A O 1
ATOM 5571 N N . TYR A 1 716 ? -12.794 17.304 -7.011 1.00 97.69 716 TYR A N 1
ATOM 5572 C CA . TYR A 1 716 ? -11.863 17.927 -7.963 1.00 97.69 716 TYR A CA 1
ATOM 5573 C C . TYR A 1 716 ? -11.557 19.385 -7.609 1.00 97.69 716 TYR A C 1
ATOM 5575 O O . TYR A 1 716 ? -10.390 19.789 -7.585 1.00 97.69 716 TYR A O 1
ATOM 5583 N N . ASP A 1 717 ? -12.578 20.153 -7.229 1.00 97.81 717 ASP A N 1
ATOM 5584 C CA . ASP A 1 717 ? -12.420 21.531 -6.762 1.00 97.81 717 ASP A CA 1
ATOM 5585 C C . ASP A 1 717 ? -11.585 21.611 -5.480 1.00 97.81 717 ASP A C 1
ATOM 5587 O O . ASP A 1 717 ? -10.692 22.463 -5.358 1.00 97.81 717 ASP A O 1
ATOM 5591 N N . PHE A 1 718 ? -11.838 20.704 -4.531 1.00 98.06 718 PHE A N 1
ATOM 5592 C CA . PHE A 1 718 ? -11.060 20.604 -3.302 1.00 98.06 718 PHE A CA 1
ATOM 5593 C C . PHE A 1 718 ? -9.602 20.245 -3.581 1.00 98.06 718 PHE A C 1
ATOM 5595 O O . PHE A 1 718 ? -8.717 20.903 -3.036 1.00 98.06 718 PHE A O 1
ATOM 5602 N N . LEU A 1 719 ? -9.337 19.261 -4.444 1.00 97.56 719 LEU A N 1
ATOM 5603 C CA . LEU A 1 719 ? -7.988 18.818 -4.805 1.00 97.56 719 LEU A CA 1
ATOM 5604 C C . LEU A 1 719 ? -7.262 19.819 -5.714 1.00 97.56 719 LEU A C 1
ATOM 5606 O O . LEU A 1 719 ? -6.034 19.858 -5.701 1.00 97.56 719 LEU A O 1
ATOM 5610 N N . ARG A 1 720 ? -8.001 20.694 -6.412 1.00 96.75 720 ARG A N 1
ATOM 5611 C CA . ARG A 1 720 ? -7.504 21.610 -7.460 1.00 96.75 720 ARG A CA 1
ATOM 5612 C C . ARG A 1 720 ? -6.870 20.858 -8.623 1.00 96.75 720 ARG A C 1
ATOM 5614 O O . ARG A 1 720 ? -5.866 21.290 -9.183 1.00 96.75 720 ARG A O 1
ATOM 5621 N N . CYS A 1 721 ? -7.470 19.731 -8.969 1.00 96.50 721 CYS A N 1
ATOM 5622 C CA . CYS A 1 721 ? -7.032 18.880 -10.056 1.00 96.50 721 CYS A CA 1
ATOM 5623 C C . CYS A 1 721 ? -8.275 18.305 -10.731 1.00 96.50 721 CYS A C 1
ATOM 5625 O O . CYS A 1 721 ? -9.198 17.867 -10.046 1.00 96.50 721 CYS A O 1
ATOM 5627 N N . ALA A 1 722 ? -8.305 18.346 -12.060 1.00 91.44 722 ALA A N 1
ATOM 5628 C CA . ALA A 1 722 ? -9.324 17.678 -12.854 1.00 91.44 722 ALA A CA 1
ATOM 5629 C C . ALA A 1 722 ? -8.745 16.357 -13.360 1.00 91.44 722 ALA A C 1
ATOM 5631 O O . ALA A 1 722 ? -7.567 16.307 -13.705 1.00 91.44 722 ALA A O 1
ATOM 5632 N N . LYS A 1 723 ? -9.577 15.316 -13.401 1.00 91.50 723 LYS A N 1
ATOM 5633 C CA . LYS A 1 723 ? -9.168 13.994 -13.874 1.00 91.50 723 LYS A CA 1
ATOM 5634 C C . LYS A 1 723 ? -8.880 14.010 -15.374 1.00 91.50 723 LYS A C 1
ATOM 5636 O O . LYS A 1 723 ? -9.722 14.456 -16.157 1.00 91.50 723 LYS A O 1
ATOM 5641 N N . ASP A 1 724 ? -7.736 13.466 -15.765 1.00 92.44 724 ASP A N 1
ATOM 5642 C CA . ASP A 1 724 ? -7.420 13.144 -17.153 1.00 92.44 724 ASP A CA 1
ATOM 5643 C C . ASP A 1 724 ? -7.926 11.732 -17.493 1.00 92.44 724 ASP A C 1
ATOM 5645 O O . ASP A 1 724 ? -7.330 10.720 -17.132 1.00 92.44 724 ASP A O 1
ATOM 5649 N N . GLU A 1 725 ? -9.055 11.652 -18.200 1.00 91.31 725 GLU A N 1
ATOM 5650 C CA . GLU A 1 725 ? -9.655 10.371 -18.609 1.00 91.31 725 GLU A CA 1
ATOM 5651 C C . GLU A 1 725 ? -8.866 9.657 -19.727 1.00 91.31 725 GLU A C 1
ATOM 5653 O O . GLU A 1 725 ? -9.204 8.531 -20.093 1.00 91.31 725 GLU A O 1
ATOM 5658 N N . SER A 1 726 ? -7.831 10.287 -20.302 1.00 91.19 726 SER A N 1
ATOM 5659 C CA . SER A 1 726 ? -7.021 9.687 -21.372 1.00 91.19 726 SER A CA 1
ATOM 5660 C C . SER A 1 726 ? -5.902 8.772 -20.864 1.00 91.19 726 SER A C 1
ATOM 5662 O O . SER A 1 726 ? -5.331 8.009 -21.650 1.00 91.19 726 SER A O 1
ATOM 5664 N N . VAL A 1 727 ? -5.595 8.816 -19.564 1.00 93.44 727 VAL A N 1
ATOM 5665 C CA . VAL A 1 727 ? -4.506 8.048 -18.951 1.00 93.44 727 VAL A CA 1
ATOM 5666 C C . VAL A 1 727 ? -5.027 6.878 -18.117 1.00 93.44 727 VAL A C 1
ATOM 5668 O O . VAL A 1 727 ? -6.109 6.915 -17.540 1.00 93.44 727 VAL A O 1
ATOM 5671 N N . SER A 1 728 ? -4.227 5.813 -18.022 1.00 92.06 728 SER A N 1
ATOM 5672 C CA . SER A 1 728 ? -4.554 4.645 -17.192 1.00 92.06 728 SER A CA 1
ATOM 5673 C C . SER A 1 728 ? -4.369 4.895 -15.694 1.00 92.06 728 SER A C 1
ATOM 5675 O O . SER A 1 728 ? -4.917 4.159 -14.881 1.00 92.06 728 SER A O 1
ATOM 5677 N N . PHE A 1 729 ? -3.559 5.889 -15.328 1.00 96.25 729 PHE A N 1
ATOM 5678 C CA . PHE A 1 729 ? -3.374 6.335 -13.954 1.00 96.25 729 PH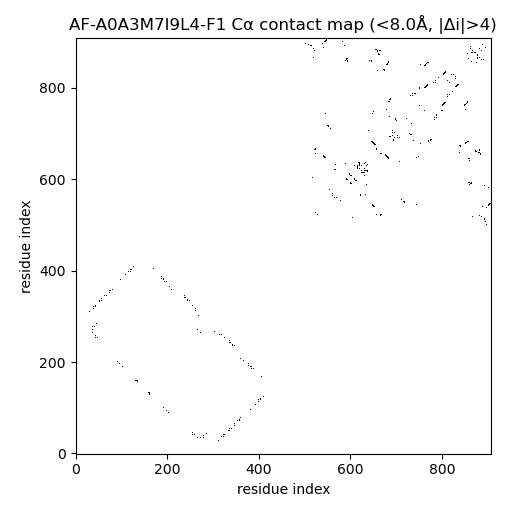E A CA 1
ATOM 5679 C C . PHE A 1 729 ? -3.026 7.825 -13.941 1.00 96.25 729 PHE A C 1
ATOM 5681 O O . PHE A 1 729 ? -1.995 8.228 -14.488 1.00 96.25 729 PHE A O 1
ATOM 5688 N N . ASP A 1 730 ? -3.870 8.638 -13.315 1.00 97.19 730 ASP A N 1
ATOM 5689 C CA . ASP A 1 730 ? -3.687 10.084 -13.225 1.00 97.19 730 ASP A CA 1
ATOM 5690 C C . ASP A 1 730 ? -2.705 10.443 -12.099 1.00 97.19 730 ASP A C 1
ATOM 5692 O O . ASP A 1 730 ? -3.034 10.532 -10.910 1.00 97.19 730 ASP A O 1
ATOM 5696 N N . VAL A 1 731 ? -1.450 10.635 -12.501 1.00 97.31 731 VAL A N 1
ATOM 5697 C CA . VAL A 1 731 ? -0.334 10.959 -11.607 1.00 97.31 731 VAL A CA 1
ATOM 5698 C C . VAL A 1 731 ? -0.511 12.318 -10.932 1.00 97.31 731 VAL A C 1
ATOM 5700 O O . VAL A 1 731 ? -0.123 12.481 -9.772 1.00 97.31 731 VAL A O 1
ATOM 5703 N N . GLU A 1 732 ? -1.075 13.300 -11.633 1.00 97.44 732 GLU A N 1
ATOM 5704 C CA . GLU A 1 732 ? -1.243 14.647 -11.088 1.00 97.44 732 GLU A CA 1
ATOM 5705 C C . GLU A 1 732 ? -2.391 14.679 -10.078 1.00 97.44 732 GLU A C 1
ATOM 5707 O O . GLU A 1 732 ? -2.240 15.277 -9.009 1.00 97.44 732 GLU A O 1
ATOM 5712 N N . MET A 1 733 ? -3.465 13.924 -10.326 1.00 97.94 733 MET A N 1
ATOM 5713 C CA . MET A 1 733 ? -4.513 13.684 -9.333 1.00 97.94 733 MET A CA 1
ATOM 5714 C C . MET A 1 733 ? -3.962 12.981 -8.085 1.00 97.94 733 MET A C 1
ATOM 5716 O O . MET A 1 733 ? -4.247 13.408 -6.963 1.00 97.94 733 MET A O 1
ATOM 5720 N N . TYR A 1 734 ? -3.121 11.950 -8.250 1.00 98.38 734 TYR A N 1
ATOM 5721 C CA . TYR A 1 734 ? -2.460 11.280 -7.123 1.00 98.38 734 TYR A CA 1
ATOM 5722 C C . TYR A 1 734 ? -1.617 12.256 -6.289 1.00 98.38 734 TYR A C 1
ATOM 5724 O O . TYR A 1 734 ? -1.754 12.312 -5.063 1.00 98.38 734 TYR A O 1
ATOM 5732 N N . LYS A 1 735 ? -0.774 13.073 -6.932 1.00 98.38 735 LYS A N 1
ATOM 5733 C CA . LYS A 1 735 ? 0.036 14.087 -6.236 1.00 98.38 735 LYS A CA 1
ATOM 5734 C C . LYS A 1 735 ? -0.836 15.138 -5.553 1.00 98.38 735 LYS A C 1
ATOM 5736 O O . LYS A 1 735 ? -0.544 15.511 -4.418 1.00 98.38 735 LYS A O 1
ATOM 5741 N N . ALA A 1 736 ? -1.915 15.595 -6.190 1.00 98.31 736 ALA A N 1
ATOM 5742 C CA . ALA A 1 736 ? -2.852 16.554 -5.603 1.00 98.31 736 ALA A CA 1
ATOM 5743 C C . ALA A 1 736 ? -3.529 15.985 -4.345 1.00 98.31 736 ALA A C 1
ATOM 5745 O O . ALA A 1 736 ? -3.586 16.650 -3.308 1.00 98.31 736 ALA A O 1
ATOM 5746 N N . ARG A 1 737 ? -3.957 14.721 -4.394 1.00 98.00 737 ARG A N 1
ATOM 5747 C CA . ARG A 1 737 ? -4.510 13.989 -3.249 1.00 98.00 737 ARG A CA 1
ATOM 5748 C C . ARG A 1 737 ? -3.499 13.805 -2.122 1.00 98.00 737 ARG A C 1
ATOM 5750 O O . ARG A 1 737 ? -3.836 14.051 -0.961 1.00 98.00 737 ARG A O 1
ATOM 5757 N N . MET A 1 738 ? -2.276 13.385 -2.434 1.00 98.44 738 MET A N 1
ATOM 5758 C CA . MET A 1 738 ? -1.233 13.203 -1.421 1.00 98.44 738 MET A CA 1
ATOM 5759 C C . MET A 1 738 ? -0.722 14.531 -0.863 1.00 98.44 738 MET A C 1
ATOM 5761 O O . MET A 1 738 ? -0.307 14.577 0.295 1.00 98.44 738 MET A O 1
ATOM 5765 N N . SER A 1 739 ? -0.836 15.624 -1.626 1.00 98.12 739 SER A N 1
ATOM 5766 C CA . SER A 1 739 ? -0.513 16.970 -1.147 1.00 98.12 739 SER A CA 1
ATOM 5767 C C . SER A 1 739 ? -1.368 17.350 0.057 1.00 98.12 739 SER A C 1
ATOM 5769 O O . SER A 1 739 ? -0.836 17.927 0.993 1.00 98.12 739 SER A O 1
ATOM 5771 N N . ILE A 1 740 ? -2.654 16.973 0.093 1.00 98.19 740 ILE A N 1
ATOM 5772 C CA . ILE A 1 740 ? -3.534 17.241 1.244 1.00 98.19 740 ILE A CA 1
ATOM 5773 C C . ILE A 1 740 ? -3.005 16.570 2.515 1.00 98.19 740 ILE A C 1
ATOM 5775 O O . ILE A 1 740 ? -2.875 17.226 3.550 1.00 98.19 740 ILE A O 1
ATOM 5779 N N . THR A 1 741 ? -2.668 15.280 2.434 1.00 98.19 741 THR A N 1
ATOM 5780 C CA . THR A 1 741 ? -2.159 14.509 3.576 1.00 98.19 741 THR A CA 1
ATOM 5781 C C . THR A 1 741 ? -0.792 15.029 4.035 1.00 98.19 741 THR A C 1
ATOM 5783 O O . THR A 1 741 ? -0.583 15.260 5.227 1.00 98.19 741 THR A O 1
ATOM 5786 N N . ALA A 1 742 ? 0.133 15.259 3.099 1.00 98.44 742 ALA A N 1
ATOM 5787 C CA . ALA A 1 742 ? 1.483 15.730 3.401 1.00 98.44 742 ALA A CA 1
ATOM 5788 C C . ALA A 1 742 ? 1.496 17.170 3.946 1.00 98.44 742 ALA A C 1
ATOM 5790 O O . ALA A 1 742 ? 2.203 17.459 4.910 1.00 98.44 742 ALA A O 1
ATOM 5791 N N . GLU A 1 743 ? 0.680 18.065 3.386 1.00 98.06 743 GLU A N 1
ATOM 5792 C CA . GLU A 1 743 ? 0.536 19.444 3.862 1.00 98.06 743 GLU A CA 1
ATOM 5793 C C . GLU A 1 743 ? -0.047 19.483 5.278 1.00 98.06 743 GLU A C 1
ATOM 5795 O O . GLU A 1 743 ? 0.478 20.188 6.138 1.00 98.06 743 GLU A O 1
ATOM 5800 N N . THR A 1 744 ? -1.069 18.663 5.548 1.00 98.31 744 THR A N 1
ATOM 5801 C CA . THR A 1 744 ? -1.655 18.506 6.889 1.00 98.31 744 THR A CA 1
ATOM 5802 C C . THR A 1 744 ? -0.598 18.067 7.905 1.00 98.31 744 THR A C 1
ATOM 5804 O O . THR A 1 744 ? -0.510 18.655 8.981 1.00 98.31 744 THR A O 1
ATOM 5807 N N . LEU A 1 745 ? 0.252 17.089 7.564 1.00 98.62 745 LEU A N 1
ATOM 5808 C CA . LEU A 1 745 ? 1.334 16.634 8.444 1.00 98.62 745 LEU A CA 1
ATOM 5809 C C . LEU A 1 745 ? 2.347 17.742 8.747 1.00 98.62 745 LEU A C 1
ATOM 5811 O O . LEU A 1 745 ? 2.697 17.955 9.906 1.00 98.62 745 LEU A O 1
ATOM 5815 N N . LEU A 1 746 ? 2.835 18.427 7.709 1.00 98.62 746 LEU A N 1
ATOM 5816 C CA . LEU A 1 746 ? 3.877 19.444 7.850 1.00 98.62 746 LEU A CA 1
ATOM 5817 C C . LEU A 1 746 ? 3.376 20.645 8.662 1.00 98.62 746 LEU A C 1
ATOM 5819 O O . LEU A 1 746 ? 4.062 21.086 9.582 1.00 98.62 746 LEU A O 1
ATOM 5823 N N . LEU A 1 747 ? 2.169 21.138 8.376 1.00 98.38 747 LEU A N 1
ATOM 5824 C CA . LEU A 1 747 ? 1.589 22.265 9.110 1.00 98.38 747 LEU A CA 1
ATOM 5825 C C . LEU A 1 747 ? 1.270 21.899 10.565 1.00 98.38 747 LEU A C 1
ATOM 5827 O O . LEU A 1 747 ? 1.540 22.689 11.468 1.00 98.38 747 LEU A O 1
ATOM 5831 N N . GLU A 1 748 ? 0.745 20.697 10.816 1.00 98.06 748 GLU A N 1
ATOM 5832 C CA . GLU A 1 748 ? 0.496 20.236 12.183 1.00 98.06 748 GLU A CA 1
ATOM 5833 C C . GLU A 1 748 ? 1.800 20.061 12.966 1.00 98.06 748 GLU A C 1
ATOM 5835 O O . GLU A 1 748 ? 1.870 20.446 14.131 1.00 98.06 748 GLU A O 1
ATOM 5840 N N . ALA A 1 749 ? 2.852 19.521 12.347 1.00 98.25 749 ALA A N 1
ATOM 5841 C CA . ALA A 1 749 ? 4.140 19.360 13.009 1.00 98.25 749 ALA A CA 1
ATOM 5842 C C . ALA A 1 749 ? 4.793 20.706 13.356 1.00 98.25 749 ALA A C 1
ATOM 5844 O O . ALA A 1 749 ? 5.341 20.855 14.452 1.00 98.25 749 ALA A O 1
ATOM 5845 N N . ASP A 1 750 ? 4.701 21.689 12.455 1.00 97.25 750 ASP A N 1
ATOM 5846 C CA . ASP A 1 750 ? 5.151 23.058 12.712 1.00 97.25 750 ASP A CA 1
ATOM 5847 C C . ASP A 1 750 ? 4.388 23.681 13.894 1.00 97.25 750 ASP A C 1
ATOM 5849 O O . ASP A 1 750 ? 4.997 24.182 14.847 1.00 97.25 750 ASP A O 1
ATOM 5853 N N . LEU A 1 751 ? 3.056 23.546 13.889 1.00 96.81 751 LEU A N 1
ATOM 5854 C CA . LEU A 1 751 ? 2.183 24.027 14.956 1.00 96.81 751 LEU A CA 1
ATOM 5855 C C . LEU A 1 751 ? 2.494 23.357 16.300 1.00 96.81 751 LEU A C 1
ATOM 5857 O O . LEU A 1 751 ? 2.617 24.049 17.310 1.00 96.81 751 LEU A O 1
ATOM 5861 N N . ARG A 1 752 ? 2.674 22.032 16.331 1.00 96.81 752 ARG A N 1
ATOM 5862 C CA . ARG A 1 752 ? 3.015 21.292 17.556 1.00 96.81 752 ARG A CA 1
ATOM 5863 C C . ARG A 1 752 ? 4.351 21.731 18.132 1.00 96.81 752 ARG A C 1
ATOM 5865 O O . ARG A 1 752 ? 4.434 21.961 19.337 1.00 96.81 752 ARG A O 1
ATOM 5872 N N . ALA A 1 753 ? 5.379 21.897 17.298 1.00 95.56 753 ALA A N 1
ATOM 5873 C CA . ALA A 1 753 ? 6.667 22.414 17.755 1.00 95.56 753 ALA A CA 1
ATOM 5874 C C . ALA A 1 753 ? 6.528 23.809 18.381 1.00 95.56 753 ALA A C 1
ATOM 5876 O O . ALA A 1 753 ? 7.038 24.031 19.484 1.00 95.56 753 ALA A O 1
ATOM 5877 N N . ARG A 1 754 ? 5.768 24.708 17.740 1.00 94.25 754 ARG A N 1
ATOM 5878 C CA . ARG A 1 754 ? 5.460 26.047 18.269 1.00 94.25 754 ARG A CA 1
ATOM 5879 C C . ARG A 1 754 ? 4.748 25.983 19.622 1.00 94.25 754 ARG A C 1
ATOM 5881 O O . ARG A 1 754 ? 5.150 26.671 20.558 1.00 94.25 754 ARG A O 1
ATOM 5888 N N . GLU A 1 755 ? 3.722 25.144 19.738 1.00 93.75 755 GLU A N 1
ATOM 5889 C CA . GLU A 1 755 ? 2.913 24.976 20.953 1.00 93.75 755 GLU A CA 1
ATOM 5890 C C . GLU A 1 755 ? 3.708 24.420 22.138 1.00 93.75 755 GLU A C 1
ATOM 5892 O O . GLU A 1 755 ? 3.365 24.716 23.281 1.00 93.75 755 GLU A O 1
ATOM 5897 N N . THR A 1 756 ? 4.797 23.673 21.901 1.00 88.69 756 THR A N 1
ATOM 5898 C CA . THR A 1 756 ? 5.652 23.210 23.008 1.00 88.69 756 THR A CA 1
ATOM 5899 C C . THR A 1 756 ? 6.293 24.356 23.793 1.00 88.69 756 THR A C 1
ATOM 5901 O O . THR A 1 756 ? 6.726 24.140 24.923 1.00 88.69 756 THR A O 1
ATOM 5904 N N . GLY A 1 757 ? 6.435 25.547 23.193 1.00 83.25 757 GLY A N 1
ATOM 5905 C CA . GLY A 1 757 ? 7.077 26.711 23.814 1.00 83.25 757 GLY A CA 1
ATOM 5906 C C . GLY A 1 757 ? 8.561 26.526 24.158 1.00 83.25 757 GLY A C 1
ATOM 5907 O O . GLY A 1 757 ? 9.170 27.413 24.747 1.00 83.25 757 GLY A O 1
ATOM 5908 N N . SER A 1 758 ? 9.161 25.389 23.792 1.00 85.06 758 SER A N 1
ATOM 5909 C CA . SER A 1 758 ? 10.520 25.004 24.190 1.00 85.06 758 SER A CA 1
ATOM 5910 C C . SER A 1 758 ? 11.624 25.628 23.328 1.00 85.06 758 SER A C 1
ATOM 5912 O O . SER A 1 758 ? 12.803 25.480 23.637 1.00 85.06 758 SER A O 1
ATOM 5914 N N . GLY A 1 759 ? 11.257 26.269 22.213 1.00 86.00 759 GLY A N 1
ATOM 5915 C CA . GLY A 1 759 ? 12.192 26.724 21.177 1.00 86.00 759 GLY A CA 1
ATOM 5916 C C . GLY A 1 759 ? 12.801 25.589 20.339 1.00 86.00 759 GLY A C 1
ATOM 5917 O O . GLY A 1 759 ? 13.561 25.854 19.409 1.00 86.00 759 GLY A O 1
ATOM 5918 N N . ARG A 1 760 ? 12.469 24.326 20.640 1.00 91.25 760 ARG A N 1
ATOM 5919 C CA . ARG A 1 760 ? 12.924 23.150 19.893 1.00 91.25 760 ARG A CA 1
ATOM 5920 C C . ARG A 1 760 ? 12.125 23.012 18.601 1.00 91.25 760 ARG A C 1
ATOM 5922 O O . ARG A 1 760 ? 10.899 23.098 18.606 1.00 91.25 760 ARG A O 1
ATOM 5929 N N . LYS A 1 761 ? 12.824 22.734 17.502 1.00 94.81 761 LYS A N 1
ATOM 5930 C CA . LYS A 1 761 ? 12.196 22.444 16.209 1.00 94.81 761 LYS A CA 1
ATOM 5931 C C . LYS A 1 761 ? 11.631 21.021 16.154 1.00 94.81 761 LYS A C 1
ATOM 5933 O O . LYS A 1 761 ? 12.116 20.141 16.861 1.00 94.81 761 LYS A O 1
ATOM 5938 N N . ALA A 1 762 ? 10.640 20.779 15.300 1.00 96.62 762 ALA A N 1
ATOM 5939 C CA . ALA A 1 762 ? 10.105 19.452 15.014 1.00 96.62 762 ALA A CA 1
ATOM 5940 C C . ALA A 1 762 ? 11.074 18.618 14.164 1.00 96.62 762 ALA A C 1
ATOM 5942 O O . ALA A 1 762 ? 11.603 19.086 13.148 1.00 96.62 762 ALA A O 1
ATOM 5943 N N . ARG A 1 763 ? 11.214 17.346 14.545 1.00 96.69 763 ARG A N 1
ATOM 5944 C CA . ARG A 1 763 ? 11.618 16.259 13.657 1.00 96.69 763 ARG A CA 1
ATOM 5945 C C . ARG A 1 763 ? 10.358 15.529 13.212 1.00 96.69 763 ARG A C 1
ATOM 5947 O O . ARG A 1 763 ? 9.738 14.824 14.008 1.00 96.69 763 ARG A O 1
ATOM 5954 N N . VAL A 1 764 ? 9.992 15.716 11.950 1.00 98.25 764 VAL A N 1
ATOM 5955 C CA . VAL A 1 764 ? 8.825 15.087 11.331 1.00 98.25 764 VAL A CA 1
ATOM 5956 C C . VAL A 1 764 ? 9.227 13.710 10.828 1.00 98.25 764 VAL A C 1
ATOM 5958 O O . VAL A 1 764 ? 10.040 13.604 9.912 1.00 98.25 764 VAL A O 1
ATOM 5961 N N . TYR A 1 765 ? 8.679 12.661 11.429 1.00 97.69 765 TYR A N 1
ATOM 5962 C CA . TYR A 1 765 ? 8.908 11.282 11.017 1.00 97.69 765 TYR A CA 1
ATOM 5963 C C . TYR A 1 765 ? 7.796 10.835 10.063 1.00 97.69 765 TYR A C 1
ATOM 5965 O O . TYR A 1 765 ? 6.621 10.744 10.439 1.00 97.69 765 TYR A O 1
ATOM 5973 N N . VAL A 1 766 ? 8.175 10.591 8.812 1.00 98.00 766 VAL A N 1
ATOM 5974 C CA . VAL A 1 766 ? 7.282 10.300 7.692 1.00 98.00 766 VAL A CA 1
ATOM 5975 C C . VAL A 1 766 ? 7.416 8.834 7.301 1.00 98.00 766 VAL A C 1
ATOM 5977 O O . VAL A 1 766 ? 8.471 8.397 6.838 1.00 98.00 766 VAL A O 1
ATOM 5980 N N . VAL A 1 767 ? 6.322 8.088 7.445 1.00 94.56 767 VAL A N 1
ATOM 5981 C CA . VAL A 1 767 ? 6.194 6.725 6.910 1.00 94.56 767 VAL A CA 1
ATOM 5982 C C . VAL A 1 767 ? 5.583 6.744 5.506 1.00 94.56 767 VAL A C 1
ATOM 5984 O O . VAL A 1 767 ? 5.062 7.763 5.045 1.00 94.56 767 VAL A O 1
ATOM 5987 N N . GLY A 1 768 ? 5.633 5.610 4.806 1.00 94.06 768 GLY A N 1
ATOM 5988 C CA . GLY A 1 768 ? 4.955 5.451 3.521 1.00 94.06 768 GLY A CA 1
ATOM 5989 C C . GLY A 1 768 ? 3.434 5.356 3.675 1.00 94.06 768 GLY A C 1
ATOM 5990 O O . GLY A 1 768 ? 2.908 4.278 3.940 1.00 94.06 768 GLY A O 1
ATOM 5991 N N . LEU A 1 769 ? 2.723 6.468 3.479 1.00 94.56 769 LEU A N 1
ATOM 5992 C CA . LEU A 1 769 ? 1.257 6.522 3.525 1.00 94.56 769 LEU A CA 1
ATOM 5993 C C . LEU A 1 769 ? 0.675 6.061 2.180 1.00 94.56 769 LEU A C 1
ATOM 5995 O O . LEU A 1 769 ? 0.825 6.748 1.173 1.00 94.56 769 LEU A O 1
ATOM 5999 N N . GLY A 1 770 ? 0.019 4.896 2.156 1.00 93.00 770 GLY A N 1
ATOM 6000 C CA . GLY A 1 770 ? -0.535 4.311 0.923 1.00 93.00 770 GLY A CA 1
ATOM 6001 C C . GLY A 1 770 ? 0.513 3.692 -0.014 1.00 93.00 770 GLY A C 1
ATOM 6002 O O . GLY A 1 770 ? 0.226 3.446 -1.179 1.00 93.00 770 GLY A O 1
ATOM 6003 N N . LEU A 1 771 ? 1.732 3.440 0.482 1.00 93.62 771 LEU A N 1
ATOM 6004 C CA . LEU A 1 771 ? 2.836 2.814 -0.270 1.00 93.62 771 LEU A CA 1
ATOM 6005 C C . LEU A 1 771 ? 3.035 1.322 0.070 1.00 93.62 771 LEU A C 1
ATOM 6007 O O . LEU A 1 771 ? 4.036 0.728 -0.312 1.00 93.62 771 LEU A O 1
ATOM 6011 N N . GLY A 1 772 ? 2.124 0.739 0.853 1.00 89.62 772 GLY A N 1
ATOM 6012 C CA . GLY A 1 772 ? 2.114 -0.685 1.195 1.00 89.62 772 GLY A CA 1
ATOM 6013 C C . GLY A 1 772 ? 1.190 -1.475 0.271 1.00 89.62 772 GLY A C 1
ATOM 6014 O O . GLY A 1 772 ? 1.243 -1.324 -0.944 1.00 89.62 772 GLY A O 1
ATOM 6015 N N . VAL A 1 773 ? 0.280 -2.257 0.856 1.00 87.88 773 VAL A N 1
ATOM 6016 C CA . VAL A 1 773 ? -0.742 -3.033 0.120 1.00 87.88 773 VAL A CA 1
ATOM 6017 C C . VAL A 1 773 ? -1.662 -2.169 -0.753 1.00 87.88 773 VAL A C 1
ATOM 6019 O O . VAL A 1 773 ? -2.300 -2.674 -1.666 1.00 87.88 773 VAL A O 1
ATOM 6022 N N . TRP A 1 774 ? -1.701 -0.856 -0.511 1.00 92.50 774 TRP A N 1
ATOM 6023 C CA . TRP A 1 774 ? -2.434 0.103 -1.336 1.00 92.50 774 TRP A CA 1
ATOM 6024 C C . TRP A 1 774 ? -1.626 0.662 -2.511 1.00 92.50 774 TRP A C 1
ATOM 6026 O O . TRP A 1 774 ? -2.168 1.439 -3.281 1.00 92.50 774 TRP A O 1
ATOM 6036 N N . GLN A 1 775 ? -0.350 0.321 -2.688 1.00 92.81 775 GLN A N 1
ATOM 6037 C CA . GLN A 1 775 ? 0.425 0.850 -3.809 1.00 92.81 775 GLN A CA 1
ATOM 6038 C C . GLN A 1 775 ? -0.119 0.327 -5.149 1.00 92.81 775 GLN A C 1
ATOM 6040 O O . GLN A 1 775 ? -0.182 -0.878 -5.372 1.00 92.81 775 GLN A O 1
ATOM 6045 N N . HIS A 1 776 ? -0.452 1.239 -6.067 1.00 92.88 776 HIS A N 1
ATOM 6046 C CA . HIS A 1 776 ? -0.995 0.899 -7.385 1.00 92.88 776 HIS A CA 1
ATOM 6047 C C . HIS A 1 776 ? 0.076 0.887 -8.486 1.00 92.88 776 HIS A C 1
ATOM 6049 O O . HIS A 1 776 ? 0.008 0.088 -9.416 1.00 92.88 776 HIS A O 1
ATOM 6055 N N . HIS A 1 777 ? 1.084 1.763 -8.396 1.00 92.81 777 HIS A N 1
ATOM 6056 C CA . HIS A 1 777 ? 2.087 1.936 -9.454 1.00 92.81 777 HIS A CA 1
ATOM 6057 C C . HIS A 1 777 ? 3.535 1.862 -8.922 1.00 92.81 777 HIS A C 1
ATOM 6059 O O . HIS A 1 777 ? 3.822 2.417 -7.857 1.00 92.81 777 HIS A O 1
ATOM 6065 N N . PRO A 1 778 ? 4.508 1.273 -9.652 1.00 88.88 778 PRO A N 1
ATOM 6066 C CA . PRO A 1 778 ? 5.901 1.162 -9.189 1.00 88.88 778 PRO A CA 1
ATOM 6067 C C . PRO A 1 778 ? 6.590 2.504 -8.885 1.00 88.88 778 PRO A C 1
ATOM 6069 O O . PRO A 1 778 ? 7.383 2.594 -7.953 1.00 88.88 778 PRO A O 1
ATOM 6072 N N . LYS A 1 779 ? 6.260 3.566 -9.635 1.00 93.88 779 LYS A N 1
ATOM 6073 C CA . LYS A 1 779 ? 6.798 4.931 -9.430 1.00 93.88 779 LYS A CA 1
ATOM 6074 C C . LYS A 1 779 ? 6.074 5.755 -8.358 1.00 93.88 779 LYS A C 1
ATOM 6076 O O . LYS A 1 779 ? 6.428 6.907 -8.129 1.00 93.88 779 LYS A O 1
ATOM 6081 N N . GLN A 1 780 ? 5.073 5.192 -7.684 1.00 94.94 780 GLN A N 1
ATOM 6082 C CA . GLN A 1 780 ? 4.265 5.922 -6.703 1.00 94.94 780 GLN A CA 1
ATOM 6083 C C . GLN A 1 780 ? 5.103 6.489 -5.544 1.00 94.94 780 GLN A C 1
ATOM 6085 O O . GLN A 1 780 ? 4.835 7.594 -5.070 1.00 94.94 780 GLN A O 1
ATOM 6090 N N . VAL A 1 781 ? 6.169 5.779 -5.155 1.00 96.56 781 VAL A N 1
ATOM 6091 C CA . VAL A 1 781 ? 7.165 6.241 -4.175 1.00 96.56 781 VAL A CA 1
ATOM 6092 C C . VAL A 1 781 ? 7.845 7.539 -4.630 1.00 96.56 781 VAL A C 1
ATOM 6094 O O . VAL A 1 781 ? 7.976 8.479 -3.850 1.00 96.56 781 VAL A O 1
ATOM 6097 N N . GLU A 1 782 ? 8.240 7.623 -5.901 1.00 97.25 782 GLU A N 1
ATOM 6098 C CA . GLU A 1 782 ? 8.887 8.808 -6.473 1.00 97.25 782 GLU A CA 1
ATOM 6099 C C . GLU A 1 782 ? 7.942 10.019 -6.439 1.00 97.25 782 GLU A C 1
ATOM 6101 O O . GLU A 1 782 ? 8.313 11.105 -5.993 1.00 97.25 782 GLU A O 1
ATOM 6106 N N . TRP A 1 783 ? 6.685 9.828 -6.849 1.00 97.88 783 TRP A N 1
ATOM 6107 C CA . TRP A 1 783 ? 5.668 10.883 -6.840 1.00 97.88 783 TRP A CA 1
ATOM 6108 C C . TRP A 1 783 ? 5.303 11.337 -5.426 1.00 97.88 783 TRP A C 1
ATOM 6110 O O . TRP A 1 783 ? 5.090 12.530 -5.203 1.00 97.88 783 TRP A O 1
ATOM 6120 N N . TYR A 1 784 ? 5.279 10.407 -4.469 1.00 98.38 784 TYR A N 1
ATOM 6121 C CA . TYR A 1 784 ? 5.085 10.711 -3.055 1.00 98.38 784 TYR A CA 1
ATOM 6122 C C . TYR A 1 784 ? 6.193 11.635 -2.534 1.00 98.38 784 TYR A C 1
ATOM 6124 O O . TYR A 1 784 ? 5.893 12.708 -2.018 1.00 98.38 784 TYR A O 1
ATOM 6132 N N . ILE A 1 785 ? 7.470 11.299 -2.751 1.00 98.44 785 ILE A N 1
ATOM 6133 C CA . ILE A 1 785 ? 8.592 12.149 -2.309 1.00 98.44 785 ILE A CA 1
ATOM 6134 C C . ILE A 1 785 ? 8.599 13.501 -3.036 1.00 98.44 785 ILE A C 1
ATOM 6136 O O . ILE A 1 785 ? 8.766 14.539 -2.396 1.00 98.44 785 ILE A O 1
ATOM 6140 N N . ASN A 1 786 ? 8.331 13.526 -4.343 1.00 98.06 786 ASN A N 1
ATOM 6141 C CA . ASN A 1 786 ? 8.217 14.779 -5.099 1.00 98.06 786 ASN A CA 1
ATOM 6142 C C . ASN A 1 786 ? 7.093 15.690 -4.572 1.00 98.06 786 ASN A C 1
ATOM 6144 O O . ASN A 1 786 ? 7.233 16.912 -4.592 1.00 98.06 786 ASN A O 1
ATOM 6148 N N . THR A 1 787 ? 6.006 15.116 -4.046 1.00 98.38 787 THR A N 1
ATOM 6149 C CA . THR A 1 787 ? 4.928 15.881 -3.400 1.00 98.38 787 THR A CA 1
ATOM 6150 C C . THR A 1 787 ? 5.434 16.604 -2.149 1.00 98.38 787 THR A C 1
ATOM 6152 O O . THR A 1 787 ? 5.175 17.794 -1.971 1.00 98.38 787 THR A O 1
ATOM 6155 N N . PHE A 1 788 ? 6.229 15.931 -1.310 1.00 98.62 788 PHE A N 1
ATOM 6156 C CA . PHE A 1 788 ? 6.878 16.582 -0.169 1.00 98.62 788 PHE A CA 1
ATOM 6157 C C . PHE A 1 788 ? 7.886 17.646 -0.610 1.00 98.62 788 PHE A C 1
ATOM 6159 O O . PHE A 1 788 ? 7.917 18.719 -0.014 1.00 98.62 788 PHE A O 1
ATOM 6166 N N . ALA A 1 789 ? 8.674 17.396 -1.660 1.00 98.44 789 ALA A N 1
ATOM 6167 C CA . ALA A 1 789 ? 9.616 18.384 -2.189 1.00 98.44 789 ALA A CA 1
ATOM 6168 C C . ALA A 1 789 ? 8.901 19.677 -2.612 1.00 98.44 789 ALA A C 1
ATOM 6170 O O . ALA A 1 789 ? 9.307 20.772 -2.215 1.00 98.44 789 ALA A O 1
ATOM 6171 N N . PHE A 1 790 ? 7.786 19.549 -3.337 1.00 98.12 790 PHE A N 1
ATOM 6172 C CA . PHE A 1 790 ? 6.947 20.679 -3.728 1.00 98.12 790 PHE A CA 1
ATOM 6173 C C . PHE A 1 790 ? 6.425 21.464 -2.513 1.00 98.12 790 PHE A C 1
ATOM 6175 O O . PHE A 1 790 ? 6.538 22.691 -2.469 1.00 98.12 790 PHE A O 1
ATOM 6182 N N . LEU A 1 791 ? 5.903 20.772 -1.497 1.00 98.12 791 LEU A N 1
ATOM 6183 C CA . LEU A 1 791 ? 5.370 21.415 -0.292 1.00 98.12 791 LEU A CA 1
ATOM 6184 C C . LEU A 1 791 ? 6.457 22.092 0.548 1.00 98.12 791 LEU A C 1
ATOM 6186 O O . LEU A 1 791 ? 6.250 23.208 1.018 1.00 98.12 791 LEU A O 1
ATOM 6190 N N . LEU 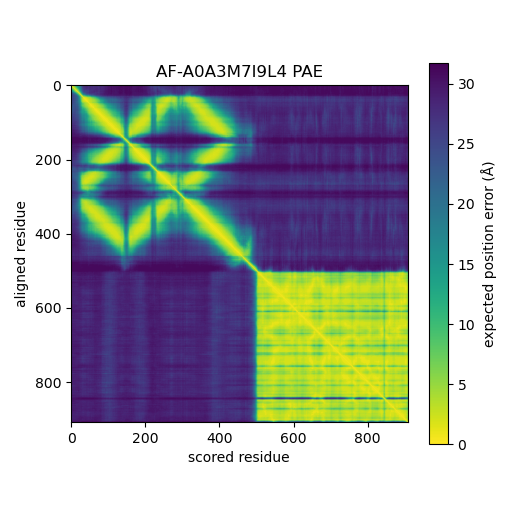A 1 792 ? 7.628 21.470 0.698 1.00 98.06 792 LEU A N 1
ATOM 6191 C CA . LEU A 1 792 ? 8.762 22.060 1.415 1.00 98.06 792 LEU A CA 1
ATOM 6192 C C . LEU A 1 792 ? 9.276 23.330 0.721 1.00 98.06 792 LEU A C 1
ATOM 6194 O O . LEU A 1 792 ? 9.716 24.260 1.394 1.00 98.06 792 LEU A O 1
ATOM 6198 N N . ALA A 1 793 ? 9.177 23.416 -0.609 1.00 97.19 793 ALA A N 1
ATOM 6199 C CA . ALA A 1 793 ? 9.466 24.653 -1.330 1.00 97.19 793 ALA A CA 1
ATOM 6200 C C . ALA A 1 793 ? 8.407 25.741 -1.068 1.00 97.19 793 ALA A C 1
ATOM 6202 O O . ALA A 1 793 ? 8.751 26.913 -0.866 1.00 97.19 793 ALA A O 1
ATOM 6203 N N . ALA A 1 794 ? 7.128 25.354 -1.091 1.00 95.88 794 ALA A N 1
ATOM 6204 C CA . ALA A 1 794 ? 5.992 26.271 -1.102 1.00 95.88 794 ALA A CA 1
ATOM 6205 C C . ALA A 1 794 ? 5.605 26.819 0.282 1.00 95.88 794 ALA A C 1
ATOM 6207 O O . ALA A 1 794 ? 5.190 27.973 0.376 1.00 95.88 794 ALA A O 1
ATOM 6208 N N . LEU A 1 795 ? 5.722 26.018 1.342 1.00 96.12 795 LEU A N 1
ATOM 6209 C CA . LEU A 1 795 ? 5.262 26.370 2.688 1.00 96.12 795 LEU A CA 1
ATOM 6210 C C . LEU A 1 795 ? 6.314 27.180 3.478 1.00 96.12 795 LEU A C 1
ATOM 6212 O O . LEU A 1 795 ? 7.519 27.136 3.196 1.00 96.12 795 LEU A O 1
ATOM 6216 N N . ASP A 1 796 ? 5.849 27.927 4.483 1.00 93.94 796 ASP A N 1
ATOM 6217 C CA . ASP A 1 796 ? 6.688 28.614 5.476 1.00 93.94 796 ASP A CA 1
ATOM 6218 C C . ASP A 1 796 ? 6.702 27.817 6.793 1.00 93.94 796 ASP A C 1
ATOM 6220 O O . ASP A 1 796 ? 5.848 27.992 7.656 1.00 93.94 796 ASP A O 1
ATOM 6224 N N . LEU A 1 797 ? 7.659 26.893 6.920 1.00 95.56 797 LEU A N 1
ATOM 6225 C CA . LEU A 1 797 ? 7.742 25.908 8.009 1.00 95.56 797 LEU A CA 1
ATOM 6226 C C . LEU A 1 797 ? 8.879 26.260 8.982 1.00 95.56 797 LEU A C 1
ATOM 6228 O O . LEU A 1 797 ? 9.949 25.645 8.981 1.00 95.56 797 LEU A O 1
ATOM 6232 N N . ARG A 1 798 ? 8.681 27.308 9.786 1.00 93.62 798 ARG A N 1
ATOM 6233 C CA . ARG A 1 798 ? 9.736 27.917 10.626 1.00 93.62 798 ARG A CA 1
ATOM 6234 C C . ARG A 1 798 ? 10.190 27.029 11.781 1.00 93.62 798 ARG A C 1
ATOM 6236 O O . ARG A 1 798 ? 11.344 27.113 12.216 1.00 93.62 798 ARG A O 1
ATOM 6243 N N . ASN A 1 799 ? 9.288 26.194 12.277 1.00 95.81 799 ASN A N 1
ATOM 6244 C CA . ASN A 1 799 ? 9.483 25.354 13.446 1.00 95.81 799 ASN A CA 1
ATOM 6245 C C . ASN A 1 799 ? 9.881 23.923 13.069 1.00 95.81 799 ASN A C 1
ATOM 6247 O O . ASN A 1 799 ? 10.108 23.121 13.967 1.00 95.81 799 ASN A O 1
ATOM 6251 N N . ILE A 1 800 ? 10.031 23.591 11.783 1.00 96.94 800 ILE A N 1
ATOM 6252 C CA . ILE A 1 800 ? 10.561 22.294 11.342 1.00 96.94 800 ILE A CA 1
ATOM 6253 C C . ILE A 1 800 ? 12.088 22.362 11.214 1.00 96.94 800 ILE A C 1
ATOM 6255 O O . ILE A 1 800 ? 12.658 23.310 10.667 1.00 96.94 800 ILE A O 1
ATOM 6259 N N . GLY A 1 801 ? 12.763 21.358 11.775 1.00 95.81 801 GLY A N 1
ATOM 6260 C CA . GLY A 1 801 ? 14.219 21.204 11.729 1.00 95.81 801 GLY A CA 1
ATOM 6261 C C . GLY A 1 801 ? 14.642 20.052 10.831 1.00 95.81 801 GLY A C 1
ATOM 6262 O O . GLY A 1 801 ? 15.543 20.207 10.006 1.00 95.81 801 GLY A O 1
ATOM 6263 N N . THR A 1 802 ? 13.947 18.920 10.940 1.00 97.06 802 THR A N 1
ATOM 6264 C CA . THR A 1 802 ? 14.259 17.709 10.181 1.00 97.06 802 THR A CA 1
ATOM 6265 C C . THR A 1 802 ? 12.979 17.052 9.663 1.00 97.06 802 THR A C 1
ATOM 6267 O O . THR A 1 802 ? 12.006 16.930 10.403 1.00 97.06 802 THR A O 1
ATOM 6270 N N . VAL A 1 803 ? 12.996 16.580 8.417 1.00 98.31 803 VAL A N 1
ATOM 6271 C CA . VAL A 1 803 ? 12.006 15.652 7.852 1.00 98.31 803 VAL A CA 1
ATOM 6272 C C . VAL A 1 803 ? 12.714 14.327 7.577 1.00 98.31 803 VAL A C 1
ATOM 6274 O O . VAL A 1 803 ? 13.648 14.259 6.781 1.00 98.31 803 VAL A O 1
ATOM 6277 N N . GLU A 1 804 ? 12.306 13.278 8.279 1.00 97.25 804 GLU A N 1
ATOM 6278 C CA . GLU A 1 804 ? 12.881 11.936 8.199 1.00 97.25 804 GLU A CA 1
ATOM 6279 C C . GLU A 1 804 ? 11.895 11.003 7.487 1.00 97.25 804 GLU A C 1
ATOM 6281 O O . GLU A 1 804 ? 10.855 10.661 8.043 1.00 97.25 804 GLU A O 1
ATOM 6286 N N . PHE A 1 805 ? 12.223 10.582 6.266 1.00 98.06 805 PHE A N 1
ATOM 6287 C CA . PHE A 1 805 ? 11.502 9.554 5.520 1.00 98.06 805 PHE A CA 1
ATOM 6288 C C . PHE A 1 805 ? 12.032 8.179 5.917 1.00 98.06 805 PHE A C 1
ATOM 6290 O O . PHE A 1 805 ? 13.159 7.811 5.574 1.00 98.06 805 PHE A O 1
ATOM 6297 N N . ALA A 1 806 ? 11.227 7.413 6.644 1.00 94.56 806 ALA A N 1
ATOM 6298 C CA . ALA A 1 806 ? 11.656 6.150 7.220 1.00 94.56 806 ALA A CA 1
ATOM 6299 C C . ALA A 1 806 ? 10.942 4.953 6.590 1.00 94.56 806 ALA A C 1
ATOM 6301 O O . ALA A 1 806 ? 9.735 4.982 6.353 1.00 94.56 806 ALA A O 1
ATOM 6302 N N . TYR A 1 807 ? 11.703 3.887 6.328 1.00 92.75 807 TYR A N 1
ATOM 6303 C CA . TYR A 1 807 ? 11.225 2.661 5.672 1.00 92.75 807 TYR A CA 1
ATOM 6304 C C . TYR A 1 807 ? 10.596 2.882 4.284 1.00 92.75 807 TYR A C 1
ATOM 6306 O O . TYR A 1 807 ? 9.850 2.035 3.797 1.00 92.75 807 TYR A O 1
ATOM 6314 N N . ILE A 1 808 ? 10.931 3.990 3.615 1.00 93.81 808 ILE A N 1
ATOM 6315 C CA . ILE A 1 808 ? 10.552 4.252 2.223 1.00 93.81 808 ILE A CA 1
ATOM 6316 C C . ILE A 1 808 ? 11.730 3.851 1.334 1.00 93.81 808 ILE A C 1
ATOM 6318 O O . ILE A 1 808 ? 12.703 4.589 1.187 1.00 93.81 808 ILE A O 1
ATOM 6322 N N . SER A 1 809 ? 11.672 2.636 0.792 1.00 86.50 809 SER A N 1
ATOM 6323 C CA . SER A 1 809 ? 12.716 2.084 -0.075 1.00 86.50 809 SER A CA 1
ATOM 6324 C C . SER A 1 809 ? 12.489 2.456 -1.545 1.00 86.50 809 SER A C 1
ATOM 6326 O O . SER A 1 809 ? 11.413 2.907 -1.926 1.00 86.50 809 SER A O 1
ATOM 6328 N N . ARG A 1 810 ? 13.517 2.261 -2.386 1.00 87.62 810 ARG A N 1
ATOM 6329 C CA . ARG A 1 810 ? 13.459 2.472 -3.849 1.00 87.62 810 ARG A CA 1
ATOM 6330 C C . ARG A 1 810 ? 13.178 3.920 -4.287 1.00 87.62 810 ARG A C 1
ATOM 6332 O O . ARG A 1 810 ? 12.690 4.142 -5.390 1.00 87.62 810 ARG A O 1
ATOM 6339 N N . VAL A 1 811 ? 13.525 4.908 -3.460 1.00 93.75 811 VAL A N 1
ATOM 6340 C CA . VAL A 1 811 ? 13.534 6.320 -3.876 1.00 93.75 811 VAL A CA 1
ATOM 6341 C C . VAL A 1 811 ? 14.761 6.558 -4.772 1.00 93.75 811 VAL A C 1
ATOM 6343 O O . VAL A 1 811 ? 15.879 6.337 -4.294 1.00 93.75 811 VAL A O 1
ATOM 6346 N N . PRO A 1 812 ? 14.609 7.006 -6.034 1.00 95.25 812 PRO A N 1
ATOM 6347 C CA . PRO A 1 812 ? 15.747 7.305 -6.908 1.00 95.25 812 PRO A CA 1
ATOM 6348 C C . PRO A 1 812 ? 16.689 8.343 -6.287 1.00 95.25 812 PRO A C 1
ATOM 6350 O O . PRO A 1 812 ? 16.220 9.287 -5.651 1.00 95.25 812 PRO A O 1
ATOM 6353 N N . SER A 1 813 ? 18.005 8.210 -6.490 1.00 95.56 813 SER A N 1
ATOM 6354 C CA . SER A 1 813 ? 18.996 9.156 -5.945 1.00 95.56 813 SER A CA 1
ATOM 6355 C C . SER A 1 813 ? 18.722 10.594 -6.386 1.00 95.56 813 SER A C 1
ATOM 6357 O O . SER A 1 813 ? 18.714 11.494 -5.558 1.00 95.56 813 SER A O 1
ATOM 6359 N N . THR A 1 814 ? 18.353 10.793 -7.652 1.00 96.88 814 THR A N 1
ATOM 6360 C CA . THR A 1 814 ? 17.961 12.102 -8.198 1.00 96.88 814 THR A CA 1
ATOM 6361 C C . THR A 1 814 ? 16.795 12.737 -7.437 1.00 96.88 814 THR A C 1
ATOM 6363 O O . THR A 1 814 ? 16.791 13.942 -7.194 1.00 96.88 814 THR A O 1
ATOM 6366 N N . THR A 1 815 ? 15.811 11.937 -7.024 1.00 97.62 815 THR A N 1
ATOM 6367 C CA . THR A 1 815 ? 14.672 12.390 -6.218 1.00 97.62 815 THR A CA 1
ATOM 6368 C C . THR A 1 815 ? 15.092 12.714 -4.786 1.00 97.62 815 THR A C 1
ATOM 6370 O O . THR A 1 815 ? 14.637 13.721 -4.243 1.00 97.62 815 THR A O 1
ATOM 6373 N N . GLN A 1 816 ? 15.973 11.903 -4.183 1.00 97.69 816 GLN A N 1
ATOM 6374 C CA . GLN A 1 816 ? 16.530 12.164 -2.849 1.00 97.69 816 GLN A CA 1
ATOM 6375 C C . GLN A 1 816 ? 17.342 13.467 -2.823 1.00 97.69 816 GLN A C 1
ATOM 6377 O O . GLN A 1 816 ? 17.157 14.288 -1.921 1.00 97.69 816 GLN A O 1
ATOM 6382 N N . ASP A 1 817 ? 18.183 13.690 -3.831 1.00 97.38 817 ASP A N 1
ATOM 6383 C CA . ASP A 1 817 ? 18.989 14.902 -3.968 1.00 97.38 817 ASP A CA 1
ATOM 6384 C C . ASP A 1 817 ? 18.087 16.128 -4.153 1.00 97.38 817 ASP A C 1
ATOM 6386 O O . ASP A 1 817 ? 18.233 17.127 -3.446 1.00 97.38 817 ASP A O 1
ATOM 6390 N N . HIS A 1 818 ? 17.073 16.023 -5.021 1.00 98.19 818 HIS A N 1
ATOM 6391 C CA . HIS A 1 818 ? 16.140 17.115 -5.294 1.00 98.19 818 HIS A CA 1
ATOM 6392 C C . HIS A 1 818 ? 15.391 17.596 -4.043 1.00 98.19 818 HIS A C 1
ATOM 6394 O O . HIS A 1 818 ? 15.346 18.803 -3.774 1.00 98.19 818 HIS A O 1
ATOM 6400 N N . ILE A 1 819 ? 14.804 16.682 -3.259 1.00 98.44 819 ILE A N 1
ATOM 6401 C CA . ILE A 1 819 ? 14.102 17.064 -2.025 1.00 98.44 819 ILE A CA 1
ATOM 6402 C C . ILE A 1 819 ? 15.074 17.613 -0.977 1.00 98.44 819 ILE A C 1
ATOM 6404 O O . ILE A 1 819 ? 14.747 18.587 -0.297 1.00 98.44 819 ILE A O 1
ATOM 6408 N N . THR A 1 820 ? 16.276 17.040 -0.880 1.00 98.25 820 THR A N 1
ATOM 6409 C CA . THR A 1 820 ? 17.300 17.467 0.080 1.00 98.25 820 THR A CA 1
ATOM 6410 C C . THR A 1 820 ? 17.764 18.890 -0.211 1.00 98.25 820 THR A C 1
ATOM 6412 O O . THR A 1 820 ? 17.746 19.733 0.686 1.00 98.25 820 THR A O 1
ATOM 6415 N N . GLU A 1 821 ? 18.095 19.207 -1.464 1.00 98.00 821 GLU A N 1
ATOM 6416 C CA . GLU A 1 821 ? 18.458 20.569 -1.872 1.00 98.00 821 GLU A CA 1
ATOM 6417 C C . GLU A 1 821 ? 17.303 21.557 -1.686 1.00 98.00 821 GLU A C 1
ATOM 6419 O O . GLU A 1 821 ? 17.506 22.697 -1.258 1.00 98.00 821 GLU A O 1
ATOM 6424 N N . THR A 1 822 ? 16.078 21.134 -2.002 1.00 98.06 822 THR A N 1
ATOM 6425 C CA . THR A 1 822 ? 14.885 21.976 -1.877 1.00 98.06 822 THR A CA 1
ATOM 6426 C C . THR A 1 822 ? 14.607 22.338 -0.420 1.00 98.06 822 THR A C 1
ATOM 6428 O O . THR A 1 822 ? 14.400 23.512 -0.107 1.00 98.06 822 THR A O 1
ATOM 6431 N N . ALA A 1 823 ? 14.673 21.361 0.484 1.00 97.81 823 ALA A N 1
ATOM 6432 C CA . ALA A 1 823 ? 14.491 21.565 1.916 1.00 97.81 823 ALA A CA 1
ATOM 6433 C C . ALA A 1 823 ? 15.641 22.373 2.544 1.00 97.81 823 ALA A C 1
ATOM 6435 O O . ALA A 1 823 ? 15.401 23.252 3.378 1.00 97.81 823 ALA A O 1
ATOM 6436 N N . ALA A 1 824 ? 16.882 22.150 2.097 1.00 97.38 824 ALA A N 1
ATOM 6437 C CA . ALA A 1 824 ? 18.055 22.865 2.594 1.00 97.38 824 ALA A CA 1
ATOM 6438 C C . ALA A 1 824 ? 17.959 24.383 2.363 1.00 97.38 824 ALA A C 1
ATOM 6440 O O . ALA A 1 824 ? 18.363 25.158 3.230 1.00 97.38 824 ALA A O 1
ATOM 6441 N N . LYS A 1 825 ? 17.336 24.829 1.260 1.00 97.25 825 LYS A N 1
ATOM 6442 C CA . LYS A 1 825 ? 17.060 26.259 0.992 1.00 97.25 825 LYS A CA 1
ATOM 6443 C C . LYS A 1 825 ? 16.156 26.913 2.044 1.00 97.25 825 LYS A C 1
ATOM 6445 O O . LYS A 1 825 ? 16.172 28.132 2.185 1.00 97.25 825 LYS A O 1
ATOM 6450 N N . LYS A 1 826 ? 15.380 26.117 2.782 1.00 96.38 826 LYS A N 1
ATOM 6451 C CA . LYS A 1 826 ? 14.528 26.549 3.901 1.00 96.38 826 LYS A CA 1
ATOM 6452 C C . LYS A 1 826 ? 15.158 26.264 5.271 1.00 96.38 826 LYS A C 1
ATOM 6454 O O . LYS A 1 826 ? 14.524 26.497 6.294 1.00 96.38 826 LYS A O 1
ATOM 6459 N N . GLY A 1 827 ? 16.394 25.758 5.312 1.00 95.75 827 GLY A N 1
ATOM 6460 C CA . GLY A 1 827 ? 17.062 25.356 6.550 1.00 95.75 827 GLY A CA 1
ATOM 6461 C C . GLY A 1 827 ? 16.466 24.100 7.194 1.00 95.75 827 GLY A C 1
ATOM 6462 O O . GLY A 1 827 ? 16.565 23.945 8.412 1.00 95.75 827 GLY A O 1
ATOM 6463 N N . ILE A 1 828 ? 15.832 23.231 6.399 1.00 97.69 828 ILE A N 1
ATOM 6464 C CA . ILE A 1 828 ? 15.252 21.958 6.839 1.00 97.69 828 ILE A CA 1
ATOM 6465 C C . ILE A 1 828 ? 16.155 20.818 6.365 1.00 97.69 828 ILE A C 1
ATOM 6467 O O . ILE A 1 828 ? 16.495 20.728 5.185 1.00 97.69 828 ILE A O 1
ATOM 6471 N N . ARG A 1 829 ? 16.533 19.925 7.280 1.00 97.06 829 ARG A N 1
ATOM 6472 C CA . ARG A 1 829 ? 17.310 18.722 6.964 1.00 97.06 829 ARG A CA 1
ATOM 6473 C C . ARG A 1 829 ? 16.388 17.596 6.504 1.00 97.06 829 ARG A C 1
ATOM 6475 O O . ARG A 1 829 ? 15.395 17.319 7.167 1.00 97.06 829 ARG A O 1
ATOM 6482 N N . VAL A 1 830 ? 16.748 16.902 5.428 1.00 97.88 830 VAL A N 1
ATOM 6483 C CA . VAL A 1 830 ? 16.043 15.693 4.972 1.00 97.88 830 VAL A CA 1
ATOM 6484 C C . VAL A 1 830 ? 16.898 14.466 5.250 1.00 97.88 830 VAL A C 1
ATOM 6486 O O . VAL A 1 830 ? 18.108 14.495 5.032 1.00 97.88 830 VAL A O 1
ATOM 6489 N N . LEU A 1 831 ? 16.277 13.405 5.761 1.00 95.50 831 LEU A N 1
ATOM 6490 C CA . LEU A 1 831 ? 16.924 12.124 6.034 1.00 95.50 831 LEU A CA 1
ATOM 6491 C C . LEU A 1 831 ? 16.100 10.990 5.428 1.00 95.50 831 LEU A C 1
ATOM 6493 O O . LEU A 1 831 ? 14.882 10.977 5.572 1.00 95.50 831 LEU A O 1
ATOM 6497 N N . PHE A 1 832 ? 16.774 10.015 4.825 1.00 96.31 832 PHE A N 1
ATOM 6498 C CA . PHE A 1 832 ? 16.194 8.716 4.488 1.00 96.31 832 PHE A CA 1
ATOM 6499 C C . PHE A 1 832 ? 16.771 7.681 5.451 1.00 96.31 832 PHE A C 1
ATOM 6501 O O . PHE A 1 832 ? 17.992 7.571 5.582 1.00 96.31 832 PHE A O 1
ATOM 6508 N N . SER A 1 833 ? 15.918 6.963 6.180 1.00 93.69 833 SER A N 1
ATOM 6509 C CA . SER A 1 833 ? 16.369 6.058 7.239 1.00 93.69 833 SER A CA 1
ATOM 6510 C C . SER A 1 833 ? 15.560 4.761 7.313 1.00 93.69 833 SER A C 1
ATOM 6512 O O . SER A 1 833 ? 14.506 4.599 6.701 1.00 93.69 833 SER A O 1
ATOM 6514 N N . GLN A 1 834 ? 16.075 3.810 8.088 1.00 93.25 834 GLN A N 1
ATOM 6515 C CA . GLN A 1 834 ? 15.338 2.637 8.566 1.00 93.25 834 GLN A CA 1
ATOM 6516 C C . GLN A 1 834 ? 15.282 2.661 10.100 1.00 93.25 834 GLN A C 1
ATOM 6518 O O . GLN A 1 834 ? 15.488 1.650 10.764 1.00 93.25 834 GLN A O 1
ATOM 6523 N N . ARG A 1 835 ? 15.122 3.856 10.684 1.00 92.81 835 ARG A N 1
ATOM 6524 C CA . ARG A 1 835 ? 15.025 4.029 12.137 1.00 92.81 835 ARG A CA 1
ATOM 6525 C C . ARG A 1 835 ? 13.596 3.719 12.579 1.00 92.81 835 ARG A C 1
ATOM 6527 O O . ARG A 1 835 ? 12.670 4.275 11.993 1.00 92.81 835 ARG A O 1
ATOM 6534 N N . ASN A 1 836 ? 13.412 2.913 13.627 1.00 95.25 836 ASN A N 1
ATOM 6535 C CA . ASN A 1 836 ? 12.091 2.694 14.234 1.00 95.25 836 ASN A CA 1
ATOM 6536 C C . ASN A 1 836 ? 11.484 4.027 14.730 1.00 95.25 836 ASN A C 1
ATOM 6538 O O . ASN A 1 836 ? 12.245 4.871 15.201 1.00 95.25 836 ASN A O 1
ATOM 6542 N N . PRO A 1 837 ? 10.157 4.247 14.654 1.00 94.44 837 PRO A N 1
ATOM 6543 C CA . PRO A 1 837 ? 9.510 5.550 14.865 1.00 94.44 837 PRO A CA 1
ATOM 6544 C C . PRO A 1 837 ? 9.960 6.328 16.107 1.00 94.44 837 PRO A C 1
ATOM 6546 O O . PRO A 1 837 ? 10.374 7.487 15.995 1.00 94.44 837 PRO A O 1
ATOM 6549 N N . ALA A 1 838 ? 9.976 5.684 17.273 1.00 95.38 838 ALA A N 1
ATOM 6550 C CA . ALA A 1 838 ? 10.357 6.277 18.553 1.00 95.38 838 ALA A CA 1
ATOM 6551 C C . ALA A 1 838 ? 11.754 5.869 19.040 1.00 95.38 838 ALA A C 1
ATOM 6553 O O . ALA A 1 838 ? 12.093 6.181 20.174 1.00 95.38 838 ALA A O 1
ATOM 6554 N N . ALA A 1 839 ? 12.603 5.220 18.234 1.00 94.44 839 ALA A N 1
ATOM 6555 C CA . ALA A 1 839 ? 13.982 4.932 18.653 1.00 94.44 839 ALA A CA 1
ATOM 6556 C C . ALA A 1 839 ? 14.730 6.208 19.083 1.00 94.44 839 ALA A C 1
ATOM 6558 O O . ALA A 1 839 ? 14.597 7.253 18.436 1.00 94.44 839 ALA A O 1
ATOM 6559 N N . LYS A 1 840 ? 15.536 6.113 20.147 1.00 91.94 840 LYS A N 1
ATOM 6560 C CA . LYS A 1 840 ? 16.203 7.263 20.772 1.00 91.94 840 LYS A CA 1
ATOM 6561 C C . LYS A 1 840 ? 17.075 8.026 19.774 1.00 91.94 840 LYS A C 1
ATOM 6563 O O . LYS A 1 840 ? 17.751 7.433 18.927 1.00 91.94 840 LYS A O 1
ATOM 6568 N N . PHE A 1 841 ? 17.106 9.350 19.888 1.00 86.62 841 PHE A N 1
ATOM 6569 C CA . PHE A 1 841 ? 18.039 10.155 19.105 1.00 86.62 841 PHE A CA 1
ATOM 6570 C C . PHE A 1 841 ? 19.497 9.890 19.514 1.00 86.62 841 PHE A C 1
ATOM 6572 O O . PHE A 1 841 ? 19.820 9.803 20.694 1.00 86.62 841 PHE A O 1
ATOM 6579 N N . ARG A 1 842 ? 20.392 9.772 18.522 1.00 72.56 842 ARG A N 1
ATOM 6580 C CA . ARG A 1 842 ? 21.814 9.432 18.731 1.00 72.56 842 ARG A CA 1
ATOM 6581 C C . ARG A 1 842 ? 22.643 10.531 19.412 1.00 72.56 842 ARG A C 1
ATOM 6583 O O . ARG A 1 842 ? 23.701 10.218 19.941 1.00 72.56 842 ARG A O 1
ATOM 6590 N N . THR A 1 843 ? 22.206 11.791 19.384 1.00 60.62 843 THR A N 1
ATOM 6591 C CA . THR A 1 843 ? 22.921 12.921 20.000 1.00 60.62 843 THR A CA 1
ATOM 6592 C C . THR A 1 843 ? 21.959 13.836 20.760 1.00 60.62 843 THR A C 1
ATOM 6594 O O . THR A 1 843 ? 20.937 14.260 20.219 1.00 60.62 843 THR A O 1
ATOM 6597 N N . GLU A 1 844 ? 22.297 14.166 22.011 1.00 53.12 844 GLU A N 1
ATOM 6598 C CA . GLU A 1 844 ? 21.511 15.069 22.875 1.00 53.12 844 GLU A CA 1
ATOM 6599 C C . GLU A 1 844 ? 21.548 16.536 22.396 1.00 53.12 844 GLU A C 1
ATOM 6601 O O . GLU A 1 844 ? 20.614 17.297 22.637 1.00 53.12 844 GLU A O 1
ATOM 6606 N N . GLU A 1 845 ? 22.580 16.922 21.638 1.00 42.22 845 GLU A N 1
ATOM 6607 C CA . GLU A 1 845 ? 22.836 18.300 21.177 1.00 42.22 845 GLU A CA 1
ATOM 6608 C C . GLU A 1 845 ? 21.856 18.814 20.101 1.00 42.22 845 GLU A C 1
ATOM 6610 O O . GLU A 1 845 ? 21.861 19.998 19.771 1.00 42.22 845 GLU A O 1
ATOM 6615 N N . THR A 1 846 ? 20.972 17.956 19.572 1.00 54.53 846 THR A N 1
ATOM 6616 C CA . THR A 1 846 ? 19.898 18.340 18.632 1.00 54.53 846 THR A CA 1
ATOM 6617 C C . THR A 1 846 ? 18.535 17.871 19.123 1.00 54.53 846 THR A C 1
ATOM 6619 O O . THR A 1 846 ? 17.800 17.209 18.394 1.00 54.53 846 THR A O 1
ATOM 6622 N N . ALA A 1 847 ? 18.202 18.170 20.380 1.00 72.19 847 ALA A N 1
ATOM 6623 C CA . ALA A 1 847 ? 16.909 17.842 20.967 1.00 72.19 847 ALA A CA 1
ATOM 6624 C C . ALA A 1 847 ? 15.760 18.489 20.156 1.00 72.19 847 ALA A C 1
ATOM 6626 O O . ALA A 1 847 ? 15.300 19.586 20.450 1.00 72.19 847 ALA A O 1
ATOM 6627 N N . GLU A 1 848 ? 15.280 17.811 19.119 1.00 91.06 848 GLU A N 1
ATOM 6628 C CA . GLU A 1 848 ? 14.104 18.163 18.317 1.00 91.06 848 GLU A CA 1
ATOM 6629 C C . GLU A 1 848 ? 12.854 17.533 18.950 1.00 91.06 848 GLU A C 1
ATOM 6631 O O . GLU A 1 848 ? 12.953 16.553 19.689 1.00 91.06 848 GLU A O 1
ATOM 6636 N N . VAL A 1 849 ? 11.671 18.096 18.720 1.00 93.75 849 VAL A N 1
ATOM 6637 C CA . VAL A 1 849 ? 10.396 17.499 19.146 1.00 93.75 849 VAL A CA 1
ATOM 6638 C C . VAL A 1 849 ? 10.012 16.420 18.138 1.00 93.75 849 VAL A C 1
ATOM 6640 O O . VAL A 1 849 ? 9.877 16.717 16.953 1.00 93.75 849 VAL A O 1
ATOM 6643 N N . LEU A 1 850 ? 9.836 15.175 18.583 1.00 95.88 850 LEU A N 1
ATOM 6644 C CA . LEU A 1 850 ? 9.387 14.095 17.706 1.00 95.88 850 LEU A CA 1
ATOM 6645 C C . LEU A 1 850 ? 7.904 14.286 17.359 1.00 95.88 850 LEU A C 1
ATOM 6647 O O . LEU A 1 850 ? 7.051 14.250 18.249 1.00 95.88 850 LEU A O 1
ATOM 6651 N N . VAL A 1 851 ? 7.610 14.460 16.071 1.00 98.12 851 VAL A N 1
ATOM 6652 C CA . VAL A 1 851 ? 6.251 14.417 15.519 1.00 98.12 851 VAL A CA 1
ATOM 6653 C C . VAL A 1 851 ? 6.209 13.284 14.506 1.00 98.12 851 VAL A C 1
ATOM 6655 O O . VAL A 1 851 ? 6.816 13.382 13.442 1.00 98.12 851 VAL A O 1
ATOM 6658 N N . LEU A 1 852 ? 5.539 12.190 14.848 1.00 95.75 852 LEU A N 1
ATOM 6659 C CA . LEU A 1 852 ? 5.520 10.980 14.040 1.00 95.75 852 LEU A CA 1
ATOM 6660 C C . LEU A 1 852 ? 4.175 10.777 13.355 1.00 95.75 852 LEU A C 1
ATOM 6662 O O . LEU A 1 852 ? 3.119 10.951 13.957 1.00 95.75 852 LEU A O 1
ATOM 6666 N N . SER A 1 853 ? 4.227 10.399 12.084 1.00 96.81 853 SER A N 1
ATOM 6667 C CA . SER A 1 853 ? 3.060 9.917 11.352 1.00 96.81 853 SER A CA 1
ATOM 6668 C C . SER A 1 853 ? 2.989 8.394 11.413 1.00 96.81 853 SER A C 1
ATOM 6670 O O . SER A 1 853 ? 4.023 7.722 11.396 1.00 96.81 853 SER A O 1
ATOM 6672 N N . TYR A 1 854 ? 1.775 7.851 11.451 1.00 95.31 854 TYR A N 1
ATOM 6673 C CA . TYR A 1 854 ? 1.526 6.443 11.150 1.00 95.31 854 TYR A CA 1
ATOM 6674 C C . TYR A 1 854 ? 0.464 6.334 10.055 1.00 95.31 854 TYR A C 1
ATOM 6676 O O . TYR A 1 854 ? -0.401 7.207 9.929 1.00 95.31 854 TYR A O 1
ATOM 6684 N N . ALA A 1 855 ? 0.577 5.287 9.237 1.00 90.81 855 ALA A N 1
ATOM 6685 C CA . ALA A 1 855 ? -0.415 4.977 8.220 1.00 90.81 855 ALA A CA 1
ATOM 6686 C C . ALA A 1 855 ? -1.672 4.468 8.919 1.00 90.81 855 ALA A C 1
ATOM 6688 O O . ALA A 1 855 ? -1.574 3.489 9.646 1.00 90.81 855 ALA A O 1
ATOM 6689 N N . TRP A 1 856 ? -2.780 5.175 8.719 1.00 93.06 856 TRP A N 1
ATOM 6690 C CA . TRP A 1 856 ? -4.095 4.871 9.270 1.00 93.06 856 TRP A CA 1
ATOM 6691 C C . TRP A 1 856 ? -5.105 4.601 8.147 1.00 93.06 856 TRP A C 1
ATOM 6693 O O . TRP A 1 856 ? -4.818 4.842 6.971 1.00 93.06 856 TRP A O 1
ATOM 6703 N N . ASP A 1 857 ? -6.312 4.169 8.514 1.00 92.00 857 ASP A N 1
ATOM 6704 C CA . ASP A 1 857 ? -7.432 3.904 7.614 1.00 92.00 857 ASP A CA 1
ATOM 6705 C C . ASP A 1 857 ? -8.529 4.982 7.720 1.00 92.00 857 ASP A C 1
ATOM 6707 O O . ASP A 1 857 ? -8.802 5.534 8.791 1.00 92.00 857 ASP A O 1
ATOM 6711 N N . GLY A 1 858 ? -9.175 5.294 6.591 1.00 92.44 858 GLY A N 1
ATOM 6712 C CA . GLY A 1 858 ? -10.261 6.278 6.509 1.00 92.44 858 GLY A CA 1
ATOM 6713 C C . GLY A 1 858 ? -11.548 5.862 7.233 1.00 92.44 858 GLY A C 1
ATOM 6714 O O . GLY A 1 858 ? -12.378 6.724 7.521 1.00 92.44 858 GLY A O 1
ATOM 6715 N N . ASN A 1 859 ? -11.703 4.576 7.557 1.00 97.38 859 ASN A N 1
ATOM 6716 C CA . ASN A 1 859 ? -12.884 3.982 8.177 1.00 97.38 859 ASN A CA 1
ATOM 6717 C C . ASN A 1 859 ? -12.541 2.973 9.286 1.00 97.38 859 ASN A C 1
ATOM 6719 O O . ASN A 1 859 ? -13.294 2.034 9.504 1.00 97.38 859 ASN A O 1
ATOM 6723 N N . ALA A 1 860 ? -11.442 3.151 10.019 1.00 97.06 860 ALA A N 1
ATOM 6724 C CA . ALA A 1 860 ? -11.166 2.360 11.221 1.00 97.06 860 ALA A CA 1
ATOM 6725 C C . ALA A 1 860 ? -10.827 3.245 12.422 1.00 97.06 860 ALA A C 1
ATOM 6727 O O . ALA A 1 860 ? -10.421 4.405 12.283 1.00 97.06 860 ALA A O 1
ATOM 6728 N N . PHE A 1 861 ? -10.969 2.688 13.623 1.00 96.81 861 PHE A N 1
ATOM 6729 C CA . PHE A 1 861 ? -10.398 3.287 14.825 1.00 96.81 861 PHE A CA 1
ATOM 6730 C C . PHE A 1 861 ? -8.865 3.196 14.811 1.00 96.81 861 PHE A C 1
ATOM 6732 O O . PHE A 1 861 ? -8.297 2.385 14.075 1.00 96.81 861 PHE A O 1
ATOM 6739 N N . PRO A 1 862 ? -8.167 4.029 15.606 1.00 95.38 862 PRO A N 1
ATOM 6740 C CA . PRO A 1 862 ? -6.712 3.973 15.715 1.00 95.38 862 PRO A CA 1
ATOM 6741 C C . PRO A 1 862 ? -6.240 2.565 16.071 1.00 95.38 862 PRO A C 1
ATOM 6743 O O . PRO A 1 862 ? -6.749 1.960 17.020 1.00 95.38 862 PRO A O 1
ATOM 6746 N N . GLY A 1 863 ? -5.278 2.054 15.307 1.00 93.25 863 GLY A N 1
ATOM 6747 C CA . GLY A 1 863 ? -4.730 0.713 15.472 1.00 93.25 863 GLY A CA 1
ATOM 6748 C C . GLY A 1 863 ? -5.350 -0.353 14.576 1.00 93.25 863 GLY A C 1
ATOM 6749 O O . GLY A 1 863 ? -4.700 -1.376 14.402 1.00 93.25 863 GLY A O 1
ATOM 6750 N N . ASN A 1 864 ? -6.546 -0.118 14.018 1.00 95.19 864 ASN A N 1
ATOM 6751 C CA . ASN A 1 864 ? -7.233 -0.991 13.059 1.00 95.19 864 ASN A CA 1
ATOM 6752 C C . ASN A 1 864 ? -7.122 -2.488 13.431 1.00 95.19 864 ASN A C 1
ATOM 6754 O O . ASN A 1 864 ? -7.804 -2.925 14.361 1.00 95.19 864 ASN A O 1
ATOM 6758 N N . GLU A 1 865 ? -6.212 -3.249 12.814 1.00 94.31 865 GLU A N 1
ATOM 6759 C CA . GLU A 1 865 ? -5.952 -4.668 13.098 1.00 94.31 865 GLU A CA 1
ATOM 6760 C C . GLU A 1 865 ? -5.652 -5.000 14.568 1.00 94.31 865 GLU A C 1
ATOM 6762 O O . GLU A 1 865 ? -5.932 -6.110 15.036 1.00 94.31 865 GLU A O 1
ATOM 6767 N N . TYR A 1 866 ? -5.170 -4.012 15.323 1.00 95.62 866 TYR A N 1
ATOM 6768 C CA . TYR A 1 866 ? -5.032 -4.055 16.773 1.00 95.62 866 TYR A CA 1
ATOM 6769 C C . TYR A 1 866 ? -6.301 -4.586 17.448 1.00 95.62 866 TYR A C 1
ATOM 6771 O O . TYR A 1 866 ? -6.231 -5.471 18.293 1.00 95.62 866 TYR A O 1
ATOM 6779 N N . TRP A 1 867 ? -7.485 -4.122 17.047 1.00 95.50 867 TRP A N 1
ATOM 6780 C CA . TRP A 1 867 ? -8.735 -4.427 17.748 1.00 95.50 867 TRP A CA 1
ATOM 6781 C C . TRP A 1 867 ? -9.232 -5.868 17.593 1.00 95.50 867 TRP A C 1
ATOM 6783 O O . TRP A 1 867 ? -10.119 -6.270 18.346 1.00 95.50 867 TRP A O 1
ATOM 6793 N N . PHE A 1 868 ? -8.664 -6.657 16.676 1.00 91.12 868 PHE A N 1
ATOM 6794 C CA . PHE A 1 868 ? -8.933 -8.098 16.579 1.00 91.12 868 PHE A CA 1
ATOM 6795 C C . PHE A 1 868 ? -7.730 -8.974 16.967 1.00 91.12 868 PHE A C 1
ATOM 6797 O O . PHE A 1 868 ? -7.765 -10.187 16.769 1.00 91.12 868 PHE A O 1
ATOM 6804 N N . GLY A 1 869 ? -6.695 -8.379 17.572 1.00 90.19 869 GLY A N 1
ATOM 6805 C CA . GLY A 1 869 ? -5.566 -9.101 18.164 1.00 90.19 869 GLY A CA 1
ATOM 6806 C C . GLY A 1 869 ? -4.353 -9.282 17.251 1.00 90.19 869 GLY A C 1
ATOM 6807 O O . GLY A 1 869 ? -3.412 -9.968 17.639 1.00 90.19 869 GLY A O 1
ATOM 6808 N N . SER A 1 870 ? -4.325 -8.661 16.069 1.00 92.69 870 SER A N 1
ATOM 6809 C CA . SER A 1 870 ? -3.133 -8.653 15.216 1.00 92.69 870 SER A CA 1
ATOM 6810 C C . SER A 1 870 ? -2.216 -7.499 15.625 1.00 92.69 870 SER A C 1
ATOM 6812 O O . SER A 1 870 ? -2.380 -6.368 15.178 1.00 92.69 870 SER A O 1
ATOM 6814 N N . LEU A 1 871 ? -1.261 -7.784 16.514 1.00 92.19 871 LEU A N 1
ATOM 6815 C CA . LEU A 1 871 ? -0.414 -6.778 17.179 1.00 92.19 871 LEU A CA 1
ATOM 6816 C C . LEU A 1 871 ? 0.869 -6.416 16.417 1.00 92.19 871 LEU A C 1
ATOM 6818 O O . LEU A 1 871 ? 1.643 -5.570 16.864 1.00 92.19 871 LEU A O 1
ATOM 6822 N N . CYS A 1 872 ? 1.135 -7.088 15.300 1.00 87.19 872 CYS A N 1
ATOM 6823 C CA . CYS A 1 872 ? 2.420 -7.039 14.614 1.00 87.19 872 CYS A CA 1
ATOM 6824 C C . CYS A 1 872 ? 2.195 -7.093 13.088 1.00 87.19 872 CYS A C 1
ATOM 6826 O O . CYS A 1 872 ? 1.146 -7.531 12.622 1.00 87.19 872 CYS A O 1
ATOM 6828 N N . GLY A 1 873 ? 3.178 -6.659 12.295 1.00 72.44 873 GLY A N 1
ATOM 6829 C CA . GLY A 1 873 ? 3.180 -6.847 10.833 1.00 72.44 873 GLY A CA 1
ATOM 6830 C C . GLY A 1 873 ? 2.666 -5.664 9.997 1.00 72.44 873 GLY A C 1
ATOM 6831 O O . GLY A 1 873 ? 3.115 -5.504 8.858 1.00 72.44 873 GLY A O 1
ATOM 6832 N N . SER A 1 874 ? 1.850 -4.760 10.549 1.00 85.81 874 SER A N 1
ATOM 6833 C CA . SER A 1 874 ? 1.426 -3.511 9.886 1.00 85.81 874 SER A CA 1
ATOM 6834 C C . SER A 1 874 ? 1.677 -2.259 10.742 1.00 85.81 874 SER A C 1
ATOM 6836 O O . SER A 1 874 ? 2.069 -2.341 11.906 1.00 85.81 874 SER A O 1
ATOM 6838 N N . GLY A 1 875 ? 1.575 -1.078 10.119 1.00 86.06 875 GLY A N 1
ATOM 6839 C CA . GLY A 1 875 ? 1.897 0.205 10.759 1.00 86.06 875 GLY A CA 1
ATOM 6840 C C . GLY A 1 875 ? 0.876 0.635 11.814 1.00 86.06 875 GLY A C 1
ATOM 6841 O O . GLY A 1 875 ? 1.270 1.156 12.855 1.00 86.06 875 GLY A O 1
ATOM 6842 N N . ASP A 1 876 ? -0.406 0.368 11.563 1.00 91.00 876 ASP A N 1
ATOM 6843 C CA . ASP A 1 876 ? -1.527 0.630 12.468 1.00 91.00 876 ASP A CA 1
ATOM 6844 C C . ASP A 1 876 ? -1.365 -0.038 13.848 1.00 91.00 876 ASP A C 1
ATOM 6846 O O . ASP A 1 876 ? -1.256 0.680 14.852 1.00 91.00 876 ASP A O 1
ATOM 6850 N N . PRO A 1 877 ? -1.278 -1.381 13.952 1.00 94.06 877 PRO A N 1
ATOM 6851 C CA . PRO A 1 877 ? -1.113 -2.047 15.232 1.00 94.06 877 PRO A CA 1
ATOM 6852 C C . PRO A 1 877 ? 0.234 -1.724 15.864 1.00 94.06 877 PRO A C 1
ATOM 6854 O O . PRO A 1 877 ? 0.285 -1.561 17.075 1.00 94.06 877 PRO A O 1
ATOM 6857 N N . ALA A 1 878 ? 1.305 -1.531 15.086 1.00 94.56 878 ALA A N 1
ATOM 6858 C CA . ALA A 1 878 ? 2.593 -1.127 15.644 1.00 94.56 878 ALA A CA 1
ATOM 6859 C C . ALA A 1 878 ? 2.504 0.224 16.377 1.00 94.56 878 ALA A C 1
ATOM 6861 O O . ALA A 1 878 ? 3.024 0.339 17.489 1.00 94.56 878 ALA A O 1
ATOM 6862 N N . ALA A 1 879 ? 1.807 1.210 15.794 1.00 96.00 879 ALA A N 1
ATOM 6863 C CA . ALA A 1 879 ? 1.576 2.524 16.392 1.00 96.00 879 ALA A CA 1
ATOM 6864 C C . ALA A 1 879 ? 0.668 2.451 17.630 1.00 96.00 879 ALA A C 1
ATOM 6866 O O . ALA A 1 879 ? 0.955 3.101 18.639 1.00 96.00 879 ALA A O 1
ATOM 6867 N N . ALA A 1 880 ? -0.395 1.642 17.582 1.00 96.62 880 ALA A N 1
ATOM 6868 C CA . ALA A 1 880 ? -1.242 1.396 18.743 1.00 96.62 880 ALA A CA 1
ATOM 6869 C C . ALA A 1 880 ? -0.455 0.711 19.862 1.00 96.62 880 ALA A C 1
ATOM 6871 O O . ALA A 1 880 ? -0.428 1.222 20.971 1.00 96.62 880 ALA A O 1
ATOM 6872 N N . CYS A 1 881 ? 0.256 -0.375 19.574 1.00 97.12 881 CYS A N 1
ATOM 6873 C CA . CYS A 1 881 ? 1.002 -1.156 20.553 1.00 97.12 881 CYS A CA 1
ATOM 6874 C C . CYS A 1 881 ? 2.116 -0.372 21.253 1.00 97.12 881 CYS A C 1
ATOM 6876 O O . CYS A 1 881 ? 2.339 -0.556 22.447 1.00 97.12 881 CYS A O 1
ATOM 6878 N N . MET A 1 882 ? 2.795 0.525 20.540 1.00 96.62 882 MET A N 1
ATOM 6879 C CA . MET A 1 882 ? 3.880 1.314 21.122 1.00 96.62 882 MET A CA 1
ATOM 6880 C C . MET A 1 882 ? 3.401 2.516 21.943 1.00 96.62 882 MET A C 1
ATOM 6882 O O . MET A 1 882 ? 4.230 3.124 22.620 1.00 96.62 882 MET A O 1
ATOM 6886 N N . SER A 1 883 ? 2.127 2.923 21.839 1.00 97.50 883 SER A N 1
ATOM 6887 C CA . SER A 1 883 ? 1.675 4.235 22.315 1.00 97.50 883 SER A CA 1
ATOM 6888 C C . SER A 1 883 ? 0.253 4.273 22.882 1.00 97.50 883 SER A C 1
ATOM 6890 O O . SER A 1 883 ? -0.488 3.298 22.831 1.00 97.50 883 SER A O 1
ATOM 6892 N N . THR A 1 884 ? -0.164 5.422 23.417 1.00 97.25 884 THR A N 1
ATOM 6893 C CA . THR A 1 884 ? -1.504 5.605 24.011 1.00 97.25 884 THR A CA 1
ATOM 6894 C C . THR A 1 884 ? -2.617 5.901 22.994 1.00 97.25 884 THR A C 1
ATOM 6896 O O . THR A 1 884 ? -3.755 6.167 23.389 1.00 97.25 884 THR A O 1
ATOM 6899 N N . VAL A 1 885 ? -2.346 5.864 21.681 1.00 96.62 885 VAL A N 1
ATOM 6900 C CA . VAL A 1 885 ? -3.334 6.266 20.653 1.00 96.62 885 VAL A CA 1
ATOM 6901 C C . VAL A 1 885 ? -4.586 5.401 20.609 1.00 96.62 885 VAL A C 1
ATOM 6903 O O . VAL A 1 885 ? -5.655 5.929 20.309 1.00 96.62 885 VAL A O 1
ATOM 6906 N N . GLY A 1 886 ? -4.491 4.113 20.958 1.00 94.75 886 GLY A N 1
ATOM 6907 C CA . GLY A 1 886 ? -5.652 3.215 21.006 1.00 94.75 886 GLY A CA 1
ATOM 6908 C C . GLY A 1 886 ? -6.739 3.675 21.990 1.00 94.75 886 GLY A C 1
ATOM 6909 O O . GLY A 1 886 ? -7.909 3.326 21.837 1.00 94.75 886 GLY A O 1
ATOM 6910 N N . GLU A 1 887 ? -6.370 4.507 22.967 1.00 96.00 887 GLU A N 1
ATOM 6911 C CA . GLU A 1 887 ? -7.286 5.109 23.934 1.00 96.00 887 GLU A CA 1
ATOM 6912 C C . GLU A 1 887 ? -7.478 6.613 23.672 1.00 96.00 887 GLU A C 1
ATOM 6914 O O . GLU A 1 887 ? -8.609 7.084 23.580 1.00 96.00 887 GLU A O 1
ATOM 6919 N N . LEU A 1 888 ? -6.409 7.395 23.486 1.00 96.31 888 LEU A N 1
ATOM 6920 C CA . LEU A 1 888 ? -6.533 8.858 23.408 1.00 96.31 888 LEU A CA 1
ATOM 6921 C C . LEU A 1 888 ? -7.100 9.380 22.085 1.00 96.31 888 LEU A C 1
ATOM 6923 O O . LEU A 1 888 ? -7.772 10.412 22.091 1.00 96.31 888 LEU A O 1
ATOM 6927 N N . HIS A 1 889 ? -6.868 8.673 20.975 1.00 96.69 889 HIS A N 1
ATOM 6928 C CA . HIS A 1 889 ? -7.435 9.004 19.662 1.00 96.69 889 HIS A CA 1
ATOM 6929 C C . HIS A 1 889 ? -8.767 8.267 19.410 1.00 96.69 889 HIS A C 1
ATOM 6931 O O . HIS A 1 889 ? -9.335 8.357 18.323 1.00 96.69 889 HIS A O 1
ATOM 6937 N N . ASN A 1 890 ? -9.270 7.519 20.396 1.00 96.50 890 ASN A N 1
ATOM 6938 C CA . ASN A 1 890 ? -10.489 6.729 20.286 1.00 96.50 890 ASN A CA 1
ATOM 6939 C C . ASN A 1 890 ? -11.688 7.510 20.856 1.00 96.50 890 ASN A C 1
ATOM 6941 O O . ASN A 1 890 ? -11.711 7.792 22.059 1.00 96.50 890 ASN A O 1
ATOM 6945 N N . PRO A 1 891 ? -12.713 7.837 20.047 1.00 95.81 891 PRO A N 1
ATOM 6946 C CA . PRO A 1 891 ? -13.844 8.654 20.492 1.00 95.81 891 PRO A CA 1
ATOM 6947 C C . PRO A 1 891 ? -14.723 7.967 21.551 1.00 95.81 891 PRO A C 1
ATOM 6949 O O . PRO A 1 891 ? -15.442 8.644 22.283 1.00 95.81 891 PRO A O 1
ATOM 6952 N N . LEU A 1 892 ? -14.654 6.638 21.702 1.00 95.50 892 LEU A N 1
ATOM 6953 C CA . LEU A 1 892 ? -15.360 5.939 22.784 1.00 95.50 892 LEU A CA 1
ATOM 6954 C C . LEU A 1 892 ? -14.715 6.192 24.154 1.00 95.50 892 LEU A C 1
ATOM 6956 O O . LEU A 1 892 ? -15.414 6.183 25.173 1.00 95.50 892 LEU A O 1
ATOM 6960 N N . VAL A 1 893 ? -13.403 6.444 24.172 1.00 95.25 893 VAL A N 1
ATOM 6961 C CA . VAL A 1 893 ? -12.609 6.686 25.382 1.00 95.25 893 VAL A CA 1
ATOM 6962 C C . VAL A 1 893 ? -12.451 8.183 25.649 1.00 95.25 893 VAL A C 1
ATOM 6964 O O . VAL A 1 893 ? -12.756 8.639 26.751 1.00 95.25 893 VAL A O 1
ATOM 6967 N N . ASN A 1 894 ? -12.057 8.956 24.635 1.00 95.69 894 ASN A N 1
ATOM 6968 C CA . ASN A 1 894 ? -11.862 10.405 24.688 1.00 95.69 894 ASN A CA 1
ATOM 6969 C C . ASN A 1 894 ? -12.878 11.139 23.785 1.00 95.69 894 ASN A C 1
ATOM 6971 O O . ASN A 1 894 ? -12.499 11.758 22.798 1.00 95.69 894 ASN A O 1
ATOM 6975 N N . PRO A 1 895 ? -14.185 11.130 24.089 1.00 92.69 895 PRO A N 1
ATOM 6976 C CA . PRO A 1 895 ? -15.183 11.752 23.211 1.00 92.69 895 PRO A CA 1
ATOM 6977 C C . PRO A 1 895 ? -14.997 13.269 23.054 1.00 92.69 895 PRO A C 1
ATOM 6979 O O . PRO A 1 895 ? -15.479 13.860 22.101 1.00 92.69 895 PRO A O 1
ATOM 6982 N N . GLY A 1 896 ? -14.293 13.935 23.976 1.00 90.06 896 GLY A N 1
ATOM 6983 C CA . GLY A 1 896 ? -14.140 15.388 23.935 1.00 90.06 896 GLY A CA 1
ATOM 6984 C C . GLY A 1 896 ? -13.322 15.908 22.747 1.00 90.06 896 GLY A C 1
ATOM 6985 O O . GLY A 1 896 ? -13.476 17.077 22.389 1.00 90.06 896 GLY A O 1
ATOM 6986 N N . PHE A 1 897 ? -12.444 15.094 22.142 1.00 95.06 897 PHE A N 1
ATOM 6987 C CA . PHE A 1 897 ? -11.567 15.585 21.069 1.00 95.06 897 PHE A CA 1
ATOM 6988 C C . PHE A 1 897 ? -12.284 15.777 19.735 1.00 95.06 897 PHE A C 1
ATOM 6990 O O . PHE A 1 897 ? -11.793 16.538 18.904 1.00 95.06 897 PHE A O 1
ATOM 6997 N N . THR A 1 898 ? -13.447 15.158 19.527 1.00 94.88 898 THR A N 1
ATOM 6998 C CA . THR A 1 898 ? -14.180 15.256 18.256 1.00 94.88 898 THR A CA 1
ATOM 6999 C C . THR A 1 898 ? -14.746 16.659 18.027 1.00 94.88 898 THR A C 1
ATOM 7001 O O . THR A 1 898 ? -14.848 17.111 16.890 1.00 94.88 898 THR A O 1
ATOM 7004 N N . GLY A 1 899 ? -14.976 17.420 19.103 1.00 92.56 899 GLY A N 1
ATOM 7005 C CA . GLY A 1 899 ? -15.280 18.854 19.041 1.00 92.56 899 GLY A CA 1
ATOM 7006 C C . GLY A 1 899 ? -14.057 19.764 18.839 1.00 92.56 899 GLY A C 1
ATOM 7007 O O . GLY A 1 899 ? -14.214 20.949 18.538 1.00 92.56 899 GLY A O 1
ATOM 7008 N N . ARG A 1 900 ? -12.830 19.247 18.992 1.00 96.06 900 ARG A N 1
ATOM 7009 C CA . ARG A 1 900 ? -11.575 20.000 18.832 1.00 96.06 900 ARG A CA 1
ATOM 7010 C C . ARG A 1 900 ? -11.033 19.802 17.423 1.00 96.06 900 ARG A C 1
ATOM 7012 O O . ARG A 1 900 ? -10.195 18.938 17.182 1.00 96.06 900 ARG A O 1
ATOM 7019 N N . VAL A 1 901 ? -11.508 20.625 16.493 1.00 97.38 901 VAL A N 1
ATOM 7020 C CA . VAL A 1 901 ? -11.070 20.590 15.091 1.00 97.38 901 VAL A CA 1
ATOM 7021 C C . VAL A 1 901 ? -10.120 21.748 14.804 1.00 97.38 901 VAL A C 1
ATOM 7023 O O . VAL A 1 901 ? -10.538 22.910 14.782 1.00 97.38 901 VAL A O 1
ATOM 7026 N N . GLN A 1 902 ? -8.860 21.420 14.539 1.00 97.81 902 GLN A N 1
ATOM 7027 C CA . GLN A 1 902 ? -7.831 22.347 14.092 1.00 97.81 902 GLN A CA 1
ATOM 7028 C C . GLN A 1 902 ? -7.828 22.431 12.566 1.00 97.81 902 GLN A C 1
ATOM 7030 O O . GLN A 1 902 ? -7.538 21.462 11.868 1.00 97.81 902 GLN A O 1
ATOM 7035 N N . VAL A 1 903 ? -8.123 23.622 12.055 1.00 97.81 903 VAL A N 1
ATOM 7036 C CA . VAL A 1 903 ? -8.005 23.937 10.630 1.00 97.81 903 VAL A CA 1
ATOM 7037 C C . VAL A 1 903 ? -6.587 24.450 10.377 1.00 97.81 903 VAL A C 1
ATOM 7039 O O . VAL A 1 903 ? -6.153 25.399 11.031 1.00 97.81 903 VAL A O 1
ATOM 7042 N N . LEU A 1 904 ? -5.853 23.807 9.471 1.00 96.69 904 LEU A N 1
ATOM 7043 C CA . LEU A 1 904 ? -4.459 24.132 9.167 1.00 96.69 904 LEU A CA 1
ATOM 7044 C C . LEU A 1 904 ? -4.379 25.037 7.935 1.00 96.69 904 LEU A C 1
ATOM 7046 O O . LEU A 1 904 ? -4.819 24.659 6.846 1.00 96.69 904 LEU A O 1
ATOM 7050 N N . ASN A 1 905 ? -3.815 26.231 8.118 1.00 88.44 905 ASN A N 1
ATOM 7051 C CA . ASN A 1 905 ? -3.647 27.245 7.078 1.00 88.44 905 ASN A CA 1
ATOM 7052 C C . ASN A 1 905 ? -2.170 27.390 6.697 1.00 88.44 905 ASN A C 1
ATOM 7054 O O . ASN A 1 905 ? -1.289 27.180 7.526 1.00 88.44 905 ASN A O 1
ATOM 7058 N N . ARG A 1 906 ? -1.909 27.813 5.455 1.00 82.81 906 ARG A N 1
ATOM 7059 C CA . ARG A 1 906 ? -0.546 28.068 4.958 1.00 82.81 906 ARG A CA 1
ATOM 7060 C C . ARG A 1 906 ? 0.118 29.298 5.583 1.00 82.81 906 ARG A C 1
ATOM 7062 O O . ARG A 1 906 ? 1.340 29.370 5.584 1.00 82.81 906 ARG A O 1
ATOM 7069 N N . ASP A 1 907 ? -0.673 30.231 6.112 1.00 59.38 907 ASP A N 1
ATOM 7070 C CA . ASP A 1 907 ? -0.199 31.544 6.576 1.00 59.38 907 ASP A CA 1
ATOM 7071 C C . ASP A 1 907 ? 0.192 31.592 8.073 1.00 59.38 907 ASP A C 1
ATOM 7073 O O . ASP A 1 907 ? 0.517 32.666 8.583 1.00 59.38 907 ASP A O 1
ATOM 7077 N N . GLY A 1 908 ? 0.226 30.435 8.754 1.00 46.47 908 GLY A N 1
ATOM 7078 C CA . GLY A 1 908 ? 0.713 30.280 10.139 1.00 46.47 908 GLY A CA 1
ATOM 7079 C C . GLY A 1 908 ? -0.336 30.307 11.247 1.00 46.47 908 GLY A C 1
ATOM 7080 O O . GLY A 1 908 ? -1.377 30.982 11.097 1.00 46.47 908 GLY A O 1
#

Foldseek 3Di:
DDDDDDDDDDDDDDDDDDDPPPDDPDPPDQDDLVRLLVLLVLLLVLLVLVVLLVVLVVLLVVLVVLLVLLVVLVVVLVVLLVVLVVVLVVLVVVLVVLVVLLVVLVVVLVVLVVLLVVLVVLLVVLLVVQVPAWDDPVVVDPDDDDDDDDDDDDDPDGDTRNNVDDPCPQVVLVVVLVVLVVVLVVLSVLLVVLSVVSVVLSVVLVVLLVVLVDDDDPDPPDDPDPPDDDDDDSVRLSVLSVVLSVVLVVLSVVSVVLSVLSLLLLLPDPCSLVSSVVSCVVVVVPPPDDDDVVCVSPPPDNRDDDDPVRSSVSSVVNVVVSVCSVVSSVSSVVSSVSSVVSSVVSVVSSVSSVSSSVSSVVSVVSVVVCVVCVVVSVVSSVVSSVSSVVSSVVSVVSSVVSSVVSVVSVVVVVVSVVVVVVVVVVVVVVVVVVVVVVVVVVVVVVVQVVVVVVLVVVCVVCVVPDDCPPDVCSPPRPPPDDDDDDDDDDDDDDDDDDDDDDPDLVLLVVLQVPQLFHQPDCLFALVVDDSVVSSVQLVQKAKEAAQLLQVLLVLVLVCCCVPFDPQSVVVSDPPCGSLNLLLCLAQQFAAAADFLQRWGQGSNRDTQPDRPVVCLLCERHNNNVVGPPHHVVRHPHLLSLLSLQLMKMKTKWAFQDLLDQACLLPGHDPPQFAGIFMEMEHAAFADRYDLGHNNVQFAAHDPDRSDDPSSVVSVCVSLVHHGDNVDRTHLSSNLSSLLSRLLSQLLVQLVVLVVVVPLAAEAEEDEDRCCPPRDDDPCSLLSNLVSNLVSLQVFLRPRHAEYEYEPSPDHDPVSVVSSQVSNVVNNYHYHYYNGRQGGDDPDPVRPHHYYYYFHDGSRHQQLRVSSVSPCGDGRRSSDVSRINRNSSVRCSSSVPRSSRYHHGDRVD

Sequence (908 aa):
MSSSEESSEASASPSPPASPEASNQQPLEPPSLERLVLHFIHAKRSLSASALLSRAGELVTGSRSLLEEIAVLNARSAFARRAVDEQVETLAAIRDSVGDVGDLATDEFQNVVDGVDEAHGRLERTLAGLKGRAVDAELQRPGSSEENETEEQSEPTEKNLYDFIQESTHTDLEASIRGLVDEFGVVKNIFDRDLRQYNRHLQDISDTLSHADSHPTSDPQAKQTLYDDPTPSIPKLFRAMDGHAAQMAEL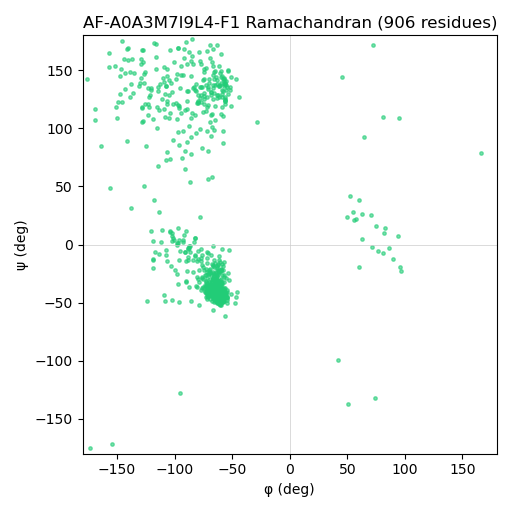FSSLIKHYDLCVTALKHTEGGGEAAKQAVQAEHLSAQNPAGGEESLYKKTVPEPIDEEERKQMLRVVEGDATEVEDVLNELHELSEEVESSYEKLHSSTARARSTHSSLRVVLGKLHEIQSALPSHLEASKTFRASWDEIRSSIASKTKELASLASFYDDFSAAYSKVLREVDRRNAAEAQARKLAAKAQRELDKLYEADKEAREDFLEDVGGSLPRDIWPRAGDAFLNIFKFVNVAGMNKIISPQLRPITTDMDSVLSRARNLAVKPPITTNSIASFDPNTSRNDAEGTRIVVHSRFPALIEAFLTHKREHGSTYEKALYIASFTWRDEVARLIEKRPLVFVGGSDTTVLRNGASIPGNSCEEWDRNGTNEQHRNQVLTLEEYLSYDEIMLGSLIGVSGPSHFINDGGRYNCGEPGQPGTFEPRGYIVGLVGARFERKDRMDDAFMTPSSTEPKMHPRLREAFYDFLRCAKDESVSFDVEMYKARMSITAETLLLEADLRARETGSGRKARVYVVGLGLGVWQHHPKQVEWYINTFAFLLAALDLRNIGTVEFAYISRVPSTTQDHITETAAKKGIRVLFSQRNPAAKFRTEETAEVLVLSYAWDGNAFPGNEYWFGSLCGSGDPAAACMSTVGELHNPLVNPGFTGRVQVLNRDG

Solvent-accessible surface area (backbone atoms only — not comparable to full-atom values): 50729 Å² total; per-residue (Å²): 137,81,89,81,88,81,88,81,83,87,79,83,80,82,78,80,81,81,79,92,74,93,80,78,89,66,87,76,70,81,77,51,72,68,56,53,42,48,48,38,50,53,36,56,58,56,58,61,53,54,58,56,53,54,51,44,52,50,51,53,57,51,46,52,57,50,50,53,49,36,52,52,37,46,52,52,40,53,54,51,45,55,55,48,51,58,49,50,54,50,52,49,53,52,50,50,60,52,49,51,53,56,51,52,52,50,54,53,46,50,55,51,50,54,52,41,51,52,34,49,57,48,29,53,53,46,52,52,54,27,59,72,36,71,60,61,72,79,81,69,54,81,76,92,71,84,86,78,95,73,90,78,95,68,80,85,73,84,48,32,55,44,80,79,53,77,70,63,69,59,54,54,52,52,53,52,47,52,51,47,55,52,48,50,54,53,51,48,53,54,44,54,50,50,53,52,49,54,51,50,57,54,48,54,44,51,52,50,56,50,54,47,70,58,72,80,69,96,53,100,77,72,74,86,52,103,81,62,79,77,79,74,51,74,71,54,41,52,52,48,35,53,50,38,47,51,49,45,53,52,56,50,50,52,47,50,52,51,32,54,48,39,55,50,55,30,67,77,34,92,67,30,55,60,52,43,52,53,51,42,61,76,65,64,70,80,79,80,82,94,75,77,56,75,60,66,70,74,46,96,64,81,70,80,91,71,52,75,66,58,48,53,51,52,54,50,48,51,60,54,51,58,71,45,50,64,57,56,49,50,52,45,50,53,41,47,54,51,38,50,55,39,48,52,56,49,51,55,50,36,52,48,34,51,49,36,41,52,38,51,52,53,42,54,50,53,52,50,52,49,61,70,45,45,62,58,55,54,50,48,51,51,50,44,50,53,54,46,54,52,45,50,54,52,45,54,53,51,40,49,52,45,42,50,50,30,49,51,52,52,48,50,56,52,48,51,61,48,49,54,53,49,51,53,51,49,55,52,50,50,53,50,50,53,53,51,51,56,52,51,49,54,53,51,52,52,53,50,50,54,52,49,50,54,50,50,54,52,45,69,80,41,61,92,78,57,71,78,76,83,48,83,65,80,81,63,72,87,81,84,75,85,76,90,82,87,86,89,86,85,87,87,87,86,87,86,85,89,81,84,92,66,89,48,53,68,57,33,53,50,29,58,74,61,44,74,52,64,74,79,68,64,76,40,37,61,87,76,48,61,63,68,60,46,37,51,26,41,69,57,17,27,35,38,33,44,61,64,45,60,61,39,41,47,51,46,51,54,46,31,51,73,71,41,27,75,61,35,38,67,66,51,38,94,84,60,44,54,63,55,48,57,27,44,49,60,63,29,38,28,34,22,51,46,72,68,52,39,46,41,30,38,68,74,60,50,62,60,80,80,64,32,42,58,37,44,71,23,18,38,41,84,55,25,86,76,37,92,78,56,41,51,92,67,28,64,25,60,73,48,33,45,57,26,31,67,37,32,42,36,27,52,37,51,36,46,21,29,39,37,48,72,41,59,40,53,75,45,65,89,78,55,27,39,60,58,37,34,43,33,40,35,28,38,58,43,50,65,38,88,57,34,61,48,26,46,60,26,35,64,75,56,96,75,61,79,64,56,67,75,60,52,49,43,50,28,64,65,48,70,42,78,75,57,80,91,39,78,59,29,62,66,44,49,36,37,57,48,37,53,51,52,49,42,52,53,49,50,36,23,49,52,21,56,72,64,70,73,85,35,26,12,31,37,37,40,53,59,50,32,63,58,98,30,49,85,54,93,62,48,60,49,50,53,53,51,36,51,29,54,45,50,61,72,52,79,58,85,29,39,39,33,44,34,38,29,73,61,73,91,60,50,67,71,57,54,52,51,33,34,57,41,24,45,79,70,65,24,46,64,44,81,45,82,62,43,82,29,41,41,77,93,55,80,92,67,67,49,41,46,30,35,46,39,42,43,58,30,47,28,38,60,16,23,56,26,71,80,63,44,35,46,80,43,55,28,12,8,51,23,32,20,18,29,41,53,44,46,68,22,50,80,28,32,54,74,23,52,79,34,69,46,70,46,60,80,88,115

Nearest PDB structures (foldseek):
  5jhf-assembly2_C  TM=4.975E-01  e=9.431E-07  Lachancea thermotolerans CBS 6340
  7zr1-assembly1_C  TM=2.034E-01  e=1.101E-01  Thermochaetoides thermophila
  7zr1-assembly1_D  TM=1.985E-01  e=1.377E-01  Thermochaetoides thermophila
  8otz-assembly1_DQ  TM=1.907E-01  e=2.752E+00  Bos taurus

Radius of gyration: 54.63 Å; Cα contacts (8 Å, |Δi|>4): 1066; chains: 1; bounding box: 152×89×185 Å